Protein AF-0000000082821858 (afdb_homodimer)

Structure (mmCIF, N/CA/C/O backbone):
data_AF-0000000082821858-model_v1
#
loop_
_entity.id
_entity.type
_entity.pdbx_description
1 polymer 'Uncharacterized protein C2orf54 homolog'
#
loop_
_atom_site.group_PDB
_atom_site.id
_atom_site.type_symbol
_atom_site.label_atom_id
_atom_site.label_alt_id
_atom_site.label_comp_id
_atom_site.label_asym_id
_atom_site.label_entity_id
_atom_site.label_seq_id
_atom_site.pdbx_PDB_ins_code
_atom_site.Cartn_x
_atom_site.Cartn_y
_atom_site.Cartn_z
_atom_site.occupancy
_atom_site.B_iso_or_equiv
_atom_site.auth_seq_id
_atom_site.auth_comp_id
_atom_site.auth_asym_id
_atom_site.auth_atom_id
_atom_site.pdbx_PDB_model_num
ATOM 1 N N . MET A 1 1 ? -21.766 -4.191 -2.932 1 37.19 1 MET A N 1
ATOM 2 C CA . MET A 1 1 ? -21.453 -3.387 -1.756 1 37.19 1 MET A CA 1
ATOM 3 C C . MET A 1 1 ? -20.125 -3.82 -1.136 1 37.19 1 MET A C 1
ATOM 5 O O . MET A 1 1 ? -19.312 -2.979 -0.77 1 37.19 1 MET A O 1
ATOM 9 N N . GLU A 1 2 ? -19.906 -5.156 -1.088 1 45.66 2 GLU A N 1
ATOM 10 C CA . GLU A 1 2 ? -18.75 -5.766 -0.435 1 45.66 2 GLU A CA 1
ATOM 11 C C . GLU A 1 2 ? -17.484 -5.535 -1.244 1 45.66 2 GLU A C 1
ATOM 13 O O . GLU A 1 2 ? -16.422 -5.258 -0.679 1 45.66 2 GLU A O 1
ATOM 18 N N . ALA A 1 3 ? -17.719 -5.586 -2.615 1 48.19 3 ALA A N 1
ATOM 19 C CA . ALA A 1 3 ? -16.594 -5.438 -3.531 1 48.19 3 ALA A CA 1
ATOM 20 C C . ALA A 1 3 ? -15.992 -4.039 -3.436 1 48.19 3 ALA A C 1
ATOM 22 O O . ALA A 1 3 ? -14.773 -3.873 -3.518 1 48.19 3 ALA A O 1
ATOM 23 N N . ASN A 1 4 ? -16.844 -3.033 -3.129 1 58.78 4 ASN A N 1
ATOM 24 C CA . ASN A 1 4 ? -16.406 -1.643 -3.055 1 58.78 4 ASN A CA 1
ATOM 25 C C . ASN A 1 4 ? -15.578 -1.382 -1.801 1 58.78 4 ASN A C 1
ATOM 27 O O . ASN A 1 4 ? -14.664 -0.551 -1.816 1 58.78 4 ASN A O 1
ATOM 31 N N . THR A 1 5 ? -15.734 -2.273 -0.883 1 67.19 5 THR A N 1
ATOM 32 C CA . THR A 1 5 ? -15.047 -2.045 0.381 1 67.19 5 THR A CA 1
ATOM 33 C C . THR A 1 5 ? -13.562 -2.379 0.253 1 67.19 5 THR A C 1
ATOM 35 O O . THR A 1 5 ? -12.711 -1.68 0.811 1 67.19 5 THR A O 1
ATOM 38 N N . SER A 1 6 ? -13.391 -3.184 -0.664 1 79.44 6 SER A N 1
ATOM 39 C CA . SER A 1 6 ? -12.016 -3.643 -0.8 1 79.44 6 SER A CA 1
ATOM 40 C C . SER A 1 6 ? -11.156 -2.6 -1.504 1 79.44 6 SER A C 1
ATOM 42 O O . SER A 1 6 ? -9.977 -2.436 -1.175 1 79.44 6 SER A O 1
ATOM 44 N N . LEU A 1 7 ? -11.836 -1.811 -2.311 1 83.38 7 LEU A N 1
ATOM 45 C CA . LEU A 1 7 ? -11.094 -0.803 -3.061 1 83.38 7 LEU A CA 1
ATOM 46 C C . LEU A 1 7 ? -10.594 0.305 -2.139 1 83.38 7 LEU A C 1
ATOM 48 O O . LEU A 1 7 ? -9.453 0.744 -2.252 1 83.38 7 LEU A O 1
ATOM 52 N N . TRP A 1 8 ? -11.516 0.685 -1.203 1 88.94 8 TRP A N 1
ATOM 53 C CA . TRP A 1 8 ? -11.164 1.737 -0.258 1 88.94 8 TRP A CA 1
ATOM 54 C C . TRP A 1 8 ? -10.008 1.295 0.64 1 88.94 8 TRP A C 1
ATOM 56 O O . TRP A 1 8 ? -9.078 2.061 0.885 1 88.94 8 TRP A O 1
ATOM 66 N N . HIS A 1 9 ? -10.086 0.101 1.047 1 88.44 9 HIS A N 1
ATOM 67 C CA . HIS A 1 9 ? -9.055 -0.425 1.933 1 88.44 9 HIS A CA 1
ATOM 68 C C . HIS A 1 9 ? -7.734 -0.623 1.188 1 88.44 9 HIS A C 1
ATOM 70 O O . HIS A 1 9 ? -6.66 -0.412 1.755 1 88.44 9 HIS A O 1
ATOM 76 N N . SER A 1 10 ? -7.852 -1.036 -0.022 1 86.75 10 SER A N 1
ATOM 77 C CA . SER A 1 10 ? -6.648 -1.201 -0.832 1 86.75 10 SER A CA 1
ATOM 78 C C . SER A 1 10 ? -5.941 0.133 -1.052 1 86.75 10 SER A C 1
ATOM 80 O O . SER A 1 10 ? -4.723 0.226 -0.911 1 86.75 10 SER A O 1
ATOM 82 N N . TYR A 1 11 ? -6.715 1.114 -1.374 1 90.38 11 TYR A N 1
ATOM 83 C CA . TYR A 1 11 ? -6.145 2.438 -1.608 1 90.38 11 TYR A CA 1
ATOM 84 C C . TYR A 1 11 ? -5.508 2.99 -0.34 1 90.38 11 TYR A C 1
ATOM 86 O O . TYR A 1 11 ? -4.41 3.549 -0.383 1 90.38 11 TYR A O 1
ATOM 94 N N . LEU A 1 12 ? -6.211 2.854 0.758 1 91.75 12 LEU A N 1
ATOM 95 C CA . LEU A 1 12 ? -5.656 3.27 2.041 1 91.75 12 LEU A CA 1
ATOM 96 C C . LEU A 1 12 ? -4.375 2.504 2.354 1 91.75 12 LEU A C 1
ATOM 98 O O . LEU A 1 12 ? -3.424 3.072 2.896 1 91.75 12 LEU A O 1
ATOM 102 N N . GLY A 1 13 ? -4.398 1.231 2.01 1 88.69 13 GLY A N 1
ATOM 103 C CA . GLY A 1 13 ? -3.203 0.429 2.213 1 88.69 13 GLY A CA 1
ATOM 104 C C . GLY A 1 13 ? -1.986 0.979 1.494 1 88.69 13 GLY A C 1
ATOM 105 O O . GLY A 1 13 ? -0.877 0.954 2.033 1 88.69 13 GLY A O 1
ATOM 106 N N . VAL A 1 14 ? -2.17 1.472 0.368 1 89.06 14 VAL A N 1
ATOM 107 C CA . VAL A 1 14 ? -1.08 2.055 -0.407 1 89.06 14 VAL A CA 1
ATOM 108 C C . VAL A 1 14 ? -0.583 3.328 0.277 1 89.06 14 VAL A C 1
ATOM 110 O O . VAL A 1 14 ? 0.625 3.555 0.378 1 89.06 14 VAL A O 1
ATOM 113 N N . ILE A 1 15 ? -1.494 4.109 0.743 1 89.81 15 ILE A N 1
ATOM 114 C CA . ILE A 1 15 ? -1.135 5.359 1.409 1 89.81 15 ILE A CA 1
ATOM 115 C C . ILE A 1 15 ? -0.307 5.059 2.656 1 89.81 15 ILE A C 1
ATOM 117 O O . ILE A 1 15 ? 0.746 5.664 2.871 1 89.81 15 ILE A O 1
ATOM 121 N N . VAL A 1 16 ? -0.771 4.141 3.41 1 88.94 16 VAL A N 1
ATOM 122 C CA . VAL A 1 16 ? -0.155 3.824 4.695 1 88.94 16 VAL A CA 1
ATOM 123 C C . VAL A 1 16 ? 1.198 3.154 4.465 1 88.94 16 VAL A C 1
ATOM 125 O O . VAL A 1 16 ? 2.084 3.223 5.32 1 88.94 16 VAL A O 1
ATOM 128 N N . SER A 1 17 ? 1.358 2.512 3.373 1 86.19 17 SER A N 1
ATOM 129 C CA . SER A 1 17 ? 2.611 1.819 3.086 1 86.19 17 SER A CA 1
ATOM 130 C C . SER A 1 17 ? 3.781 2.797 3.023 1 86.19 17 SER A C 1
ATOM 132 O O . SER A 1 17 ? 4.93 2.414 3.258 1 86.19 17 SER A O 1
ATOM 134 N N . ARG A 1 18 ? 3.523 4.051 2.814 1 84.75 18 ARG A N 1
ATOM 135 C CA . ARG A 1 18 ? 4.57 5.059 2.697 1 84.75 18 ARG A CA 1
ATOM 136 C C . ARG A 1 18 ? 4.832 5.734 4.043 1 84.75 18 ARG A C 1
ATOM 138 O O . ARG A 1 18 ? 5.82 6.449 4.199 1 84.75 18 ARG A O 1
ATOM 145 N N . GLU A 1 19 ? 4 5.492 4.953 1 85.5 19 GLU A N 1
ATOM 146 C CA . GLU A 1 19 ? 4.02 6.242 6.203 1 85.5 19 GLU A CA 1
ATOM 147 C C . GLU A 1 19 ? 5.32 6.012 6.965 1 85.5 19 GLU A C 1
ATOM 149 O O . GLU A 1 19 ? 5.898 6.949 7.52 1 85.5 19 GLU A O 1
ATOM 154 N N . ARG A 1 20 ? 5.746 4.801 7.023 1 82.81 20 ARG A N 1
ATOM 155 C CA . ARG A 1 20 ? 6.949 4.496 7.793 1 82.81 20 ARG A CA 1
ATOM 156 C C . ARG A 1 20 ? 8.164 5.223 7.219 1 82.81 20 ARG A C 1
ATOM 158 O O . ARG A 1 20 ? 8.945 5.816 7.965 1 82.81 20 ARG A O 1
ATOM 165 N N . GLU A 1 21 ? 8.352 5.137 5.969 1 83.12 21 GLU A N 1
ATOM 166 C CA . GLU A 1 21 ? 9.461 5.828 5.316 1 83.12 21 GLU A CA 1
ATOM 167 C C . GLU A 1 21 ? 9.375 7.336 5.531 1 83.12 21 GLU A C 1
ATOM 169 O O . GLU A 1 21 ? 10.391 7.992 5.77 1 83.12 21 GLU A O 1
ATOM 174 N N . ARG A 1 22 ? 8.25 7.844 5.418 1 86.31 22 ARG A N 1
ATOM 175 C CA . ARG A 1 22 ? 8.047 9.281 5.59 1 86.31 22 ARG A CA 1
ATOM 176 C C . ARG A 1 22 ? 8.359 9.711 7.02 1 86.31 22 ARG A C 1
ATOM 178 O O . ARG A 1 22 ? 8.969 10.758 7.238 1 86.31 22 ARG A O 1
ATOM 185 N N . LEU A 1 23 ? 7.945 8.898 7.977 1 88.12 23 LEU A N 1
ATOM 186 C CA . LEU A 1 23 ? 8.18 9.242 9.375 1 88.12 23 LEU A CA 1
ATOM 187 C C . LEU A 1 23 ? 9.664 9.164 9.719 1 88.12 23 LEU A C 1
ATOM 189 O O . LEU A 1 23 ? 10.156 9.945 10.531 1 88.12 23 LEU A O 1
ATOM 193 N N . GLU A 1 24 ? 10.312 8.203 9.094 1 87.88 24 GLU A N 1
ATOM 194 C CA . GLU A 1 24 ? 11.758 8.141 9.281 1 87.88 24 GLU A CA 1
ATOM 195 C C . GLU A 1 24 ? 12.438 9.375 8.703 1 87.88 24 GLU A C 1
ATOM 197 O O . GLU A 1 24 ? 13.391 9.898 9.289 1 87.88 24 GLU A O 1
ATOM 202 N N . ASN A 1 25 ? 12.023 9.773 7.559 1 89.44 25 ASN A N 1
ATOM 203 C CA . ASN A 1 25 ? 12.547 10.992 6.957 1 89.44 25 ASN A CA 1
ATOM 204 C C . ASN A 1 25 ? 12.305 12.203 7.852 1 89.44 25 ASN A C 1
ATOM 206 O O . ASN A 1 25 ? 13.195 13.039 8.023 1 89.44 25 ASN A O 1
ATOM 210 N N . PHE A 1 26 ? 11.141 12.273 8.406 1 93 26 PHE A N 1
ATOM 211 C CA . PHE A 1 26 ? 10.781 13.375 9.289 1 93 26 PHE A CA 1
ATOM 212 C C . PHE A 1 26 ? 11.648 13.375 10.539 1 93 26 PHE A C 1
ATOM 214 O O . PHE A 1 26 ? 12.133 14.43 10.969 1 93 26 PHE A O 1
ATOM 221 N N . GLN A 1 27 ? 11.805 12.188 11.078 1 91.94 27 GLN A N 1
ATOM 222 C CA . GLN A 1 27 ? 12.586 12.078 12.305 1 91.94 27 GLN A CA 1
ATOM 223 C C . GLN A 1 27 ? 14.023 12.539 12.094 1 91.94 27 GLN A C 1
ATOM 225 O O . GLN A 1 27 ? 14.594 13.219 12.953 1 91.94 27 GLN A O 1
ATOM 230 N N . ARG A 1 28 ? 14.562 12.195 11.016 1 92.25 28 ARG A N 1
ATOM 231 C CA . ARG A 1 28 ? 15.922 12.633 10.711 1 92.25 28 ARG A CA 1
ATOM 232 C C . ARG A 1 28 ? 16 14.148 10.602 1 92.25 28 ARG A C 1
ATOM 234 O O . ARG A 1 28 ? 16.906 14.773 11.164 1 92.25 28 ARG A O 1
ATOM 241 N N . ALA A 1 29 ? 15.125 14.719 9.875 1 94.5 29 ALA A N 1
ATOM 242 C CA . ALA A 1 29 ? 15.094 16.172 9.711 1 94.5 29 ALA A CA 1
ATOM 243 C C . ALA A 1 29 ? 14.82 16.859 11.047 1 94.5 29 ALA A C 1
ATOM 245 O O . ALA A 1 29 ? 15.383 17.922 11.328 1 94.5 29 ALA A O 1
ATOM 246 N N . GLU A 1 30 ? 13.93 16.266 11.773 1 94.5 30 GLU A N 1
ATOM 247 C CA . GLU A 1 30 ? 13.578 16.828 13.07 1 94.5 30 GLU A CA 1
ATOM 248 C C . GLU A 1 30 ? 14.789 16.844 14.008 1 94.5 30 GLU A C 1
ATOM 250 O O . GLU A 1 30 ? 14.961 17.781 14.789 1 94.5 30 GLU A O 1
ATOM 255 N N . ASP A 1 31 ? 15.578 15.805 13.992 1 94 31 ASP A N 1
ATOM 256 C CA . ASP A 1 31 ? 16.781 15.758 14.82 1 94 31 ASP A CA 1
ATOM 257 C C . ASP A 1 31 ? 17.719 16.922 14.492 1 94 31 ASP A C 1
ATOM 259 O O . ASP A 1 31 ? 18.297 17.531 15.391 1 94 31 ASP A O 1
ATOM 263 N N . ILE A 1 32 ? 17.859 17.141 13.273 1 96.19 32 ILE A N 1
ATOM 264 C CA . ILE A 1 32 ? 18.688 18.25 12.836 1 96.19 32 ILE A CA 1
ATOM 265 C C . ILE A 1 32 ? 18.094 19.562 13.312 1 96.19 32 ILE A C 1
ATOM 267 O O . ILE A 1 32 ? 18.797 20.438 13.82 1 96.19 32 ILE A O 1
ATOM 271 N N . LEU A 1 33 ? 16.797 19.719 13.117 1 96 33 LEU A N 1
ATOM 272 C CA . LEU A 1 33 ? 16.094 20.938 13.547 1 96 33 LEU A CA 1
ATOM 273 C C . LEU A 1 33 ? 16.281 21.156 15.047 1 96 33 LEU A C 1
ATOM 275 O O . LEU A 1 33 ? 16.547 22.281 15.477 1 96 33 LEU A O 1
ATOM 279 N N . LEU A 1 34 ? 16.141 20.094 15.836 1 95.25 34 LEU A N 1
ATOM 280 C CA . LEU A 1 34 ? 16.266 20.219 17.281 1 95.25 34 LEU A CA 1
ATOM 281 C C . LEU A 1 34 ? 17.672 20.641 17.688 1 95.25 34 LEU A C 1
ATOM 283 O O . LEU A 1 34 ? 17.859 21.422 18.609 1 95.25 34 LEU A O 1
ATOM 287 N N . THR A 1 35 ? 18.609 20.062 17 1 95.94 35 THR A N 1
ATOM 288 C CA . THR A 1 35 ? 19.984 20.484 17.234 1 95.94 35 THR A CA 1
ATOM 289 C C . THR A 1 35 ? 20.156 21.984 17 1 95.94 35 THR A C 1
ATOM 291 O O . THR A 1 35 ? 20.797 22.672 17.781 1 95.94 35 THR A O 1
ATOM 294 N N . LEU A 1 36 ? 19.578 22.422 15.945 1 96.19 36 LEU A N 1
ATOM 295 C CA . LEU A 1 36 ? 19.656 23.828 15.586 1 96.19 36 LEU A CA 1
ATOM 296 C C . LEU A 1 36 ? 18.953 24.703 16.625 1 96.19 36 LEU A C 1
ATOM 298 O O . LEU A 1 36 ? 19.5 25.719 17.062 1 96.19 36 LEU A O 1
ATOM 302 N N . LEU A 1 37 ? 17.719 24.359 16.984 1 96.31 37 LEU A N 1
ATOM 303 C CA . LEU A 1 37 ? 16.938 25.141 17.938 1 96.31 37 LEU A CA 1
ATOM 304 C C . LEU A 1 37 ? 17.609 25.141 19.312 1 96.31 37 LEU A C 1
ATOM 306 O O . LEU A 1 37 ? 17.516 26.125 20.047 1 96.31 37 LEU A O 1
ATOM 310 N N . GLU A 1 38 ? 18.266 24.062 19.656 1 95.38 38 GLU A N 1
ATOM 311 C CA . GLU A 1 38 ? 19.047 24.031 20.891 1 95.38 38 GLU A CA 1
ATOM 312 C C . GLU A 1 38 ? 20.188 25.047 20.844 1 95.38 38 GLU A C 1
ATOM 314 O O . GLU A 1 38 ? 20.531 25.656 21.859 1 95.38 38 GLU A O 1
ATOM 319 N N . GLY A 1 39 ? 20.766 25.125 19.688 1 95.5 39 GLY A N 1
ATOM 320 C CA . GLY A 1 39 ? 21.766 26.156 19.5 1 95.5 39 GLY A CA 1
ATOM 321 C C . GLY A 1 39 ? 21.234 27.562 19.703 1 95.5 39 GLY A C 1
ATOM 322 O O . GLY A 1 39 ? 21.922 28.406 20.281 1 95.5 39 GLY A O 1
ATOM 323 N N . VAL A 1 40 ? 20.109 27.812 19.188 1 96.44 40 VAL A N 1
ATOM 324 C CA . VAL A 1 40 ? 19.453 29.109 19.375 1 96.44 40 VAL A CA 1
ATOM 325 C C . VAL A 1 40 ? 19.188 29.344 20.859 1 96.44 40 VAL A C 1
ATOM 327 O O . VAL A 1 40 ? 19.453 30.422 21.391 1 96.44 40 VAL A O 1
ATOM 330 N N . HIS A 1 41 ? 18.656 28.281 21.484 1 95.75 41 HIS A N 1
ATOM 331 C CA . HIS A 1 41 ? 18.328 28.359 22.906 1 95.75 41 HIS A CA 1
ATOM 332 C C . HIS A 1 41 ? 19.578 28.609 23.75 1 95.75 41 HIS A C 1
ATOM 334 O O . HIS A 1 41 ? 19.516 29.328 24.75 1 95.75 41 HIS A O 1
ATOM 340 N N . ALA A 1 42 ? 20.594 28.031 23.391 1 94.69 42 ALA A N 1
ATOM 341 C CA . ALA A 1 42 ? 21.844 28.219 24.109 1 94.69 42 ALA A CA 1
ATOM 342 C C . ALA A 1 42 ? 22.328 29.656 24.047 1 94.69 42 ALA A C 1
ATOM 344 O O . ALA A 1 42 ? 22.906 30.172 25.016 1 94.69 42 ALA A O 1
ATOM 345 N N . ARG A 1 43 ? 22.125 30.359 23.016 1 93.06 43 ARG A N 1
ATOM 346 C CA . ARG A 1 43 ? 22.547 31.734 22.828 1 93.06 43 ARG A CA 1
ATOM 347 C C . ARG A 1 43 ? 21.531 32.719 23.422 1 93.06 43 ARG A C 1
ATOM 349 O O . ARG A 1 43 ? 21.906 33.812 23.875 1 93.06 43 ARG A O 1
ATOM 356 N N . GLU A 1 44 ? 20.266 32.344 23.219 1 93.12 44 GLU A N 1
ATOM 357 C CA . GLU A 1 44 ? 19.156 33.125 23.75 1 93.12 44 GLU A CA 1
ATOM 358 C C . GLU A 1 44 ? 18.141 32.281 24.469 1 93.12 44 GLU A C 1
ATOM 360 O O . GLU A 1 44 ? 17.156 31.844 23.859 1 93.12 44 GLU A O 1
ATOM 365 N N . PRO A 1 45 ? 18.234 32.094 25.734 1 92.31 45 PRO A N 1
ATOM 366 C CA . PRO A 1 45 ? 17.406 31.172 26.5 1 92.31 45 PRO A CA 1
ATOM 367 C C . PRO A 1 45 ? 15.938 31.594 26.562 1 92.31 45 PRO A C 1
ATOM 369 O O . PRO A 1 45 ? 15.086 30.812 26.984 1 92.31 45 PRO A O 1
ATOM 372 N N . ARG A 1 46 ? 15.641 32.812 26.203 1 91.69 46 ARG A N 1
ATOM 373 C CA . ARG A 1 46 ? 14.258 33.281 26.203 1 91.69 46 ARG A CA 1
ATOM 374 C C . ARG A 1 46 ? 13.445 32.594 25.109 1 91.69 46 ARG A C 1
ATOM 376 O O . ARG A 1 46 ? 12.211 32.625 25.141 1 91.69 46 ARG A O 1
ATOM 383 N N . PHE A 1 47 ? 14.156 32.094 24.109 1 93.75 47 PHE A N 1
ATOM 384 C CA . PHE A 1 47 ? 13.5 31.203 23.156 1 93.75 47 PHE A CA 1
ATOM 385 C C . PHE A 1 47 ? 13.508 29.766 23.641 1 93.75 47 PHE A C 1
ATOM 387 O O . PHE A 1 47 ? 14.57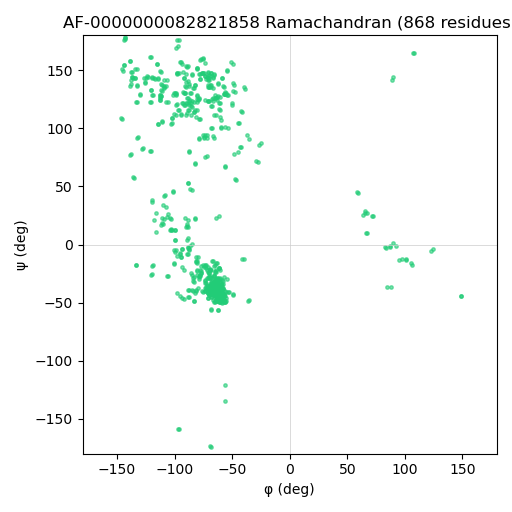 29.156 23.781 1 93.75 47 PHE A O 1
ATOM 394 N N . LEU A 1 48 ? 12.367 29.219 23.766 1 93.75 48 LEU A N 1
ATOM 395 C CA . LEU A 1 48 ? 12.266 27.875 24.359 1 93.75 48 LEU A CA 1
ATOM 396 C C . LEU A 1 48 ? 12.172 26.812 23.266 1 93.75 48 LEU A C 1
ATOM 398 O O . LEU A 1 48 ? 11.641 27.078 22.188 1 93.75 48 LEU A O 1
ATOM 402 N N . VAL A 1 49 ? 12.719 25.703 23.594 1 91.88 49 VAL A N 1
ATOM 403 C CA . VAL A 1 49 ? 12.648 24.578 22.656 1 91.88 49 VAL A CA 1
ATOM 404 C C . VAL A 1 49 ? 11.656 23.531 23.188 1 91.88 49 VAL A C 1
ATOM 406 O O . VAL A 1 49 ? 11.727 23.125 24.344 1 91.88 49 VAL A O 1
ATOM 409 N N . ASP A 1 50 ? 10.68 23.25 22.391 1 85.62 50 ASP A N 1
ATOM 410 C CA . ASP A 1 50 ? 9.75 22.172 22.688 1 85.62 50 ASP A CA 1
ATOM 411 C C . ASP A 1 50 ? 10.219 20.859 22.078 1 85.62 50 ASP A C 1
ATOM 413 O O . ASP A 1 50 ? 10.273 20.719 20.859 1 85.62 50 ASP A O 1
ATOM 417 N N . TYR A 1 51 ? 10.43 19.906 22.906 1 80.19 51 TYR A N 1
ATOM 418 C CA . TYR A 1 51 ? 11 18.656 22.438 1 80.19 51 TYR A CA 1
ATOM 419 C C . TYR A 1 51 ? 9.906 17.656 22.094 1 80.19 51 TYR A C 1
ATOM 421 O O . TYR A 1 51 ? 10.164 16.656 21.406 1 80.19 51 TYR A O 1
ATOM 429 N N . ALA A 1 52 ? 8.773 17.844 22.578 1 73.75 52 ALA A N 1
ATOM 430 C CA . ALA A 1 52 ? 7.668 16.938 22.297 1 73.75 52 ALA A CA 1
ATOM 431 C C . ALA A 1 52 ? 6.938 17.344 21.031 1 73.75 52 ALA A C 1
ATOM 433 O O . ALA A 1 52 ? 5.871 17.953 21.078 1 73.75 52 ALA A O 1
ATOM 434 N N . ARG A 1 53 ? 7.473 17 20 1 71.38 53 ARG A N 1
ATOM 435 C CA . ARG A 1 53 ? 6.879 17.438 18.734 1 71.38 53 ARG A CA 1
ATOM 436 C C . ARG A 1 53 ? 6.074 16.312 18.094 1 71.38 53 ARG A C 1
ATOM 438 O O . ARG A 1 53 ? 6.215 16.047 16.891 1 71.38 53 ARG A O 1
ATOM 445 N N . ASN A 1 54 ? 5.266 15.672 18.922 1 82.62 54 ASN A N 1
ATOM 446 C CA . ASN A 1 54 ? 4.43 14.562 18.469 1 82.62 54 ASN A CA 1
ATOM 447 C C . ASN A 1 54 ? 3.275 15.047 17.594 1 82.62 54 ASN A C 1
ATOM 449 O O . ASN A 1 54 ? 2.879 14.359 16.656 1 82.62 54 ASN A O 1
ATOM 453 N N . LEU A 1 55 ? 2.871 16.281 17.875 1 88.25 55 LEU A N 1
ATOM 454 C CA . LEU A 1 55 ? 1.74 16.797 17.125 1 88.25 55 LEU A CA 1
ATOM 455 C C . LEU A 1 55 ? 2.154 17.141 15.688 1 88.25 55 LEU A C 1
ATOM 457 O O . LEU A 1 55 ? 1.41 16.859 14.742 1 88.25 55 LEU A O 1
ATOM 461 N N . GLU A 1 56 ? 3.307 17.703 15.578 1 89.06 56 GLU A N 1
ATOM 462 C CA . GLU A 1 56 ? 3.818 18.016 14.242 1 89.06 56 GLU A CA 1
ATOM 463 C C . GLU A 1 56 ? 4.059 16.734 13.438 1 89.06 56 GLU A C 1
ATOM 465 O O . GLU A 1 56 ? 3.797 16.703 12.234 1 89.06 56 GLU A O 1
ATOM 470 N N . ALA A 1 57 ? 4.559 15.797 14.141 1 89.5 57 ALA A N 1
ATOM 471 C CA . ALA A 1 57 ? 4.781 14.508 13.484 1 89.5 57 ALA A CA 1
ATOM 472 C C . ALA A 1 57 ? 3.467 13.898 13.008 1 89.5 57 ALA A C 1
ATOM 474 O O . ALA A 1 57 ? 3.408 13.305 11.93 1 89.5 57 ALA A O 1
ATOM 475 N N . LEU A 1 58 ? 2.477 14.016 13.797 1 89.69 58 LEU A N 1
ATOM 476 C CA . LEU A 1 58 ? 1.152 13.523 13.438 1 89.69 58 LEU A CA 1
ATOM 477 C C . LEU A 1 58 ? 0.64 14.227 12.18 1 89.69 58 LEU A C 1
ATOM 479 O O . LEU A 1 58 ? 0.15 13.578 11.258 1 89.69 58 LEU A O 1
ATOM 483 N N . GLU A 1 59 ? 0.75 15.492 12.25 1 91.19 59 GLU A N 1
ATOM 484 C CA . GLU A 1 59 ? 0.29 16.266 11.094 1 91.19 59 GLU A CA 1
ATOM 485 C C . GLU A 1 59 ? 1.046 15.867 9.828 1 91.19 59 GLU A C 1
ATOM 487 O O . GLU A 1 59 ? 0.445 15.711 8.766 1 91.19 59 GLU A O 1
ATOM 492 N N . PHE A 1 60 ? 2.301 15.734 9.969 1 91.19 60 PHE A N 1
ATOM 493 C CA . PHE A 1 60 ? 3.143 15.367 8.836 1 91.19 60 PHE A CA 1
ATOM 494 C C . PHE A 1 60 ? 2.746 14 8.289 1 91.19 60 PHE A C 1
ATOM 496 O O . PHE A 1 60 ? 2.732 13.789 7.074 1 91.19 60 PHE A O 1
ATOM 503 N N . ALA A 1 61 ? 2.465 13.102 9.172 1 89.19 61 ALA A N 1
ATOM 504 C CA . ALA A 1 61 ? 2.109 11.734 8.789 1 89.19 61 ALA A CA 1
ATOM 505 C C . ALA A 1 61 ? 0.771 11.703 8.055 1 89.19 61 ALA A C 1
ATOM 507 O O . ALA A 1 61 ? 0.562 10.867 7.172 1 89.19 61 ALA A O 1
ATOM 508 N N . LEU A 1 62 ? -0.111 12.539 8.43 1 90.12 62 LEU A N 1
ATOM 509 C CA . LEU A 1 62 ? -1.453 12.547 7.859 1 90.12 62 LEU A CA 1
ATOM 510 C C . LEU A 1 62 ? -1.461 13.234 6.5 1 90.12 62 LEU A C 1
ATOM 512 O O . LEU A 1 62 ? -2.311 12.945 5.656 1 90.12 62 LEU A O 1
ATOM 516 N N . CYS A 1 63 ? -0.568 14.102 6.316 1 89.81 63 CYS A N 1
ATOM 517 C CA . CYS A 1 63 ? -0.567 14.961 5.133 1 89.81 63 CYS A CA 1
ATOM 518 C C . CYS A 1 63 ? 0.134 14.273 3.965 1 89.81 63 CYS A C 1
ATOM 520 O O . CYS A 1 63 ? 1.203 13.688 4.137 1 89.81 63 CYS A O 1
ATOM 522 N N . ALA A 1 64 ? -0.545 14.297 2.869 1 83.38 64 ALA A N 1
ATOM 523 C CA . ALA A 1 64 ? 0.049 13.711 1.669 1 83.38 64 ALA A CA 1
ATOM 524 C C . ALA A 1 64 ? 0.974 14.711 0.975 1 83.38 64 ALA A C 1
ATOM 526 O O . ALA A 1 64 ? 1.956 14.32 0.341 1 83.38 64 ALA A O 1
ATOM 527 N N . SER A 1 65 ? 0.681 15.984 1.127 1 76.38 65 SER A N 1
ATOM 528 C CA . SER A 1 65 ? 1.44 17.031 0.444 1 76.38 65 SER A CA 1
ATOM 529 C C . SER A 1 65 ? 2.746 17.328 1.173 1 76.38 65 SER A C 1
ATOM 531 O O . SER A 1 65 ? 2.906 16.969 2.342 1 76.38 65 SER A O 1
ATOM 533 N N . GLU A 1 66 ? 3.629 17.734 0.422 1 75.44 66 GLU A N 1
ATOM 534 C CA . GLU A 1 66 ? 4.922 18.109 0.977 1 75.44 66 GLU A CA 1
ATOM 535 C C . GLU A 1 66 ? 4.91 19.562 1.444 1 75.44 66 GLU A C 1
ATOM 537 O O . GLU A 1 66 ? 5.859 20.312 1.193 1 75.44 66 GLU A O 1
ATOM 542 N N . ASP A 1 67 ? 3.881 19.828 2.148 1 78.5 67 ASP A N 1
ATOM 543 C CA . ASP A 1 67 ? 3.766 21.188 2.684 1 78.5 67 ASP A CA 1
ATOM 544 C C . ASP A 1 67 ? 4.707 21.391 3.869 1 78.5 67 ASP A C 1
ATOM 546 O O . ASP A 1 67 ? 5.176 20.422 4.469 1 78.5 67 ASP A O 1
ATOM 550 N N . ALA A 1 68 ? 4.934 22.625 4.117 1 89.12 68 ALA A N 1
ATOM 551 C CA . ALA A 1 68 ? 5.836 22.969 5.211 1 89.12 68 ALA A CA 1
ATOM 552 C C . ALA A 1 68 ? 5.238 22.578 6.559 1 89.12 68 ALA A C 1
ATOM 554 O O . ALA A 1 68 ? 4.02 22.641 6.742 1 89.12 68 ALA A O 1
ATOM 555 N N . VAL A 1 69 ? 6.098 22.156 7.43 1 92.06 69 VAL A N 1
ATOM 556 C CA . VAL A 1 69 ? 5.695 21.828 8.797 1 92.06 69 VAL A CA 1
ATOM 557 C C . VAL A 1 69 ? 5.891 23.047 9.695 1 92.06 69 VAL A C 1
ATOM 559 O O . VAL A 1 69 ? 6.992 23.594 9.773 1 92.06 69 VAL A O 1
ATOM 562 N N . THR A 1 70 ? 4.875 23.5 10.305 1 92.81 70 THR A N 1
ATOM 563 C CA . THR A 1 70 ? 4.957 24.641 11.203 1 92.81 70 THR A CA 1
ATOM 564 C C . THR A 1 70 ? 5.48 24.234 12.57 1 92.81 70 THR A C 1
ATOM 566 O O . THR A 1 70 ? 4.957 23.297 13.188 1 92.81 70 THR A O 1
ATOM 569 N N . VAL A 1 71 ? 6.477 24.906 13.023 1 93.62 71 VAL A N 1
ATOM 570 C CA . VAL A 1 71 ? 7.055 24.672 14.336 1 93.62 71 VAL A CA 1
ATOM 571 C C . VAL A 1 71 ? 6.98 25.938 15.18 1 93.62 71 VAL A C 1
ATOM 573 O O . VAL A 1 71 ? 7.496 26.984 14.781 1 93.62 71 VAL A O 1
ATOM 576 N N . GLU A 1 72 ? 6.355 25.797 16.297 1 92.75 72 GLU A N 1
ATOM 577 C CA . GLU A 1 72 ? 6.238 26.938 17.188 1 92.75 72 GLU A CA 1
ATOM 578 C C . GLU A 1 72 ? 7.387 26.969 18.203 1 92.75 72 GLU A C 1
ATOM 580 O O . GLU A 1 72 ? 7.75 25.938 18.766 1 92.75 72 GLU A O 1
ATOM 585 N N . MET A 1 73 ? 7.965 28.094 18.297 1 93.62 73 MET A N 1
ATOM 586 C CA . MET A 1 73 ? 8.992 28.312 19.312 1 93.62 73 MET A CA 1
ATOM 587 C C . MET A 1 73 ? 8.5 29.281 20.375 1 93.62 73 MET A C 1
ATOM 589 O O . MET A 1 73 ? 8.516 30.5 20.188 1 93.62 73 MET A O 1
ATOM 593 N N . PRO A 1 74 ? 8.188 28.781 21.562 1 93.38 74 PRO A N 1
ATOM 594 C CA . PRO A 1 74 ? 7.617 29.625 22.625 1 93.38 74 PRO A CA 1
ATOM 595 C C . PRO A 1 74 ? 8.633 30.609 23.203 1 93.38 74 PRO A C 1
ATOM 597 O O . PRO A 1 74 ? 9.805 30.266 23.359 1 93.38 74 PRO A O 1
ATOM 600 N N . LEU A 1 75 ? 8.109 31.797 23.469 1 92.12 75 LEU A N 1
ATOM 601 C CA . LEU A 1 75 ? 8.906 32.781 24.172 1 92.12 75 LEU A CA 1
ATOM 602 C C . LEU A 1 75 ? 8.766 32.625 25.672 1 92.12 75 LEU A C 1
ATOM 604 O O . LEU A 1 75 ? 7.676 32.344 26.172 1 92.12 75 LEU A O 1
ATOM 608 N N . ARG A 1 76 ? 9.859 32.75 26.328 1 89.31 76 ARG A N 1
ATOM 609 C CA . ARG A 1 76 ? 9.812 32.719 27.781 1 89.31 76 ARG A CA 1
ATOM 610 C C . ARG A 1 76 ? 9.219 34.031 28.344 1 89.31 76 ARG A C 1
ATOM 612 O O . ARG A 1 76 ? 9.961 34.875 28.812 1 89.31 76 ARG A O 1
ATOM 619 N N . ILE A 1 77 ? 7.949 34.125 28.219 1 83.44 77 ILE A N 1
ATOM 620 C CA . ILE A 1 77 ? 7.219 35.281 28.703 1 83.44 77 ILE A CA 1
ATOM 621 C C . ILE A 1 77 ? 5.992 34.812 29.5 1 83.44 77 ILE A C 1
ATOM 623 O O . ILE A 1 77 ? 5.363 33.812 29.156 1 83.44 77 ILE A O 1
ATOM 627 N N . GLU A 1 78 ? 5.82 35.531 30.641 1 80.75 78 GLU A N 1
ATOM 628 C CA . GLU A 1 78 ? 4.574 35.25 31.359 1 80.75 78 GLU A CA 1
ATOM 629 C C . GLU A 1 78 ? 3.383 35.875 30.625 1 80.75 78 GLU A C 1
ATOM 631 O O . GLU A 1 78 ? 3.014 37.031 30.891 1 80.75 78 GLU A O 1
ATOM 636 N N . GLY A 1 79 ? 2.787 35.188 29.828 1 78.88 79 GLY A N 1
ATOM 637 C CA . GLY A 1 79 ? 1.743 35.656 28.938 1 78.88 79 GLY A CA 1
ATOM 638 C C . GLY A 1 79 ? 0.538 36.219 29.672 1 78.88 79 GLY A C 1
ATOM 639 O O . GLY A 1 79 ? -0.178 37.062 29.125 1 78.88 79 GLY A O 1
ATOM 640 N N . ASP A 1 80 ? 0.359 35.844 30.891 1 81.62 80 ASP A N 1
ATOM 641 C CA . ASP A 1 80 ? -0.818 36.281 31.641 1 81.62 80 ASP A CA 1
ATOM 642 C C . ASP A 1 80 ? -0.685 37.75 32.094 1 81.62 80 ASP A C 1
ATOM 644 O O . ASP A 1 80 ? -1.682 38.406 32.406 1 81.62 80 ASP A O 1
ATOM 648 N N . THR A 1 81 ? 0.471 38.188 32.062 1 79.5 81 THR A N 1
ATOM 649 C CA . THR A 1 81 ? 0.696 39.562 32.5 1 79.5 81 THR A CA 1
ATOM 650 C C . THR A 1 81 ? 0.557 40.5 31.328 1 79.5 81 THR A C 1
ATOM 652 O O . THR A 1 81 ? 0.492 41.719 31.531 1 79.5 81 THR A O 1
ATOM 655 N N . LEU A 1 82 ? 0.429 39.969 30.125 1 81 82 LEU A N 1
ATOM 656 C CA . LEU A 1 82 ? 0.343 40.812 28.938 1 81 82 LEU A CA 1
ATOM 657 C C . LEU A 1 82 ? -1.081 41.312 28.734 1 81 82 LEU A C 1
ATOM 659 O O . LEU A 1 82 ? -2.045 40.594 29.016 1 81 82 LEU A O 1
ATOM 663 N N . GLN A 1 83 ? -1.134 42.562 28.406 1 83.12 83 GLN A N 1
ATOM 664 C CA . GLN A 1 83 ? -2.436 43.125 28.078 1 83.12 83 GLN A CA 1
ATOM 665 C C . GLN A 1 83 ? -2.65 43.188 26.578 1 83.12 83 GLN A C 1
ATOM 667 O O . GLN A 1 83 ? -1.749 43.562 25.828 1 83.12 83 GLN A O 1
ATOM 672 N N . LEU A 1 84 ? -3.771 42.688 26.188 1 83.88 84 LEU A N 1
ATOM 673 C CA . LEU A 1 84 ? -4.098 42.688 24.766 1 83.88 84 LEU A CA 1
ATOM 674 C C . LEU A 1 84 ? -4.781 44 24.359 1 83.88 84 LEU A C 1
ATOM 676 O O . LEU A 1 84 ? -5.727 44.438 25.031 1 83.88 84 LEU A O 1
ATOM 680 N N . LEU A 1 85 ? -4.176 44.625 23.391 1 83.56 85 LEU A N 1
ATOM 681 C CA . LEU A 1 85 ? -4.77 45.844 22.859 1 83.56 85 LEU A CA 1
ATOM 682 C C . LEU A 1 85 ? -5.137 45.656 21.391 1 83.56 85 LEU A C 1
ATOM 684 O O . LEU A 1 85 ? -4.43 44.969 20.641 1 83.56 85 LEU A O 1
ATOM 688 N N . ALA A 1 86 ? -6.234 46.219 20.984 1 82.88 86 ALA A N 1
ATOM 689 C CA . ALA A 1 86 ? -6.668 46.125 19.594 1 82.88 86 ALA A CA 1
ATOM 690 C C . ALA A 1 86 ? -5.711 46.875 18.672 1 82.88 86 ALA A C 1
ATOM 692 O O . ALA A 1 86 ? -5.234 47.969 19 1 82.88 86 ALA A O 1
ATOM 693 N N . CYS A 1 87 ? -5.426 46.156 17.594 1 82.5 87 CYS A N 1
ATOM 694 C CA . CYS A 1 87 ? -4.523 46.781 16.641 1 82.5 87 CYS A CA 1
ATOM 695 C C . CYS A 1 87 ? -5.23 47.875 15.836 1 82.5 87 CYS A C 1
ATOM 697 O O . CYS A 1 87 ? -6.434 47.781 15.586 1 82.5 87 CYS A O 1
ATOM 699 N N . GLN A 1 88 ? -4.457 48.875 15.484 1 78.25 88 GLN A N 1
ATOM 700 C CA . GLN A 1 88 ? -4.973 49.938 14.609 1 78.25 88 GLN A CA 1
ATOM 701 C C . GLN A 1 88 ? -5.156 49.406 13.18 1 78.25 88 GLN A C 1
ATOM 703 O O . GLN A 1 88 ? -4.426 48.531 12.734 1 78.25 88 GLN A O 1
ATOM 708 N N . PRO A 1 89 ? -6.117 49.938 12.523 1 75.44 89 PRO A N 1
ATOM 709 C CA . PRO A 1 89 ? -6.406 49.469 11.156 1 75.44 89 PRO A CA 1
ATOM 710 C C . PRO A 1 89 ? -5.191 49.594 10.234 1 75.44 89 PRO A C 1
ATOM 712 O O . PRO A 1 89 ? -5.035 48.75 9.328 1 75.44 89 PRO A O 1
ATOM 715 N N . ARG A 1 90 ? -4.359 50.469 10.484 1 73.88 90 ARG A N 1
ATOM 716 C CA . ARG A 1 90 ? -3.197 50.656 9.617 1 73.88 90 ARG A CA 1
ATOM 717 C C . ARG A 1 90 ? -2.211 49.5 9.766 1 73.88 90 ARG A C 1
ATOM 719 O O . ARG A 1 90 ? -1.484 49.188 8.828 1 73.88 90 ARG A O 1
ATOM 726 N N . ASP A 1 91 ? -2.246 48.969 10.883 1 73.31 91 ASP A N 1
ATOM 727 C CA . ASP A 1 91 ? -1.266 47.938 11.188 1 73.31 91 ASP A CA 1
ATOM 728 C C . ASP A 1 91 ? -1.839 46.531 10.93 1 73.31 91 ASP A C 1
ATOM 730 O O . ASP A 1 91 ? -1.124 45.531 11.023 1 73.31 91 ASP A O 1
ATOM 734 N N . THR A 1 92 ? -3.074 46.5 10.648 1 66.62 92 THR A N 1
ATOM 735 C CA . THR A 1 92 ? -3.715 45.219 10.391 1 66.62 92 THR A CA 1
ATOM 736 C C . THR A 1 92 ? -3.469 44.781 8.953 1 66.62 92 THR A C 1
ATOM 738 O O . THR A 1 92 ? -3.619 45.562 8.016 1 66.62 92 THR A O 1
ATOM 741 N N . PRO A 1 93 ? -2.701 43.594 8.727 1 64 93 PRO A N 1
ATOM 742 C CA . PRO A 1 93 ? -2.43 43.125 7.355 1 64 93 PRO A CA 1
ATOM 743 C C . PRO A 1 93 ? -3.686 43.094 6.488 1 64 93 PRO A C 1
ATOM 745 O O . PRO A 1 93 ? -4.785 42.875 6.988 1 64 93 PRO A O 1
ATOM 748 N N . GLY A 1 94 ? -3.588 43.562 5.195 1 52.75 94 GLY A N 1
ATOM 749 C CA . GLY A 1 94 ? -4.598 43.469 4.152 1 52.75 94 GLY A CA 1
ATOM 750 C C . GLY A 1 94 ? -4.977 42.062 3.797 1 52.75 94 GLY A C 1
ATOM 751 O O . GLY A 1 94 ? -4.156 41.125 3.906 1 52.75 94 GLY A O 1
ATOM 752 N N . GLY A 1 95 ? -6.312 41.688 3.932 1 53.12 95 GLY A N 1
ATOM 753 C CA . GLY A 1 95 ? -6.836 40.375 3.494 1 53.12 95 GLY A CA 1
ATOM 754 C C . GLY A 1 95 ? -7.133 39.438 4.641 1 53.12 95 GLY A C 1
ATOM 755 O O . GLY A 1 95 ? -7.391 38.25 4.422 1 53.12 95 GLY A O 1
ATOM 756 N N . HIS A 1 96 ? -6.555 39.781 5.746 1 51.97 96 HIS A N 1
ATOM 757 C CA . HIS A 1 96 ? -6.832 38.906 6.879 1 51.97 96 HIS A CA 1
ATOM 758 C C . HIS A 1 96 ? -8.328 38.875 7.188 1 51.97 96 HIS A C 1
ATOM 760 O O . HIS A 1 96 ? -9.016 39.875 7.098 1 51.97 96 HIS A O 1
ATOM 766 N N . PRO A 1 97 ? -8.914 37.719 7.031 1 48.44 97 PRO A N 1
ATOM 767 C CA . PRO A 1 97 ? -10.359 37.656 7.285 1 48.44 97 PRO A CA 1
ATOM 768 C C . PRO A 1 97 ? -10.781 38.5 8.477 1 48.44 97 PRO A C 1
ATOM 770 O O . PRO A 1 97 ? -10.016 38.656 9.438 1 48.44 97 PRO A O 1
ATOM 773 N N . PRO A 1 98 ? -11.836 39.25 8.305 1 42.16 98 PRO A N 1
ATOM 774 C CA . PRO A 1 98 ? -12.531 39.969 9.367 1 42.16 98 PRO A CA 1
ATOM 775 C C . PRO A 1 98 ? -12.938 39.062 10.531 1 42.16 98 PRO A C 1
ATOM 777 O O . PRO A 1 98 ? -13.523 38 10.32 1 42.16 98 PRO A O 1
ATOM 780 N N . GLY A 1 99 ? -12.086 39.094 11.711 1 46.91 99 GLY A N 1
ATOM 781 C CA . GLY A 1 99 ? -12.414 38.344 12.906 1 46.91 99 GLY A CA 1
ATOM 782 C C . GLY A 1 99 ? -11.195 37.875 13.672 1 46.91 99 GLY A C 1
ATOM 783 O O . GLY A 1 99 ? -11.305 37.406 14.812 1 46.91 99 GLY A O 1
ATOM 784 N N . LEU A 1 100 ? -10.219 37.344 12.766 1 55.19 100 LEU A N 1
ATOM 785 C CA . LEU A 1 100 ? -9.086 37 13.617 1 55.19 100 LEU A CA 1
ATOM 786 C C . LEU A 1 100 ? -8.445 38.25 14.203 1 55.19 100 LEU A C 1
ATOM 788 O O . LEU A 1 100 ? -8.07 39.156 13.461 1 55.19 100 LEU A O 1
ATOM 792 N N . SER A 1 101 ? -8.797 38.5 15.43 1 68.62 101 SER A N 1
ATOM 793 C CA . SER A 1 101 ? -8.453 39.688 16.203 1 68.62 101 SER A CA 1
ATOM 794 C C . SER A 1 101 ? -6.941 39.844 16.344 1 68.62 101 SER A C 1
ATOM 796 O O . SER A 1 101 ? -6.242 38.906 16.719 1 68.62 101 SER A O 1
ATOM 798 N N . THR A 1 102 ? -6.43 40.719 15.523 1 85.88 102 THR A N 1
ATOM 799 C CA . THR A 1 102 ? -5.047 41.156 15.75 1 85.88 102 THR A CA 1
ATOM 800 C C . THR A 1 102 ? -4.938 42.031 16.984 1 85.88 102 THR A C 1
ATOM 802 O O . THR A 1 102 ? -5.906 42.656 17.391 1 85.88 102 THR A O 1
ATOM 805 N N . CYS A 1 103 ? -3.844 41.844 17.672 1 88.62 103 CYS A N 1
ATOM 806 C CA . CYS A 1 103 ? -3.721 42.594 18.906 1 88.62 103 CYS A CA 1
ATOM 807 C C . CYS A 1 103 ? -2.279 43.031 19.156 1 88.62 103 CYS A C 1
ATOM 809 O O . CYS A 1 103 ? -1.357 42.5 18.531 1 88.62 103 CYS A O 1
ATOM 811 N N . TYR A 1 104 ? -2.23 44.094 19.906 1 87.62 104 TYR A N 1
ATOM 812 C CA . TYR A 1 104 ? -0.941 44.469 20.484 1 87.62 104 TYR A CA 1
ATOM 813 C C . TYR A 1 104 ? -0.73 43.781 21.828 1 87.62 104 TYR A C 1
ATOM 815 O O . TYR A 1 104 ? -1.686 43.562 22.578 1 87.62 104 TYR A O 1
ATOM 823 N N . LEU A 1 105 ? 0.418 43.375 22.047 1 87.25 105 LEU A N 1
ATOM 824 C CA . LEU A 1 105 ? 0.746 42.844 23.359 1 87.25 105 LEU A CA 1
ATOM 825 C C . LEU A 1 105 ? 1.531 43.844 24.188 1 87.25 105 LEU A C 1
ATOM 827 O O . LEU A 1 105 ? 2.734 44.031 23.969 1 87.25 105 LEU A O 1
ATOM 831 N N . GLU A 1 106 ? 0.812 44.406 25.078 1 84.19 106 GLU A N 1
ATOM 832 C CA . GLU A 1 106 ? 1.391 45.469 25.891 1 84.19 106 GLU A CA 1
ATOM 833 C C . GLU A 1 106 ? 2.029 44.906 27.156 1 84.19 106 GLU A C 1
ATOM 835 O O . GLU A 1 106 ? 1.48 44 27.797 1 84.19 106 GLU A O 1
ATOM 840 N N . VAL A 1 107 ? 3.182 45.438 27.391 1 75.19 107 VAL A N 1
ATOM 841 C CA . VAL A 1 107 ? 3.902 45.031 28.594 1 75.19 107 VAL A CA 1
ATOM 842 C C . VAL A 1 107 ? 3.496 45.938 29.75 1 75.19 107 VAL A C 1
ATOM 844 O O . VAL A 1 107 ? 3.531 47.188 29.641 1 75.19 107 VAL A O 1
ATOM 847 N N . PRO A 1 108 ? 2.811 45.281 30.719 1 71.06 108 PRO A N 1
ATOM 848 C CA . PRO A 1 108 ? 2.428 46.156 31.812 1 71.06 108 PRO A CA 1
ATOM 849 C C . PRO A 1 108 ? 3.625 46.875 32.438 1 71.06 108 PRO A C 1
ATOM 851 O O . PRO A 1 108 ? 4.762 46.688 32 1 71.06 108 PRO A O 1
ATOM 854 N N . SER A 1 109 ? 3.697 46.906 33.875 1 62.88 109 SER A N 1
ATOM 855 C CA . SER A 1 109 ? 4.598 47.688 34.719 1 62.88 109 SER A CA 1
ATOM 856 C C . SER A 1 109 ? 6.016 47.125 34.688 1 62.88 109 SER A C 1
ATOM 858 O O . SER A 1 109 ? 6.219 45.969 34.344 1 62.88 109 SER A O 1
ATOM 860 N N . PRO A 1 110 ? 7.051 47.906 34.969 1 59.81 110 PRO A N 1
ATOM 861 C CA . PRO A 1 110 ? 8.477 47.562 35.062 1 59.81 110 PRO A CA 1
ATOM 862 C C . PRO A 1 110 ? 8.734 46.344 35.938 1 59.81 110 PRO A C 1
ATOM 864 O O . PRO A 1 110 ? 8.023 46.125 36.906 1 59.81 110 PRO A O 1
ATOM 867 N N . GLY A 1 111 ? 9.602 45.188 35.562 1 57.62 111 GLY A N 1
ATOM 868 C CA . GLY A 1 111 ? 10.125 44.062 36.344 1 57.62 111 GLY A CA 1
ATOM 869 C C . GLY A 1 111 ? 9.75 42.719 35.75 1 57.62 111 GLY A C 1
ATOM 870 O O . GLY A 1 111 ? 10.133 41.656 36.312 1 57.62 111 GLY A O 1
ATOM 871 N N . THR A 1 112 ? 8.953 42.719 34.688 1 61.47 112 THR A N 1
ATOM 872 C CA . THR A 1 112 ? 8.5 41.438 34.219 1 61.47 112 THR A CA 1
ATOM 873 C C . THR A 1 112 ? 9.43 40.906 33.125 1 61.47 112 THR A C 1
ATOM 875 O O . THR A 1 112 ? 10.32 41.594 32.656 1 61.47 112 THR A O 1
ATOM 878 N N . ASP A 1 113 ? 9.508 39.625 32.906 1 63.66 113 ASP A N 1
ATOM 879 C CA . ASP A 1 113 ? 10.273 38.969 31.875 1 63.66 113 ASP A CA 1
ATOM 880 C C . ASP A 1 113 ? 10.172 39.719 30.547 1 63.66 113 ASP A C 1
ATOM 882 O O . ASP A 1 113 ? 11.055 39.625 29.688 1 63.66 113 ASP A O 1
ATOM 886 N N . LEU A 1 114 ? 9.297 40.594 30.469 1 65.69 114 LEU A N 1
ATOM 887 C CA . LEU A 1 114 ? 9.062 41.312 29.234 1 65.69 114 LEU A CA 1
ATOM 888 C C . LEU A 1 114 ? 10.047 42.5 29.109 1 65.69 114 LEU A C 1
ATOM 890 O O . LEU A 1 114 ? 10.438 42.844 27.984 1 65.69 114 LEU A O 1
ATOM 894 N N . GLU A 1 115 ? 10.352 42.969 30.297 1 67.19 115 GLU A N 1
ATOM 895 C CA . GLU A 1 115 ? 11.336 44.062 30.234 1 67.19 115 GLU A CA 1
ATOM 896 C C . GLU A 1 115 ? 12.656 43.562 29.656 1 67.19 115 GLU A C 1
ATOM 898 O O . GLU A 1 115 ? 13.344 44.312 28.953 1 67.19 115 GLU A O 1
ATOM 903 N N . ASP A 1 116 ? 12.852 42.375 29.938 1 71.81 116 ASP A N 1
ATOM 904 C CA . ASP A 1 116 ? 14.062 41.812 29.391 1 71.81 116 ASP A CA 1
ATOM 905 C C . ASP A 1 116 ? 13.984 41.688 27.875 1 71.81 116 ASP A C 1
ATOM 907 O O . ASP A 1 116 ? 14.969 41.938 27.172 1 71.81 116 ASP A O 1
ATOM 911 N N . TRP A 1 117 ? 12.828 41.375 27.344 1 76.06 117 TRP A N 1
ATOM 912 C CA . TRP A 1 117 ? 12.664 41.25 25.906 1 76.06 117 TRP A CA 1
ATOM 913 C C . TRP A 1 117 ? 12.766 42.625 25.234 1 76.06 117 TRP A C 1
ATOM 915 O O . TRP A 1 117 ? 13.383 42.75 24.172 1 76.06 117 TRP A O 1
ATOM 925 N N . ILE A 1 118 ? 12.156 43.562 25.859 1 70.69 118 ILE A N 1
ATOM 926 C CA . ILE A 1 118 ? 12.156 44.906 25.297 1 70.69 118 ILE A CA 1
ATOM 927 C C . ILE A 1 118 ? 13.586 45.438 25.25 1 70.69 118 ILE A C 1
ATOM 929 O O . ILE A 1 118 ? 13.961 46.156 24.312 1 70.69 118 ILE A O 1
ATOM 933 N N . SER A 1 119 ? 14.219 45.094 26.25 1 71.12 119 SER A N 1
ATOM 934 C CA . SER A 1 119 ? 15.602 45.594 26.281 1 71.12 119 SER A CA 1
ATOM 935 C C . SER A 1 119 ? 16.422 44.969 25.156 1 71.12 119 SER A C 1
ATOM 937 O O . SER A 1 119 ? 17.359 45.625 24.656 1 71.12 119 SER A O 1
ATOM 939 N N . VAL A 1 120 ? 16.031 43.844 24.766 1 70.44 120 VAL A N 1
ATOM 940 C CA . VAL A 1 120 ? 16.844 43.125 23.781 1 70.44 120 VAL A CA 1
ATOM 941 C C . VAL A 1 120 ? 16.312 43.438 22.375 1 70.44 120 VAL A C 1
ATOM 943 O O . VAL A 1 120 ? 17.094 43.719 21.469 1 70.44 120 VAL A O 1
ATOM 946 N N . VAL A 1 121 ? 14.953 43.375 22.172 1 71.88 121 VAL A N 1
ATOM 947 C CA . VAL A 1 121 ? 14.43 43.5 20.812 1 71.88 121 VAL A CA 1
ATOM 948 C C . VAL A 1 121 ? 13.906 44.906 20.578 1 71.88 121 VAL A C 1
ATOM 950 O O . VAL A 1 121 ? 13.82 45.375 19.438 1 71.88 121 VAL A O 1
ATOM 953 N N . GLY A 1 122 ? 13.703 45.625 21.578 1 68.19 122 GLY A N 1
ATOM 954 C CA . GLY A 1 122 ? 13.156 46.969 21.469 1 68.19 122 GLY A CA 1
ATOM 955 C C . GLY A 1 122 ? 11.641 47 21.516 1 68.19 122 GLY A C 1
ATOM 956 O O . GLY A 1 122 ? 10.984 45.969 21.328 1 68.19 122 GLY A O 1
ATOM 957 N N . ALA A 1 123 ? 11.07 48 22.109 1 66.94 123 ALA A N 1
ATOM 958 C CA . ALA A 1 123 ? 9.617 48.156 22.188 1 66.94 123 ALA A CA 1
ATOM 959 C C . ALA A 1 123 ? 9.156 49.312 21.297 1 66.94 123 ALA A C 1
ATOM 961 O O . ALA A 1 123 ? 9.953 50.188 20.938 1 66.94 123 ALA A O 1
ATOM 962 N N . MET A 1 124 ? 8.031 49.094 20.672 1 68.19 124 MET A N 1
ATOM 963 C CA . MET A 1 124 ? 7.402 50.25 20.016 1 68.19 124 MET A CA 1
ATOM 964 C C . MET A 1 124 ? 6.5 51 21 1 68.19 124 MET A C 1
ATOM 966 O O . MET A 1 124 ? 5.762 50.375 21.766 1 68.19 124 MET A O 1
ATOM 970 N N . GLU A 1 125 ? 6.867 52.25 21.188 1 67.12 125 GLU A N 1
ATOM 971 C CA . GLU A 1 125 ? 6.035 53.062 22.062 1 67.12 125 GLU A CA 1
ATOM 972 C C . GLU A 1 125 ? 4.773 53.562 21.344 1 67.12 125 GLU A C 1
ATOM 974 O O . GLU A 1 125 ? 4.832 54 20.203 1 67.12 125 GLU A O 1
ATOM 979 N N . HIS A 1 126 ? 3.752 53 21.719 1 63.19 126 HIS A N 1
ATOM 980 C CA . HIS A 1 126 ? 2.51 53.562 21.203 1 63.19 126 HIS A CA 1
ATOM 981 C C . HIS A 1 126 ? 2.133 54.844 21.953 1 63.19 126 HIS A C 1
ATOM 983 O O . HIS A 1 126 ? 2.68 55.125 23.016 1 63.19 126 HIS A O 1
ATOM 989 N N . GLY A 1 127 ? 1.264 55.75 21.328 1 54.31 127 GLY A N 1
ATOM 990 C CA . GLY A 1 127 ? 0.901 57.094 21.75 1 54.31 127 GLY A CA 1
ATOM 991 C C . GLY A 1 127 ? 0.808 57.25 23.25 1 54.31 127 GLY A C 1
ATOM 992 O O . GLY A 1 127 ? 1.193 58.281 23.797 1 54.31 127 GLY A O 1
ATOM 993 N N . ASP A 1 128 ? 0.177 56.406 23.938 1 56.84 128 ASP A N 1
ATOM 994 C CA . ASP A 1 128 ? -0.096 56.719 25.344 1 56.84 128 ASP A CA 1
ATOM 995 C C . ASP A 1 128 ? 1.046 56.25 26.25 1 56.84 128 ASP A C 1
ATOM 997 O O . ASP A 1 128 ? 0.876 56.125 27.453 1 56.84 128 ASP A O 1
ATOM 1001 N N . GLY A 1 129 ? 2.195 55.938 25.656 1 62.53 129 GLY A N 1
ATOM 1002 C CA . GLY A 1 129 ? 3.318 55.562 26.5 1 62.53 129 GLY A CA 1
ATOM 1003 C C . GLY A 1 129 ? 3.398 54.062 26.734 1 62.53 129 GLY A C 1
ATOM 1004 O O . GLY A 1 129 ? 4.273 53.594 27.469 1 62.53 129 GLY A O 1
ATOM 1005 N N . ALA A 1 130 ? 2.48 53.344 26.188 1 71.69 130 ALA A N 1
ATOM 1006 C CA . ALA A 1 130 ? 2.484 51.906 26.438 1 71.69 130 ALA A CA 1
ATOM 1007 C C . ALA A 1 130 ? 3.502 51.188 25.562 1 71.69 130 ALA A C 1
ATOM 1009 O O . ALA A 1 130 ? 3.623 51.5 24.375 1 71.69 130 ALA A O 1
ATOM 1010 N N . ARG A 1 131 ? 4.41 50.438 26.234 1 80.12 131 ARG A N 1
ATOM 1011 C CA . ARG A 1 131 ? 5.406 49.625 25.531 1 80.12 131 ARG A CA 1
ATOM 1012 C C . ARG A 1 131 ? 4.836 48.281 25.109 1 80.12 131 ARG A C 1
ATOM 1014 O O . ARG A 1 131 ? 4.207 47.594 25.922 1 80.12 131 ARG A O 1
ATOM 1021 N N . CYS A 1 132 ? 4.875 47.969 23.812 1 84.31 132 CYS A N 1
ATOM 1022 C CA . CYS A 1 132 ? 4.324 46.719 23.297 1 84.31 132 CYS A CA 1
ATOM 1023 C C . CYS A 1 132 ? 5.426 45.812 22.719 1 84.31 132 CYS A C 1
ATOM 1025 O O . CYS A 1 132 ? 6.457 46.312 22.266 1 84.31 132 CYS A O 1
ATOM 1027 N N . LEU A 1 133 ? 5.289 44.594 22.906 1 86.81 133 LEU A N 1
ATOM 1028 C CA . LEU A 1 133 ? 6.168 43.625 22.25 1 86.81 133 LEU A CA 1
ATOM 1029 C C . LEU A 1 133 ? 5.922 43.594 20.75 1 86.81 133 LEU A C 1
ATOM 1031 O O . LEU A 1 133 ? 4.812 43.312 20.297 1 86.81 133 LEU A O 1
ATOM 1035 N N . VAL A 1 134 ? 6.898 43.906 19.938 1 88.5 134 VAL A N 1
ATOM 1036 C CA . VAL A 1 134 ? 6.766 44.031 18.5 1 88.5 134 VAL A CA 1
ATOM 1037 C C . VAL A 1 134 ? 7.176 42.75 17.812 1 88.5 134 VAL A C 1
ATOM 1039 O O . VAL A 1 134 ? 8.344 42.344 17.859 1 88.5 134 VAL A O 1
ATOM 1042 N N . PRO A 1 135 ? 6.219 42.062 17.109 1 91.94 135 PRO A N 1
ATOM 1043 C CA . PRO A 1 135 ? 6.531 40.75 16.5 1 91.94 135 PRO A CA 1
ATOM 1044 C C . PRO A 1 135 ? 7.645 40.844 15.461 1 91.94 135 PRO A C 1
ATOM 1046 O O . PRO A 1 135 ? 8.477 39.938 15.352 1 91.94 135 PRO A O 1
ATOM 1049 N N . GLY A 1 136 ? 7.652 41.906 14.727 1 90.62 136 GLY A N 1
ATOM 1050 C CA . GLY A 1 136 ? 8.688 42.062 13.719 1 90.62 136 GLY A CA 1
ATOM 1051 C C . GLY A 1 136 ? 10.094 42.031 14.297 1 90.62 136 GLY A C 1
ATOM 1052 O O . GLY A 1 136 ? 11 41.469 13.688 1 90.62 136 GLY A O 1
ATOM 1053 N N . LYS A 1 137 ? 10.266 42.688 15.344 1 90.75 137 LYS A N 1
ATOM 1054 C CA . LYS A 1 137 ? 11.578 42.719 15.992 1 90.75 137 LYS A CA 1
ATOM 1055 C C . LYS A 1 137 ? 11.938 41.344 16.562 1 90.75 137 LYS A C 1
ATOM 1057 O O . LYS A 1 137 ? 13.109 40.969 16.531 1 90.75 137 LYS A O 1
ATOM 1062 N N . VAL A 1 138 ? 11 40.719 17.141 1 91.88 138 VAL A N 1
ATOM 1063 C CA . VAL A 1 138 ? 11.227 39.375 17.656 1 91.88 138 VAL A CA 1
ATOM 1064 C C . VAL A 1 138 ? 11.641 38.438 16.516 1 91.88 138 VAL A C 1
ATOM 1066 O O . VAL A 1 138 ? 12.586 37.656 16.672 1 91.88 138 VAL A O 1
ATOM 1069 N N . LEU A 1 139 ? 10.961 38.562 15.414 1 94.12 139 LEU A N 1
ATOM 1070 C CA . LEU A 1 139 ? 11.242 37.75 14.242 1 94.12 139 LEU A CA 1
ATOM 1071 C C . LEU A 1 139 ? 12.656 38.031 13.727 1 94.12 139 LEU A C 1
ATOM 1073 O O . LEU A 1 139 ? 13.375 37.094 13.375 1 94.12 139 LEU A O 1
ATOM 1077 N N . GLN A 1 140 ? 12.969 39.219 13.672 1 92.44 140 GLN A N 1
ATOM 1078 C CA . GLN A 1 140 ? 14.305 39.594 13.203 1 92.44 140 GLN A CA 1
ATOM 1079 C C . GLN A 1 140 ? 15.383 39.031 14.125 1 92.44 140 GLN A C 1
ATOM 1081 O O . GLN A 1 140 ? 16.406 38.531 13.656 1 92.44 140 GLN A O 1
ATOM 1086 N N . HIS A 1 141 ? 15.164 39.188 15.359 1 92.88 141 HIS A N 1
ATOM 1087 C CA . HIS A 1 141 ? 16.109 38.656 16.328 1 92.88 141 HIS A CA 1
ATOM 1088 C C . HIS A 1 141 ? 16.25 37.125 16.188 1 92.88 141 HIS A C 1
ATOM 1090 O O . HIS A 1 141 ? 17.359 36.594 16.203 1 92.88 141 HIS A O 1
ATOM 1096 N N . LEU A 1 142 ? 15.156 36.469 16.094 1 94.88 142 LEU A N 1
ATOM 1097 C CA . LEU A 1 142 ? 15.172 35 15.938 1 94.88 142 LEU A CA 1
ATOM 1098 C C . LEU A 1 142 ? 15.883 34.625 14.648 1 94.88 142 LEU A C 1
ATOM 1100 O O . LEU A 1 142 ? 16.609 33.625 14.617 1 94.88 142 LEU A O 1
ATOM 1104 N N . LYS A 1 143 ? 15.625 35.312 13.609 1 95 143 LYS A N 1
ATOM 1105 C CA . LYS A 1 143 ? 16.281 35.062 12.328 1 95 143 LYS A CA 1
ATOM 1106 C C . LYS A 1 143 ? 17.797 35.125 12.461 1 95 143 LYS A C 1
ATOM 1108 O O . LYS A 1 143 ? 18.5 34.25 11.977 1 95 143 LYS A O 1
ATOM 1113 N N . GLU A 1 144 ? 18.234 36.156 13.078 1 93.62 144 GLU A N 1
ATOM 1114 C CA . GLU A 1 144 ? 19.672 36.344 13.281 1 93.62 144 GLU A CA 1
ATOM 1115 C C . GLU A 1 144 ? 20.25 35.219 14.117 1 93.62 144 GLU A C 1
ATOM 1117 O O . GLU A 1 144 ? 21.359 34.719 13.836 1 93.62 144 GLU A O 1
ATOM 1122 N N . LEU A 1 145 ? 19.562 34.875 15.102 1 95.12 145 LEU A N 1
ATOM 1123 C CA . LEU A 1 145 ? 20.016 33.781 15.953 1 95.12 145 LEU A CA 1
ATOM 1124 C C . LEU A 1 145 ? 20.078 32.469 15.172 1 95.12 145 LEU A C 1
ATOM 1126 O O . LEU A 1 145 ? 21 31.672 15.367 1 95.12 145 LEU A O 1
ATOM 1130 N N . LEU A 1 146 ? 19.109 32.188 14.336 1 96.19 146 LEU A N 1
ATOM 1131 C CA . LEU A 1 146 ? 19.094 30.984 13.531 1 96.19 146 LEU A CA 1
ATOM 1132 C C . LEU A 1 146 ? 20.297 30.922 12.602 1 96.19 146 LEU A C 1
ATOM 1134 O O . LEU A 1 146 ? 20.953 29.891 12.5 1 96.19 146 LEU A O 1
ATOM 1138 N N . VAL A 1 147 ? 20.562 32.031 11.969 1 94.81 147 VAL A N 1
ATOM 1139 C CA . VAL A 1 147 ? 21.703 32.094 11.062 1 94.81 147 VAL A CA 1
ATOM 1140 C C . VAL A 1 147 ? 22.984 31.844 11.836 1 94.81 147 VAL A C 1
ATOM 1142 O O . VAL A 1 147 ? 23.844 31.078 11.398 1 94.81 147 VAL A O 1
ATOM 1145 N N . SER A 1 148 ? 23.078 32.531 12.93 1 95.44 148 SER A N 1
ATOM 1146 C CA . SER A 1 148 ? 24.266 32.344 13.773 1 95.44 148 SER A CA 1
ATOM 1147 C C . SER A 1 148 ? 24.391 30.922 14.25 1 95.44 148 SER A C 1
ATOM 1149 O O . SER A 1 148 ? 25.484 30.375 14.297 1 95.44 148 SER A O 1
ATOM 1151 N N . ALA A 1 149 ? 23.297 30.344 14.648 1 95.94 149 ALA A N 1
ATOM 1152 C CA . ALA A 1 149 ? 23.297 28.969 15.125 1 95.94 149 ALA A CA 1
ATOM 1153 C C . ALA A 1 149 ? 23.703 28 14.016 1 95.94 149 ALA A C 1
ATOM 1155 O O . ALA A 1 149 ? 24.391 27 14.273 1 95.94 149 ALA A O 1
ATOM 1156 N N . ILE A 1 150 ? 23.266 28.172 12.805 1 95.62 150 ILE A N 1
ATOM 1157 C CA . ILE A 1 150 ? 23.625 27.328 11.672 1 95.62 150 ILE A CA 1
ATOM 1158 C C . ILE A 1 150 ? 25.141 27.328 11.477 1 95.62 150 ILE A C 1
ATOM 1160 O O . ILE A 1 150 ? 25.75 26.266 11.352 1 95.62 150 ILE A O 1
ATOM 1164 N N . VAL A 1 151 ? 25.703 28.5 11.484 1 94.62 151 VAL A N 1
ATOM 1165 C CA . VAL A 1 151 ? 27.141 28.656 11.289 1 94.62 151 VAL A CA 1
ATOM 1166 C C . VAL A 1 151 ? 27.906 27.984 12.438 1 94.62 151 VAL A C 1
ATOM 1168 O O . VAL A 1 151 ? 28.875 27.266 12.203 1 94.62 151 VAL A O 1
ATOM 1171 N N . HIS A 1 152 ? 27.469 28.266 13.586 1 95.12 152 HIS A N 1
ATOM 1172 C CA . HIS A 1 152 ? 28.125 27.688 14.766 1 95.12 152 HIS A CA 1
ATOM 1173 C C . HIS A 1 152 ? 28.062 26.172 14.734 1 95.12 152 HIS A C 1
ATOM 1175 O O . HIS A 1 152 ? 29.062 25.5 15.023 1 95.12 152 HIS A O 1
ATOM 1181 N N . CYS A 1 153 ? 26.875 25.609 14.492 1 94.31 153 CYS A N 1
ATOM 1182 C CA . CYS A 1 153 ? 26.703 24.156 14.461 1 94.31 153 CYS A CA 1
ATOM 1183 C C . CYS A 1 153 ? 27.562 23.531 13.375 1 94.31 153 CYS A C 1
ATOM 1185 O O . CYS A 1 153 ? 28.094 22.438 13.555 1 94.31 153 CYS A O 1
ATOM 1187 N N . GLN A 1 154 ? 27.719 24.188 12.312 1 92.75 154 GLN A N 1
ATOM 1188 C CA . GLN A 1 154 ? 28.562 23.688 11.242 1 92.75 154 GLN A CA 1
ATOM 1189 C C . GLN A 1 154 ? 30.031 23.719 11.648 1 92.75 154 GLN A C 1
ATOM 1191 O O . GLN A 1 154 ? 30.781 22.766 11.375 1 92.75 154 GLN A O 1
ATOM 1196 N N . ARG A 1 155 ? 30.438 24.766 12.258 1 93.75 155 ARG A N 1
ATOM 1197 C CA . ARG A 1 155 ? 31.828 24.922 12.711 1 93.75 155 ARG A CA 1
ATOM 1198 C C . ARG A 1 155 ? 32.188 23.859 13.758 1 93.75 155 ARG A C 1
ATOM 1200 O O . ARG A 1 155 ? 33.312 23.359 13.781 1 93.75 155 ARG A O 1
ATOM 1207 N N . CYS A 1 156 ? 31.203 23.562 14.57 1 93.88 156 CYS A N 1
ATOM 1208 C CA . CYS A 1 156 ? 31.438 22.594 15.633 1 93.88 156 CYS A CA 1
ATOM 1209 C C . CYS A 1 156 ? 31.172 21.172 15.148 1 93.88 156 CYS A C 1
ATOM 1211 O O . CYS A 1 156 ? 31.188 20.234 15.945 1 93.88 156 CYS A O 1
ATOM 1213 N N . PHE A 1 157 ? 30.75 20.953 13.945 1 91.19 157 PHE A N 1
ATOM 1214 C CA . PHE A 1 157 ? 30.547 19.672 13.281 1 91.19 157 PHE A CA 1
ATOM 1215 C C . PHE A 1 157 ? 29.328 18.953 13.859 1 91.19 157 PHE A C 1
ATOM 1217 O O . PHE A 1 157 ? 29.281 17.719 13.891 1 91.19 157 PHE A O 1
ATOM 1224 N N . LEU A 1 158 ? 28.469 19.812 14.398 1 92.38 158 LEU A N 1
ATOM 1225 C CA . LEU A 1 158 ? 27.188 19.25 14.852 1 92.38 158 LEU A CA 1
ATOM 1226 C C . LEU A 1 158 ? 26.25 19.031 13.672 1 92.38 158 LEU A C 1
ATOM 1228 O O . LEU A 1 158 ? 25.344 18.188 13.742 1 92.38 158 LEU A O 1
ATOM 1232 N N . LEU A 1 159 ? 26.406 19.859 12.641 1 93.56 159 LEU A N 1
ATOM 1233 C CA . LEU A 1 159 ? 25.672 19.734 11.398 1 93.56 159 LEU A CA 1
ATOM 1234 C C . LEU A 1 159 ? 26.609 19.656 10.203 1 93.56 159 LEU A C 1
ATOM 1236 O O . LEU A 1 159 ? 27.672 20.281 10.195 1 93.56 159 LEU A O 1
ATOM 1240 N N . GLN A 1 160 ? 26.25 18.891 9.289 1 92.25 160 GLN A N 1
ATOM 1241 C CA . GLN A 1 160 ? 27.031 18.781 8.062 1 92.25 160 GLN A CA 1
ATOM 1242 C C . GLN A 1 160 ? 26.594 19.812 7.031 1 92.25 160 GLN A C 1
ATOM 1244 O O . GLN A 1 160 ? 25.453 20.297 7.07 1 92.25 160 GLN A O 1
ATOM 1249 N N . PRO A 1 161 ? 27.609 20.109 6.203 1 88.81 161 PRO A N 1
ATOM 1250 C CA . PRO A 1 161 ? 27.188 21 5.113 1 88.81 161 PRO A CA 1
ATOM 1251 C C . PRO A 1 161 ? 26.031 20.422 4.297 1 88.81 161 PRO A C 1
ATOM 1253 O O . PRO A 1 161 ? 26.047 19.219 3.969 1 88.81 161 PRO A O 1
ATOM 1256 N N . GLY A 1 162 ? 25.016 21.172 4.109 1 90.88 162 GLY A N 1
ATOM 1257 C CA . GLY A 1 162 ? 23.859 20.719 3.334 1 90.88 162 GLY A CA 1
ATOM 1258 C C . GLY A 1 162 ? 22.688 20.281 4.191 1 90.88 162 GLY A C 1
ATOM 1259 O O . GLY A 1 162 ? 21.594 20.078 3.686 1 90.88 162 GLY A O 1
ATOM 1260 N N . ASP A 1 163 ? 22.953 20.125 5.457 1 94.69 163 ASP A N 1
ATOM 1261 C CA . ASP A 1 163 ? 21.891 19.688 6.367 1 94.69 163 ASP A CA 1
ATOM 1262 C C . ASP A 1 163 ? 20.781 20.734 6.449 1 94.69 163 ASP A C 1
ATOM 1264 O O . ASP A 1 163 ? 19.594 20.375 6.566 1 94.69 163 ASP A O 1
ATOM 1268 N N . VAL A 1 164 ? 21.109 21.969 6.449 1 95.94 164 VAL A N 1
ATOM 1269 C CA . VAL A 1 164 ? 20.141 23.047 6.594 1 95.94 164 VAL A CA 1
ATOM 1270 C C . VAL A 1 164 ? 20.359 24.078 5.488 1 95.94 164 VAL A C 1
ATOM 1272 O O . VAL A 1 164 ? 21.484 24.469 5.199 1 95.94 164 VAL A O 1
ATOM 1275 N N . SER A 1 165 ? 19.297 24.422 4.824 1 93.69 165 SER A N 1
ATOM 1276 C CA . SER A 1 165 ? 19.312 25.516 3.861 1 93.69 165 SER A CA 1
ATOM 1277 C C . SER A 1 165 ? 18.469 26.703 4.34 1 93.69 165 SER A C 1
ATOM 1279 O O . SER A 1 165 ? 17.281 26.547 4.602 1 93.69 165 SER A O 1
ATOM 1281 N N . ALA A 1 166 ? 19.062 27.875 4.387 1 91.25 166 ALA A N 1
ATOM 1282 C CA . ALA A 1 166 ? 18.375 29.078 4.836 1 91.25 166 ALA A CA 1
ATOM 1283 C C . ALA A 1 166 ? 17.969 29.969 3.65 1 91.25 166 ALA A C 1
ATOM 1285 O O . ALA A 1 166 ? 17.75 31.156 3.809 1 91.25 166 ALA A O 1
ATOM 1286 N N . GLU A 1 167 ? 17.875 29.344 2.51 1 85.94 167 GLU A N 1
ATOM 1287 C CA . GLU A 1 167 ? 17.547 30.109 1.307 1 85.94 167 GLU A CA 1
ATOM 1288 C C . GLU A 1 167 ? 16.156 30.719 1.406 1 85.94 167 GLU A C 1
ATOM 1290 O O . GLU A 1 167 ? 15.891 31.766 0.811 1 85.94 167 GLU A O 1
ATOM 1295 N N . ASN A 1 168 ? 15.367 30.172 2.221 1 82.19 168 ASN A N 1
ATOM 1296 C CA . ASN A 1 168 ? 13.984 30.609 2.307 1 82.19 168 ASN A CA 1
ATOM 1297 C C . ASN A 1 168 ? 13.766 31.547 3.49 1 82.19 168 ASN A C 1
ATOM 1299 O O . ASN A 1 168 ? 12.633 31.969 3.76 1 82.19 168 ASN A O 1
ATOM 1303 N N . LEU A 1 169 ? 14.836 31.844 4.133 1 89.12 169 LEU A N 1
ATOM 1304 C CA . LEU A 1 169 ? 14.727 32.812 5.223 1 89.12 169 LEU A CA 1
ATOM 1305 C C . LEU A 1 169 ? 14.578 34.219 4.68 1 89.12 169 LEU A C 1
ATOM 1307 O O . LEU A 1 169 ? 15.578 34.906 4.383 1 89.12 169 LEU A O 1
ATOM 1311 N N . ARG A 1 170 ? 13.367 34.688 4.531 1 82.06 170 ARG A N 1
ATOM 1312 C CA . ARG A 1 170 ? 13.086 36 3.947 1 82.06 170 ARG A CA 1
ATOM 1313 C C . ARG A 1 170 ? 12.992 37.062 5.027 1 82.06 170 ARG A C 1
ATOM 1315 O O . ARG A 1 170 ? 12.547 36.781 6.145 1 82.06 170 ARG A O 1
ATOM 1322 N N . GLU A 1 171 ? 13.344 38.25 4.797 1 72.25 171 GLU A N 1
ATOM 1323 C CA . GLU A 1 171 ? 13.406 39.375 5.746 1 72.25 171 GLU A CA 1
ATOM 1324 C C . GLU A 1 171 ? 12.008 39.781 6.207 1 72.25 171 GLU A C 1
ATOM 1326 O O . GLU A 1 171 ? 11.789 40.031 7.395 1 72.25 171 GLU A O 1
ATOM 1331 N N . ASP A 1 172 ? 11.117 39.781 5.348 1 75.44 172 ASP A N 1
ATOM 1332 C CA . ASP A 1 172 ? 9.82 40.344 5.727 1 75.44 172 ASP A CA 1
ATOM 1333 C C . ASP A 1 172 ? 8.766 39.25 5.844 1 75.44 172 ASP A C 1
ATOM 1335 O O . ASP A 1 172 ? 7.562 39.5 5.762 1 75.44 172 ASP A O 1
ATOM 1339 N N . ALA A 1 173 ? 9.25 38.156 6.277 1 84.44 173 ALA A N 1
ATOM 1340 C CA . ALA A 1 173 ? 8.297 37.062 6.426 1 84.44 173 ALA A CA 1
ATOM 1341 C C . ALA A 1 173 ? 7.809 36.938 7.863 1 84.44 173 ALA A C 1
ATOM 1343 O O . ALA A 1 173 ? 8.516 37.312 8.797 1 84.44 173 ALA A O 1
ATOM 1344 N N . MET A 1 174 ? 6.594 36.531 8.023 1 88.94 174 MET A N 1
ATOM 1345 C CA . MET A 1 174 ? 6.023 36.344 9.352 1 88.94 174 MET A CA 1
ATOM 1346 C C . MET A 1 174 ? 6.324 34.938 9.875 1 88.94 174 MET A C 1
ATOM 1348 O O . MET A 1 174 ? 5.938 34.594 11 1 88.94 174 MET A O 1
ATOM 1352 N N . GLU A 1 175 ? 6.918 34.156 9.062 1 91.81 175 GLU A N 1
ATOM 1353 C CA . GLU A 1 175 ? 7.434 32.844 9.438 1 91.81 175 GLU A CA 1
ATOM 1354 C C . GLU A 1 175 ? 8.828 32.594 8.859 1 91.81 175 GLU A C 1
ATOM 1356 O O . GLU A 1 175 ? 9.164 33.125 7.801 1 91.81 175 GLU A O 1
ATOM 1361 N N . LEU A 1 176 ? 9.617 31.938 9.617 1 95.69 176 LEU A N 1
ATOM 1362 C CA . LEU A 1 176 ? 10.984 31.672 9.188 1 95.69 176 LEU A CA 1
ATOM 1363 C C . LEU A 1 176 ? 11.109 30.266 8.625 1 95.69 176 LEU A C 1
ATOM 1365 O O . LEU A 1 176 ? 11.102 29.281 9.375 1 95.69 176 LEU A O 1
ATOM 1369 N N . SER A 1 177 ? 11.336 30.203 7.355 1 95.5 177 SER A N 1
ATOM 1370 C CA . SER A 1 177 ? 11.32 28.922 6.672 1 95.5 177 SER A CA 1
ATOM 1371 C C . SER A 1 177 ? 12.734 28.391 6.465 1 95.5 177 SER A C 1
ATOM 1373 O O . SER A 1 177 ? 13.609 29.109 5.996 1 95.5 177 SER A O 1
ATOM 1375 N N . LEU A 1 178 ? 12.922 27.172 6.836 1 96 178 LEU A N 1
ATOM 1376 C CA . LEU A 1 178 ? 14.188 26.469 6.633 1 96 178 LEU A CA 1
ATOM 1377 C C . LEU A 1 178 ? 13.961 25.156 5.891 1 96 178 LEU A C 1
ATOM 1379 O O . LEU A 1 178 ? 12.945 24.484 6.09 1 96 178 LEU A O 1
ATOM 1383 N N . LEU A 1 179 ? 14.836 24.875 5.02 1 96.12 179 LEU A N 1
ATOM 1384 C CA . LEU A 1 179 ? 14.844 23.578 4.367 1 96.12 179 LEU A CA 1
ATOM 1385 C C . LEU A 1 179 ? 15.867 22.656 5.02 1 96.12 179 LEU A C 1
ATOM 1387 O O . LEU A 1 179 ? 17.062 22.969 5.066 1 96.12 179 LEU A O 1
ATOM 1391 N N . ILE A 1 180 ? 15.414 21.594 5.508 1 96.69 180 ILE A N 1
ATOM 1392 C CA . ILE A 1 180 ? 16.281 20.688 6.258 1 96.69 180 ILE A CA 1
ATOM 1393 C C . ILE A 1 180 ? 16.328 19.328 5.578 1 96.69 180 ILE A C 1
ATOM 1395 O O . ILE A 1 180 ? 15.312 18.828 5.109 1 96.69 180 ILE A O 1
ATOM 1399 N N . ARG A 1 181 ? 17.453 18.75 5.633 1 94.19 181 ARG A N 1
ATOM 1400 C CA . ARG A 1 181 ? 17.688 17.484 4.953 1 94.19 181 ARG A CA 1
ATOM 1401 C C . ARG A 1 181 ? 17.109 16.328 5.746 1 94.19 181 ARG A C 1
ATOM 1403 O O . ARG A 1 181 ? 17.375 16.172 6.941 1 94.19 181 ARG A O 1
ATOM 1410 N N . GLY A 1 182 ? 16.297 15.594 5.055 1 91.25 182 GLY A N 1
ATOM 1411 C CA . GLY A 1 182 ? 15.852 14.336 5.629 1 91.25 182 GLY A CA 1
ATOM 1412 C C . GLY A 1 182 ? 16.656 13.141 5.141 1 91.25 182 GLY A C 1
ATOM 1413 O O . GLY A 1 182 ? 17.844 13.266 4.84 1 91.25 182 GLY A O 1
ATOM 1414 N N . SER A 1 183 ? 16.141 11.953 5.219 1 84.56 183 SER A N 1
ATOM 1415 C CA . SER A 1 183 ? 16.797 10.734 4.75 1 84.56 183 SER A CA 1
ATOM 1416 C C . SER A 1 183 ? 16.828 10.672 3.229 1 84.56 183 SER A C 1
ATOM 1418 O O . SER A 1 183 ? 17.812 10.234 2.639 1 84.56 183 SER A O 1
ATOM 1420 N N . TRP A 1 184 ? 15.688 11.133 2.668 1 79.94 184 TRP A N 1
ATOM 1421 C CA . TRP A 1 184 ? 15.664 11.023 1.213 1 79.94 184 TRP A CA 1
ATOM 1422 C C . TRP A 1 184 ? 15.172 12.32 0.579 1 79.94 184 TRP A C 1
ATOM 1424 O O . TRP A 1 184 ? 15.383 12.555 -0.611 1 79.94 184 TRP A O 1
ATOM 1434 N N . LYS A 1 185 ? 14.57 13.102 1.33 1 86.88 185 LYS A N 1
ATOM 1435 C CA . LYS A 1 185 ? 14.055 14.367 0.809 1 86.88 185 LYS A CA 1
ATOM 1436 C C . LYS A 1 185 ? 14.141 15.469 1.858 1 86.88 185 LYS A C 1
ATOM 1438 O O . LYS A 1 185 ? 14.016 15.203 3.057 1 86.88 185 LYS A O 1
ATOM 1443 N N . ASN A 1 186 ? 14.281 16.609 1.357 1 93.19 186 ASN A N 1
ATOM 1444 C CA . ASN A 1 186 ? 14.297 17.75 2.256 1 93.19 186 ASN A CA 1
ATOM 1445 C C . ASN A 1 186 ? 12.891 18.094 2.756 1 93.19 186 ASN A C 1
ATOM 1447 O O . ASN A 1 186 ? 11.906 17.906 2.035 1 93.19 186 ASN A O 1
ATOM 1451 N N . ILE A 1 187 ? 12.828 18.578 3.945 1 94.06 187 ILE A N 1
ATOM 1452 C CA . ILE A 1 187 ? 11.562 19 4.547 1 94.06 187 ILE A CA 1
ATOM 1453 C C . ILE A 1 187 ? 11.625 20.469 4.906 1 94.06 187 ILE A C 1
ATOM 1455 O O . ILE A 1 187 ? 12.617 20.938 5.473 1 94.06 187 ILE A O 1
ATOM 1459 N N . ARG A 1 188 ? 10.656 21.156 4.574 1 94.44 188 ARG A N 1
ATOM 1460 C CA . ARG A 1 188 ? 10.57 22.578 4.918 1 94.44 188 ARG A CA 1
ATOM 1461 C C . ARG A 1 188 ? 9.914 22.766 6.281 1 94.44 188 ARG A C 1
ATOM 1463 O O . ARG A 1 188 ? 8.836 22.234 6.543 1 94.44 188 ARG A O 1
ATOM 1470 N N . PHE A 1 189 ? 10.594 23.469 7.141 1 95 189 PHE A N 1
ATOM 1471 C CA . PHE A 1 189 ? 10.055 23.828 8.445 1 95 189 PHE A CA 1
ATOM 1472 C C . PHE A 1 189 ? 9.82 25.328 8.539 1 95 189 PHE A C 1
ATOM 1474 O O . PHE A 1 189 ? 10.703 26.125 8.203 1 95 189 PHE A O 1
ATOM 1481 N N . ASP A 1 190 ? 8.68 25.703 8.922 1 94.38 190 ASP A N 1
ATOM 1482 C CA . ASP A 1 190 ? 8.359 27.109 9.203 1 94.38 190 ASP A CA 1
ATOM 1483 C C . ASP A 1 190 ? 8.352 27.375 10.703 1 94.38 190 ASP A C 1
ATOM 1485 O O . ASP A 1 190 ? 7.406 27.016 11.398 1 94.38 190 ASP A O 1
ATOM 1489 N N . ILE A 1 191 ? 9.297 28.062 11.125 1 95.69 191 ILE A N 1
ATOM 1490 C CA . ILE A 1 191 ? 9.445 28.359 12.547 1 95.69 191 ILE A CA 1
ATOM 1491 C C . ILE A 1 191 ? 8.742 29.672 12.883 1 95.69 191 ILE A C 1
ATOM 1493 O O . ILE A 1 191 ? 8.977 30.688 12.234 1 95.69 191 ILE A O 1
ATOM 1497 N N . VAL A 1 192 ? 7.961 29.594 13.891 1 95.19 192 VAL A N 1
ATOM 1498 C CA . VAL A 1 192 ? 7.199 30.781 14.273 1 95.19 192 VAL A CA 1
ATOM 1499 C C . VAL A 1 192 ? 7.312 31 15.781 1 95.19 192 VAL A C 1
ATOM 1501 O O . VAL A 1 192 ? 7.016 30.109 16.562 1 95.19 192 VAL A O 1
ATOM 1504 N N . PRO A 1 193 ? 7.801 32.188 16.172 1 95.31 193 PRO A N 1
ATOM 1505 C CA . PRO A 1 193 ? 7.766 32.469 17.609 1 95.31 193 PRO A CA 1
ATOM 1506 C C . PRO A 1 193 ? 6.344 32.594 18.156 1 95.31 193 PRO A C 1
ATOM 1508 O O . PRO A 1 193 ? 5.461 33.125 17.453 1 95.31 193 PRO A O 1
ATOM 1511 N N . VAL A 1 194 ? 6.164 32.156 19.391 1 94.44 194 VAL A N 1
ATOM 1512 C CA . VAL A 1 194 ? 4.805 32.156 19.922 1 94.44 194 VAL A CA 1
ATOM 1513 C C . VAL A 1 194 ? 4.805 32.656 21.359 1 94.44 194 VAL A C 1
ATOM 1515 O O . VAL A 1 194 ? 5.711 32.344 22.141 1 94.44 194 VAL A O 1
ATOM 1518 N N . VAL A 1 195 ? 3.846 33.469 21.656 1 92.12 195 VAL A N 1
ATOM 1519 C CA . VAL A 1 195 ? 3.559 33.875 23.031 1 92.12 195 VAL A CA 1
ATOM 1520 C C . VAL A 1 195 ? 2.373 33.094 23.578 1 92.12 195 VAL A C 1
ATOM 1522 O O . VAL A 1 195 ? 1.311 33.031 22.953 1 92.12 195 VAL A O 1
ATOM 1525 N N . ARG A 1 196 ? 2.535 32.5 24.719 1 90.44 196 ARG A N 1
ATOM 1526 C CA . ARG A 1 196 ? 1.488 31.672 25.297 1 90.44 196 ARG A CA 1
ATOM 1527 C C . ARG A 1 196 ? 0.839 32.375 26.484 1 90.44 196 ARG A C 1
ATOM 1529 O O . ARG A 1 196 ? 1.519 33.031 27.266 1 90.44 196 ARG A O 1
ATOM 1536 N N . ARG A 1 197 ? -0.432 32.25 26.453 1 87.94 197 ARG A N 1
ATOM 1537 C CA . ARG A 1 197 ? -1.205 32.844 27.547 1 87.94 197 ARG A CA 1
ATOM 1538 C C . ARG A 1 197 ? -2.312 31.891 28 1 87.94 197 ARG A C 1
ATOM 1540 O O . ARG A 1 197 ? -2.924 31.203 27.172 1 87.94 197 ARG A O 1
ATOM 1547 N N . GLN A 1 198 ? -2.506 31.891 29.297 1 83.25 198 GLN A N 1
ATOM 1548 C CA . GLN A 1 198 ? -3.611 31.078 29.797 1 83.25 198 GLN A CA 1
ATOM 1549 C C . GLN A 1 198 ? -4.957 31.703 29.422 1 83.25 198 GLN A C 1
ATOM 1551 O O . GLN A 1 198 ? -5.109 32.938 29.453 1 83.25 198 GLN A O 1
ATOM 1556 N N . GLN A 1 199 ? -5.699 30.953 28.781 1 74.69 199 GLN A N 1
ATOM 1557 C CA . GLN A 1 199 ? -7.004 31.453 28.375 1 74.69 199 GLN A CA 1
ATOM 1558 C C . GLN A 1 199 ? -8.125 30.781 29.172 1 74.69 199 GLN A C 1
ATOM 1560 O O . GLN A 1 199 ? -7.996 29.625 29.578 1 74.69 199 GLN A O 1
ATOM 1565 N N . GLU A 1 200 ? -8.977 31.719 29.547 1 65.94 200 GLU A N 1
ATOM 1566 C CA . GLU A 1 200 ? -10.18 31.172 30.156 1 65.94 200 GLU A CA 1
ATOM 1567 C C . GLU A 1 200 ? -10.906 30.234 29.188 1 65.94 200 GLU A C 1
ATOM 1569 O O . GLU A 1 200 ? -10.805 30.391 27.969 1 65.94 200 GLU A O 1
ATOM 1574 N N . PRO A 1 201 ? -11.406 29.25 29.891 1 58.69 201 PRO A N 1
ATOM 1575 C CA . PRO A 1 201 ? -12.094 28.234 29.078 1 58.69 201 PRO A CA 1
ATOM 1576 C C . PRO A 1 201 ? -12.953 28.859 27.969 1 58.69 201 PRO A C 1
ATOM 1578 O O . PRO A 1 201 ? -13.594 29.891 28.203 1 58.69 201 PRO A O 1
ATOM 1581 N N . PHE A 1 202 ? -12.5 28.578 26.781 1 55.59 202 PHE A N 1
ATOM 1582 C CA . PHE A 1 202 ? -13.219 28.984 25.594 1 55.59 202 PHE A CA 1
ATOM 1583 C C . PHE A 1 202 ? -14.711 28.75 25.734 1 55.59 202 PHE A C 1
ATOM 1585 O O . PHE A 1 202 ? -15.133 27.625 26.062 1 55.59 202 PHE A O 1
ATOM 1592 N N . GLN A 1 203 ? -15.461 29.656 26.344 1 51.44 203 GLN A N 1
ATOM 1593 C CA . GLN A 1 203 ? -16.906 29.453 26.297 1 51.44 203 GLN A CA 1
ATOM 1594 C C . GLN A 1 203 ? -17.391 29.344 24.859 1 51.44 203 GLN A C 1
ATOM 1596 O O . GLN A 1 203 ? -17.312 30.297 24.094 1 51.44 203 GLN A O 1
ATOM 1601 N N . LEU A 1 204 ? -17.031 28.312 24.141 1 50.97 204 LEU A N 1
ATOM 1602 C CA . LEU A 1 204 ? -17.656 28.25 22.812 1 50.97 204 LEU A CA 1
ATOM 1603 C C . LEU A 1 204 ? -19.094 28.734 22.875 1 50.97 204 LEU A C 1
ATOM 1605 O O . LEU A 1 204 ? -19.844 28.375 23.781 1 50.97 204 LEU A O 1
ATOM 1609 N N . GLN A 1 205 ? -19.188 29.953 22.594 1 46.97 205 GLN A N 1
ATOM 1610 C CA . GLN A 1 205 ? -20.516 30.578 22.531 1 46.97 205 GLN A CA 1
ATOM 1611 C C . GLN A 1 205 ? -21.578 29.547 22.172 1 46.97 205 GLN A C 1
ATOM 1613 O O . GLN A 1 205 ? -21.891 29.328 21 1 46.97 205 GLN A O 1
ATOM 1618 N N . GLY A 1 206 ? -22.109 28.828 23.172 1 48.78 206 GLY A N 1
ATOM 1619 C CA . GLY A 1 206 ? -23.359 28.109 22.984 1 48.78 206 GLY A CA 1
ATOM 1620 C C . GLY A 1 206 ? -23.172 26.703 22.438 1 48.78 206 GLY A C 1
ATOM 1621 O O . GLY A 1 206 ? -24.125 25.953 22.297 1 48.78 206 GLY A O 1
ATOM 1622 N N . ARG A 1 207 ? -22.219 26.484 21.547 1 53.31 207 ARG A N 1
ATOM 1623 C CA . ARG A 1 207 ? -22.234 25.188 20.875 1 53.31 207 ARG A CA 1
ATOM 1624 C C . ARG A 1 207 ? -21.766 24.078 21.812 1 53.31 207 ARG A C 1
ATOM 1626 O O . ARG A 1 207 ? -20.781 24.234 22.547 1 53.31 207 ARG A O 1
ATOM 1633 N N . GLN A 1 208 ? -22.594 23.438 22.438 1 53.12 208 GLN A N 1
ATOM 1634 C CA . GLN A 1 208 ? -22.328 22.188 23.141 1 53.12 208 GLN A CA 1
ATOM 1635 C C . GLN A 1 208 ? -21.547 21.219 22.281 1 53.12 208 GLN A C 1
ATOM 1637 O O . GLN A 1 208 ? -22.125 20.422 21.547 1 53.12 208 GLN A O 1
ATOM 1642 N N . ILE A 1 209 ? -20.359 21.594 21.75 1 55.78 209 ILE A N 1
ATOM 1643 C CA . ILE A 1 209 ? -19.484 20.844 20.859 1 55.78 209 ILE A CA 1
ATOM 1644 C C . ILE A 1 209 ? -19.016 19.578 21.547 1 55.78 209 ILE A C 1
ATOM 1646 O O . ILE A 1 209 ? -17.828 19.453 21.906 1 55.78 209 ILE A O 1
ATOM 1650 N N . ASP A 1 210 ? -19.766 19.062 22.531 1 62.56 210 ASP A N 1
ATOM 1651 C CA . ASP A 1 210 ? -19.188 17.891 23.156 1 62.56 210 ASP A CA 1
ATOM 1652 C C . ASP A 1 210 ? -19.906 16.609 22.719 1 62.56 210 ASP A C 1
ATOM 1654 O O . ASP A 1 210 ? -19.906 15.617 23.438 1 62.56 210 ASP A O 1
ATOM 1658 N N . ARG A 1 211 ? -20.5 16.688 21.516 1 75.56 211 ARG A N 1
ATOM 1659 C CA . ARG A 1 211 ? -21.25 15.469 21.203 1 75.56 211 ARG A CA 1
ATOM 1660 C C . ARG A 1 211 ? -20.328 14.383 20.641 1 75.56 211 ARG A C 1
ATOM 1662 O O . ARG A 1 211 ? -20.422 13.219 21.047 1 75.56 211 ARG A O 1
ATOM 1669 N N . GLY A 1 212 ? -19.422 14.82 19.781 1 83 212 GLY A N 1
ATOM 1670 C CA . GLY A 1 212 ? -18.609 13.781 19.141 1 83 212 GLY A CA 1
ATOM 1671 C C . GLY A 1 212 ? -17.25 13.625 19.766 1 83 212 GLY A C 1
ATOM 1672 O O . GLY A 1 212 ? -16.516 12.688 19.438 1 83 212 GLY A O 1
ATOM 1673 N N . PHE A 1 213 ? -16.922 14.523 20.703 1 89.06 213 PHE A N 1
ATOM 1674 C CA . PHE A 1 213 ? -15.617 14.508 21.359 1 89.06 213 PHE A CA 1
ATOM 1675 C C . PHE A 1 213 ? -15.773 14.125 22.828 1 89.06 213 PHE A C 1
ATOM 1677 O O . PHE A 1 213 ? -16.828 14.352 23.438 1 89.06 213 PHE A O 1
ATOM 1684 N N . PRO A 1 214 ? -14.75 13.469 23.328 1 87.62 214 PRO A N 1
ATOM 1685 C CA . PRO A 1 214 ? -14.789 13.234 24.766 1 87.62 214 PRO A CA 1
ATOM 1686 C C . PRO A 1 214 ? -14.969 14.523 25.562 1 87.62 214 PRO A C 1
ATOM 1688 O O . PRO A 1 214 ? -14.5 15.586 25.156 1 87.62 214 PRO A O 1
ATOM 1691 N N . GLU A 1 215 ? -15.578 14.328 26.656 1 85.56 215 GLU A N 1
ATOM 1692 C CA . GLU A 1 215 ? -15.875 15.477 27.5 1 85.56 215 GLU A CA 1
ATOM 1693 C C . GLU A 1 215 ? -14.602 16.25 27.859 1 85.56 215 GLU A C 1
ATOM 1695 O O . GLU A 1 215 ? -13.586 15.641 28.219 1 85.56 215 GLU A O 1
ATOM 1700 N N . GLY A 1 216 ? -14.609 17.531 27.656 1 85 216 GLY A N 1
ATOM 1701 C CA . GLY A 1 216 ? -13.508 18.391 28.047 1 85 216 GLY A CA 1
ATOM 1702 C C . GLY A 1 216 ? -12.422 18.5 27 1 85 216 GLY A C 1
ATOM 1703 O O . GLY A 1 216 ? -11.414 19.172 27.203 1 85 216 GLY A O 1
ATOM 1704 N N . SER A 1 217 ? -12.539 17.844 25.906 1 87.75 217 SER A N 1
ATOM 1705 C CA . SER A 1 217 ? -11.508 17.828 24.859 1 87.75 217 SER A CA 1
ATOM 1706 C C . SER A 1 217 ? -11.281 19.234 24.312 1 87.75 217 SER A C 1
ATOM 1708 O O . SER A 1 217 ? -10.141 19.641 24.094 1 87.75 217 SER A O 1
ATOM 1710 N N . LEU A 1 218 ? -12.352 19.922 24 1 86.31 218 LEU A N 1
ATOM 1711 C CA . LEU A 1 218 ? -12.234 21.266 23.453 1 86.31 218 LEU A CA 1
ATOM 1712 C C . LEU A 1 218 ? -11.57 22.203 24.469 1 86.31 218 LEU A C 1
ATOM 1714 O O . LEU A 1 218 ? -10.742 23.031 24.094 1 86.31 218 LEU A O 1
ATOM 1718 N N . GLN A 1 219 ? -11.945 22.078 25.688 1 84.75 219 GLN A N 1
ATOM 1719 C CA . GLN A 1 219 ? -11.359 22.891 26.734 1 84.75 219 GLN A CA 1
ATOM 1720 C C . GLN A 1 219 ? -9.867 22.609 26.891 1 84.75 219 GLN A C 1
ATOM 1722 O O . GLN A 1 219 ? -9.07 23.531 27.047 1 84.75 219 GLN A O 1
ATOM 1727 N N . ARG A 1 220 ? -9.562 21.406 26.844 1 86.88 220 ARG A N 1
ATOM 1728 C CA . ARG A 1 220 ? -8.164 21.031 26.969 1 86.88 220 ARG A CA 1
ATOM 1729 C C . ARG A 1 220 ? -7.348 21.5 25.781 1 86.88 220 ARG A C 1
ATOM 1731 O O . ARG A 1 220 ? -6.199 21.922 25.938 1 86.88 220 ARG A O 1
ATOM 1738 N N . ALA A 1 221 ? -7.961 21.391 24.641 1 88.94 221 ALA A N 1
ATOM 1739 C CA . ALA A 1 221 ? -7.262 21.766 23.422 1 88.94 221 ALA A CA 1
ATOM 1740 C C . ALA A 1 221 ? -7.023 23.281 23.359 1 88.94 221 ALA A C 1
ATOM 1742 O O . ALA A 1 221 ? -6.047 23.734 22.766 1 88.94 221 ALA A O 1
ATOM 1743 N N . THR A 1 222 ? -7.906 24.078 24 1 87.06 222 THR A N 1
ATOM 1744 C CA . THR A 1 222 ? -7.824 25.531 23.906 1 87.06 222 THR A CA 1
ATOM 1745 C C . THR A 1 222 ? -7.395 26.125 25.25 1 87.06 222 THR A C 1
ATOM 1747 O O . THR A 1 222 ? -7.645 27.312 25.516 1 87.06 222 THR A O 1
ATOM 1750 N N . GLU A 1 223 ? -6.844 25.375 26.109 1 86.12 223 GLU A N 1
ATOM 1751 C CA . GLU A 1 223 ? -6.449 25.812 27.438 1 86.12 223 GLU A CA 1
ATOM 1752 C C . GLU A 1 223 ? -5.469 26.969 27.375 1 86.12 223 GLU A C 1
ATOM 1754 O O . GLU A 1 223 ? -5.5 27.875 28.219 1 86.12 223 GLU A O 1
ATOM 1759 N N . GLN A 1 224 ? -4.637 26.953 26.375 1 86.62 224 GLN A N 1
ATOM 1760 C CA . GLN A 1 224 ? -3.648 28 26.203 1 86.62 224 GLN A CA 1
ATOM 1761 C C . GLN A 1 224 ? -3.846 28.734 24.875 1 86.62 224 GLN A C 1
ATOM 1763 O O . GLN A 1 224 ? -4.062 28.094 23.844 1 86.62 224 GLN A O 1
ATOM 1768 N N . ALA A 1 225 ? -3.908 30.047 25.016 1 87.88 225 ALA A N 1
ATOM 1769 C CA . ALA A 1 225 ? -3.936 30.844 23.797 1 87.88 225 ALA A CA 1
ATOM 1770 C C . ALA A 1 225 ? -2.527 31.062 23.25 1 87.88 225 ALA A C 1
ATOM 1772 O O . ALA A 1 225 ? -1.588 31.281 24.016 1 87.88 225 ALA A O 1
ATOM 1773 N N . HIS A 1 226 ? -2.418 30.891 22 1 90.31 226 HIS A N 1
ATOM 1774 C CA . HIS A 1 226 ? -1.147 31.109 21.312 1 90.31 226 HIS A CA 1
ATOM 1775 C C . HIS A 1 226 ? -1.212 32.312 20.406 1 90.31 226 HIS A C 1
ATOM 1777 O O . HIS A 1 226 ? -2.141 32.469 19.594 1 90.31 226 HIS A O 1
ATOM 1783 N N . PHE A 1 227 ? -0.261 33.219 20.562 1 91.94 227 PHE A N 1
ATOM 1784 C CA . PHE A 1 227 ? -0.187 34.406 19.719 1 91.94 227 PHE A CA 1
ATOM 1785 C C . PHE A 1 227 ? 1.051 34.375 18.828 1 91.94 227 PHE A C 1
ATOM 1787 O O . PHE A 1 227 ? 2.168 34.188 19.328 1 91.94 227 PHE A O 1
ATOM 1794 N N . VAL A 1 228 ? 0.812 34.5 17.516 1 94.19 228 VAL A N 1
ATOM 1795 C CA . VAL A 1 228 ? 1.885 34.438 16.531 1 94.19 228 VAL A CA 1
ATOM 1796 C C . VAL A 1 228 ? 1.911 35.75 15.727 1 94.19 228 VAL A C 1
ATOM 1798 O O . VAL A 1 228 ? 0.947 36.5 15.75 1 94.19 228 VAL A O 1
ATOM 1801 N N . PRO A 1 229 ? 3.02 36 15.086 1 93.12 229 PRO A N 1
ATOM 1802 C CA . PRO A 1 229 ? 3.117 37.25 14.312 1 93.12 229 PRO A CA 1
ATOM 1803 C C . PRO A 1 229 ? 2.117 37.312 13.156 1 93.12 229 PRO A C 1
ATOM 1805 O O . PRO A 1 229 ? 2.027 36.375 12.367 1 93.12 229 PRO A O 1
ATOM 1808 N N . ALA A 1 230 ? 1.327 38.312 13.109 1 90.81 230 ALA A N 1
ATOM 1809 C CA . ALA A 1 230 ? 0.412 38.594 12 1 90.81 230 ALA A CA 1
ATOM 1810 C C . ALA A 1 230 ? 1.012 39.562 11.008 1 90.81 230 ALA A C 1
ATOM 1812 O O . ALA A 1 230 ? 0.814 39.438 9.797 1 90.81 230 ALA A O 1
ATOM 1813 N N . SER A 1 231 ? 1.598 40.562 11.477 1 89.31 231 SER A N 1
ATOM 1814 C CA . SER A 1 231 ? 2.332 41.625 10.773 1 89.31 231 SER A CA 1
ATOM 1815 C C . SER A 1 231 ? 3.551 42.062 11.57 1 89.31 231 SER A C 1
ATOM 1817 O O . SER A 1 231 ? 3.785 41.562 12.68 1 89.31 231 SER A O 1
ATOM 1819 N N . PRO A 1 232 ? 4.27 42.938 11.016 1 87.75 232 PRO A N 1
ATOM 1820 C CA . PRO A 1 232 ? 5.438 43.375 11.773 1 87.75 232 PRO A CA 1
ATOM 1821 C C . PRO A 1 232 ? 5.055 44.062 13.094 1 87.75 232 PRO A C 1
ATOM 1823 O O . PRO A 1 232 ? 5.875 44.156 14.008 1 87.75 232 PRO A O 1
ATOM 1826 N N . HIS A 1 233 ? 3.805 44.469 13.234 1 87.44 233 HIS A N 1
ATOM 1827 C CA . HIS A 1 233 ? 3.451 45.25 14.406 1 87.44 233 HIS A CA 1
ATOM 1828 C C . HIS A 1 233 ? 2.402 44.531 15.25 1 87.44 233 HIS A C 1
ATOM 1830 O O . HIS A 1 233 ? 2.225 44.844 16.422 1 87.44 233 HIS A O 1
ATOM 1836 N N . CYS A 1 234 ? 1.729 43.562 14.656 1 90.12 234 CYS A N 1
ATOM 1837 C CA . CYS A 1 234 ? 0.59 43 15.359 1 90.12 234 CYS A CA 1
ATOM 1838 C C . CYS A 1 234 ? 0.747 41.5 15.508 1 90.12 234 CYS A C 1
ATOM 1840 O O . CYS A 1 234 ? 1.345 40.844 14.648 1 90.12 234 CYS A O 1
ATOM 1842 N N . TRP A 1 235 ? 0.254 41 16.656 1 91 235 TRP A N 1
ATOM 1843 C CA . TRP A 1 235 ? 0.123 39.594 16.906 1 91 235 TRP A CA 1
ATOM 1844 C C . TRP A 1 235 ? -1.275 39.094 16.547 1 91 235 TRP A C 1
ATOM 1846 O O . TRP A 1 235 ? -2.211 39.875 16.438 1 91 235 TRP A O 1
ATOM 1856 N N . ARG A 1 236 ? -1.403 37.844 16.281 1 90.56 236 ARG A N 1
ATOM 1857 C CA . ARG A 1 236 ? -2.711 37.219 16.062 1 90.56 236 ARG A CA 1
ATOM 1858 C C . ARG A 1 236 ? -2.832 35.906 16.828 1 90.56 236 ARG A C 1
ATOM 1860 O O . ARG A 1 236 ? -1.83 35.25 17.078 1 90.56 236 ARG A O 1
ATOM 1867 N N . SER A 1 237 ? -4.035 35.625 17.172 1 88.56 237 SER A N 1
ATOM 1868 C CA . SER A 1 237 ? -4.293 34.312 17.797 1 88.56 237 SER A CA 1
ATOM 1869 C C . SER A 1 237 ? -4.141 33.188 16.812 1 88.56 237 SER A C 1
ATOM 1871 O O . SER A 1 237 ? -4.559 33.281 15.656 1 88.56 237 SER A O 1
ATOM 1873 N N . SER A 1 238 ? -3.465 32.125 17.234 1 90.06 238 SER A N 1
ATOM 1874 C CA . SER A 1 238 ? -3.254 30.969 16.359 1 90.06 238 SER A CA 1
ATOM 1875 C C . SER A 1 238 ? -4.039 29.75 16.859 1 90.06 238 SER A C 1
ATOM 1877 O O . SER A 1 238 ? -4.012 29.438 18.047 1 90.06 238 SER A O 1
ATOM 1879 N N . ALA A 1 239 ? -4.723 29.109 15.93 1 90.25 239 ALA A N 1
ATOM 1880 C CA . ALA A 1 239 ? -5.465 27.906 16.266 1 90.25 239 ALA A CA 1
ATOM 1881 C C . ALA A 1 239 ? -4.719 26.656 15.805 1 90.25 239 ALA A C 1
ATOM 1883 O O . ALA A 1 239 ? -5.262 25.547 15.844 1 90.25 239 ALA A O 1
ATOM 1884 N N . HIS A 1 240 ? -3.492 26.828 15.445 1 89.94 240 HIS A N 1
ATOM 1885 C CA . HIS A 1 240 ? -2.738 25.734 14.844 1 89.94 240 HIS A CA 1
ATOM 1886 C C . HIS A 1 240 ? -2.594 24.578 15.82 1 89.94 240 HIS A C 1
ATOM 1888 O O . HIS A 1 240 ? -2.988 23.438 15.508 1 89.94 240 HIS A O 1
ATOM 1894 N N . LEU A 1 241 ? -2.057 24.766 16.984 1 90.31 241 LEU A N 1
ATOM 1895 C CA . LEU A 1 241 ? -1.787 23.688 17.938 1 90.31 241 LEU A CA 1
ATOM 1896 C C . LEU A 1 241 ? -3.086 23.141 18.516 1 90.31 241 LEU A C 1
ATOM 1898 O O . LEU A 1 241 ? -3.238 21.938 18.688 1 90.31 241 LEU A O 1
ATOM 1902 N N . PRO A 1 242 ? -4.035 24.078 18.859 1 90.44 242 PRO A N 1
ATOM 1903 C CA . PRO A 1 242 ? -5.316 23.547 19.344 1 90.44 242 PRO A CA 1
ATOM 1904 C C . PRO A 1 242 ? -5.969 22.594 18.359 1 90.44 242 PRO A C 1
ATOM 1906 O O . PRO A 1 242 ? -6.527 21.562 18.766 1 90.44 242 PRO A O 1
ATOM 1909 N N . ILE A 1 243 ? -5.887 22.938 17.141 1 93.25 243 ILE A N 1
ATOM 1910 C CA . ILE A 1 243 ? -6.477 22.078 16.109 1 93.25 243 ILE A CA 1
ATOM 1911 C C . ILE A 1 243 ? -5.746 20.734 16.078 1 93.25 243 ILE A C 1
ATOM 1913 O O . ILE A 1 243 ? -6.375 19.688 15.961 1 93.25 243 ILE A O 1
ATOM 1917 N N . LEU A 1 244 ? -4.465 20.734 16.172 1 93.44 244 LEU A N 1
ATOM 1918 C CA . LEU A 1 244 ? -3.684 19.516 16.156 1 93.44 244 LEU A CA 1
ATOM 1919 C C . LEU A 1 244 ? -3.992 18.656 17.391 1 93.44 244 LEU A C 1
ATOM 1921 O O . LEU A 1 244 ? -4.008 17.438 17.312 1 93.44 244 LEU A O 1
ATOM 1925 N N . ARG A 1 245 ? -4.203 19.297 18.484 1 92.5 245 ARG A N 1
ATOM 1926 C CA . ARG A 1 245 ? -4.57 18.562 19.703 1 92.5 245 ARG A CA 1
ATOM 1927 C C . ARG A 1 245 ? -5.918 17.875 19.531 1 92.5 245 ARG A C 1
ATOM 1929 O O . ARG A 1 245 ? -6.109 16.75 20.016 1 92.5 245 ARG A O 1
ATOM 1936 N N . LEU A 1 246 ? -6.789 18.578 18.906 1 93.19 246 LEU A N 1
ATOM 1937 C CA . LEU A 1 246 ? -8.094 17.969 18.641 1 93.19 246 LEU A CA 1
ATOM 1938 C C . LEU A 1 246 ? -7.965 16.781 17.703 1 93.19 246 LEU A C 1
ATOM 1940 O O . LEU A 1 246 ? -8.641 15.766 17.891 1 93.19 246 LEU A O 1
ATOM 1944 N N . LEU A 1 247 ? -7.125 16.938 16.719 1 94.88 247 LEU A N 1
ATOM 1945 C CA . LEU A 1 247 ? -6.887 15.812 15.812 1 94.88 247 LEU A CA 1
ATOM 1946 C C . LEU A 1 247 ? -6.312 14.617 16.562 1 94.88 247 LEU A C 1
ATOM 1948 O O . LEU A 1 247 ? -6.66 13.477 16.266 1 94.88 247 LEU A O 1
ATOM 1952 N N . HIS A 1 248 ? -5.461 14.906 17.469 1 93.12 248 HIS A N 1
ATOM 1953 C CA . HIS A 1 248 ? -4.898 13.844 18.297 1 93.12 248 HIS A CA 1
ATOM 1954 C C . HIS A 1 248 ? -5.984 13.141 19.109 1 93.12 248 HIS A C 1
ATOM 1956 O O . HIS A 1 248 ? -5.953 11.922 19.266 1 93.12 248 HIS A O 1
ATOM 1962 N N . THR A 1 249 ? -6.836 13.945 19.578 1 92.44 249 THR A N 1
ATOM 1963 C CA . THR A 1 249 ? -7.961 13.383 20.312 1 92.44 249 THR A CA 1
ATOM 1964 C C . THR A 1 249 ? -8.797 12.477 19.422 1 92.44 249 THR A C 1
ATOM 1966 O O . THR A 1 249 ? -9.242 11.414 19.844 1 92.44 249 THR A O 1
ATOM 1969 N N . VAL A 1 250 ? -9.031 12.914 18.188 1 94.38 250 VAL A N 1
ATOM 1970 C CA . VAL A 1 250 ? -9.805 12.133 17.219 1 94.38 250 VAL A CA 1
ATOM 1971 C C . VAL A 1 250 ? -9.109 10.789 16.984 1 94.38 250 VAL A C 1
ATOM 1973 O O . VAL A 1 250 ? -9.781 9.773 16.781 1 94.38 250 VAL A O 1
ATOM 1976 N N . ASP A 1 251 ? -7.832 10.797 17.016 1 91 251 ASP A N 1
ATOM 1977 C CA . ASP A 1 251 ? -7.035 9.594 16.797 1 91 251 ASP A CA 1
ATOM 1978 C C . ASP A 1 251 ? -7.312 8.547 17.859 1 91 251 ASP A C 1
ATOM 1980 O O . ASP A 1 251 ? -7.152 7.344 17.625 1 91 251 ASP A O 1
ATOM 1984 N N . THR A 1 252 ? -7.648 9 19.031 1 90.5 252 THR A N 1
ATOM 1985 C CA . THR A 1 252 ? -7.906 8.086 20.141 1 90.5 252 THR A CA 1
ATOM 1986 C C . THR A 1 252 ? -9.312 7.504 20.047 1 90.5 252 THR A C 1
ATOM 1988 O O . THR A 1 252 ? -9.625 6.508 20.703 1 90.5 252 THR A O 1
ATOM 1991 N N . LEU A 1 253 ? -10.125 8.125 19.188 1 92.06 253 LEU A N 1
ATOM 1992 C CA . LEU A 1 253 ? -11.484 7.633 19 1 92.06 253 LEU A CA 1
ATOM 1993 C C . LEU A 1 253 ? -11.5 6.406 18.094 1 92.06 253 LEU A C 1
ATOM 1995 O O . LEU A 1 253 ? -10.641 6.273 17.203 1 92.06 253 LEU A O 1
ATOM 1999 N N . LYS A 1 254 ? -12.406 5.527 18.359 1 89.62 254 LYS A N 1
ATOM 2000 C CA . LYS A 1 254 ? -12.531 4.344 17.516 1 89.62 254 LYS A CA 1
ATOM 2001 C C . LYS A 1 254 ? -13.031 4.715 16.125 1 89.62 254 LYS A C 1
ATOM 2003 O O . LYS A 1 254 ? -13.773 5.691 15.961 1 89.62 254 LYS A O 1
ATOM 2008 N N . GLY A 1 255 ? -12.578 3.957 15.109 1 92.44 255 GLY A N 1
ATOM 2009 C CA . GLY A 1 255 ? -13.055 4.16 13.75 1 92.44 255 GLY A CA 1
ATOM 2010 C C . GLY A 1 255 ? -12.023 4.805 12.844 1 92.44 255 GLY A C 1
ATOM 2011 O O . GLY A 1 255 ? -11.031 5.359 13.328 1 92.44 255 GLY A O 1
ATOM 2012 N N . PRO A 1 256 ? -12.25 4.75 11.539 1 95.12 256 PRO A N 1
ATOM 2013 C CA . PRO A 1 256 ? -11.258 5.246 10.578 1 95.12 256 PRO A CA 1
ATOM 2014 C C . PRO A 1 256 ? -11.438 6.73 10.273 1 95.12 256 PRO A C 1
ATOM 2016 O O . PRO A 1 256 ? -11.438 7.129 9.102 1 95.12 256 PRO A O 1
ATOM 2019 N N . ARG A 1 257 ? -11.492 7.566 11.312 1 96.38 257 ARG A N 1
ATOM 2020 C CA . ARG A 1 257 ? -11.664 9.008 11.117 1 96.38 257 ARG A CA 1
ATOM 2021 C C . ARG A 1 257 ? -10.422 9.617 10.484 1 96.38 257 ARG A C 1
ATOM 2023 O O . ARG A 1 257 ? -10.5 10.234 9.422 1 96.38 257 ARG A O 1
ATOM 2030 N N . LEU A 1 258 ? -9.297 9.398 11.125 1 96.12 258 LEU A N 1
ATOM 2031 C CA . LEU A 1 258 ? -8.062 9.969 10.586 1 96.12 258 LEU A CA 1
ATOM 2032 C C . LEU A 1 258 ? -7.703 9.312 9.25 1 96.12 258 LEU A C 1
ATOM 2034 O O . LEU A 1 258 ? -7.113 9.953 8.383 1 96.12 258 LEU A O 1
ATOM 2038 N N . ASP A 1 259 ? -8.047 8.008 9.125 1 95.88 259 ASP A N 1
ATOM 2039 C CA . ASP A 1 259 ? -7.816 7.324 7.855 1 95.88 259 ASP A CA 1
ATOM 2040 C C . ASP A 1 259 ? -8.594 7.992 6.727 1 95.88 259 ASP A C 1
ATOM 2042 O O . ASP A 1 259 ? -8.109 8.07 5.594 1 95.88 259 ASP A O 1
ATOM 2046 N N . SER A 1 260 ? -9.797 8.406 7.039 1 96.75 260 SER A N 1
ATOM 2047 C CA . SER A 1 260 ? -10.602 9.109 6.051 1 96.75 260 SER A CA 1
ATOM 2048 C C . SER A 1 260 ? -9.953 10.43 5.645 1 96.75 260 SER A C 1
ATOM 2050 O O . SER A 1 260 ? -9.984 10.812 4.473 1 96.75 260 SER A O 1
ATOM 2052 N N . LEU A 1 261 ? -9.391 11.086 6.637 1 96.81 261 LEU A N 1
ATOM 2053 C CA . LEU A 1 261 ? -8.688 12.328 6.371 1 96.81 261 LEU A CA 1
ATOM 2054 C C . LEU A 1 261 ? -7.473 12.086 5.48 1 96.81 261 LEU A C 1
ATOM 2056 O O . LEU A 1 261 ? -7.227 12.844 4.539 1 96.81 261 LEU A O 1
ATOM 2060 N N . ARG A 1 262 ? -6.762 11.023 5.793 1 94.75 262 ARG A N 1
ATOM 2061 C CA . ARG A 1 262 ? -5.598 10.664 4.992 1 94.75 262 ARG A CA 1
ATOM 2062 C C . ARG A 1 262 ? -5.988 10.422 3.537 1 94.75 262 ARG A C 1
ATOM 2064 O O . ARG A 1 262 ? -5.305 10.891 2.621 1 94.75 262 ARG A O 1
ATOM 2071 N N . LEU A 1 263 ? -6.988 9.695 3.387 1 94.38 263 LEU A N 1
ATOM 2072 C CA . LEU A 1 263 ? -7.457 9.328 2.055 1 94.38 263 LEU A CA 1
ATOM 2073 C C . LEU A 1 263 ? -7.871 10.57 1.269 1 94.38 263 LEU A C 1
ATOM 2075 O O . LEU A 1 263 ? -7.496 10.727 0.106 1 94.38 263 LEU A O 1
ATOM 2079 N N . LEU A 1 264 ? -8.633 11.445 1.846 1 95 264 LEU A N 1
ATOM 2080 C CA . LEU A 1 264 ? -9.109 12.641 1.168 1 95 264 LEU A CA 1
ATOM 2081 C C . LEU A 1 264 ? -7.949 13.57 0.83 1 95 264 LEU A C 1
ATOM 2083 O O . LEU A 1 264 ? -7.969 14.242 -0.205 1 95 264 LEU A O 1
ATOM 2087 N N . ASP A 1 265 ? -7.012 13.648 1.745 1 94.31 265 ASP A N 1
ATOM 2088 C CA . ASP A 1 265 ? -5.871 14.516 1.471 1 94.31 265 ASP A CA 1
ATOM 2089 C C . ASP A 1 265 ? -5.066 14 0.28 1 94.31 265 ASP A C 1
ATOM 2091 O O . ASP A 1 265 ? -4.504 14.789 -0.484 1 94.31 265 ASP A O 1
ATOM 2095 N N . GLN A 1 266 ? -4.922 12.688 0.228 1 92.12 266 GLN A N 1
ATOM 2096 C CA . GLN A 1 266 ? -4.25 12.109 -0.931 1 92.12 266 GLN A CA 1
ATOM 2097 C C . GLN A 1 266 ? -4.969 12.477 -2.225 1 92.12 266 GLN A C 1
ATOM 2099 O O . GLN A 1 266 ? -4.332 12.812 -3.225 1 92.12 266 GLN A O 1
ATOM 2104 N N . LEU A 1 267 ? -6.281 12.375 -2.191 1 91.31 267 LEU A N 1
ATOM 2105 C CA . LEU A 1 267 ? -7.082 12.719 -3.361 1 91.31 267 LEU A CA 1
ATOM 2106 C C . LEU A 1 267 ? -6.953 14.203 -3.689 1 91.31 267 LEU A C 1
ATOM 2108 O O . LEU A 1 267 ? -6.918 14.586 -4.863 1 91.31 267 LEU A O 1
ATOM 2112 N N . ARG A 1 268 ? -6.938 15.023 -2.668 1 91.12 268 ARG A N 1
ATOM 2113 C CA . ARG A 1 268 ? -6.742 16.469 -2.836 1 91.12 268 ARG A CA 1
ATOM 2114 C C . ARG A 1 268 ? -5.441 16.75 -3.572 1 91.12 268 ARG A C 1
ATOM 2116 O O . ARG A 1 268 ? -5.422 17.531 -4.531 1 91.12 268 ARG A O 1
ATOM 2123 N N . ASP A 1 269 ? -4.395 16.156 -3.123 1 87.81 269 ASP A N 1
ATOM 2124 C CA . ASP A 1 269 ? -3.07 16.375 -3.695 1 87.81 269 ASP A CA 1
ATOM 2125 C C . ASP A 1 269 ? -3.006 15.891 -5.137 1 87.81 269 ASP A C 1
ATOM 2127 O O . ASP A 1 269 ? -2.312 16.484 -5.973 1 87.81 269 ASP A O 1
ATOM 2131 N N . GLN A 1 270 ? -3.752 14.93 -5.414 1 85.31 270 GLN A N 1
ATOM 2132 C CA . GLN A 1 270 ? -3.715 14.289 -6.723 1 85.31 270 GLN A CA 1
ATOM 2133 C C . GLN A 1 270 ? -4.652 14.977 -7.703 1 85.31 270 GLN A C 1
ATOM 2135 O O . GLN A 1 270 ? -4.273 15.258 -8.844 1 85.31 270 GLN A O 1
ATOM 2140 N N . ASP A 1 271 ? -5.863 15.25 -7.195 1 86.75 271 ASP A N 1
ATOM 2141 C CA . ASP A 1 271 ? -6.922 15.531 -8.164 1 86.75 271 ASP A CA 1
ATOM 2142 C C . ASP A 1 271 ? -7.496 16.938 -7.953 1 86.75 271 ASP A C 1
ATOM 2144 O O . ASP A 1 271 ? -8.125 17.484 -8.852 1 86.75 271 ASP A O 1
ATOM 2148 N N . TRP A 1 272 ? -7.391 17.438 -6.773 1 86.88 272 TRP A N 1
ATOM 2149 C CA . TRP A 1 272 ? -8.125 18.656 -6.465 1 86.88 272 TRP A CA 1
ATOM 2150 C C . TRP A 1 272 ? -7.184 19.859 -6.438 1 86.88 272 TRP A C 1
ATOM 2152 O O . TRP A 1 272 ? -7.543 20.922 -5.926 1 86.88 272 TRP A O 1
ATOM 2162 N N . GLY A 1 273 ? -5.969 19.641 -6.938 1 77.31 273 GLY A N 1
ATOM 2163 C CA . GLY A 1 273 ? -4.953 20.672 -6.867 1 77.31 273 GLY A CA 1
ATOM 2164 C C . GLY A 1 273 ? -5.254 21.859 -7.758 1 77.31 273 GLY A C 1
ATOM 2165 O O . GLY A 1 273 ? -6.332 21.953 -8.344 1 77.31 273 GLY A O 1
ATOM 2166 N N . GLU A 1 274 ? -4.219 22.672 -7.746 1 70 274 GLU A N 1
ATOM 2167 C CA . GLU A 1 274 ? -4.254 24 -8.344 1 70 274 GLU A CA 1
ATOM 2168 C C . GLU A 1 274 ? -4.289 23.922 -9.867 1 70 274 GLU A C 1
ATOM 2170 O O . GLU A 1 274 ? -3.621 23.078 -10.461 1 70 274 GLU A O 1
ATOM 2175 N N . GLU A 1 275 ? -5.332 24.547 -10.383 1 63.44 275 GLU A N 1
ATOM 2176 C CA . GLU A 1 275 ? -5.312 24.734 -11.828 1 63.44 275 GLU A CA 1
ATOM 2177 C C . GLU A 1 275 ? -5.137 26.203 -12.203 1 63.44 275 GLU A C 1
ATOM 2179 O O . GLU A 1 275 ? -5.75 27.078 -11.594 1 63.44 275 GLU A O 1
ATOM 2184 N N . GLY A 1 276 ? -4.352 26.453 -13.125 1 58.38 276 GLY A N 1
ATOM 2185 C CA . GLY A 1 276 ? -4.27 27.766 -13.742 1 58.38 276 GLY A CA 1
ATOM 2186 C C . GLY A 1 276 ? -3.734 28.828 -12.805 1 58.38 276 GLY A C 1
ATOM 2187 O O . GLY A 1 276 ? -4.199 29.969 -12.82 1 58.38 276 GLY A O 1
ATOM 2188 N N . GLY A 1 277 ? -2.902 28.516 -11.773 1 59.66 277 GLY A N 1
ATOM 2189 C CA . GLY A 1 277 ? -2.346 29.531 -10.906 1 59.66 277 GLY A CA 1
ATOM 2190 C C . GLY A 1 277 ? -3.119 29.703 -9.609 1 59.66 277 GLY A C 1
ATOM 2191 O O . GLY A 1 277 ? -2.699 30.438 -8.719 1 59.66 277 GLY A O 1
ATOM 2192 N N . ARG A 1 278 ? -4.199 29.234 -9.422 1 64.75 278 ARG A N 1
ATOM 2193 C CA . ARG A 1 278 ? -5.012 29.375 -8.219 1 64.75 278 ARG A CA 1
ATOM 2194 C C . ARG A 1 278 ? -4.629 28.328 -7.18 1 64.75 278 ARG A C 1
ATOM 2196 O O . ARG A 1 278 ? -4.176 27.234 -7.535 1 64.75 278 ARG A O 1
ATOM 2203 N N . SER A 1 279 ? -4.773 28.812 -6.043 1 75.38 279 SER A N 1
ATOM 2204 C CA . SER A 1 279 ? -4.449 27.922 -4.945 1 75.38 279 SER A CA 1
ATOM 2205 C C . SER A 1 279 ? -5.516 26.828 -4.785 1 75.38 279 SER A C 1
ATOM 2207 O O . SER A 1 279 ? -6.66 27.016 -5.195 1 75.38 279 SER A O 1
ATOM 2209 N N . GLY A 1 280 ? -5.227 25.719 -4.492 1 79.94 280 GLY A N 1
ATOM 2210 C CA . GLY A 1 280 ? -6.16 24.625 -4.27 1 79.94 280 GLY A CA 1
ATOM 2211 C C . GLY A 1 280 ? -6.5 24.422 -2.805 1 79.94 280 GLY A C 1
ATOM 2212 O O . GLY A 1 280 ? -6.125 25.234 -1.957 1 79.94 280 GLY A O 1
ATOM 2213 N N . LEU A 1 281 ? -7.383 23.516 -2.561 1 87.62 281 LEU A N 1
ATOM 2214 C CA . LEU A 1 281 ? -7.734 23.109 -1.204 1 87.62 281 LEU A CA 1
ATOM 2215 C C . LEU A 1 281 ? -6.492 22.703 -0.418 1 87.62 281 LEU A C 1
ATOM 2217 O O . LEU A 1 281 ? -5.598 22.047 -0.957 1 87.62 281 LEU A O 1
ATOM 2221 N N . THR A 1 282 ? -6.336 23.234 0.708 1 88.38 282 THR A N 1
ATOM 2222 C CA . THR A 1 282 ? -5.199 22.859 1.541 1 88.38 282 THR A CA 1
ATOM 2223 C C . THR A 1 282 ? -5.621 21.828 2.584 1 88.38 282 THR A C 1
ATOM 2225 O O . THR A 1 282 ? -6.816 21.578 2.777 1 88.38 282 THR A O 1
ATOM 2228 N N . PHE A 1 283 ? -4.664 21.266 3.23 1 92.38 283 PHE A N 1
ATOM 2229 C CA . PHE A 1 283 ? -4.898 20.281 4.27 1 92.38 283 PHE A CA 1
ATOM 2230 C C . PHE A 1 283 ? -5.684 20.875 5.43 1 92.38 283 PHE A C 1
ATOM 2232 O O . PHE A 1 283 ? -6.477 20.188 6.07 1 92.38 283 PHE A O 1
ATOM 2239 N N . ASN A 1 284 ? -5.547 22.125 5.66 1 91 284 ASN A N 1
ATOM 2240 C CA . ASN A 1 284 ? -6.219 22.812 6.762 1 91 284 ASN A CA 1
ATOM 2241 C C . ASN A 1 284 ? -7.734 22.766 6.598 1 91 284 ASN A C 1
ATOM 2243 O O . ASN A 1 284 ? -8.469 22.672 7.586 1 91 284 ASN A O 1
ATOM 2247 N N . TYR A 1 285 ? -8.125 22.891 5.406 1 93.81 285 TYR A N 1
ATOM 2248 C CA . TYR A 1 285 ? -9.562 22.812 5.156 1 93.81 285 TYR A CA 1
ATOM 2249 C C . TYR A 1 285 ? -10.117 21.438 5.508 1 93.81 285 TYR A C 1
ATOM 2251 O O . TYR A 1 285 ? -11.188 21.328 6.105 1 93.81 285 TYR A O 1
ATOM 2259 N N . LEU A 1 286 ? -9.383 20.469 5.121 1 96.19 286 LEU A N 1
ATOM 2260 C CA . LEU A 1 286 ? -9.828 19.094 5.355 1 96.19 286 LEU A CA 1
ATOM 2261 C C . LEU A 1 286 ? -9.828 18.766 6.844 1 96.19 286 LEU A C 1
ATOM 2263 O O . LEU A 1 286 ? -10.672 18 7.32 1 96.19 286 LEU A O 1
ATOM 2267 N N . LYS A 1 287 ? -8.859 19.328 7.566 1 96.44 287 LYS A N 1
ATOM 2268 C CA . LYS A 1 287 ? -8.867 19.172 9.016 1 96.44 287 LYS A CA 1
ATOM 2269 C C . LYS A 1 287 ? -10.164 19.703 9.617 1 96.44 287 LYS A C 1
ATOM 2271 O O . LYS A 1 287 ? -10.758 19.078 10.5 1 96.44 287 LYS A O 1
ATOM 2276 N N . MET A 1 288 ? -10.578 20.875 9.109 1 96.62 288 MET A N 1
ATOM 2277 C CA . MET A 1 288 ? -11.82 21.484 9.586 1 96.62 288 MET A CA 1
ATOM 2278 C C . MET A 1 288 ? -13.016 20.578 9.297 1 96.62 288 MET A C 1
ATOM 2280 O O . MET A 1 288 ? -13.867 20.375 10.156 1 96.62 288 MET A O 1
ATOM 2284 N N . VAL A 1 289 ? -12.969 20.078 8.141 1 97.88 289 VAL A N 1
ATOM 2285 C CA . VAL A 1 289 ? -14.062 19.219 7.707 1 97.88 289 VAL A CA 1
ATOM 2286 C C . VAL A 1 289 ? -14.133 17.984 8.602 1 97.88 289 VAL A C 1
ATOM 2288 O O . VAL A 1 289 ? -15.219 17.547 9 1 97.88 289 VAL A O 1
ATOM 2291 N N . LEU A 1 290 ? -13.016 17.391 8.922 1 98.12 290 LEU A N 1
ATOM 2292 C CA . LEU A 1 290 ? -12.984 16.219 9.789 1 98.12 290 LEU A CA 1
ATOM 2293 C C . LEU A 1 290 ? -13.523 16.547 11.172 1 98.12 290 LEU A C 1
ATOM 2295 O O . LEU A 1 290 ? -14.289 15.773 11.75 1 98.12 290 LEU A O 1
ATOM 2299 N N . LEU A 1 291 ? -13.055 17.672 11.688 1 96.56 291 LEU A N 1
ATOM 2300 C CA . LEU A 1 291 ? -13.492 18.047 13.031 1 96.56 291 LEU A CA 1
ATOM 2301 C C . LEU A 1 291 ? -15 18.266 13.062 1 96.56 291 LEU A C 1
ATOM 2303 O O . LEU A 1 291 ? -15.68 17.797 13.977 1 96.56 291 LEU A O 1
ATOM 2307 N N . TRP A 1 292 ? -15.547 18.953 12.07 1 95.81 292 TRP A N 1
ATOM 2308 C CA . TRP A 1 292 ? -16.984 19.141 11.992 1 95.81 292 TRP A CA 1
ATOM 2309 C C . TRP A 1 292 ? -17.703 17.797 11.828 1 95.81 292 TRP A C 1
ATOM 2311 O O . TRP A 1 292 ? -18.766 17.594 12.414 1 95.81 292 TRP A O 1
ATOM 2321 N N . SER A 1 293 ? -17.188 16.922 11 1 96.81 293 SER A N 1
ATOM 2322 C CA . SER A 1 293 ? -17.797 15.609 10.812 1 96.81 293 SER A CA 1
ATOM 2323 C C . SER A 1 293 ? -17.859 14.836 12.133 1 96.81 293 SER A C 1
ATOM 2325 O O . SER A 1 293 ? -18.844 14.148 12.406 1 96.81 293 SER A O 1
ATOM 2327 N N . THR A 1 294 ? -16.766 14.914 12.875 1 95.31 294 THR A N 1
ATOM 2328 C CA . THR A 1 294 ? -16.719 14.234 14.164 1 95.31 294 THR A CA 1
ATOM 2329 C C . THR A 1 294 ? -17.781 14.781 15.109 1 95.31 294 THR A C 1
ATOM 2331 O O . THR A 1 294 ? -18.391 14.023 15.875 1 95.31 294 THR A O 1
ATOM 2334 N N . GLU A 1 295 ? -18.047 16.062 15 1 93 295 GLU A N 1
ATOM 2335 C CA . GLU A 1 295 ? -19.047 16.703 15.836 1 93 295 GLU A CA 1
ATOM 2336 C C . GLU A 1 295 ? -20.453 16.375 15.359 1 93 295 GLU A C 1
ATOM 2338 O O . GLU A 1 295 ? -21.359 16.141 16.172 1 93 295 GLU A O 1
ATOM 2343 N N . LEU A 1 296 ? -20.672 16.344 14.086 1 92.94 296 LEU A N 1
ATOM 2344 C CA . LEU A 1 296 ? -22 16.188 13.5 1 92.94 296 LEU A CA 1
ATOM 2345 C C . LEU A 1 296 ? -22.438 14.727 13.492 1 92.94 296 LEU A C 1
ATOM 2347 O O . LEU A 1 296 ? -23.625 14.43 13.414 1 92.94 296 LEU A O 1
ATOM 2351 N N . PHE A 1 297 ? -21.484 13.844 13.555 1 92.62 297 PHE A N 1
ATOM 2352 C CA . PHE A 1 297 ? -21.75 12.414 13.625 1 92.62 297 PHE A CA 1
ATOM 2353 C C . PHE A 1 297 ? -21.156 11.805 14.883 1 92.62 297 PHE A C 1
ATOM 2355 O O . PHE A 1 297 ? -20.141 11.109 14.828 1 92.62 297 PHE A O 1
ATOM 2362 N N . PRO A 1 298 ? -21.812 11.922 16.031 1 90.12 298 PRO A N 1
ATOM 2363 C CA . PRO A 1 298 ? -21.219 11.547 17.312 1 90.12 298 PRO A CA 1
ATOM 2364 C C . PRO A 1 298 ? -21.297 10.047 17.594 1 90.12 298 PRO A C 1
ATOM 2366 O O . PRO A 1 298 ? -20.562 9.531 18.453 1 90.12 298 PRO A O 1
ATOM 2369 N N . SER A 1 299 ? -22.109 9.305 16.859 1 89.12 299 SER A N 1
ATOM 2370 C CA . SER A 1 299 ? -22.297 7.883 17.141 1 89.12 299 SER A CA 1
ATOM 2371 C C . SER A 1 299 ? -21.141 7.047 16.625 1 89.12 299 SER A C 1
ATOM 2373 O O . SER A 1 299 ? -20.625 7.301 15.531 1 89.12 299 SER A O 1
ATOM 2375 N N . LEU A 1 300 ? -20.812 6.066 17.391 1 87.88 300 LEU A N 1
ATOM 2376 C CA . LEU A 1 300 ? -19.766 5.141 16.984 1 87.88 300 LEU A CA 1
ATOM 2377 C C . LEU A 1 300 ? -20.156 4.383 15.719 1 87.88 300 LEU A C 1
ATOM 2379 O O . LEU A 1 300 ? -19.297 4.02 14.914 1 87.88 300 LEU A O 1
ATOM 2383 N N . GLU A 1 301 ? -21.406 4.148 15.523 1 88.19 301 GLU A N 1
ATOM 2384 C CA . GLU A 1 301 ? -21.922 3.4 14.383 1 88.19 301 GLU A CA 1
ATOM 2385 C C . GLU A 1 301 ? -21.656 4.137 13.078 1 88.19 301 GLU A C 1
ATOM 2387 O O . GLU A 1 301 ? -21.578 3.516 12.016 1 88.19 301 GLU A O 1
ATOM 2392 N N . ASP A 1 302 ? -21.5 5.418 13.234 1 90.25 302 ASP A N 1
ATOM 2393 C CA . ASP A 1 302 ? -21.266 6.234 12.047 1 90.25 302 ASP A CA 1
ATOM 2394 C C . ASP A 1 302 ? -19.875 5.988 11.477 1 90.25 302 ASP A C 1
ATOM 2396 O O . ASP A 1 302 ? -19.609 6.281 10.305 1 90.25 302 ASP A O 1
ATOM 2400 N N . TRP A 1 303 ? -19 5.449 12.273 1 92.75 303 TRP A N 1
ATOM 2401 C CA . TRP A 1 303 ? -17.594 5.375 11.883 1 92.75 303 TRP A CA 1
ATOM 2402 C C . TRP A 1 303 ? -17.125 3.926 11.836 1 92.75 303 TRP A C 1
ATOM 2404 O O . TRP A 1 303 ? -15.961 3.635 12.156 1 92.75 303 TRP A O 1
ATOM 2414 N N . GLN A 1 304 ? -17.953 3.006 11.383 1 88.75 304 GLN A N 1
ATOM 2415 C CA . GLN A 1 304 ? -17.625 1.584 11.398 1 88.75 304 GLN A CA 1
ATOM 2416 C C . GLN A 1 304 ? -16.891 1.175 10.117 1 88.75 304 GLN A C 1
ATOM 2418 O O . GLN A 1 304 ? -15.984 0.345 10.156 1 88.75 304 GLN A O 1
ATOM 2423 N N . ASP A 1 305 ? -17.328 1.722 9.039 1 89.62 305 ASP A N 1
ATOM 2424 C CA . ASP A 1 305 ? -16.719 1.345 7.773 1 89.62 305 ASP A CA 1
ATOM 2425 C C . ASP A 1 305 ? -15.992 2.533 7.137 1 89.62 305 ASP A C 1
ATOM 2427 O O . ASP A 1 305 ? -16.344 3.688 7.395 1 89.62 305 ASP A O 1
ATOM 2431 N N . LEU A 1 306 ? -15.039 2.27 6.32 1 92.62 306 LEU A N 1
ATOM 2432 C CA . LEU A 1 306 ? -14.172 3.293 5.738 1 92.62 306 LEU A CA 1
ATOM 2433 C C . LEU A 1 306 ? -14.93 4.129 4.715 1 92.62 306 LEU A C 1
ATOM 2435 O O . LEU A 1 306 ? -14.836 5.359 4.719 1 92.62 306 LEU A O 1
ATOM 2439 N N . GLU A 1 307 ? -15.68 3.461 3.83 1 92 307 GLU A N 1
ATOM 2440 C CA . GLU A 1 307 ? -16.406 4.176 2.791 1 92 307 GLU A CA 1
ATOM 2441 C C . GLU A 1 307 ? -17.391 5.184 3.396 1 92 307 GLU A C 1
ATOM 2443 O O . GLU A 1 307 ? -17.375 6.359 3.025 1 92 307 GLU A O 1
ATOM 2448 N N . GLY A 1 308 ? -18.156 4.715 4.316 1 92.06 308 GLY A N 1
ATOM 2449 C CA . GLY A 1 308 ? -19.094 5.602 4.98 1 92.06 308 GLY A CA 1
ATOM 2450 C C . GLY A 1 308 ? -18.422 6.75 5.707 1 92.06 308 GLY A C 1
ATOM 2451 O O . GLY A 1 308 ? -18.938 7.871 5.711 1 92.06 308 GLY A O 1
ATOM 2452 N N . SER A 1 309 ? -17.359 6.508 6.359 1 94.88 309 SER A N 1
ATOM 2453 C CA . SER A 1 309 ? -16.609 7.543 7.078 1 94.88 309 SER A CA 1
ATOM 2454 C C . SER A 1 309 ? -16.109 8.625 6.129 1 94.88 309 SER A C 1
ATOM 2456 O O . SER A 1 309 ? -16.203 9.812 6.43 1 94.88 309 SER A O 1
ATOM 2458 N N . VAL A 1 310 ? -15.578 8.195 4.988 1 96.19 310 VAL A N 1
ATOM 2459 C CA . VAL A 1 310 ? -15.086 9.148 3.998 1 96.19 310 VAL A CA 1
ATOM 2460 C C . VAL A 1 310 ? -16.25 10.008 3.482 1 96.19 310 VAL A C 1
ATOM 2462 O O . VAL A 1 310 ? -16.109 11.219 3.322 1 96.19 310 VAL A O 1
ATOM 2465 N N . TYR A 1 311 ? -17.359 9.414 3.268 1 95.5 311 TYR A N 1
ATOM 2466 C CA . TYR A 1 311 ? -18.5 10.125 2.705 1 95.5 311 TYR A CA 1
ATOM 2467 C C . TYR A 1 311 ? -19.047 11.141 3.695 1 95.5 311 TYR A C 1
ATOM 2469 O O . TYR A 1 311 ? -19.594 12.18 3.297 1 95.5 311 TYR A O 1
ATOM 2477 N N . ARG A 1 312 ? -18.953 10.828 4.934 1 95.62 312 ARG A N 1
ATOM 2478 C CA . ARG A 1 312 ? -19.406 11.797 5.934 1 95.62 312 ARG A CA 1
ATOM 2479 C C . ARG A 1 312 ? -18.578 13.07 5.879 1 95.62 312 ARG A C 1
ATOM 2481 O O . ARG A 1 312 ? -19.078 14.164 6.141 1 95.62 312 ARG A O 1
ATOM 2488 N N . LEU A 1 313 ? -17.281 12.961 5.598 1 97.69 313 LEU A N 1
ATOM 2489 C CA . LEU A 1 313 ? -16.469 14.148 5.352 1 97.69 313 LEU A CA 1
ATOM 2490 C C . LEU A 1 313 ? -16.859 14.805 4.035 1 97.69 313 LEU A C 1
ATOM 2492 O O . LEU A 1 313 ? -16.969 16.031 3.957 1 97.69 313 LEU A O 1
ATOM 2496 N N . LEU A 1 314 ? -17.156 14 3.018 1 96.69 314 LEU A N 1
ATOM 2497 C CA . LEU A 1 314 ? -17.406 14.492 1.67 1 96.69 314 LEU A CA 1
ATOM 2498 C C . LEU A 1 314 ? -18.688 15.336 1.635 1 96.69 314 LEU A C 1
ATOM 2500 O O . LEU A 1 314 ? -18.719 16.391 0.998 1 96.69 314 LEU A O 1
ATOM 2504 N N . VAL A 1 315 ? -19.672 14.883 2.277 1 95.88 315 VAL A N 1
ATOM 2505 C CA . VAL A 1 315 ? -20.953 15.594 2.213 1 95.88 315 VAL A CA 1
ATOM 2506 C C . VAL A 1 315 ? -20.812 16.953 2.902 1 95.88 315 VAL A C 1
ATOM 2508 O O . VAL A 1 315 ? -21.422 17.938 2.469 1 95.88 315 VAL A O 1
ATOM 2511 N N . ILE A 1 316 ? -20.062 17 3.973 1 96.69 316 ILE A N 1
ATOM 2512 C CA . ILE A 1 316 ? -19.844 18.266 4.652 1 96.69 316 ILE A CA 1
ATOM 2513 C C . ILE A 1 316 ? -19.016 19.188 3.764 1 96.69 316 ILE A C 1
ATOM 2515 O O . ILE A 1 316 ? -19.328 20.375 3.625 1 96.69 316 ILE A O 1
ATOM 2519 N N . LEU A 1 317 ? -17.953 18.641 3.174 1 97.5 317 LEU A N 1
ATOM 2520 C CA . LEU A 1 317 ? -17.125 19.438 2.27 1 97.5 317 LEU A CA 1
ATOM 2521 C C . LEU A 1 317 ? -17.938 19.969 1.101 1 97.5 317 LEU A C 1
ATOM 2523 O O . LEU A 1 317 ? -17.828 21.141 0.743 1 97.5 317 LEU A O 1
ATOM 2527 N N . LEU A 1 318 ? -18.781 19.125 0.525 1 96 318 LEU A N 1
ATOM 2528 C CA . LEU A 1 318 ? -19.609 19.516 -0.611 1 96 318 LEU A CA 1
ATOM 2529 C C . LEU A 1 318 ? -20.578 20.625 -0.219 1 96 318 LEU A C 1
ATOM 2531 O O . LEU A 1 318 ? -20.766 21.594 -0.97 1 96 318 LEU A O 1
ATOM 2535 N N . ARG A 1 319 ? -21.172 20.438 0.911 1 95.44 319 ARG A N 1
ATOM 2536 C CA . ARG A 1 319 ? -22.078 21.484 1.405 1 95.44 319 ARG A CA 1
ATOM 2537 C C . ARG A 1 319 ? -21.359 22.812 1.537 1 95.44 319 ARG A C 1
ATOM 2539 O O . ARG A 1 319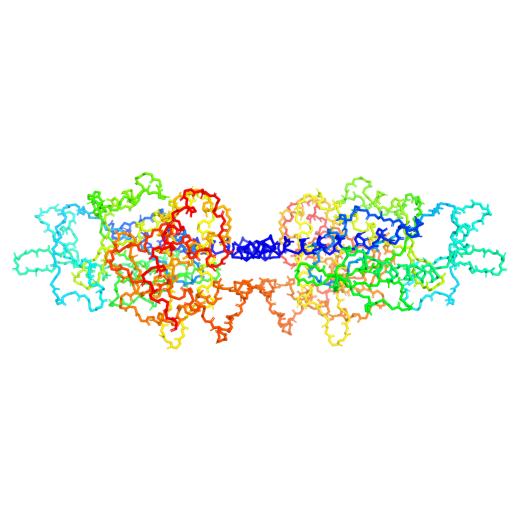 ? -21.859 23.844 1.084 1 95.44 319 ARG A O 1
ATOM 2546 N N . CYS A 1 320 ? -20.188 22.781 2.154 1 95.19 320 CYS A N 1
ATOM 2547 C CA . CYS A 1 320 ? -19.406 24 2.371 1 95.19 320 CYS A CA 1
ATOM 2548 C C . CYS A 1 320 ? -18.984 24.625 1.046 1 95.19 320 CYS A C 1
ATOM 2550 O O . CYS A 1 320 ? -19.016 25.844 0.892 1 95.19 320 CYS A O 1
ATOM 2552 N N . LEU A 1 321 ? -18.609 23.828 0.095 1 93.69 321 LEU A N 1
ATOM 2553 C CA . LEU A 1 321 ? -18.203 24.328 -1.214 1 93.69 321 LEU A CA 1
ATOM 2554 C C . LEU A 1 321 ? -19.391 24.922 -1.96 1 93.69 321 LEU A C 1
ATOM 2556 O O . LEU A 1 321 ? -19.266 25.953 -2.627 1 93.69 321 LEU A O 1
ATOM 2560 N N . ALA A 1 322 ? -20.516 24.312 -1.847 1 91.81 322 ALA A N 1
ATOM 2561 C CA . ALA A 1 322 ? -21.719 24.75 -2.545 1 91.81 322 ALA A CA 1
ATOM 2562 C C . ALA A 1 322 ? -22.156 26.125 -2.059 1 91.81 322 ALA A C 1
ATOM 2564 O O . ALA A 1 322 ? -22.531 26.984 -2.861 1 91.81 322 ALA A O 1
ATOM 2565 N N . ILE A 1 323 ? -22.156 26.359 -0.769 1 92.19 323 ILE A N 1
ATOM 2566 C CA . ILE A 1 323 ? -22.609 27.641 -0.221 1 92.19 323 ILE A CA 1
ATOM 2567 C C . ILE A 1 323 ? -21.422 28.578 -0.044 1 92.19 323 ILE A C 1
ATOM 2569 O O . ILE A 1 323 ? -21.578 29.719 0.418 1 92.19 323 ILE A O 1
ATOM 2573 N N . GLN A 1 324 ? -20.172 28.094 -0.319 1 91.69 324 GLN A N 1
ATOM 2574 C CA . GLN A 1 324 ? -18.938 28.859 -0.238 1 91.69 324 GLN A CA 1
ATOM 2575 C C . GLN A 1 324 ? -18.719 29.406 1.168 1 91.69 324 GLN A C 1
ATOM 2577 O O . GLN A 1 324 ? -18.406 30.594 1.336 1 91.69 324 GLN A O 1
ATOM 2582 N N . HIS A 1 325 ? -18.969 28.516 2.092 1 93.25 325 HIS A N 1
ATOM 2583 C CA . HIS A 1 325 ? -18.828 28.875 3.496 1 93.25 325 HIS A CA 1
ATOM 2584 C C . HIS A 1 325 ? -18.344 27.703 4.324 1 93.25 325 HIS A C 1
ATOM 2586 O O . HIS A 1 325 ? -19.078 26.734 4.523 1 93.25 325 HIS A O 1
ATOM 2592 N N . LEU A 1 326 ? -17.125 27.734 4.773 1 94.94 326 LEU A N 1
ATOM 2593 C CA . LEU A 1 326 ? -16.578 26.75 5.691 1 94.94 326 LEU A CA 1
ATOM 2594 C C . LEU A 1 326 ? -16.234 27.375 7.039 1 94.94 326 LEU A C 1
ATOM 2596 O O . LEU A 1 326 ? -15.25 28.094 7.164 1 94.94 326 LEU A O 1
ATOM 2600 N N . PRO A 1 327 ? -17.078 27.125 7.992 1 92.88 327 PRO A N 1
ATOM 2601 C CA . PRO A 1 327 ? -16.812 27.719 9.305 1 92.88 327 PRO A CA 1
ATOM 2602 C C . PRO A 1 327 ? -15.578 27.125 9.984 1 92.88 327 PRO A C 1
ATOM 2604 O O . PRO A 1 327 ? -15.367 25.922 9.938 1 92.88 327 PRO A O 1
ATOM 2607 N N . HIS A 1 328 ? -14.797 27.922 10.555 1 92.5 328 HIS A N 1
ATOM 2608 C CA . HIS A 1 328 ? -13.711 27.453 11.398 1 92.5 328 HIS A CA 1
ATOM 2609 C C . HIS A 1 328 ? -14.242 26.672 12.602 1 92.5 328 HIS A C 1
ATOM 2611 O O . HIS A 1 328 ? -15.25 27.062 13.195 1 92.5 328 HIS A O 1
ATOM 2617 N N . PHE A 1 329 ? -13.656 25.609 12.961 1 92.75 329 PHE A N 1
ATOM 2618 C CA . PHE A 1 329 ? -14.219 24.734 13.977 1 92.75 329 PHE A CA 1
ATOM 2619 C C . PHE A 1 329 ? -14.188 25.391 15.352 1 92.75 329 PHE A C 1
ATOM 2621 O O . PHE A 1 329 ? -15.141 25.266 16.125 1 92.75 329 PHE A O 1
ATOM 2628 N N . LEU A 1 330 ? -13.102 26.062 15.695 1 88.69 330 LEU A N 1
ATOM 2629 C CA . LEU A 1 330 ? -12.945 26.703 17 1 88.69 330 LEU A CA 1
ATOM 2630 C C . LEU A 1 330 ? -13.57 28.094 17 1 88.69 330 LEU A C 1
ATOM 2632 O O . LEU A 1 330 ? -13.914 28.625 18.062 1 88.69 330 LEU A O 1
ATOM 2636 N N . ASN A 1 331 ? -13.625 28.688 15.797 1 86.25 331 ASN A N 1
ATOM 2637 C CA . ASN A 1 331 ? -14.266 29.984 15.609 1 86.25 331 ASN A CA 1
ATOM 2638 C C . ASN A 1 331 ? -15.297 29.938 14.477 1 86.25 331 ASN A C 1
ATOM 2640 O O . ASN A 1 331 ? -15.07 30.5 13.406 1 86.25 331 ASN A O 1
ATOM 2644 N N . PRO A 1 332 ? -16.469 29.5 14.766 1 87.69 332 PRO A N 1
ATOM 2645 C CA . PRO A 1 332 ? -17.453 29.203 13.727 1 87.69 332 PRO A CA 1
ATOM 2646 C C . PRO A 1 332 ? -17.906 30.453 12.977 1 87.69 332 PRO A C 1
ATOM 2648 O O . PRO A 1 332 ? -18.469 30.359 11.883 1 87.69 332 PRO A O 1
ATOM 2651 N N . GLU A 1 333 ? -17.719 31.609 13.484 1 83.69 333 GLU A N 1
ATOM 2652 C CA . GLU A 1 333 ? -18.109 32.844 12.82 1 83.69 333 GLU A CA 1
ATOM 2653 C C . GLU A 1 333 ? -17.172 33.156 11.656 1 83.69 333 GLU A C 1
ATOM 2655 O O . GLU A 1 333 ? -17.516 33.969 10.781 1 83.69 333 GLU A O 1
ATOM 2660 N N . GLU A 1 334 ? -16.078 32.531 11.68 1 87 334 GLU A N 1
ATOM 2661 C CA . GLU A 1 334 ? -15.086 32.75 10.633 1 87 334 GLU A CA 1
ATOM 2662 C C . GLU A 1 334 ? -15.281 31.812 9.461 1 87 334 GLU A C 1
ATOM 2664 O O . GLU A 1 334 ? -15.305 30.594 9.641 1 87 334 GLU A O 1
ATOM 2669 N N . ASN A 1 335 ? -15.484 32.438 8.281 1 91.62 335 ASN A N 1
ATOM 2670 C CA . ASN A 1 335 ? -15.531 31.641 7.055 1 91.62 335 ASN A CA 1
ATOM 2671 C C . ASN A 1 335 ? -14.141 31.469 6.445 1 91.62 335 ASN A C 1
ATOM 2673 O O . ASN A 1 335 ? -13.562 32.406 5.93 1 91.62 335 ASN A O 1
ATOM 2677 N N . LEU A 1 336 ? -13.656 30.297 6.383 1 91.44 336 LEU A N 1
ATOM 2678 C CA . LEU A 1 336 ? -12.297 30 5.926 1 91.44 336 LEU A CA 1
ATOM 2679 C C . LEU A 1 336 ? -12.172 30.234 4.422 1 91.44 336 LEU A C 1
ATOM 2681 O O . LEU A 1 336 ? -11.07 30.422 3.91 1 91.44 336 LEU A O 1
ATOM 2685 N N . PHE A 1 337 ? -13.281 30.172 3.676 1 91.81 337 PHE A N 1
ATOM 2686 C CA . PHE A 1 337 ? -13.242 30.375 2.232 1 91.81 337 PHE A CA 1
ATOM 2687 C C . PHE A 1 337 ? -13.188 31.859 1.893 1 91.81 337 PHE A C 1
ATOM 2689 O O . PHE A 1 337 ? -12.93 32.219 0.745 1 91.81 337 PHE A O 1
ATOM 2696 N N . GLN A 1 338 ? -13.414 32.562 2.914 1 86.06 338 GLN A N 1
ATOM 2697 C CA . GLN A 1 338 ? -13.438 34 2.654 1 86.06 338 GLN A CA 1
ATOM 2698 C C . GLN A 1 338 ? -12.047 34.5 2.262 1 86.06 338 GLN A C 1
ATOM 2700 O O . GLN A 1 338 ? -11.07 34.281 2.975 1 86.06 338 GLN A O 1
ATOM 2705 N N . GLY A 1 339 ? -11.906 35.125 1.174 1 75.88 339 GLY A N 1
ATOM 2706 C CA . GLY A 1 339 ? -10.641 35.688 0.726 1 75.88 339 GLY A CA 1
ATOM 2707 C C . GLY A 1 339 ? -9.742 34.656 0.045 1 75.88 339 GLY A C 1
ATOM 2708 O O . GLY A 1 339 ? -8.641 35 -0.401 1 75.88 339 GLY A O 1
ATOM 2709 N N . ALA A 1 340 ? -10.18 33.5 0.009 1 75.75 340 ALA A N 1
ATOM 2710 C CA . ALA A 1 340 ? -9.359 32.469 -0.618 1 75.75 340 ALA A CA 1
ATOM 2711 C C . ALA A 1 340 ? -9.312 32.656 -2.133 1 75.75 340 ALA A C 1
ATOM 2713 O O . ALA A 1 340 ? -10.305 33.031 -2.75 1 75.75 340 ALA A O 1
ATOM 2714 N N . ALA A 1 341 ? -8.164 32.5 -2.693 1 76.81 341 ALA A N 1
ATOM 2715 C CA . ALA A 1 341 ? -7.965 32.625 -4.133 1 76.81 341 ALA A CA 1
ATOM 2716 C C . ALA A 1 341 ? -8.336 31.344 -4.863 1 76.81 341 ALA A C 1
ATOM 2718 O O . ALA A 1 341 ? -8.047 31.188 -6.047 1 76.81 341 ALA A O 1
ATOM 2719 N N . MET A 1 342 ? -9.125 30.578 -4.266 1 84.5 342 MET A N 1
ATOM 2720 C CA . MET A 1 342 ? -9.477 29.281 -4.848 1 84.5 342 MET A CA 1
ATOM 2721 C C . MET A 1 342 ? -10.727 29.391 -5.715 1 84.5 342 MET A C 1
ATOM 2723 O O . MET A 1 342 ? -11.594 30.219 -5.449 1 84.5 342 MET A O 1
ATOM 2727 N N . ASP A 1 343 ? -10.742 28.672 -6.777 1 87.94 343 ASP A N 1
ATOM 2728 C CA . ASP A 1 343 ? -11.961 28.5 -7.57 1 87.94 343 ASP A CA 1
ATOM 2729 C C . ASP A 1 343 ? -12.891 27.469 -6.934 1 87.94 343 ASP A C 1
ATOM 2731 O O . ASP A 1 343 ? -12.852 26.297 -7.285 1 87.94 343 ASP A O 1
ATOM 2735 N N . LEU A 1 344 ? -13.734 27.969 -6.113 1 89.94 344 LEU A N 1
ATOM 2736 C CA . LEU A 1 344 ? -14.586 27.094 -5.32 1 89.94 344 LEU A CA 1
ATOM 2737 C C . LEU A 1 344 ? -15.562 26.328 -6.207 1 89.94 344 LEU A C 1
ATOM 2739 O O . LEU A 1 344 ? -15.938 25.188 -5.895 1 89.94 344 LEU A O 1
ATOM 2743 N N . ALA A 1 345 ? -15.992 26.891 -7.25 1 86.88 345 ALA A N 1
ATOM 2744 C CA . ALA A 1 345 ? -16.922 26.219 -8.164 1 86.88 345 ALA A CA 1
ATOM 2745 C C . ALA A 1 345 ? -16.25 25.031 -8.844 1 86.88 345 ALA A C 1
ATOM 2747 O O . ALA A 1 345 ? -16.859 23.953 -8.953 1 86.88 345 ALA A O 1
ATOM 2748 N N . SER A 1 346 ? -15.102 25.328 -9.312 1 87.44 346 SER A N 1
ATOM 2749 C CA . SER A 1 346 ? -14.352 24.25 -9.93 1 87.44 346 SER A CA 1
ATOM 2750 C C . SER A 1 346 ? -14.07 23.125 -8.93 1 87.44 346 SER A C 1
ATOM 2752 O O . SER A 1 346 ? -14.164 21.953 -9.266 1 87.44 346 SER A O 1
ATOM 2754 N N . LEU A 1 347 ? -13.688 23.516 -7.746 1 90.94 347 LEU A N 1
ATOM 2755 C CA . LEU A 1 347 ? -13.406 22.547 -6.695 1 90.94 347 LEU A CA 1
ATOM 2756 C C . LEU A 1 347 ? -14.648 21.719 -6.367 1 90.94 347 LEU A C 1
ATOM 2758 O O . LEU A 1 347 ? -14.562 20.516 -6.145 1 90.94 347 LEU A O 1
ATOM 2762 N N . TYR A 1 348 ? -15.781 22.406 -6.309 1 91.25 348 TYR A N 1
ATOM 2763 C CA . TYR A 1 348 ? -17.031 21.703 -6.051 1 91.25 348 TYR A CA 1
ATOM 2764 C C . TYR A 1 348 ? -17.266 20.594 -7.07 1 91.25 348 TYR A C 1
ATOM 2766 O O . TYR A 1 348 ? -17.609 19.469 -6.703 1 91.25 348 TYR A O 1
ATOM 2774 N N . HIS A 1 349 ? -17.047 20.875 -8.266 1 88.44 349 HIS A N 1
ATOM 2775 C CA . HIS A 1 349 ? -17.266 19.906 -9.328 1 88.44 349 HIS A CA 1
ATOM 2776 C C . HIS A 1 349 ? -16.328 18.719 -9.195 1 88.44 349 HIS A C 1
ATOM 2778 O O . HIS A 1 349 ? -16.719 17.578 -9.422 1 88.44 349 HIS A O 1
ATOM 2784 N N . LYS A 1 350 ? -15.125 19 -8.906 1 89.44 350 LYS A N 1
ATOM 2785 C CA . LYS A 1 350 ? -14.141 17.938 -8.734 1 89.44 350 LYS A CA 1
ATOM 2786 C C . LYS A 1 350 ? -14.516 17.016 -7.582 1 89.44 350 LYS A C 1
ATOM 2788 O O . LYS A 1 350 ? -14.453 15.797 -7.715 1 89.44 350 LYS A O 1
ATOM 2793 N N . VAL A 1 351 ? -14.867 17.609 -6.48 1 92.62 351 VAL A N 1
ATOM 2794 C CA . VAL A 1 351 ? -15.219 16.828 -5.293 1 92.62 351 VAL A CA 1
ATOM 2795 C C . VAL A 1 351 ? -16.5 16.031 -5.551 1 92.62 351 VAL A C 1
ATOM 2797 O O . VAL A 1 351 ? -16.594 14.867 -5.152 1 92.62 351 VAL A O 1
ATOM 2800 N N . GLU A 1 352 ? -17.453 16.641 -6.199 1 91.88 352 GLU A N 1
ATOM 2801 C CA . GLU A 1 352 ? -18.703 15.945 -6.512 1 91.88 352 GLU A CA 1
ATOM 2802 C C . GLU A 1 352 ? -18.453 14.773 -7.461 1 91.88 352 GLU A C 1
ATOM 2804 O O . GLU A 1 352 ? -19.094 13.727 -7.336 1 91.88 352 GLU A O 1
ATOM 2809 N N . SER A 1 353 ? -17.641 14.969 -8.438 1 88.75 353 SER A N 1
ATOM 2810 C CA . SER A 1 353 ? -17.312 13.891 -9.359 1 88.75 353 SER A CA 1
ATOM 2811 C C . SER A 1 353 ? -16.734 12.688 -8.617 1 88.75 353 SER A C 1
ATOM 2813 O O . SER A 1 353 ? -17.062 11.539 -8.938 1 88.75 353 SER A O 1
ATOM 2815 N N . PHE A 1 354 ? -15.898 12.938 -7.703 1 92.19 354 PHE A N 1
ATOM 2816 C CA . PHE A 1 354 ? -15.344 11.859 -6.895 1 92.19 354 PHE A CA 1
ATOM 2817 C C . PHE A 1 354 ? -16.438 11.18 -6.086 1 92.19 354 PHE A C 1
ATOM 2819 O O . PHE A 1 354 ? -16.484 9.945 -6.008 1 92.19 354 PHE A O 1
ATOM 2826 N N . ALA A 1 355 ? -17.234 11.977 -5.445 1 91.25 355 ALA A N 1
ATOM 2827 C CA . ALA A 1 355 ? -18.297 11.422 -4.609 1 91.25 355 ALA A CA 1
ATOM 2828 C C . ALA A 1 355 ? -19.234 10.523 -5.418 1 91.25 355 ALA A C 1
ATOM 2830 O O . ALA A 1 355 ? -19.75 9.531 -4.906 1 91.25 355 ALA A O 1
ATOM 2831 N N . ARG A 1 356 ? -19.406 10.805 -6.605 1 86.25 356 ARG A N 1
ATOM 2832 C CA . ARG A 1 356 ? -20.344 10.062 -7.453 1 86.25 356 ARG A CA 1
ATOM 2833 C C . ARG A 1 356 ? -19.703 8.773 -7.957 1 86.25 356 ARG A C 1
ATOM 2835 O O . ARG A 1 356 ? -20.391 7.758 -8.117 1 86.25 356 ARG A O 1
ATOM 2842 N N . ASP A 1 357 ? -18.438 8.883 -8.305 1 86.56 357 ASP A N 1
ATOM 2843 C CA . ASP A 1 357 ? -17.75 7.711 -8.828 1 86.56 357 ASP A CA 1
ATOM 2844 C C . ASP A 1 357 ? -16.344 7.602 -8.258 1 86.56 357 ASP A C 1
ATOM 2846 O O . ASP A 1 357 ? -15.352 7.809 -8.977 1 86.56 357 ASP A O 1
ATOM 2850 N N . PRO A 1 358 ? -16.266 7.152 -7.055 1 88.75 358 PRO A N 1
ATOM 2851 C CA . PRO A 1 358 ? -14.953 7.082 -6.41 1 88.75 358 PRO A CA 1
ATOM 2852 C C . PRO A 1 358 ? -14.016 6.086 -7.082 1 88.75 358 PRO A C 1
ATOM 2854 O O . PRO A 1 358 ? -12.789 6.238 -7.02 1 88.75 358 PRO A O 1
ATOM 2857 N N . ARG A 1 359 ? -14.523 5.047 -7.75 1 82.75 359 ARG A N 1
ATOM 2858 C CA . ARG A 1 359 ? -13.719 3.982 -8.344 1 82.75 359 ARG A CA 1
ATOM 2859 C C . ARG A 1 359 ? -12.766 4.539 -9.398 1 82.75 359 ARG A C 1
ATOM 2861 O O . ARG A 1 359 ? -11.672 4.004 -9.602 1 82.75 359 ARG A O 1
ATOM 2868 N N . ARG A 1 360 ? -13.141 5.559 -10 1 83.44 360 ARG A N 1
ATOM 2869 C CA . ARG A 1 360 ? -12.352 6.172 -11.055 1 83.44 360 ARG A CA 1
ATOM 2870 C C . ARG A 1 360 ? -11.094 6.82 -10.492 1 83.44 360 ARG A C 1
ATOM 2872 O O . ARG A 1 360 ? -10.094 6.969 -11.195 1 83.44 360 ARG A O 1
ATOM 2879 N N . PHE A 1 361 ? -11.148 7.184 -9.227 1 87.75 361 PHE A N 1
ATOM 2880 C CA . PHE A 1 361 ? -10.07 7.973 -8.648 1 87.75 361 PHE A CA 1
ATOM 2881 C C . PHE A 1 361 ? -9.203 7.117 -7.727 1 87.75 361 PHE A C 1
ATOM 2883 O O . PHE A 1 361 ? -8.039 7.441 -7.484 1 87.75 361 PHE A O 1
ATOM 2890 N N . LEU A 1 362 ? -9.789 6.105 -7.188 1 88.19 362 LEU A N 1
ATOM 2891 C CA . LEU A 1 362 ? -9.094 5.25 -6.234 1 88.19 362 LEU A CA 1
ATOM 2892 C C . LEU A 1 362 ? -8.242 4.211 -6.957 1 88.19 362 LEU A C 1
ATOM 2894 O O . LEU A 1 362 ? -8.508 3.01 -6.859 1 88.19 362 LEU A O 1
ATOM 2898 N N . ARG A 1 363 ? -7.168 4.684 -7.613 1 83.81 363 ARG A N 1
ATOM 2899 C CA . ARG A 1 363 ? -6.312 3.811 -8.414 1 83.81 363 ARG A CA 1
ATOM 2900 C C . ARG A 1 363 ? -4.84 4.129 -8.18 1 83.81 363 ARG A C 1
ATOM 2902 O O . ARG A 1 363 ? -4.492 5.25 -7.805 1 83.81 363 ARG A O 1
ATOM 2909 N N . PHE A 1 364 ? -4.023 3.148 -8.266 1 84.19 364 PHE A N 1
ATOM 2910 C CA . PHE A 1 364 ? -2.572 3.285 -8.227 1 84.19 364 PHE A CA 1
ATOM 2911 C C . PHE A 1 364 ? -1.916 2.375 -9.258 1 84.19 364 PHE A C 1
ATOM 2913 O O . PHE A 1 364 ? -2.555 1.46 -9.781 1 84.19 364 PHE A O 1
ATOM 2920 N N . HIS A 1 365 ? -0.701 2.732 -9.633 1 82.81 365 HIS A N 1
ATOM 2921 C CA . HIS A 1 365 ? 0.058 1.939 -10.594 1 82.81 365 HIS A CA 1
ATOM 2922 C C . HIS A 1 365 ? 1.494 1.733 -10.125 1 82.81 365 HIS A C 1
ATOM 2924 O O . HIS A 1 365 ? 2.061 2.596 -9.453 1 82.81 365 HIS A O 1
ATOM 2930 N N . PHE A 1 366 ? 1.957 0.544 -10.422 1 80.56 366 PHE A N 1
ATOM 2931 C CA . PHE A 1 366 ? 3.373 0.302 -10.172 1 80.56 366 PHE A CA 1
ATOM 2932 C C . PHE A 1 366 ? 4.234 1.017 -11.203 1 80.56 366 PHE A C 1
ATOM 2934 O O . PHE A 1 366 ? 3.764 1.343 -12.297 1 80.56 366 PHE A O 1
ATOM 2941 N N . GLY A 1 367 ? 5.441 1.521 -10.75 1 73.81 367 GLY A N 1
ATOM 2942 C CA . GLY A 1 367 ? 6.336 2.35 -11.547 1 73.81 367 GLY A CA 1
ATOM 2943 C C . GLY A 1 367 ? 6.621 1.774 -12.922 1 73.81 367 GLY A C 1
ATOM 2944 O O . GLY A 1 367 ? 6.336 0.604 -13.18 1 73.81 367 GLY A O 1
ATOM 2945 N N . HIS A 1 368 ? 6.977 2.65 -13.828 1 68.88 368 HIS A N 1
ATOM 2946 C CA . HIS A 1 368 ? 7.344 2.281 -15.188 1 68.88 368 HIS A CA 1
ATOM 2947 C C . HIS A 1 368 ? 8.68 1.538 -15.219 1 68.88 368 HIS A C 1
ATOM 2949 O O . HIS A 1 368 ? 9.539 1.766 -14.359 1 68.88 368 HIS A O 1
ATOM 2955 N N . PRO A 1 369 ? 8.695 0.634 -16.125 1 64.19 369 PRO A N 1
ATOM 2956 C CA . PRO A 1 369 ? 9.953 -0.098 -16.25 1 64.19 369 PRO A CA 1
ATOM 2957 C C . PRO A 1 369 ? 11.164 0.827 -16.344 1 64.19 369 PRO A C 1
ATOM 2959 O O . PRO A 1 369 ? 11.125 1.85 -17.031 1 64.19 369 PRO A O 1
ATOM 2962 N N . ALA A 1 370 ? 12.039 0.706 -15.445 1 64.12 370 ALA A N 1
ATOM 2963 C CA . ALA A 1 370 ? 13.266 1.503 -15.383 1 64.12 370 ALA A CA 1
ATOM 2964 C C . ALA A 1 370 ? 14.148 1.244 -16.594 1 64.12 370 ALA A C 1
ATOM 2966 O O . ALA A 1 370 ? 14.242 0.111 -17.078 1 64.12 370 ALA A O 1
ATOM 2967 N N . ARG A 1 371 ? 14.555 2.25 -17.297 1 64.19 371 ARG A N 1
ATOM 2968 C CA . ARG A 1 371 ? 15.484 2.105 -18.406 1 64.19 371 ARG A CA 1
ATOM 2969 C C . ARG A 1 371 ? 16.812 1.503 -17.938 1 64.19 371 ARG A C 1
ATOM 2971 O O . ARG A 1 371 ? 17.422 1.997 -16.984 1 64.19 371 ARG A O 1
ATOM 2978 N N . THR A 1 372 ? 17.109 0.226 -18.266 1 65.5 372 THR A N 1
ATOM 2979 C CA . THR A 1 372 ? 18.297 -0.505 -17.859 1 65.5 372 THR A CA 1
ATOM 2980 C C . THR A 1 372 ? 19.453 -0.223 -18.797 1 65.5 372 THR A C 1
ATOM 2982 O O . THR A 1 372 ? 20.531 -0.835 -18.688 1 65.5 372 THR A O 1
ATOM 2985 N N . ASP A 1 373 ? 19.375 0.597 -19.859 1 60.19 373 ASP A N 1
ATOM 2986 C CA . ASP A 1 373 ? 20.406 0.745 -20.891 1 60.19 373 ASP A CA 1
ATOM 2987 C C . ASP A 1 373 ? 21.766 1.055 -20.266 1 60.19 373 ASP A C 1
ATOM 2989 O O . ASP A 1 373 ? 22.797 0.63 -20.797 1 60.19 373 ASP A O 1
ATOM 2993 N N . SER A 1 374 ? 21.766 1.853 -19.312 1 59.91 374 SER A N 1
ATOM 2994 C CA . SER A 1 374 ? 23.078 2.359 -18.953 1 59.91 374 SER A CA 1
ATOM 2995 C C . SER A 1 374 ? 23.734 1.471 -17.891 1 59.91 374 SER A C 1
ATOM 2997 O O . SER A 1 374 ? 24.75 1.849 -17.312 1 59.91 374 SER A O 1
ATOM 2999 N N . TRP A 1 375 ? 23.281 0.233 -17.828 1 62.56 375 TRP A N 1
ATOM 3000 C CA . TRP A 1 375 ? 23.812 -0.5 -16.688 1 62.56 375 TRP A CA 1
ATOM 3001 C C . TRP A 1 375 ? 25.047 -1.313 -17.094 1 62.56 375 TRP A C 1
ATOM 3003 O O . TRP A 1 375 ? 25.047 -1.951 -18.141 1 62.56 375 TRP A O 1
ATOM 3013 N N . LYS A 1 376 ? 26.203 -0.838 -16.516 1 66.62 376 LYS A N 1
ATOM 3014 C CA . LYS A 1 376 ? 27.422 -1.626 -16.719 1 66.62 376 LYS A CA 1
ATOM 3015 C C . LYS A 1 376 ? 27.5 -2.768 -15.711 1 66.62 376 LYS A C 1
ATOM 3017 O O . LYS A 1 376 ? 27.453 -2.539 -14.5 1 66.62 376 LYS A O 1
ATOM 3022 N N . ALA A 1 377 ? 27.422 -3.986 -16.188 1 72.62 377 ALA A N 1
ATOM 3023 C CA . ALA A 1 377 ? 27.516 -5.195 -15.375 1 72.62 377 ALA A CA 1
ATOM 3024 C C . ALA A 1 377 ? 28.828 -5.211 -14.578 1 72.62 377 ALA A C 1
ATOM 3026 O O . ALA A 1 377 ? 29.859 -4.754 -15.07 1 72.62 377 ALA A O 1
ATOM 3027 N N . ASP A 1 378 ? 28.797 -5.469 -13.336 1 78.19 378 ASP A N 1
ATOM 3028 C CA . ASP A 1 378 ? 30 -5.668 -12.539 1 78.19 378 ASP A CA 1
ATOM 3029 C C . ASP A 1 378 ? 30.75 -6.922 -12.984 1 78.19 378 ASP A C 1
ATOM 3031 O O . ASP A 1 378 ? 30.266 -8.039 -12.805 1 78.19 378 ASP A O 1
ATOM 3035 N N . PRO A 1 379 ? 31.906 -6.711 -13.57 1 82.94 379 PRO A N 1
ATOM 3036 C CA . PRO A 1 379 ? 32.625 -7.852 -14.125 1 82.94 379 PRO A CA 1
ATOM 3037 C C . PRO A 1 379 ? 32.969 -8.906 -13.07 1 82.94 379 PRO A C 1
ATOM 3039 O O . PRO A 1 379 ? 33 -10.102 -13.375 1 82.94 379 PRO A O 1
ATOM 3042 N N . ASN A 1 380 ? 33.25 -8.453 -11.852 1 82.5 380 ASN A N 1
ATOM 3043 C CA . ASN A 1 380 ? 33.562 -9.406 -10.797 1 82.5 380 ASN A CA 1
ATOM 3044 C C . ASN A 1 380 ? 32.375 -10.312 -10.477 1 82.5 380 ASN A C 1
ATOM 3046 O O . ASN A 1 380 ? 32.531 -11.523 -10.328 1 82.5 380 ASN A O 1
ATOM 3050 N N . THR A 1 381 ? 31.281 -9.711 -10.43 1 87.12 381 THR A N 1
ATOM 3051 C CA . THR A 1 381 ? 30.078 -10.484 -10.125 1 87.12 381 THR A CA 1
ATOM 3052 C C . THR A 1 381 ? 29.75 -11.438 -11.266 1 87.12 381 THR A C 1
ATOM 3054 O O . THR A 1 381 ? 29.375 -12.586 -11.039 1 87.12 381 THR A O 1
ATOM 3057 N N . ARG A 1 382 ? 29.922 -10.969 -12.438 1 86.69 382 ARG A N 1
ATOM 3058 C CA . ARG A 1 382 ? 29.641 -11.805 -13.602 1 86.69 382 ARG A CA 1
ATOM 3059 C C . ARG A 1 382 ? 30.562 -13.008 -13.656 1 86.69 382 ARG A C 1
ATOM 3061 O O . ARG A 1 382 ? 30.141 -14.109 -14.016 1 86.69 382 ARG A O 1
ATOM 3068 N N . ALA A 1 383 ? 31.766 -12.781 -13.336 1 88.5 383 ALA A N 1
ATOM 3069 C CA . ALA A 1 383 ? 32.719 -13.875 -13.336 1 88.5 383 ALA A CA 1
ATOM 3070 C C . ALA A 1 383 ? 32.375 -14.938 -12.305 1 88.5 383 ALA A C 1
ATOM 3072 O O . ALA A 1 383 ? 32.531 -16.125 -12.562 1 88.5 383 ALA A O 1
ATOM 3073 N N . LEU A 1 384 ? 31.906 -14.453 -11.203 1 89.31 384 LEU A N 1
ATOM 3074 C CA . LEU A 1 384 ? 31.5 -15.375 -10.148 1 89.31 384 LEU A CA 1
ATOM 3075 C C . LEU A 1 384 ? 30.281 -16.172 -10.562 1 89.31 384 LEU A C 1
ATOM 3077 O O . LEU A 1 384 ? 30.172 -17.359 -10.234 1 89.31 384 LEU A O 1
ATOM 3081 N N . LEU A 1 385 ? 29.406 -15.555 -11.273 1 90.62 385 LEU A N 1
ATOM 3082 C CA . LEU A 1 385 ? 28.156 -16.188 -11.648 1 90.62 385 LEU A CA 1
ATOM 3083 C C . LEU A 1 385 ? 28.359 -17.172 -12.797 1 90.62 385 LEU A C 1
ATOM 3085 O O . LEU A 1 385 ? 27.562 -18.094 -12.961 1 90.62 385 LEU A O 1
ATOM 3089 N N . GLN A 1 386 ? 29.422 -17 -13.562 1 88.19 386 GLN A N 1
ATOM 3090 C CA . GLN A 1 386 ? 29.641 -17.812 -14.742 1 88.19 386 GLN A CA 1
ATOM 3091 C C . GLN A 1 386 ? 30.641 -18.938 -14.461 1 88.19 386 GLN A C 1
ATOM 3093 O O . GLN A 1 386 ? 31.125 -19.578 -15.383 1 88.19 386 GLN A O 1
ATOM 3098 N N . LEU A 1 387 ? 30.922 -19.125 -13.148 1 87.88 387 LEU A N 1
ATOM 3099 C CA . LEU A 1 387 ? 31.828 -20.219 -12.781 1 87.88 387 LEU A CA 1
ATOM 3100 C C . LEU A 1 387 ? 31.281 -21.547 -13.281 1 87.88 387 LEU A C 1
ATOM 3102 O O . LEU A 1 387 ? 30.062 -21.781 -13.281 1 87.88 387 LEU A O 1
ATOM 3106 N N . PRO A 1 388 ? 32.219 -22.328 -13.844 1 80.56 388 PRO A N 1
ATOM 3107 C CA . PRO A 1 388 ? 31.75 -23.594 -14.398 1 80.56 388 PRO A CA 1
ATOM 3108 C C . PRO A 1 388 ? 31.141 -24.516 -13.344 1 80.56 388 PRO A C 1
ATOM 3110 O O . PRO A 1 388 ? 31.578 -24.516 -12.188 1 80.56 388 PRO A O 1
ATOM 3113 N N . SER A 1 389 ? 29.922 -25 -13.617 1 70.19 389 SER A N 1
ATOM 3114 C CA . SER A 1 389 ? 29.109 -25.812 -12.711 1 70.19 389 SER A CA 1
ATOM 3115 C C . SER A 1 389 ? 29.391 -27.297 -12.898 1 70.19 389 SER A C 1
ATOM 3117 O O . SER A 1 389 ? 28.578 -28.141 -12.492 1 70.19 389 SER A O 1
ATOM 3119 N N . GLU A 1 390 ? 30.438 -27.844 -13.547 1 66.06 390 GLU A N 1
ATOM 3120 C CA . GLU A 1 390 ? 30.562 -29.234 -13.945 1 66.06 390 GLU A CA 1
ATOM 3121 C C . GLU A 1 390 ? 30.234 -30.172 -12.789 1 66.06 390 GLU A C 1
ATOM 3123 O O . GLU A 1 390 ? 29.578 -31.203 -12.977 1 66.06 390 GLU A O 1
ATOM 3128 N N . ASP A 1 391 ? 30.734 -29.891 -11.539 1 63.72 391 ASP A N 1
ATOM 3129 C CA . ASP A 1 391 ? 30.562 -30.875 -10.477 1 63.72 391 ASP A CA 1
ATOM 3130 C C . ASP A 1 391 ? 29.562 -30.406 -9.43 1 63.72 391 ASP A C 1
ATOM 3132 O O . ASP A 1 391 ? 29.469 -30.969 -8.336 1 63.72 391 ASP A O 1
ATOM 3136 N N . GLY A 1 392 ? 28.719 -29.516 -9.75 1 71.56 392 GLY A N 1
ATOM 3137 C CA . GLY A 1 392 ? 27.734 -29.062 -8.781 1 71.56 392 GLY A CA 1
ATOM 3138 C C . GLY A 1 392 ? 28.344 -28.312 -7.617 1 71.56 392 GLY A C 1
ATOM 3139 O O . GLY A 1 392 ? 27.672 -28.047 -6.617 1 71.56 392 GLY A O 1
ATOM 3140 N N . SER A 1 393 ? 29.531 -28 -7.691 1 76.69 393 SER A N 1
ATOM 3141 C CA . SER A 1 393 ? 30.25 -27.406 -6.566 1 76.69 393 SER A CA 1
ATOM 3142 C C . SER A 1 393 ? 29.75 -26 -6.27 1 76.69 393 SER A C 1
ATOM 3144 O O . SER A 1 393 ? 29.797 -25.531 -5.125 1 76.69 393 SER A O 1
ATOM 3146 N N . TYR A 1 394 ? 29.156 -25.375 -7.207 1 88.25 394 TYR A N 1
ATOM 3147 C CA . TYR A 1 394 ? 28.734 -24 -7 1 88.25 394 TYR A CA 1
ATOM 3148 C C . TYR A 1 394 ? 27.219 -23.891 -6.898 1 88.25 394 TYR A C 1
ATOM 3150 O O . TYR A 1 394 ? 26.609 -23.047 -7.551 1 88.25 394 TYR A O 1
ATOM 3158 N N . TRP A 1 395 ? 26.703 -24.891 -6.148 1 90.62 395 TRP A N 1
ATOM 3159 C CA . TRP A 1 395 ? 25.281 -24.938 -5.824 1 90.62 395 TRP A CA 1
ATOM 3160 C C . TRP A 1 395 ? 25.062 -25.281 -4.352 1 90.62 395 TRP A C 1
ATOM 3162 O O . TRP A 1 395 ? 24.422 -26.266 -4.027 1 90.62 395 TRP A O 1
ATOM 3172 N N . ASP A 1 396 ? 25.672 -24.422 -3.527 1 90.69 396 ASP A N 1
ATOM 3173 C CA . ASP A 1 396 ? 25.562 -24.625 -2.086 1 90.69 396 ASP A CA 1
ATOM 3174 C C . ASP A 1 396 ? 25.469 -23.297 -1.346 1 90.69 396 ASP A C 1
ATOM 3176 O O . ASP A 1 396 ? 25.578 -22.219 -1.958 1 90.69 396 ASP A O 1
ATOM 3180 N N . THR A 1 397 ? 25.297 -23.375 -0.032 1 91.25 397 THR A N 1
ATOM 3181 C CA . THR A 1 397 ? 25.047 -22.188 0.797 1 91.25 397 THR A CA 1
ATOM 3182 C C . THR A 1 397 ? 26.25 -21.25 0.773 1 91.25 397 THR A C 1
ATOM 3184 O O . THR A 1 397 ? 26.078 -20.031 0.652 1 91.25 397 THR A O 1
ATOM 3187 N N . ALA A 1 398 ? 27.438 -21.781 0.864 1 91.06 398 ALA A N 1
ATOM 3188 C CA . ALA A 1 398 ? 28.656 -20.969 0.922 1 91.06 398 ALA A CA 1
ATOM 3189 C C . ALA A 1 398 ? 28.828 -20.141 -0.351 1 91.06 398 ALA A C 1
ATOM 3191 O O . ALA A 1 398 ? 29.188 -18.969 -0.293 1 91.06 398 ALA A O 1
ATOM 3192 N N . TYR A 1 399 ? 28.609 -20.781 -1.469 1 92.81 399 TYR A N 1
ATOM 3193 C CA . TYR A 1 399 ? 28.719 -20.094 -2.75 1 92.81 399 TYR A CA 1
ATOM 3194 C C . TYR A 1 399 ? 27.75 -18.922 -2.834 1 92.81 399 TYR A C 1
ATOM 3196 O O . TYR A 1 399 ? 28.125 -17.828 -3.238 1 92.81 399 TYR A O 1
ATOM 3204 N N . PHE A 1 400 ? 26.562 -19.109 -2.477 1 93.88 400 PHE A N 1
ATOM 3205 C CA . PHE A 1 400 ? 25.562 -18.062 -2.586 1 93.88 400 PHE A CA 1
ATOM 3206 C C . PHE A 1 400 ? 25.781 -17 -1.521 1 93.88 400 PHE A C 1
ATOM 3208 O O . PHE A 1 400 ? 25.438 -15.828 -1.725 1 93.88 400 PHE A O 1
ATOM 3215 N N . ASP A 1 401 ? 26.312 -17.391 -0.344 1 92.31 401 ASP A N 1
ATOM 3216 C CA . ASP A 1 401 ? 26.719 -16.391 0.636 1 92.31 401 ASP A CA 1
ATOM 3217 C C . ASP A 1 401 ? 27.75 -15.43 0.047 1 92.31 401 ASP A C 1
ATOM 3219 O O . ASP A 1 401 ? 27.75 -14.234 0.35 1 92.31 401 ASP A O 1
ATOM 3223 N N . VAL A 1 402 ? 28.672 -15.977 -0.801 1 90.88 402 VAL A N 1
ATOM 3224 C CA . VAL A 1 402 ? 29.656 -15.141 -1.465 1 90.88 402 VAL A CA 1
ATOM 3225 C C . VAL A 1 402 ? 28.969 -14.125 -2.369 1 90.88 402 VAL A C 1
ATOM 3227 O O . VAL A 1 402 ? 29.344 -12.945 -2.391 1 90.88 402 VAL A O 1
ATOM 3230 N N . LEU A 1 403 ? 28.016 -14.586 -3.074 1 91.75 403 LEU A N 1
ATOM 3231 C CA . LEU A 1 403 ? 27.297 -13.703 -3.977 1 91.75 403 LEU A CA 1
ATOM 3232 C C . LEU A 1 403 ? 26.531 -12.641 -3.197 1 91.75 403 LEU A C 1
ATOM 3234 O O . LEU A 1 403 ? 26.484 -11.477 -3.602 1 91.75 403 LEU A O 1
ATOM 3238 N N . LEU A 1 404 ? 25.875 -13.039 -2.064 1 91.94 404 LEU A N 1
ATOM 3239 C CA . LEU A 1 404 ? 25.172 -12.086 -1.224 1 91.94 404 LEU A CA 1
ATOM 3240 C C . LEU A 1 404 ? 26.109 -11 -0.712 1 91.94 404 LEU A C 1
ATOM 3242 O O . LEU A 1 404 ? 25.734 -9.828 -0.63 1 91.94 404 LEU A O 1
ATOM 3246 N N . ASN A 1 405 ? 27.266 -11.43 -0.341 1 87.75 405 ASN A N 1
ATOM 3247 C CA . ASN A 1 405 ? 28.281 -10.477 0.111 1 87.75 405 ASN A CA 1
ATOM 3248 C C . ASN A 1 405 ? 28.672 -9.508 -1 1 87.75 405 ASN A C 1
ATOM 3250 O O . ASN A 1 405 ? 28.953 -8.336 -0.738 1 87.75 405 ASN A O 1
ATOM 3254 N N . GLN A 1 406 ? 28.766 -10.031 -2.242 1 86.06 406 GLN A N 1
ATOM 3255 C CA . GLN A 1 406 ? 29.109 -9.195 -3.391 1 86.06 406 GLN A CA 1
ATOM 3256 C C . GLN A 1 406 ? 28.078 -8.078 -3.574 1 86.06 406 GLN A C 1
ATOM 3258 O O . GLN A 1 406 ? 28.422 -6.98 -4.023 1 86.06 406 GLN A O 1
ATOM 3263 N N . PHE A 1 407 ? 26.844 -8.336 -3.295 1 87 407 PHE A N 1
ATOM 3264 C CA . PHE A 1 407 ? 25.781 -7.355 -3.439 1 87 407 PHE A CA 1
ATOM 3265 C C . PHE A 1 407 ? 25.609 -6.551 -2.156 1 87 407 PHE A C 1
ATOM 3267 O O . PHE A 1 407 ? 24.641 -5.785 -2.02 1 87 407 PHE A O 1
ATOM 3274 N N . GLN A 1 408 ? 26.438 -6.754 -1.16 1 79.62 408 GLN A N 1
ATOM 3275 C CA . GLN A 1 408 ? 26.5 -6.008 0.093 1 79.62 408 GLN A CA 1
ATOM 3276 C C . GLN A 1 408 ? 25.234 -6.211 0.918 1 79.62 408 GLN A C 1
ATOM 3278 O O . GLN A 1 408 ? 24.734 -5.273 1.548 1 79.62 408 GLN A O 1
ATOM 3283 N N . VAL A 1 409 ? 24.609 -7.316 0.74 1 79.5 409 VAL A N 1
ATOM 3284 C CA . VAL A 1 409 ? 23.422 -7.637 1.527 1 79.5 409 VAL A CA 1
ATOM 3285 C C . VAL A 1 409 ? 23.719 -8.797 2.473 1 79.5 409 VAL A C 1
ATOM 3287 O O . VAL A 1 409 ? 22.812 -9.484 2.934 1 79.5 409 VAL A O 1
ATOM 3290 N N . TYR A 1 410 ? 25 -9.117 2.727 1 74.75 410 TYR A N 1
ATOM 3291 C CA . TYR A 1 410 ? 25.422 -10.234 3.574 1 74.75 410 TYR A CA 1
ATOM 3292 C C . TYR A 1 410 ? 25.359 -9.844 5.047 1 74.75 410 TYR A C 1
ATOM 3294 O O . TYR A 1 410 ? 26.062 -8.938 5.488 1 74.75 410 TYR A O 1
ATOM 3302 N N . ARG A 1 411 ? 24.359 -10.469 5.781 1 73.62 411 ARG A N 1
ATOM 3303 C CA . ARG A 1 411 ? 24.141 -10.125 7.18 1 73.62 411 ARG A CA 1
ATOM 3304 C C . ARG A 1 411 ? 24.422 -11.312 8.094 1 73.62 411 ARG A C 1
ATOM 3306 O O . ARG A 1 411 ? 24.141 -11.258 9.297 1 73.62 411 ARG A O 1
ATOM 3313 N N . ILE A 1 412 ? 25 -12.352 7.582 1 74.06 412 ILE A N 1
ATOM 3314 C CA . ILE A 1 412 ? 25.156 -13.57 8.375 1 74.06 412 ILE A CA 1
ATOM 3315 C C . ILE A 1 412 ? 26.359 -13.43 9.305 1 74.06 412 ILE A C 1
ATOM 3317 O O . ILE A 1 412 ? 27.469 -13.156 8.859 1 74.06 412 ILE A O 1
ATOM 3321 N N . GLN A 1 413 ? 26.109 -13.578 10.547 1 77.75 413 GLN A N 1
ATOM 3322 C CA . GLN A 1 413 ? 27.141 -13.414 11.57 1 77.75 413 GLN A CA 1
ATOM 3323 C C . GLN A 1 413 ? 27.703 -14.766 12.008 1 77.75 413 GLN A C 1
ATOM 3325 O O . GLN A 1 413 ? 28.703 -14.82 12.719 1 77.75 413 GLN A O 1
ATOM 3330 N N . ASP A 1 414 ? 27.141 -15.828 11.5 1 84.12 414 ASP A N 1
ATOM 3331 C CA . ASP A 1 414 ? 27.578 -17.172 11.883 1 84.12 414 ASP A CA 1
ATOM 3332 C C . ASP A 1 414 ? 29.016 -17.422 11.445 1 84.12 414 ASP A C 1
ATOM 3334 O O . ASP A 1 414 ? 29.344 -17.297 10.258 1 84.12 414 ASP A O 1
ATOM 3338 N N . SER A 1 415 ? 29.828 -17.797 12.328 1 88.19 415 SER A N 1
ATOM 3339 C CA . SER A 1 415 ? 31.266 -17.953 12.094 1 88.19 415 SER A CA 1
ATOM 3340 C C . SER A 1 415 ? 31.547 -19.109 11.141 1 88.19 415 SER A C 1
ATOM 3342 O O . SER A 1 415 ? 32.469 -19.031 10.312 1 88.19 415 SER A O 1
ATOM 3344 N N . ALA A 1 416 ? 30.812 -20.203 11.32 1 90.5 416 ALA A N 1
ATOM 3345 C CA . ALA A 1 416 ? 31.016 -21.344 10.43 1 90.5 416 ALA A CA 1
ATOM 3346 C C . ALA A 1 416 ? 30.734 -20.969 8.977 1 90.5 416 ALA A C 1
ATOM 3348 O O . ALA A 1 416 ? 31.453 -21.391 8.07 1 90.5 416 ALA A O 1
ATOM 3349 N N . ARG A 1 417 ? 29.75 -20.188 8.789 1 90.56 417 ARG A N 1
ATOM 3350 C CA . ARG A 1 417 ? 29.359 -19.75 7.445 1 90.56 417 ARG A CA 1
ATOM 3351 C C . ARG A 1 417 ? 30.375 -18.766 6.871 1 90.56 417 ARG A C 1
ATOM 3353 O O . ARG A 1 417 ? 30.688 -18.812 5.68 1 90.56 417 ARG A O 1
ATOM 3360 N N . ARG A 1 418 ? 30.891 -17.969 7.738 1 90.56 418 ARG A N 1
ATOM 3361 C CA . ARG A 1 418 ? 31.906 -17.016 7.305 1 90.56 418 ARG A CA 1
ATOM 3362 C C . ARG A 1 418 ? 33.188 -17.719 6.902 1 90.56 418 ARG A C 1
ATOM 3364 O O . ARG A 1 418 ? 33.844 -17.344 5.914 1 90.56 418 ARG A O 1
ATOM 3371 N N . SER A 1 419 ? 33.5 -18.688 7.668 1 92.38 419 SER A N 1
ATOM 3372 C CA . SER A 1 419 ? 34.688 -19.469 7.359 1 92.38 419 SER A CA 1
ATOM 3373 C C . SER A 1 419 ? 34.531 -20.219 6.047 1 92.38 419 SER A C 1
ATOM 3375 O O . SER A 1 419 ? 35.469 -20.281 5.242 1 92.38 419 SER A O 1
ATOM 3377 N N . ALA A 1 420 ? 33.344 -20.828 5.844 1 92.5 420 ALA A N 1
ATOM 3378 C CA . ALA A 1 420 ? 33.094 -21.562 4.605 1 92.5 420 ALA A CA 1
ATOM 3379 C C . ALA A 1 420 ? 33.156 -20.625 3.395 1 92.5 420 ALA A C 1
ATOM 3381 O O . ALA A 1 420 ? 33.688 -21.016 2.342 1 92.5 420 ALA A O 1
ATOM 3382 N N . MET A 1 421 ? 32.656 -19.422 3.531 1 91.06 421 MET A N 1
ATOM 3383 C CA . MET A 1 421 ? 32.688 -18.438 2.463 1 91.06 421 MET A CA 1
ATOM 3384 C C . MET A 1 421 ? 34.125 -18.047 2.125 1 91.06 421 MET A C 1
ATOM 3386 O O . MET A 1 421 ? 34.5 -17.969 0.951 1 91.06 421 MET A O 1
ATOM 3390 N N . SER A 1 422 ? 34.938 -17.859 3.154 1 91.06 422 SER A N 1
ATOM 3391 C CA . SER A 1 422 ? 36.312 -17.453 2.959 1 91.06 422 SER A CA 1
ATOM 3392 C C . SER A 1 422 ? 37.125 -18.547 2.287 1 91.06 422 SER A C 1
ATOM 3394 O O . SER A 1 422 ? 37.969 -18.281 1.418 1 91.06 422 SER A O 1
ATOM 3396 N N . GLN A 1 423 ? 36.875 -19.766 2.68 1 91.5 423 GLN A N 1
ATOM 3397 C CA . GLN A 1 423 ? 37.562 -20.891 2.08 1 91.5 423 GLN A CA 1
ATOM 3398 C C . GLN A 1 423 ? 37.188 -21.031 0.601 1 91.5 423 GLN A C 1
ATOM 3400 O O . GLN A 1 423 ? 38.094 -21.297 -0.228 1 91.5 423 GLN A O 1
ATOM 3405 N N . LEU A 1 424 ? 35.938 -20.859 0.361 1 90.38 424 LEU A N 1
ATOM 3406 C CA . LEU A 1 424 ? 35.469 -20.984 -1.021 1 90.38 424 LEU A CA 1
ATOM 3407 C C . LEU A 1 424 ? 36.062 -19.875 -1.883 1 90.38 424 LEU A C 1
ATOM 3409 O O . LEU A 1 424 ? 36.438 -20.094 -3.027 1 90.38 424 LEU A O 1
ATOM 3413 N N . LEU A 1 425 ? 36.094 -18.672 -1.386 1 89.62 425 LEU A N 1
ATOM 3414 C CA . LEU A 1 425 ? 36.625 -17.531 -2.121 1 89.62 425 LEU A CA 1
ATOM 3415 C C . LEU A 1 425 ? 38.094 -17.734 -2.447 1 89.62 425 LEU A C 1
ATOM 3417 O O . LEU A 1 425 ? 38.562 -17.359 -3.531 1 89.62 425 LEU A O 1
ATOM 3421 N N . SER A 1 426 ? 38.812 -18.328 -1.505 1 89.62 426 SER A N 1
ATOM 3422 C CA . SER A 1 426 ? 40.219 -18.625 -1.735 1 89.62 426 SER A CA 1
ATOM 3423 C C . SER A 1 426 ? 40.406 -19.656 -2.846 1 89.62 426 SER A C 1
ATOM 3425 O O . SER A 1 426 ? 41.312 -19.547 -3.67 1 89.62 426 SER A O 1
ATOM 3427 N N . LYS A 1 427 ? 39.531 -20.594 -2.838 1 87.81 427 LYS A N 1
ATOM 3428 C CA . LYS A 1 427 ? 39.562 -21.625 -3.871 1 87.81 427 LYS A CA 1
ATOM 3429 C C . LYS A 1 427 ? 39.281 -21.031 -5.246 1 87.81 427 LYS A C 1
ATOM 3431 O O . LYS A 1 427 ? 39.906 -21.391 -6.234 1 87.81 427 LYS A O 1
ATOM 3436 N N . ILE A 1 428 ? 38.281 -20.156 -5.355 1 87.56 428 ILE A N 1
ATOM 3437 C CA . ILE A 1 428 ? 37.875 -19.531 -6.613 1 87.56 428 ILE A CA 1
ATOM 3438 C C . ILE A 1 428 ? 38.969 -18.641 -7.148 1 87.56 428 ILE A C 1
ATOM 3440 O O . ILE A 1 428 ? 39.25 -18.625 -8.352 1 87.56 428 ILE A O 1
ATOM 3444 N N . ARG A 1 429 ? 39.625 -17.906 -6.258 1 84.19 429 ARG A N 1
ATOM 3445 C CA . ARG A 1 429 ? 40.719 -17.016 -6.664 1 84.19 429 ARG A CA 1
ATOM 3446 C C . ARG A 1 429 ? 41.875 -17.812 -7.25 1 84.19 429 ARG A C 1
ATOM 3448 O O . ARG A 1 429 ? 42.594 -17.328 -8.141 1 84.19 429 ARG A O 1
ATOM 3455 N N . GLN A 1 430 ? 42.031 -18.953 -6.75 1 81.5 430 GLN A N 1
ATOM 3456 C CA . GLN A 1 430 ? 43.094 -19.812 -7.273 1 81.5 430 GLN A CA 1
ATOM 3457 C C . GLN A 1 430 ? 42.719 -20.359 -8.648 1 81.5 430 GLN A C 1
ATOM 3459 O O . GLN A 1 430 ? 43.594 -20.578 -9.492 1 81.5 430 GLN A O 1
ATOM 3464 N N . GLU A 1 431 ? 41.438 -20.594 -8.859 1 74.25 431 GLU A N 1
ATOM 3465 C CA . GLU A 1 431 ? 40.969 -21.172 -10.125 1 74.25 431 GLU A CA 1
ATOM 3466 C C . GLU A 1 431 ? 40.812 -20.094 -11.195 1 74.25 431 GLU A C 1
ATOM 3468 O O . GLU A 1 431 ? 40.906 -20.391 -12.391 1 74.25 431 GLU A O 1
ATOM 3473 N N . ILE A 1 432 ? 40.156 -18.938 -10.984 1 65.88 432 ILE A N 1
ATOM 3474 C CA . ILE A 1 432 ? 40 -17.875 -11.969 1 65.88 432 ILE A CA 1
ATOM 3475 C C . ILE A 1 432 ? 41.344 -17.25 -12.289 1 65.88 432 ILE A C 1
ATOM 3477 O O . ILE A 1 432 ? 41.969 -16.656 -11.406 1 65.88 432 ILE A O 1
ATOM 3481 N N . PRO A 1 433 ? 42.094 -17.609 -13.195 1 52.53 433 PRO A N 1
ATOM 3482 C CA . PRO A 1 433 ? 43.344 -16.922 -13.539 1 52.53 433 PRO A CA 1
ATOM 3483 C C . PRO A 1 433 ? 43.188 -15.398 -13.578 1 52.53 433 PRO A C 1
ATOM 3485 O O . PRO A 1 433 ? 42.156 -14.891 -14.016 1 52.53 433 PRO A O 1
ATOM 3488 N N . GLN A 1 434 ? 43.688 -14.562 -12.539 1 44.34 434 GLN A N 1
ATOM 3489 C CA . GLN A 1 434 ? 43.844 -13.117 -12.586 1 44.34 434 GLN A CA 1
ATOM 3490 C C . GLN A 1 434 ? 44.062 -12.625 -14.016 1 44.34 434 GLN A C 1
ATOM 3492 O O . GLN A 1 434 ? 45.031 -13 -14.664 1 44.34 434 GLN A O 1
ATOM 3497 N N . GLN A 1 435 ? 43.156 -12.617 -14.914 1 37.75 435 GLN A N 1
ATOM 3498 C CA . GLN A 1 435 ? 43.594 -11.812 -16.047 1 37.75 435 GLN A CA 1
ATOM 3499 C C . GLN A 1 435 ? 44.219 -10.492 -15.57 1 37.75 435 GLN A C 1
ATOM 3501 O O . GLN A 1 435 ? 43.531 -9.68 -14.938 1 37.75 435 GLN A O 1
ATOM 3506 N N . SER A 1 436 ? 45.438 -10.453 -15.141 1 30.91 436 SER A N 1
ATOM 3507 C CA . SER A 1 436 ? 46.219 -9.266 -15.398 1 30.91 436 SER A CA 1
ATOM 3508 C C . SER A 1 436 ? 45.938 -8.688 -16.781 1 30.91 436 SER A C 1
ATOM 3510 O O . SER A 1 436 ? 45.781 -9.43 -17.75 1 30.91 436 SER A O 1
ATOM 3512 N N . MET B 1 1 ? 21.297 1.762 5.934 1 37.31 1 MET B N 1
ATOM 3513 C CA . MET B 1 1 ? 20.812 0.384 5.934 1 37.31 1 MET B CA 1
ATOM 3514 C C . MET B 1 1 ? 19.344 0.323 6.344 1 37.31 1 MET B C 1
ATOM 3516 O O . MET B 1 1 ? 18.547 -0.397 5.73 1 37.31 1 MET B O 1
ATOM 3520 N N . GLU B 1 2 ? 18.984 1.162 7.34 1 45.75 2 GLU B N 1
ATOM 3521 C CA . GLU B 1 2 ? 17.656 1.17 7.949 1 45.75 2 GLU B CA 1
ATOM 3522 C C . GLU B 1 2 ? 16.625 1.787 7.012 1 45.75 2 GLU B C 1
ATOM 3524 O O . GLU B 1 2 ? 15.492 1.291 6.902 1 45.75 2 GLU B O 1
ATOM 3529 N N . ALA B 1 3 ? 17.125 2.857 6.285 1 48.09 3 ALA B N 1
ATOM 3530 C CA . ALA B 1 3 ? 16.25 3.588 5.375 1 48.09 3 ALA B CA 1
ATOM 3531 C C . ALA B 1 3 ? 15.789 2.697 4.227 1 48.09 3 ALA B C 1
ATOM 3533 O O . ALA B 1 3 ? 14.641 2.793 3.783 1 48.09 3 ALA B O 1
ATOM 3534 N N . ASN B 1 4 ? 16.641 1.711 3.832 1 59.56 4 ASN B N 1
ATOM 3535 C CA . ASN B 1 4 ? 16.344 0.827 2.709 1 59.56 4 ASN B CA 1
ATOM 3536 C C . ASN B 1 4 ? 15.289 -0.212 3.074 1 59.56 4 ASN B C 1
ATOM 3538 O O . ASN B 1 4 ? 14.508 -0.627 2.223 1 59.56 4 ASN B O 1
ATOM 3542 N N . THR B 1 5 ? 15.148 -0.375 4.352 1 67.88 5 THR B N 1
ATOM 3543 C CA . THR B 1 5 ? 14.219 -1.417 4.777 1 67.88 5 THR B CA 1
ATOM 3544 C C . THR B 1 5 ? 12.773 -0.948 4.625 1 67.88 5 THR B C 1
ATOM 3546 O O . THR B 1 5 ? 11.898 -1.726 4.23 1 67.88 5 THR B O 1
ATOM 3549 N N . SER B 1 6 ? 12.727 0.29 4.66 1 79.5 6 SER B N 1
ATOM 3550 C CA . SER B 1 6 ? 11.375 0.834 4.625 1 79.5 6 SER B CA 1
ATOM 3551 C C . SER B 1 6 ? 10.805 0.812 3.207 1 79.5 6 SER B C 1
ATOM 3553 O O . SER B 1 6 ? 9.609 0.581 3.012 1 79.5 6 SER B O 1
ATOM 3555 N N . LEU B 1 7 ? 11.727 0.85 2.271 1 83.5 7 LEU B N 1
ATOM 3556 C CA . LEU B 1 7 ? 11.289 0.869 0.88 1 83.5 7 LEU B CA 1
ATOM 3557 C C . LEU B 1 7 ? 10.719 -0.484 0.472 1 83.5 7 LEU B C 1
ATOM 3559 O O . LEU B 1 7 ? 9.68 -0.549 -0.185 1 83.5 7 LEU B O 1
ATOM 3563 N N . TRP B 1 8 ? 11.43 -1.543 0.944 1 89.19 8 TRP B N 1
ATOM 3564 C CA . TRP B 1 8 ? 10.984 -2.895 0.619 1 89.19 8 TRP B CA 1
ATOM 3565 C C . TRP B 1 8 ? 9.625 -3.182 1.241 1 89.19 8 TRP B C 1
ATOM 3567 O O . TRP B 1 8 ? 8.742 -3.75 0.589 1 89.19 8 TRP B O 1
ATOM 3577 N N . HIS B 1 9 ? 9.484 -2.76 2.424 1 88.69 9 HIS B N 1
ATOM 3578 C CA . HIS B 1 9 ? 8.227 -2.998 3.129 1 88.69 9 HIS B CA 1
ATOM 3579 C C . HIS B 1 9 ? 7.098 -2.162 2.541 1 88.69 9 HIS B C 1
ATOM 3581 O O . HIS B 1 9 ? 5.953 -2.617 2.475 1 88.69 9 HIS B O 1
ATOM 3587 N N . SER B 1 10 ? 7.438 -0.978 2.154 1 86.88 10 SER B N 1
ATOM 3588 C CA . SER B 1 10 ? 6.438 -0.122 1.527 1 86.88 10 SER B CA 1
ATOM 3589 C C . SER B 1 10 ? 5.945 -0.72 0.213 1 86.88 10 SER B C 1
ATOM 3591 O O . SER B 1 10 ? 4.738 -0.758 -0.044 1 86.88 10 SER B O 1
ATOM 3593 N N . TYR B 1 11 ? 6.863 -1.168 -0.556 1 90.44 11 TYR B N 1
ATOM 3594 C CA . TYR B 1 11 ? 6.508 -1.76 -1.841 1 90.44 11 TYR B CA 1
ATOM 3595 C C . TYR B 1 11 ? 5.668 -3.016 -1.649 1 90.44 11 TYR B C 1
ATOM 3597 O O . TYR B 1 11 ? 4.668 -3.215 -2.348 1 90.44 11 TYR B O 1
ATOM 3605 N N . LEU B 1 12 ? 6.086 -3.852 -0.733 1 91.88 12 LEU B N 1
ATOM 3606 C CA . LEU B 1 12 ? 5.309 -5.043 -0.408 1 91.88 12 LEU B CA 1
ATOM 3607 C C . LEU B 1 12 ? 3.916 -4.664 0.084 1 91.88 12 LEU B C 1
ATOM 3609 O O . LEU B 1 12 ? 2.936 -5.336 -0.239 1 91.88 12 LEU B O 1
ATOM 3613 N N . GLY B 1 13 ? 3.883 -3.602 0.864 1 88.69 13 GLY B N 1
ATOM 3614 C CA . GLY B 1 13 ? 2.594 -3.129 1.342 1 88.69 13 GLY B CA 1
ATOM 3615 C C . GLY B 1 13 ? 1.629 -2.793 0.221 1 88.69 13 GLY B C 1
ATOM 3616 O O . GLY B 1 13 ? 0.433 -3.074 0.319 1 88.69 13 GLY B O 1
ATOM 3617 N N . VAL B 1 14 ? 2.109 -2.252 -0.784 1 89 14 VAL B N 1
ATOM 3618 C CA . VAL B 1 14 ? 1.282 -1.906 -1.936 1 89 14 VAL B CA 1
ATOM 3619 C C . VAL B 1 14 ? 0.789 -3.18 -2.619 1 89 14 VAL B C 1
ATOM 3621 O O . VAL B 1 14 ? -0.38 -3.273 -3 1 89 14 VAL B O 1
ATOM 3624 N N . ILE B 1 15 ? 1.648 -4.121 -2.75 1 89.88 15 ILE B N 1
ATOM 3625 C CA . ILE B 1 15 ? 1.285 -5.379 -3.391 1 89.88 15 ILE B CA 1
ATOM 3626 C C . ILE B 1 15 ? 0.173 -6.059 -2.596 1 89.88 15 ILE B C 1
ATOM 3628 O O . ILE B 1 15 ? -0.832 -6.492 -3.166 1 89.88 15 ILE B O 1
ATOM 3632 N N . VAL B 1 16 ? 0.362 -6.121 -1.333 1 88.94 16 VAL B N 1
ATOM 3633 C CA . VAL B 1 16 ? -0.553 -6.84 -0.456 1 88.94 16 VAL B CA 1
ATOM 3634 C C . VAL B 1 16 ? -1.884 -6.098 -0.372 1 88.94 16 VAL B C 1
ATOM 3636 O O . VAL B 1 16 ? -2.924 -6.703 -0.105 1 88.94 16 VAL B O 1
ATOM 3639 N N . SER B 1 17 ? -1.871 -4.836 -0.562 1 86.06 17 SER B N 1
ATOM 3640 C CA . SER B 1 17 ? -3.092 -4.043 -0.472 1 86.06 17 SER B CA 1
ATOM 3641 C C . SER B 1 17 ? -4.113 -4.484 -1.516 1 86.06 17 SER B C 1
ATOM 3643 O O . SER B 1 17 ? -5.32 -4.301 -1.327 1 86.06 17 SER B O 1
ATOM 3645 N N . ARG B 1 18 ? -3.684 -5.141 -2.547 1 84.44 18 ARG B N 1
ATOM 3646 C CA . ARG B 1 18 ? -4.57 -5.57 -3.623 1 84.44 18 ARG B CA 1
ATOM 3647 C C . ARG B 1 18 ? -5.051 -7 -3.4 1 84.44 18 ARG B C 1
ATOM 3649 O O . ARG B 1 18 ? -5.965 -7.469 -4.082 1 84.44 18 ARG B O 1
ATOM 3656 N N . GLU B 1 19 ? -4.473 -7.645 -2.494 1 85.31 19 GLU B N 1
ATOM 3657 C CA . GLU B 1 19 ? -4.691 -9.078 -2.326 1 85.31 19 GLU B CA 1
ATOM 3658 C C . GLU B 1 19 ? -6.148 -9.375 -1.985 1 85.31 19 GLU B C 1
ATOM 3660 O O . GLU B 1 19 ? -6.734 -10.32 -2.512 1 85.31 19 GLU B O 1
ATOM 3665 N N . ARG B 1 20 ? -6.699 -8.609 -1.106 1 82.69 20 ARG B N 1
ATOM 3666 C CA . ARG B 1 20 ? -8.07 -8.883 -0.682 1 82.69 20 ARG B CA 1
ATOM 3667 C C . ARG B 1 20 ? -9.039 -8.766 -1.853 1 82.69 20 ARG B C 1
ATOM 3669 O O . ARG B 1 20 ? -9.898 -9.633 -2.041 1 82.69 20 ARG B O 1
ATOM 3676 N N . GLU B 1 21 ? -8.953 -7.73 -2.574 1 82.81 21 GLU B N 1
ATOM 3677 C CA . GLU B 1 21 ? -9.805 -7.539 -3.742 1 82.81 21 GLU B CA 1
ATOM 3678 C C . GLU B 1 21 ? -9.609 -8.664 -4.758 1 82.81 21 GLU B C 1
ATOM 3680 O O . GLU B 1 21 ? -10.578 -9.148 -5.348 1 82.81 21 GLU B O 1
ATOM 3685 N N . ARG B 1 22 ? -8.445 -9.008 -4.977 1 86.06 22 ARG B N 1
ATOM 3686 C CA . ARG B 1 22 ? -8.133 -10.07 -5.934 1 86.06 22 ARG B CA 1
ATOM 3687 C C . ARG B 1 22 ? -8.711 -11.406 -5.484 1 86.06 22 ARG B C 1
ATOM 3689 O O . ARG B 1 22 ? -9.25 -12.156 -6.297 1 86.06 22 ARG B O 1
ATOM 3696 N N . LEU B 1 23 ? -8.609 -11.68 -4.199 1 87.88 23 LEU B N 1
ATOM 3697 C CA . LEU B 1 23 ? -9.102 -12.945 -3.678 1 87.88 23 LEU B CA 1
ATOM 3698 C C . LEU B 1 23 ? -10.625 -13 -3.744 1 87.88 23 LEU B C 1
ATOM 3700 O O . LEU B 1 23 ? -11.203 -14.062 -3.977 1 87.88 23 LEU B O 1
ATOM 3704 N N . GLU B 1 24 ? -11.219 -11.836 -3.516 1 87.5 24 GLU B N 1
ATOM 3705 C CA . GLU B 1 24 ? -12.672 -11.789 -3.674 1 87.5 24 GLU B CA 1
ATOM 3706 C C . GLU B 1 24 ? -13.078 -12.039 -5.125 1 87.5 24 GLU B C 1
ATOM 3708 O O . GLU B 1 24 ? -14.07 -12.727 -5.387 1 87.5 24 GLU B O 1
ATOM 3713 N N . ASN B 1 25 ? -12.383 -11.453 -6.02 1 89.19 25 ASN B N 1
ATOM 3714 C CA . ASN B 1 25 ? -12.625 -11.695 -7.438 1 89.19 25 ASN B CA 1
ATOM 3715 C C . ASN B 1 25 ? -12.461 -13.172 -7.789 1 89.19 25 ASN B C 1
ATOM 3717 O O . ASN B 1 25 ? -13.2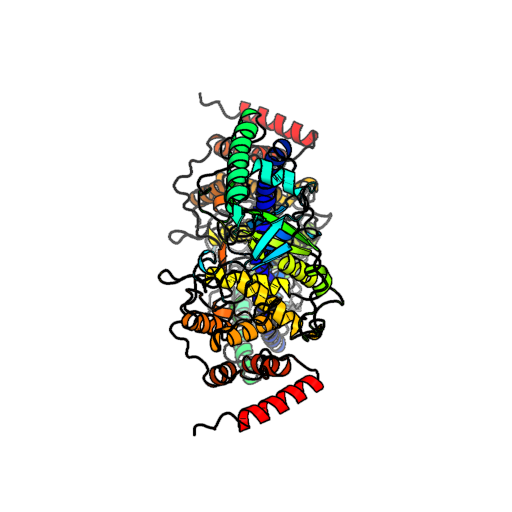81 -13.734 -8.523 1 89.19 25 ASN B O 1
ATOM 3721 N N . PHE B 1 26 ? -11.445 -13.766 -7.25 1 92.81 26 PHE B N 1
ATOM 3722 C CA . PHE B 1 26 ? -11.172 -15.18 -7.5 1 92.81 26 PHE B CA 1
ATOM 3723 C C . PHE B 1 26 ? -12.297 -16.047 -6.945 1 92.81 26 PHE B C 1
ATOM 3725 O O . PHE B 1 26 ? -12.75 -16.984 -7.605 1 92.81 26 PHE B O 1
ATOM 3732 N N . GLN B 1 27 ? -12.695 -15.703 -5.738 1 91.75 27 GLN B N 1
ATOM 3733 C CA . GLN B 1 27 ? -13.727 -16.5 -5.094 1 91.75 27 GLN B CA 1
ATOM 3734 C C . GLN B 1 27 ? -15.023 -16.484 -5.895 1 91.75 27 GLN B C 1
ATOM 3736 O O . GLN B 1 27 ? -15.695 -17.5 -6.035 1 91.75 27 GLN B O 1
ATOM 3741 N N . ARG B 1 28 ? -15.352 -15.367 -6.379 1 92 28 ARG B N 1
ATOM 3742 C CA . ARG B 1 28 ? -16.547 -15.258 -7.195 1 92 28 ARG B CA 1
ATOM 3743 C C . ARG B 1 28 ? -16.438 -16.125 -8.453 1 92 28 ARG B C 1
ATOM 3745 O O . ARG B 1 28 ? -17.375 -16.844 -8.797 1 92 28 ARG B O 1
ATOM 3752 N N . ALA B 1 29 ? -15.375 -16 -9.141 1 94.44 29 ALA B N 1
ATOM 3753 C CA . ALA B 1 29 ? -15.156 -16.797 -10.352 1 94.44 29 ALA B CA 1
ATOM 3754 C C . ALA B 1 29 ? -15.109 -18.281 -10.031 1 94.44 29 ALA B C 1
ATOM 3756 O O . ALA B 1 29 ? -15.609 -19.109 -10.797 1 94.44 29 ALA B O 1
ATOM 3757 N N . GLU B 1 30 ? -14.461 -18.562 -8.945 1 94.44 30 GLU B N 1
ATOM 3758 C CA . GLU B 1 30 ? -14.352 -19.969 -8.531 1 94.44 30 GLU B CA 1
ATOM 3759 C C . GLU B 1 30 ? -15.727 -20.562 -8.242 1 94.44 30 GLU B C 1
ATOM 3761 O O . GLU B 1 30 ? -15.969 -21.734 -8.539 1 94.44 30 GLU B O 1
ATOM 3766 N N . ASP B 1 31 ? -16.609 -19.812 -7.609 1 93.88 31 ASP B N 1
ATOM 3767 C CA . ASP B 1 31 ? -17.953 -20.281 -7.344 1 93.88 31 ASP B CA 1
ATOM 3768 C C . ASP B 1 31 ? -18.672 -20.656 -8.641 1 93.88 31 ASP B C 1
ATOM 3770 O O . ASP B 1 31 ? -19.375 -21.672 -8.703 1 93.88 31 ASP B O 1
ATOM 3774 N N . ILE B 1 32 ? -18.516 -19.828 -9.57 1 96.06 32 ILE B N 1
ATOM 3775 C CA . ILE B 1 32 ? -19.109 -20.109 -10.875 1 96.06 32 ILE B CA 1
ATOM 3776 C C . ILE B 1 32 ? -18.5 -21.359 -11.477 1 96.06 32 ILE B C 1
ATOM 3778 O O . ILE B 1 32 ? -19.203 -22.219 -12 1 96.06 32 ILE B O 1
ATOM 3782 N N . LEU B 1 33 ? -17.172 -21.469 -11.43 1 95.94 33 LEU B N 1
ATOM 3783 C CA . LEU B 1 33 ? -16.469 -22.625 -11.953 1 95.94 33 LEU B CA 1
ATOM 3784 C C . LEU B 1 33 ? -16.953 -23.906 -11.273 1 95.94 33 LEU B C 1
ATOM 3786 O O . LEU B 1 33 ? -17.203 -24.906 -11.945 1 95.94 33 LEU B O 1
ATOM 3790 N N . LEU B 1 34 ? -17.109 -23.859 -9.953 1 95.12 34 LEU B N 1
ATOM 3791 C CA . LEU B 1 34 ? -17.531 -25.047 -9.203 1 95.12 34 LEU B CA 1
ATOM 3792 C C . LEU B 1 34 ? -18.938 -25.453 -9.602 1 95.12 34 LEU B C 1
ATOM 3794 O O . LEU B 1 34 ? -19.234 -26.656 -9.703 1 95.12 34 LEU B O 1
ATOM 3798 N N . THR B 1 35 ? -19.75 -24.453 -9.773 1 95.88 35 THR B N 1
ATOM 3799 C CA . THR B 1 35 ? -21.109 -24.75 -10.25 1 95.88 35 THR B CA 1
ATOM 3800 C C . THR B 1 35 ? -21.047 -25.484 -11.586 1 95.88 35 THR B C 1
ATOM 3802 O O . THR B 1 35 ? -21.781 -26.453 -11.797 1 95.88 35 THR B O 1
ATOM 3805 N N . LEU B 1 36 ? -20.219 -25.031 -12.445 1 96.12 36 LEU B N 1
ATOM 3806 C CA . LEU B 1 36 ? -20.078 -25.625 -13.766 1 96.12 36 LEU B CA 1
ATOM 3807 C C . LEU B 1 36 ? -19.531 -27.047 -13.656 1 96.12 36 LEU B C 1
ATOM 3809 O O . LEU B 1 36 ? -20.047 -27.969 -14.289 1 96.12 36 LEU B O 1
ATOM 3813 N N . LEU B 1 37 ? -18.453 -27.25 -12.906 1 96.19 37 LEU B N 1
ATOM 3814 C CA . LEU B 1 37 ? -17.812 -28.547 -12.766 1 96.19 37 LEU B CA 1
ATOM 3815 C C . LEU B 1 37 ? -18.766 -29.547 -12.102 1 96.19 37 LEU B C 1
ATOM 3817 O O . LEU B 1 37 ? -18.734 -30.734 -12.398 1 96.19 37 LEU B O 1
ATOM 3821 N N . GLU B 1 38 ? -19.609 -29.047 -11.203 1 95.25 38 GLU B N 1
ATOM 3822 C CA . GLU B 1 38 ? -20.641 -29.891 -10.617 1 95.25 38 GLU B CA 1
ATOM 3823 C C . GLU B 1 38 ? -21.625 -30.375 -11.68 1 95.25 38 GLU B C 1
ATOM 3825 O O . GLU B 1 38 ? -22.109 -31.5 -11.609 1 95.25 38 GLU B O 1
ATOM 3830 N N . GLY B 1 39 ? -21.922 -29.469 -12.547 1 95.44 39 GLY B N 1
ATOM 3831 C CA . GLY B 1 39 ? -22.766 -29.859 -13.672 1 95.44 39 GLY B CA 1
ATOM 3832 C C . GLY B 1 39 ? -22.141 -30.953 -14.516 1 95.44 39 GLY B C 1
ATOM 3833 O O . GLY B 1 39 ? -22.828 -31.875 -14.969 1 95.44 39 GLY B O 1
ATOM 3834 N N . VAL B 1 40 ? -20.891 -30.859 -14.781 1 96.38 40 VAL B N 1
ATOM 3835 C CA . VAL B 1 40 ? -20.172 -31.891 -15.523 1 96.38 40 VAL B CA 1
ATOM 3836 C C . VAL B 1 40 ? -20.219 -33.219 -14.75 1 96.38 40 VAL B C 1
ATOM 3838 O O . VAL B 1 40 ? -20.484 -34.25 -15.328 1 96.38 40 VAL B O 1
ATOM 3841 N N . HIS B 1 41 ? -19.953 -33.094 -13.438 1 95.69 41 HIS B N 1
ATOM 3842 C CA . HIS B 1 41 ? -19.938 -34.281 -12.586 1 95.69 41 HIS B CA 1
ATOM 3843 C C . HIS B 1 41 ? -21.312 -34.938 -12.547 1 95.69 41 HIS B C 1
ATOM 3845 O O . HIS B 1 41 ? -21.406 -36.156 -12.492 1 95.69 41 HIS B O 1
ATOM 3851 N N . ALA B 1 42 ? -22.281 -34.188 -12.547 1 94.62 42 ALA B N 1
ATOM 3852 C CA . ALA B 1 42 ? -23.641 -34.719 -12.523 1 94.62 42 ALA B CA 1
ATOM 3853 C C . ALA B 1 42 ? -23.938 -35.531 -13.789 1 94.62 42 ALA B C 1
ATOM 3855 O O . ALA B 1 42 ? -24.656 -36.531 -13.742 1 94.62 42 ALA B O 1
ATOM 3856 N N . ARG B 1 43 ? -23.453 -35.188 -14.891 1 93.06 43 ARG B N 1
ATOM 3857 C CA . ARG B 1 43 ? -23.672 -35.844 -16.172 1 93.06 43 ARG B CA 1
ATOM 3858 C C . ARG B 1 43 ? -22.719 -37.031 -16.344 1 93.06 43 ARG B C 1
ATOM 3860 O O . ARG B 1 43 ? -23.078 -38.031 -16.984 1 93.06 43 ARG B O 1
ATOM 3867 N N . GLU B 1 44 ? -21.484 -36.781 -15.898 1 93.12 44 GLU B N 1
ATOM 3868 C CA . GLU B 1 44 ? -20.453 -37.812 -15.953 1 93.12 44 GLU B CA 1
ATOM 3869 C C . GLU B 1 44 ? -19.703 -37.938 -14.633 1 93.12 44 GLU B C 1
ATOM 3871 O O . GLU B 1 44 ? -18.656 -37.312 -14.445 1 93.12 44 GLU B O 1
ATOM 3876 N N . PRO B 1 45 ? -20.109 -38.781 -13.742 1 92.44 45 PRO B N 1
ATOM 3877 C CA . PRO B 1 45 ? -19.578 -38.875 -12.383 1 92.44 45 PRO B CA 1
ATOM 3878 C C . PRO B 1 45 ? -18.125 -39.344 -12.359 1 92.44 45 PRO B C 1
ATOM 3880 O O . PRO B 1 45 ? -17.469 -39.281 -11.312 1 92.44 45 PRO B O 1
ATOM 3883 N N . ARG B 1 46 ? -17.609 -39.875 -13.453 1 91.62 46 ARG B N 1
ATOM 3884 C CA . ARG B 1 46 ? -16.234 -40.312 -13.508 1 91.62 46 ARG B CA 1
ATOM 3885 C C . ARG B 1 46 ? -15.266 -39.125 -13.461 1 91.62 46 ARG B C 1
ATOM 3887 O O . ARG B 1 46 ? -14.078 -39.312 -13.188 1 91.62 46 ARG B O 1
ATOM 3894 N N . PHE B 1 47 ? -15.789 -37.969 -13.812 1 93.69 47 PHE B N 1
ATOM 3895 C CA . PHE B 1 47 ? -15.031 -36.75 -13.562 1 93.69 47 PHE B CA 1
ATOM 3896 C C . PHE B 1 47 ? -15.305 -36.219 -12.164 1 93.69 47 PHE B C 1
ATOM 3898 O O . PHE B 1 47 ? -16.438 -35.844 -11.836 1 93.69 47 PHE B O 1
ATOM 3905 N N . LEU B 1 48 ? -14.281 -36.094 -11.414 1 93.62 48 LEU B N 1
ATOM 3906 C CA . LEU B 1 48 ? -14.445 -35.719 -10.016 1 93.62 48 LEU B CA 1
ATOM 3907 C C . LEU B 1 48 ? -14.219 -34.219 -9.82 1 93.62 48 LEU B C 1
ATOM 3909 O O . LEU B 1 48 ? -13.438 -33.625 -10.555 1 93.62 48 LEU B O 1
ATOM 3913 N N . VAL B 1 49 ? -14.945 -33.719 -8.891 1 91.75 49 VAL B N 1
ATOM 3914 C CA . VAL B 1 49 ? -14.781 -32.312 -8.562 1 91.75 49 VAL B CA 1
ATOM 3915 C C . VAL B 1 49 ? -14.039 -32.156 -7.23 1 91.75 49 VAL B C 1
ATOM 3917 O O . VAL B 1 49 ? -14.406 -32.781 -6.238 1 91.75 49 VAL B O 1
ATOM 3920 N N . ASP B 1 50 ? -12.953 -31.469 -7.277 1 85.31 50 ASP B N 1
ATOM 3921 C CA . ASP B 1 50 ? -12.227 -31.141 -6.055 1 85.31 50 ASP B CA 1
ATOM 3922 C C . ASP B 1 50 ? -12.68 -29.781 -5.508 1 85.31 50 ASP B C 1
ATOM 3924 O O . ASP B 1 50 ? -12.477 -28.75 -6.141 1 85.31 50 ASP B O 1
ATOM 3928 N N . TYR B 1 51 ? -13.18 -29.797 -4.332 1 79.75 51 TYR B N 1
ATOM 3929 C CA . TYR B 1 51 ? -13.758 -28.594 -3.758 1 79.75 51 TYR B CA 1
ATOM 3930 C C . TYR B 1 51 ? -12.711 -27.812 -2.961 1 79.75 51 TYR B C 1
ATOM 3932 O O . TYR B 1 51 ? -12.906 -26.641 -2.662 1 79.75 51 TYR B O 1
ATOM 3940 N N . ALA B 1 52 ? -11.703 -28.453 -2.557 1 73.06 52 ALA B N 1
ATOM 3941 C CA . ALA B 1 52 ? -10.664 -27.797 -1.774 1 73.06 52 ALA B CA 1
ATOM 3942 C C . ALA B 1 52 ? -9.617 -27.156 -2.684 1 73.06 52 ALA B C 1
ATOM 3944 O O . ALA B 1 52 ? -8.539 -27.703 -2.895 1 73.06 52 ALA B O 1
ATOM 3945 N N . ARG B 1 53 ? -9.953 -26.078 -3.162 1 71.31 53 ARG B N 1
ATOM 3946 C CA . ARG B 1 53 ? -9.047 -25.453 -4.121 1 71.31 53 ARG B CA 1
ATOM 3947 C C . ARG B 1 53 ? -8.242 -24.328 -3.467 1 71.31 53 ARG B C 1
ATOM 3949 O O . ARG B 1 53 ? -8.141 -23.234 -4.016 1 71.31 53 ARG B O 1
ATOM 3956 N N . ASN B 1 54 ? -7.727 -24.656 -2.27 1 82.25 54 ASN B N 1
ATOM 3957 C CA . ASN B 1 54 ? -6.93 -23.703 -1.497 1 82.25 54 ASN B CA 1
ATOM 3958 C C . ASN B 1 54 ? -5.57 -23.453 -2.143 1 82.25 54 ASN B C 1
ATOM 3960 O O . ASN B 1 54 ? -5.043 -22.344 -2.086 1 82.25 54 ASN B O 1
ATOM 3964 N N . LEU B 1 55 ? -5.113 -24.5 -2.846 1 87.88 55 LEU B N 1
ATOM 3965 C CA . LEU B 1 55 ? -3.793 -24.359 -3.451 1 87.88 55 LEU B CA 1
ATOM 3966 C C . LEU B 1 55 ? -3.84 -23.422 -4.656 1 87.88 55 LEU B C 1
ATOM 3968 O O . LEU B 1 55 ? -2.939 -22.609 -4.844 1 87.88 55 LEU B O 1
ATOM 3972 N N . GLU B 1 56 ? -4.883 -23.562 -5.41 1 88.81 56 GLU B N 1
ATOM 3973 C CA . GLU B 1 56 ? -5.047 -22.672 -6.555 1 88.81 56 GLU B CA 1
ATOM 3974 C C . GLU B 1 56 ? -5.234 -21.219 -6.105 1 88.81 56 GLU B C 1
ATOM 3976 O O . GLU B 1 56 ? -4.723 -20.297 -6.738 1 88.81 56 GLU B O 1
ATOM 3981 N N . ALA B 1 57 ? -5.973 -21.125 -5.074 1 89.12 57 ALA B N 1
ATOM 3982 C CA . ALA B 1 57 ? -6.176 -19.781 -4.52 1 89.12 57 ALA B CA 1
ATOM 3983 C C . ALA B 1 57 ? -4.855 -19.172 -4.047 1 89.12 57 ALA B C 1
ATOM 3985 O O . ALA B 1 57 ? -4.617 -17.984 -4.219 1 89.12 57 ALA B O 1
ATOM 3986 N N . LEU B 1 58 ? -4.062 -19.969 -3.453 1 89.31 58 LEU B N 1
ATOM 3987 C CA . LEU B 1 58 ? -2.748 -19.531 -3 1 89.31 58 LEU B CA 1
ATOM 3988 C C . LEU B 1 58 ? -1.9 -19.062 -4.176 1 89.31 58 LEU B C 1
ATOM 3990 O O . LEU B 1 58 ? -1.29 -17.984 -4.117 1 89.31 58 LEU B O 1
ATOM 3994 N N . GLU B 1 59 ? -1.898 -19.891 -5.137 1 90.94 59 GLU B N 1
ATOM 3995 C CA . GLU B 1 59 ? -1.115 -19.531 -6.316 1 90.94 59 GLU B CA 1
ATOM 3996 C C . GLU B 1 59 ? -1.607 -18.234 -6.934 1 90.94 59 GLU B C 1
ATOM 3998 O O . GLU B 1 59 ? -0.805 -17.375 -7.316 1 90.94 59 GLU B O 1
ATOM 4003 N N . PHE B 1 60 ? -2.861 -18.109 -7.023 1 90.69 60 PHE B N 1
ATOM 4004 C CA . PHE B 1 60 ? -3.465 -16.922 -7.598 1 90.69 60 PHE B CA 1
ATOM 4005 C C . PHE B 1 60 ? -3.102 -15.688 -6.781 1 90.69 60 PHE B C 1
ATOM 4007 O O . PHE B 1 60 ? -2.84 -14.617 -7.344 1 90.69 60 PHE B O 1
ATOM 4014 N N . ALA B 1 61 ? -3.121 -15.828 -5.5 1 88.88 61 ALA B N 1
ATOM 4015 C CA . ALA B 1 61 ? -2.834 -14.719 -4.598 1 88.88 61 ALA B CA 1
ATOM 4016 C C . ALA B 1 61 ? -1.378 -14.273 -4.715 1 88.88 61 ALA B C 1
ATOM 4018 O O . ALA B 1 61 ? -1.065 -13.094 -4.547 1 88.88 61 ALA B O 1
ATOM 4019 N N . LEU B 1 62 ? -0.519 -15.18 -4.957 1 89.81 62 LEU B N 1
ATOM 4020 C CA . LEU B 1 62 ? 0.911 -14.891 -5.008 1 89.81 62 LEU B CA 1
ATOM 4021 C C . LEU B 1 62 ? 1.295 -14.281 -6.352 1 89.81 62 LEU B C 1
ATOM 4023 O O . LEU B 1 62 ? 2.275 -13.539 -6.441 1 89.81 62 LEU B O 1
ATOM 4027 N N . CYS B 1 63 ? 0.565 -14.578 -7.32 1 89.62 63 CYS B N 1
ATOM 4028 C CA . CYS B 1 63 ? 0.92 -14.211 -8.688 1 89.62 63 CYS B CA 1
ATOM 4029 C C . CYS B 1 63 ? 0.427 -12.805 -9.016 1 89.62 63 CYS B C 1
ATOM 4031 O O . CYS B 1 63 ? -0.711 -12.453 -8.703 1 89.62 63 CYS B O 1
ATOM 4033 N N . ALA B 1 64 ? 1.336 -12.055 -9.531 1 82.81 64 ALA B N 1
ATOM 4034 C CA . ALA B 1 64 ? 0.964 -10.703 -9.93 1 82.81 64 ALA B CA 1
ATOM 4035 C C . ALA B 1 64 ? 0.33 -10.695 -11.32 1 82.81 64 ALA B C 1
ATOM 4037 O O . ALA B 1 64 ? -0.515 -9.844 -11.617 1 82.81 64 ALA B O 1
ATOM 4038 N N . SER B 1 65 ? 0.705 -11.656 -12.141 1 76.19 65 SER B N 1
ATOM 4039 C CA . SER B 1 65 ? 0.237 -11.703 -13.523 1 76.19 65 SER B CA 1
ATOM 4040 C C . SER B 1 65 ? -1.16 -12.305 -13.609 1 76.19 65 SER B C 1
ATOM 4042 O O . SER B 1 65 ? -1.624 -12.961 -12.672 1 76.19 65 SER B O 1
ATOM 4044 N N . GLU B 1 66 ? -1.797 -11.867 -14.562 1 75.19 66 GLU B N 1
ATOM 4045 C CA . GLU B 1 66 ? -3.135 -12.391 -14.82 1 75.19 66 GLU B CA 1
ATOM 4046 C C . GLU B 1 66 ? -3.074 -13.672 -15.656 1 75.19 66 GLU B C 1
ATOM 4048 O O . GLU B 1 66 ? -3.854 -13.844 -16.594 1 75.19 66 GLU B O 1
ATOM 4053 N N . ASP B 1 67 ? -2.207 -14.492 -15.203 1 78.38 67 ASP B N 1
ATOM 4054 C CA . ASP B 1 67 ? -2.068 -15.766 -15.898 1 78.38 67 ASP B CA 1
ATOM 4055 C C . ASP B 1 67 ? -3.227 -16.703 -15.555 1 78.38 67 ASP B C 1
ATOM 4057 O O . ASP B 1 67 ? -3.92 -16.5 -14.555 1 78.38 67 ASP B O 1
ATOM 4061 N N . ALA B 1 68 ? -3.377 -17.641 -16.422 1 88.81 68 ALA B N 1
ATOM 4062 C CA . ALA B 1 68 ? -4.461 -18.609 -16.234 1 88.81 68 ALA B CA 1
ATOM 4063 C C . ALA B 1 68 ? -4.223 -19.469 -15 1 88.81 68 ALA B C 1
ATOM 4065 O O . ALA B 1 68 ? -3.078 -19.766 -14.656 1 88.81 68 ALA B O 1
ATOM 4066 N N . VAL B 1 69 ? -5.297 -19.766 -14.336 1 91.94 69 VAL B N 1
ATOM 4067 C CA . VAL B 1 69 ? -5.242 -20.672 -13.18 1 91.94 69 VAL B CA 1
ATOM 4068 C C . VAL B 1 69 ? -5.508 -22.109 -13.625 1 91.94 69 VAL B C 1
ATOM 4070 O O . VAL B 1 69 ? -6.543 -22.391 -14.234 1 91.94 69 VAL B O 1
ATOM 4073 N N . THR B 1 70 ? -4.605 -22.953 -13.383 1 92.62 70 THR B N 1
ATOM 4074 C CA . THR B 1 70 ? -4.766 -24.359 -13.75 1 92.62 70 THR B CA 1
ATOM 4075 C C . THR B 1 70 ? -5.621 -25.094 -12.727 1 92.62 70 THR B C 1
ATOM 4077 O O . THR B 1 70 ? -5.348 -25.047 -11.523 1 92.62 70 THR B O 1
ATOM 4080 N N . VAL B 1 71 ? -6.617 -25.766 -13.203 1 93.62 71 VAL B N 1
ATOM 4081 C CA . VAL B 1 71 ? -7.496 -26.562 -12.352 1 93.62 71 VAL B CA 1
ATOM 4082 C C . VAL B 1 71 ? -7.48 -28.031 -12.82 1 93.62 71 VAL B C 1
ATOM 4084 O O . VAL B 1 71 ? -7.789 -28.312 -13.977 1 93.62 71 VAL B O 1
ATOM 4087 N N . GLU B 1 72 ? -7.125 -28.859 -11.906 1 92.69 72 GLU B N 1
ATOM 4088 C CA . GLU B 1 72 ? -7.094 -30.281 -12.227 1 92.69 72 GLU B CA 1
ATOM 4089 C C . GLU B 1 72 ? -8.43 -30.953 -11.906 1 92.69 72 GLU B C 1
ATOM 4091 O O . GLU B 1 72 ? -9.016 -30.688 -10.852 1 92.69 72 GLU B O 1
ATOM 4096 N N . MET B 1 73 ? -8.906 -31.672 -12.844 1 93.62 73 MET B N 1
ATOM 4097 C CA . MET B 1 73 ? -10.102 -32.469 -12.641 1 93.62 73 MET B CA 1
ATOM 4098 C C . MET B 1 73 ? -9.766 -33.969 -12.641 1 93.62 73 MET B C 1
ATOM 4100 O O . MET B 1 73 ? -9.594 -34.562 -13.695 1 93.62 73 MET B O 1
ATOM 4104 N N . PRO B 1 74 ? -9.773 -34.594 -11.469 1 93.31 74 PRO B N 1
ATOM 4105 C CA . PRO B 1 74 ? -9.367 -36 -11.367 1 93.31 74 PRO B CA 1
ATOM 4106 C C . PRO B 1 74 ? -10.375 -36.938 -12.008 1 93.31 74 PRO B C 1
ATOM 4108 O O . PRO B 1 74 ? -11.586 -36.719 -11.906 1 93.31 74 PRO B O 1
ATOM 4111 N N . LEU B 1 75 ? -9.805 -37.938 -12.648 1 92.12 75 LEU B N 1
ATOM 4112 C CA . LEU B 1 75 ? -10.633 -39.031 -13.172 1 92.12 75 LEU B CA 1
ATOM 4113 C C . LEU B 1 75 ? -10.844 -40.125 -12.125 1 92.12 75 LEU B C 1
ATOM 4115 O O . LEU B 1 75 ? -9.938 -40.438 -11.352 1 92.12 75 LEU B O 1
ATOM 4119 N N . ARG B 1 76 ? -12.047 -40.562 -12.07 1 89.25 76 ARG B N 1
ATOM 4120 C CA . ARG B 1 76 ? -12.328 -41.688 -11.172 1 89.25 76 ARG B CA 1
ATOM 4121 C C . ARG B 1 76 ? -11.75 -42.969 -11.711 1 89.25 76 ARG B C 1
ATOM 4123 O O . ARG B 1 76 ? -12.469 -43.812 -12.266 1 89.25 76 ARG B O 1
ATOM 4130 N N . ILE B 1 77 ? -10.484 -43.094 -11.578 1 83.38 77 ILE B N 1
ATOM 4131 C CA . ILE B 1 77 ? -9.758 -44.281 -12.016 1 83.38 77 ILE B CA 1
ATOM 4132 C C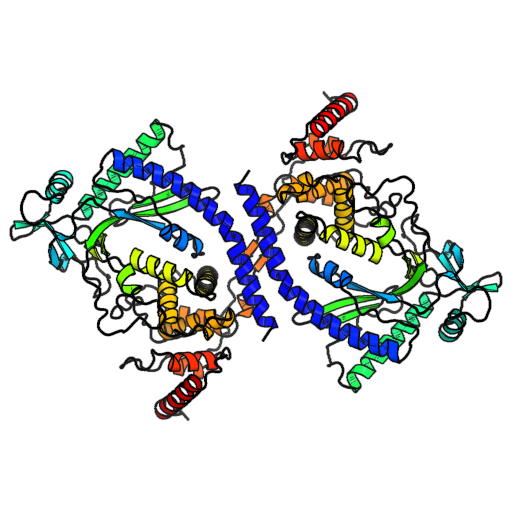 . ILE B 1 77 ? -8.797 -44.75 -10.922 1 83.38 77 ILE B C 1
ATOM 4134 O O . ILE B 1 77 ? -8.219 -43.906 -10.219 1 83.38 77 ILE B O 1
ATOM 4138 N N . GLU B 1 78 ? -8.797 -46.094 -10.734 1 80.62 78 GLU B N 1
ATOM 4139 C CA . GLU B 1 78 ? -7.777 -46.625 -9.836 1 80.62 78 GLU B CA 1
ATOM 4140 C C . GLU B 1 78 ? -6.395 -46.562 -10.484 1 80.62 78 GLU B C 1
ATOM 4142 O O . GLU B 1 78 ? -5.984 -47.5 -11.148 1 80.62 78 GLU B O 1
ATOM 4147 N N . GLY B 1 79 ? -5.719 -45.562 -10.289 1 78.88 79 GLY B N 1
ATOM 4148 C CA . GLY B 1 79 ? -4.457 -45.281 -10.961 1 78.88 79 GLY B CA 1
ATOM 4149 C C . GLY B 1 79 ? -3.391 -46.312 -10.688 1 78.88 79 GLY B C 1
ATOM 4150 O O . GLY B 1 79 ? -2.49 -46.531 -11.508 1 78.88 79 GLY B O 1
ATOM 4151 N N . ASP B 1 80 ? -3.529 -47.062 -9.641 1 81.75 80 ASP B N 1
ATOM 4152 C CA . ASP B 1 80 ? -2.508 -48.031 -9.266 1 81.75 80 ASP B CA 1
ATOM 4153 C C . ASP B 1 80 ? -2.586 -49.281 -10.148 1 81.75 80 ASP B C 1
ATOM 4155 O O . ASP B 1 80 ? -1.623 -50.031 -10.234 1 81.75 80 ASP B O 1
ATOM 4159 N N . THR B 1 81 ? -3.66 -49.406 -10.734 1 79.62 81 THR B N 1
ATOM 4160 C CA . THR B 1 81 ? -3.83 -50.594 -11.578 1 79.62 81 THR B CA 1
ATOM 4161 C C . THR B 1 81 ? -3.334 -50.312 -12.992 1 79.62 81 THR B C 1
ATOM 4163 O O . THR B 1 81 ? -3.186 -51.25 -13.797 1 79.62 81 THR B O 1
ATOM 4166 N N . LEU B 1 82 ? -3.004 -49.062 -13.266 1 81.12 82 LEU B N 1
ATOM 4167 C CA . LEU B 1 82 ? -2.566 -48.688 -14.609 1 81.12 82 LEU B CA 1
ATOM 4168 C C . LEU B 1 82 ? -1.086 -49 -14.805 1 81.12 82 LEU B C 1
ATOM 4170 O O . LEU B 1 82 ? -0.291 -48.875 -13.875 1 81.12 82 LEU B O 1
ATOM 4174 N N . GLN B 1 83 ? -0.831 -49.531 -15.953 1 83.19 83 GLN B N 1
ATOM 4175 C CA . GLN B 1 83 ? 0.563 -49.781 -16.312 1 83.19 83 GLN B CA 1
ATOM 4176 C C . GLN B 1 83 ? 1.111 -48.688 -17.203 1 83.19 83 GLN B C 1
ATOM 4178 O O . GLN B 1 83 ? 0.445 -48.25 -18.141 1 83.19 83 GLN B O 1
ATOM 4183 N N . LEU B 1 84 ? 2.227 -48.188 -16.797 1 84 84 LEU B N 1
ATOM 4184 C CA . LEU B 1 84 ? 2.859 -47.125 -17.578 1 84 84 LEU B CA 1
ATOM 4185 C C . LEU B 1 84 ? 3.75 -47.719 -18.672 1 84 84 LEU B C 1
ATOM 4187 O O . LEU B 1 84 ? 4.574 -48.594 -18.406 1 84 84 LEU B O 1
ATOM 4191 N N . LEU B 1 85 ? 3.436 -47.281 -19.859 1 83.56 85 LEU B N 1
ATOM 4192 C CA . LEU B 1 85 ? 4.254 -47.688 -20.984 1 83.56 85 LEU B CA 1
ATOM 4193 C C . LEU B 1 85 ? 4.918 -46.5 -21.641 1 83.56 85 LEU B C 1
ATOM 4195 O O . LEU B 1 85 ? 4.324 -45.406 -21.719 1 83.56 85 LEU B O 1
ATOM 4199 N N . ALA B 1 86 ? 6.137 -46.688 -22.094 1 83.06 86 ALA B N 1
ATOM 4200 C CA . ALA B 1 86 ? 6.852 -45.594 -22.75 1 83.06 86 ALA B CA 1
ATOM 4201 C C . ALA B 1 86 ? 6.207 -45.25 -24.094 1 83.06 86 ALA B C 1
ATOM 4203 O O . ALA B 1 86 ? 5.789 -46.125 -24.844 1 83.06 86 ALA B O 1
ATOM 4204 N N . CYS B 1 87 ? 6.094 -43.938 -24.25 1 82.62 87 CYS B N 1
ATOM 4205 C CA . CYS B 1 87 ? 5.492 -43.5 -25.5 1 82.62 87 CYS B CA 1
ATOM 4206 C C . CYS B 1 87 ? 6.469 -43.625 -26.656 1 82.62 87 CYS B C 1
ATOM 4208 O O . CYS B 1 87 ? 7.68 -43.5 -26.469 1 82.62 87 CYS B O 1
ATOM 4210 N N . GLN B 1 88 ? 5.906 -43.906 -27.812 1 78.56 88 GLN B N 1
ATOM 4211 C CA . GLN B 1 88 ? 6.707 -43.938 -29.031 1 78.56 88 GLN B CA 1
ATOM 4212 C C . GLN B 1 88 ? 7.148 -42.562 -29.453 1 78.56 88 GLN B C 1
ATOM 4214 O O . GLN B 1 88 ? 6.445 -41.562 -29.188 1 78.56 88 GLN B O 1
ATOM 4219 N N . PRO B 1 89 ? 8.273 -42.469 -30.031 1 75.5 89 PRO B N 1
ATOM 4220 C CA . PRO B 1 89 ? 8.805 -41.156 -30.438 1 75.5 89 PRO B CA 1
ATOM 4221 C C . PRO B 1 89 ? 7.844 -40.375 -31.328 1 75.5 89 PRO B C 1
ATOM 4223 O O . PRO B 1 89 ? 7.809 -39.156 -31.281 1 75.5 89 PRO B O 1
ATOM 4226 N N . ARG B 1 90 ? 7.078 -41.031 -32.062 1 74.12 90 ARG B N 1
ATOM 4227 C CA . ARG B 1 90 ? 6.16 -40.375 -32.969 1 74.12 90 ARG B CA 1
ATOM 4228 C C . ARG B 1 90 ? 5.051 -39.656 -32.219 1 74.12 90 ARG B C 1
ATOM 4230 O O . ARG B 1 90 ? 4.512 -38.625 -32.688 1 74.12 90 ARG B O 1
ATOM 4237 N N . ASP B 1 91 ? 4.785 -40.188 -31.125 1 73.69 91 ASP B N 1
ATOM 4238 C CA . ASP B 1 91 ? 3.662 -39.656 -30.359 1 73.69 91 ASP B CA 1
ATOM 4239 C C . ASP B 1 91 ? 4.133 -38.625 -29.312 1 73.69 91 ASP B C 1
ATOM 4241 O O . ASP B 1 91 ? 3.318 -38 -28.641 1 73.69 91 ASP B O 1
ATOM 4245 N N . THR B 1 92 ? 5.391 -38.531 -29.172 1 66.88 92 THR B N 1
ATOM 4246 C CA . THR B 1 92 ? 5.938 -37.594 -28.188 1 66.88 92 THR B CA 1
ATOM 4247 C C . THR B 1 92 ? 5.969 -36.156 -28.75 1 66.88 92 THR B C 1
ATOM 4249 O O . THR B 1 92 ? 6.402 -35.969 -29.891 1 66.88 92 THR B O 1
ATOM 4252 N N . PRO B 1 93 ? 5.16 -35.156 -28.141 1 64.06 93 PRO B N 1
ATOM 4253 C CA . PRO B 1 93 ? 5.156 -33.812 -28.672 1 64.06 93 PRO B CA 1
ATOM 4254 C C . PRO B 1 93 ? 6.559 -33.25 -28.891 1 64.06 93 PRO B C 1
ATOM 4256 O O . PRO B 1 93 ? 7.488 -33.594 -28.156 1 64.06 93 PRO B O 1
ATOM 4259 N N . GLY B 1 94 ? 6.789 -32.531 -30.016 1 52.81 94 GLY B N 1
ATOM 4260 C CA . GLY B 1 94 ? 7.992 -31.781 -30.359 1 52.81 94 GLY B CA 1
ATOM 4261 C C . GLY B 1 94 ? 8.297 -30.656 -29.391 1 52.81 94 GLY B C 1
ATOM 4262 O O . GLY B 1 94 ? 7.383 -30.078 -28.797 1 52.81 94 GLY B O 1
ATOM 4263 N N . GLY B 1 95 ? 9.523 -30.672 -28.734 1 53.22 95 GLY B N 1
ATOM 4264 C CA . GLY B 1 95 ? 9.992 -29.594 -27.891 1 53.22 95 GLY B CA 1
ATOM 4265 C C . GLY B 1 95 ? 9.93 -29.906 -26.406 1 53.22 95 GLY B C 1
ATOM 4266 O O . GLY B 1 95 ? 10.109 -29.031 -25.578 1 53.22 95 GLY B O 1
ATOM 4267 N N . HIS B 1 96 ? 9.172 -30.922 -26.141 1 52 96 HIS B N 1
ATOM 4268 C CA . HIS B 1 96 ? 9.094 -31.266 -24.719 1 52 96 HIS B CA 1
ATOM 4269 C C . HIS B 1 96 ? 10.469 -31.641 -24.172 1 52 96 HIS B C 1
ATOM 4271 O O . HIS B 1 96 ? 11.258 -32.281 -24.859 1 52 96 HIS B O 1
ATOM 4277 N N . PRO B 1 97 ? 10.961 -30.875 -23.25 1 48.53 97 PRO B N 1
ATOM 4278 C CA . PRO B 1 97 ? 12.297 -31.188 -22.75 1 48.53 97 PRO B CA 1
ATOM 4279 C C . PRO B 1 97 ? 12.531 -32.688 -22.594 1 48.53 97 PRO B C 1
ATOM 4281 O O . PRO B 1 97 ? 11.594 -33.438 -22.297 1 48.53 97 PRO B O 1
ATOM 4284 N N . PRO B 1 98 ? 13.672 -33.125 -23.031 1 42.22 98 PRO B N 1
ATOM 4285 C CA . PRO B 1 98 ? 14.18 -34.5 -22.812 1 42.22 98 PRO B CA 1
ATOM 4286 C C . PRO B 1 98 ? 14.227 -34.844 -21.328 1 42.22 98 PRO B C 1
ATOM 4288 O O . PRO B 1 98 ? 14.719 -34.094 -20.5 1 42.22 98 PRO B O 1
ATOM 4291 N N . GLY B 1 99 ? 13.117 -35.688 -20.812 1 46.88 99 GLY B N 1
ATOM 4292 C CA . GLY B 1 99 ? 13.102 -36.156 -19.438 1 46.88 99 GLY B CA 1
ATOM 4293 C C . GLY B 1 99 ? 11.695 -36.312 -18.891 1 46.88 99 GLY B C 1
ATOM 4294 O O . GLY B 1 99 ? 11.508 -36.938 -17.844 1 46.88 99 GLY B O 1
ATOM 4295 N N . LEU B 1 100 ? 10.906 -35.219 -19.234 1 55.16 100 LEU B N 1
ATOM 4296 C CA . LEU B 1 100 ? 9.578 -35.531 -18.703 1 55.16 100 LEU B CA 1
ATOM 4297 C C . LEU B 1 100 ? 8.961 -36.688 -19.484 1 55.16 100 LEU B C 1
ATOM 4299 O O . LEU B 1 100 ? 8.844 -36.656 -20.703 1 55.16 100 LEU B O 1
ATOM 4303 N N . SER B 1 101 ? 9.047 -37.844 -18.875 1 68.69 101 SER B N 1
ATOM 4304 C CA . SER B 1 101 ? 8.672 -39.156 -19.422 1 68.69 101 SER B CA 1
ATOM 4305 C C . SER B 1 101 ? 7.199 -39.188 -19.797 1 68.69 101 SER B C 1
ATOM 4307 O O . SER B 1 101 ? 6.332 -38.844 -19 1 68.69 101 SER B O 1
ATOM 4309 N N . THR B 1 102 ? 6.98 -39.031 -21.078 1 86 102 THR B N 1
ATOM 4310 C CA . THR B 1 102 ? 5.637 -39.312 -21.578 1 86 102 THR B CA 1
ATOM 4311 C C . THR B 1 102 ? 5.344 -40.812 -21.531 1 86 102 THR B C 1
ATOM 4313 O O . THR B 1 102 ? 6.262 -41.625 -21.578 1 86 102 THR B O 1
ATOM 4316 N N . CYS B 1 103 ? 4.109 -41.125 -21.219 1 88.75 103 CYS B N 1
ATOM 4317 C CA . CYS B 1 103 ? 3.789 -42.531 -21.078 1 88.75 103 CYS B CA 1
ATOM 4318 C C . CYS B 1 103 ? 2.383 -42.812 -21.594 1 88.75 103 CYS B C 1
ATOM 4320 O O . CYS B 1 103 ? 1.577 -41.906 -21.766 1 88.75 103 CYS B O 1
ATOM 4322 N N . TYR B 1 104 ? 2.273 -44.062 -21.969 1 87.69 104 TYR B N 1
ATOM 4323 C CA . TYR B 1 104 ? 0.934 -44.594 -22.203 1 87.69 104 TYR B CA 1
ATOM 4324 C C . TYR B 1 104 ? 0.356 -45.188 -20.922 1 87.69 104 TYR B C 1
ATOM 4326 O O . TYR B 1 104 ? 1.091 -45.75 -20.094 1 87.69 104 TYR B O 1
ATOM 4334 N N . LEU B 1 105 ? -0.847 -44.969 -20.719 1 87.31 105 LEU B N 1
ATOM 4335 C CA . LEU B 1 105 ? -1.513 -45.625 -19.594 1 87.31 105 LEU B CA 1
ATOM 4336 C C . LEU B 1 105 ? -2.35 -46.812 -20.062 1 87.31 105 LEU B C 1
ATOM 4338 O O . LEU B 1 105 ? -3.445 -46.625 -20.594 1 87.31 105 LEU B O 1
ATOM 4342 N N . GLU B 1 106 ? -1.785 -47.906 -19.797 1 84.25 106 GLU B N 1
ATOM 4343 C CA . GLU B 1 106 ? -2.414 -49.156 -20.266 1 84.25 106 GLU B CA 1
ATOM 4344 C C . GLU B 1 106 ? -3.363 -49.719 -19.203 1 84.25 106 GLU B C 1
ATOM 4346 O O . GLU B 1 106 ? -3.059 -49.688 -18.016 1 84.25 106 GLU B O 1
ATOM 4351 N N . VAL B 1 107 ? -4.488 -50.125 -19.734 1 75.75 107 VAL B N 1
ATOM 4352 C CA . VAL B 1 107 ? -5.484 -50.719 -18.875 1 75.75 107 VAL B CA 1
ATOM 4353 C C . VAL B 1 107 ? -5.25 -52.25 -18.812 1 75.75 107 VAL B C 1
ATOM 4355 O O . VAL B 1 107 ? -5.16 -52.906 -19.844 1 75.75 107 VAL B O 1
ATOM 4358 N N . PRO B 1 108 ? -4.832 -52.656 -17.594 1 71.25 108 PRO B N 1
ATOM 4359 C CA . PRO B 1 108 ? -4.586 -54.094 -17.578 1 71.25 108 PRO B CA 1
ATOM 4360 C C . PRO B 1 108 ? -5.812 -54.906 -18 1 71.25 108 PRO B C 1
ATOM 4362 O O . PRO B 1 108 ? -6.344 -54.688 -19.094 1 71.25 108 PRO B O 1
ATOM 4365 N N . SER B 1 109 ? -6.332 -55.875 -17.016 1 62.81 109 SER B N 1
ATOM 4366 C CA . SER B 1 109 ? -7.312 -56.938 -17.266 1 62.81 109 SER B CA 1
ATOM 4367 C C . SER B 1 109 ? -8.734 -56.375 -17.25 1 62.81 109 SER B C 1
ATOM 4369 O O . SER B 1 109 ? -8.984 -55.312 -16.688 1 62.81 109 SER B O 1
ATOM 4371 N N . PRO B 1 110 ? -9.656 -56.969 -17.953 1 59.97 110 PRO B N 1
ATOM 4372 C CA . PRO B 1 110 ? -11.094 -56.688 -17.984 1 59.97 110 PRO B CA 1
ATOM 4373 C C . PRO B 1 110 ? -11.695 -56.562 -16.594 1 59.97 110 PRO B C 1
ATOM 4375 O O . PRO B 1 110 ? -11.25 -57.25 -15.664 1 59.97 110 PRO B O 1
ATOM 4378 N N . GLY B 1 111 ? -12.586 -55.469 -16.125 1 57.66 111 GLY B N 1
ATOM 4379 C CA . GLY B 1 111 ? -13.391 -55.312 -14.922 1 57.66 111 GLY B CA 1
ATOM 4380 C C . GLY B 1 111 ? -13.039 -54.062 -14.141 1 57.66 111 GLY B C 1
ATOM 4381 O O . GLY B 1 111 ? -13.641 -53.781 -13.102 1 57.66 111 GLY B O 1
ATOM 4382 N N . THR B 1 112 ? -12 -53.375 -14.578 1 61.28 112 THR B N 1
ATOM 4383 C CA . THR B 1 112 ? -11.602 -52.219 -13.75 1 61.28 112 THR B CA 1
ATOM 4384 C C . THR B 1 112 ? -12.312 -50.969 -14.195 1 61.28 112 THR B C 1
ATOM 4386 O O . THR B 1 112 ? -12.992 -50.938 -15.227 1 61.28 112 THR B O 1
ATOM 4389 N N . ASP B 1 113 ? -12.5 -50.031 -13.359 1 63.41 113 ASP B N 1
ATOM 4390 C CA . ASP B 1 113 ? -13.086 -48.719 -13.641 1 63.41 113 ASP B CA 1
ATOM 4391 C C . ASP B 1 113 ? -12.602 -48.156 -14.984 1 63.41 113 ASP B C 1
ATOM 4393 O O . ASP B 1 113 ? -13.281 -47.344 -15.602 1 63.41 113 ASP B O 1
ATOM 4397 N N . LEU B 1 114 ? -11.641 -48.75 -15.492 1 65.38 114 LEU B N 1
ATOM 4398 C CA . LEU B 1 114 ? -11.062 -48.281 -16.75 1 65.38 114 LEU B CA 1
ATOM 4399 C C . LEU B 1 114 ? -11.852 -48.812 -17.938 1 65.38 114 LEU B C 1
ATOM 4401 O O . LEU B 1 114 ? -11.93 -48.156 -18.969 1 65.38 114 LEU B O 1
ATOM 4405 N N . GLU B 1 115 ? -12.367 -50 -17.688 1 66.88 115 GLU B N 1
ATOM 4406 C CA . GLU B 1 115 ? -13.195 -50.531 -18.766 1 66.88 115 GLU B CA 1
ATOM 4407 C C . GLU B 1 115 ? -14.391 -49.625 -19.047 1 66.88 115 GLU B C 1
ATOM 4409 O O . GLU B 1 115 ? -14.812 -49.469 -20.203 1 66.88 115 GLU B O 1
ATOM 4414 N N . ASP B 1 116 ? -14.766 -49.062 -18 1 71.56 116 ASP B N 1
ATOM 4415 C CA . ASP B 1 116 ? -15.883 -48.156 -18.141 1 71.56 116 ASP B CA 1
ATOM 4416 C C . ASP B 1 116 ? -15.469 -46.906 -18.953 1 71.56 116 ASP B C 1
ATOM 4418 O O . ASP B 1 116 ? -16.234 -46.438 -19.781 1 71.56 116 ASP B O 1
ATOM 4422 N N . TRP B 1 117 ? -14.266 -46.438 -18.766 1 76.06 117 TRP B N 1
ATOM 4423 C CA . TRP B 1 117 ? -13.797 -45.281 -19.5 1 76.06 117 TRP B CA 1
ATOM 4424 C C . TRP B 1 117 ? -13.602 -45.594 -20.984 1 76.06 117 TRP B C 1
ATOM 4426 O O . TRP B 1 117 ? -13.961 -44.812 -21.844 1 76.06 117 TRP B O 1
ATOM 4436 N N . ILE B 1 118 ? -13.047 -46.75 -21.203 1 70.94 118 ILE B N 1
ATOM 4437 C CA . ILE B 1 118 ? -12.781 -47.156 -22.562 1 70.94 118 ILE B CA 1
ATOM 4438 C C . ILE B 1 118 ? -14.094 -47.281 -23.328 1 70.94 118 ILE B C 1
ATOM 4440 O O . ILE B 1 118 ? -14.172 -46.969 -24.516 1 70.94 118 ILE B O 1
ATOM 4444 N N . SER B 1 119 ? -14.984 -47.781 -22.609 1 71 119 SER B N 1
ATOM 4445 C CA . SER B 1 119 ? -16.281 -47.969 -23.25 1 71 119 SER B CA 1
ATOM 4446 C C . SER B 1 119 ? -16.891 -46.625 -23.656 1 71 119 SER B C 1
ATOM 4448 O O . SER B 1 119 ? -17.609 -46.531 -24.641 1 71 119 SER B O 1
ATOM 4450 N N . VAL B 1 120 ? -16.531 -45.656 -22.906 1 70.31 120 VAL B N 1
ATOM 4451 C CA . VAL B 1 120 ? -17.156 -44.344 -23.125 1 70.31 120 VAL B CA 1
ATOM 4452 C C . VAL B 1 120 ? -16.312 -43.531 -24.094 1 70.31 120 VAL B C 1
ATOM 4454 O O . VAL B 1 120 ? -16.828 -42.906 -25.031 1 70.31 120 VAL B O 1
ATOM 4457 N N . VAL B 1 121 ? -14.953 -43.469 -23.891 1 71.31 121 VAL B N 1
ATOM 4458 C CA . VAL B 1 121 ? -14.125 -42.562 -24.672 1 71.31 121 VAL B CA 1
ATOM 4459 C C . VAL B 1 121 ? -13.43 -43.312 -25.781 1 71.31 121 VAL B C 1
ATOM 4461 O O . VAL B 1 121 ? -13.039 -42.719 -26.797 1 71.31 121 VAL B O 1
ATOM 4464 N N . GLY B 1 122 ? -13.383 -44.562 -25.703 1 68.12 122 GLY B N 1
ATOM 4465 C CA . GLY B 1 122 ? -12.688 -45.375 -26.688 1 68.12 122 GLY B CA 1
ATOM 4466 C C . GLY B 1 122 ? -11.219 -45.594 -26.359 1 68.12 122 GLY B C 1
ATOM 4467 O O . GLY B 1 122 ? -10.648 -44.875 -25.547 1 68.12 122 GLY B O 1
ATOM 4468 N N . ALA B 1 123 ? -10.703 -46.75 -26.609 1 66.69 123 ALA B N 1
ATOM 4469 C CA . ALA B 1 123 ? -9.297 -47.062 -26.375 1 66.69 123 ALA B CA 1
ATOM 4470 C C . ALA B 1 123 ? -8.531 -47.156 -27.688 1 66.69 123 ALA B C 1
ATOM 4472 O O . ALA B 1 123 ? -9.125 -47.375 -28.75 1 66.69 123 ALA B O 1
ATOM 4473 N N . MET B 1 124 ? -7.316 -46.656 -27.672 1 67.88 124 MET B N 1
ATOM 4474 C CA . MET B 1 124 ? -6.438 -46.969 -28.797 1 67.88 124 MET B CA 1
ATOM 4475 C C . MET B 1 124 ? -5.719 -48.281 -28.594 1 67.88 124 MET B C 1
ATOM 4477 O O . MET B 1 124 ? -5.25 -48.594 -27.5 1 67.88 124 MET B O 1
ATOM 4481 N N . GLU B 1 125 ? -5.988 -49.188 -29.531 1 66.69 125 GLU B N 1
ATOM 4482 C CA . GLU B 1 125 ? -5.305 -50.469 -29.453 1 66.69 125 GLU B CA 1
ATOM 4483 C C . GLU B 1 125 ? -3.869 -50.344 -29.969 1 66.69 125 GLU B C 1
ATOM 4485 O O . GLU B 1 125 ? -3.621 -49.75 -31.016 1 66.69 125 GLU B O 1
ATOM 4490 N N . HIS B 1 126 ? -3.008 -50.406 -29.094 1 63.22 126 HIS B N 1
ATOM 4491 C CA . HIS B 1 126 ? -1.631 -50.531 -29.562 1 63.22 126 HIS B CA 1
ATOM 4492 C C . HIS B 1 126 ? -1.312 -51.938 -30.031 1 63.22 126 HIS B C 1
ATOM 4494 O O . HIS B 1 126 ? -2.064 -52.875 -29.734 1 63.22 126 HIS B O 1
ATOM 4500 N N . GLY B 1 127 ? -0.225 -52.125 -30.891 1 54.22 127 GLY B N 1
ATOM 4501 C CA . GLY B 1 127 ? 0.166 -53.344 -31.594 1 54.22 127 GLY B CA 1
ATOM 4502 C C . GLY B 1 127 ? -0.085 -54.594 -30.797 1 54.22 127 GLY B C 1
ATOM 4503 O O . GLY B 1 127 ? -0.483 -55.625 -31.359 1 54.22 127 GLY B O 1
ATOM 4504 N N . ASP B 1 128 ? 0.281 -54.688 -29.594 1 56.72 128 ASP B N 1
ATOM 4505 C CA . ASP B 1 128 ? 0.256 -56 -28.953 1 56.72 128 ASP B CA 1
ATOM 4506 C C . ASP B 1 128 ? -1.103 -56.25 -28.297 1 56.72 128 ASP B C 1
ATOM 4508 O O . ASP B 1 128 ? -1.23 -57.156 -27.453 1 56.72 128 ASP B O 1
ATOM 4512 N N . GLY B 1 129 ? -2.105 -55.5 -28.672 1 62.31 129 GLY B N 1
ATOM 4513 C CA . GLY B 1 129 ? -3.422 -55.75 -28.109 1 62.31 129 GLY B CA 1
ATOM 4514 C C . GLY B 1 129 ? -3.703 -55 -26.844 1 62.31 129 GLY B C 1
ATOM 4515 O O . GLY B 1 129 ? -4.766 -55.156 -26.234 1 62.31 129 GLY B O 1
ATOM 4516 N N . ALA B 1 130 ? -2.768 -54.219 -26.422 1 71.5 130 ALA B N 1
ATOM 4517 C CA . ALA B 1 130 ? -2.967 -53.5 -25.156 1 71.5 130 ALA B CA 1
ATOM 4518 C C . ALA B 1 130 ? -3.83 -52.25 -25.359 1 71.5 130 ALA B C 1
ATOM 4520 O O . ALA B 1 130 ? -3.656 -51.531 -26.328 1 71.5 130 ALA B O 1
ATOM 4521 N N . ARG B 1 131 ? -4.93 -52.188 -24.562 1 80.25 131 ARG B N 1
ATOM 4522 C CA . ARG B 1 131 ? -5.824 -51.031 -24.578 1 80.25 131 ARG B CA 1
ATOM 4523 C C . ARG B 1 131 ? -5.309 -49.938 -23.656 1 80.25 131 ARG B C 1
ATOM 4525 O O . ARG B 1 131 ? -4.945 -50.188 -22.516 1 80.25 131 ARG B O 1
ATOM 4532 N N . CYS B 1 132 ? -5.09 -48.719 -24.188 1 84.44 132 CYS B N 1
ATOM 4533 C CA . CYS B 1 132 ? -4.57 -47.594 -23.422 1 84.44 132 CYS B CA 1
ATOM 4534 C C . CYS B 1 132 ? -5.598 -46.469 -23.312 1 84.44 132 CYS B C 1
ATOM 4536 O O . CYS B 1 132 ? -6.441 -46.312 -24.203 1 84.44 132 CYS B O 1
ATOM 4538 N N . LEU B 1 133 ? -5.633 -45.875 -22.219 1 86.81 133 LEU B N 1
ATOM 4539 C CA . LEU B 1 133 ? -6.438 -44.656 -22.062 1 86.81 133 LEU B CA 1
ATOM 4540 C C . LEU B 1 133 ? -5.863 -43.5 -22.891 1 86.81 133 LEU B C 1
ATOM 4542 O O . LEU B 1 133 ? -4.723 -43.094 -22.672 1 86.81 133 LEU B O 1
ATOM 4546 N N . VAL B 1 134 ? -6.594 -42.969 -23.812 1 88.5 134 VAL B N 1
ATOM 4547 C CA . VAL B 1 134 ? -6.125 -41.969 -24.75 1 88.5 134 VAL B CA 1
ATOM 4548 C C . VAL B 1 134 ? -6.512 -40.562 -24.25 1 88.5 134 VAL B C 1
ATOM 4550 O O . VAL B 1 134 ? -7.695 -40.219 -24.188 1 88.5 134 VAL B O 1
ATOM 4553 N N . PRO B 1 135 ? -5.492 -39.688 -23.922 1 91.94 135 PRO B N 1
ATOM 4554 C CA . PRO B 1 135 ? -5.797 -38.375 -23.375 1 91.94 135 PRO B CA 1
ATOM 4555 C C . PRO B 1 135 ? -6.633 -37.531 -24.312 1 91.94 135 PRO B C 1
ATOM 4557 O O . PRO B 1 135 ? -7.508 -36.781 -23.859 1 91.94 135 PRO B O 1
ATOM 4560 N N . GLY B 1 136 ? -6.379 -37.625 -25.562 1 90.56 136 GLY B N 1
ATOM 4561 C CA . GLY B 1 136 ? -7.141 -36.844 -26.516 1 90.56 136 GLY B CA 1
ATOM 4562 C C . GLY B 1 136 ? -8.633 -37.125 -26.453 1 90.56 136 GLY B C 1
ATOM 4563 O O . GLY B 1 136 ? -9.438 -36.188 -26.578 1 90.56 136 GLY B O 1
ATOM 4564 N N . LYS B 1 137 ? -8.961 -38.312 -26.375 1 90.69 137 LYS B N 1
ATOM 4565 C CA . LYS B 1 137 ? -10.367 -38.688 -26.297 1 90.69 137 LYS B CA 1
ATOM 4566 C C . LYS B 1 137 ? -10.992 -38.219 -24.984 1 90.69 137 LYS B C 1
ATOM 4568 O O . LYS B 1 137 ? -12.156 -37.812 -24.953 1 90.69 137 LYS B O 1
ATOM 4573 N N . VAL B 1 138 ? -10.281 -38.375 -23.922 1 91.81 138 VAL B N 1
ATOM 4574 C CA . VAL B 1 138 ? -10.758 -37.906 -22.625 1 91.81 138 VAL B CA 1
ATOM 4575 C C . VAL B 1 138 ? -11.008 -36.406 -22.688 1 91.81 138 VAL B C 1
ATOM 4577 O O . VAL B 1 138 ? -12.031 -35.906 -22.203 1 91.81 138 VAL B O 1
ATOM 4580 N N . LEU B 1 139 ? -10.078 -35.719 -23.312 1 94.06 139 LEU B N 1
ATOM 4581 C CA . LEU B 1 139 ? -10.18 -34.25 -23.453 1 94.06 139 LEU B CA 1
ATOM 4582 C C . LEU B 1 139 ? -11.398 -33.875 -24.266 1 94.06 139 LEU B C 1
ATOM 4584 O O . LEU B 1 139 ? -12.117 -32.938 -23.922 1 94.06 139 LEU B O 1
ATOM 4588 N N . GLN B 1 140 ? -11.57 -34.562 -25.297 1 92.38 140 GLN B N 1
ATOM 4589 C CA . GLN B 1 140 ? -12.719 -34.281 -26.141 1 92.38 140 GLN B CA 1
ATOM 4590 C C . GLN B 1 140 ? -14.031 -34.5 -25.406 1 92.38 140 GLN B C 1
ATOM 4592 O O . GLN B 1 140 ? -14.977 -33.719 -25.531 1 92.38 140 GLN B O 1
ATOM 4597 N N . HIS B 1 141 ? -14.07 -35.594 -24.734 1 92.88 141 HIS B N 1
ATOM 4598 C CA . HIS B 1 141 ? -15.258 -35.875 -23.953 1 92.88 141 HIS B CA 1
ATOM 4599 C C . HIS B 1 141 ? -15.523 -34.812 -22.906 1 92.88 141 HIS B C 1
ATOM 4601 O O . HIS B 1 141 ? -16.656 -34.375 -22.734 1 92.88 141 HIS B O 1
ATOM 4607 N N . LEU B 1 142 ? -14.516 -34.438 -22.203 1 94.81 142 LEU B N 1
ATOM 4608 C CA . LEU B 1 142 ? -14.641 -33.406 -21.188 1 94.81 142 LEU B CA 1
ATOM 4609 C C . LEU B 1 142 ? -15.086 -32.094 -21.797 1 94.81 142 LEU B C 1
ATOM 4611 O O . LEU B 1 142 ? -15.891 -31.359 -21.219 1 94.81 142 LEU B O 1
ATOM 4615 N N . LYS B 1 143 ? -14.531 -31.766 -22.906 1 94.94 143 LYS B N 1
ATOM 4616 C CA . LYS B 1 143 ? -14.906 -30.547 -23.625 1 94.94 143 LYS B CA 1
ATOM 4617 C C . LYS B 1 143 ? -16.406 -30.516 -23.922 1 94.94 143 LYS B C 1
ATOM 4619 O O . LYS B 1 143 ? -17.078 -29.516 -23.703 1 94.94 143 LYS B O 1
ATOM 4624 N N . GLU B 1 144 ? -16.844 -31.578 -24.453 1 93.56 144 GLU B N 1
ATOM 4625 C CA . GLU B 1 144 ? -18.266 -31.703 -24.781 1 93.56 144 GLU B CA 1
ATOM 4626 C C . GLU B 1 144 ? -19.141 -31.562 -23.531 1 93.56 144 GLU B C 1
ATOM 4628 O O . GLU B 1 144 ? -20.188 -30.922 -23.578 1 93.56 144 GLU B O 1
ATOM 4633 N N . LEU B 1 145 ? -18.719 -32.188 -22.531 1 95.12 145 LEU B N 1
ATOM 4634 C CA . LEU B 1 145 ? -19.469 -32.094 -21.281 1 95.12 145 LEU B CA 1
ATOM 4635 C C . LEU B 1 145 ? -19.5 -30.672 -20.75 1 95.12 145 LEU B C 1
ATOM 4637 O O . LEU B 1 145 ? -20.516 -30.219 -20.219 1 95.12 145 LEU B O 1
ATOM 4641 N N . LEU B 1 146 ? -18.406 -29.969 -20.844 1 96.12 146 LEU B N 1
ATOM 4642 C CA . LEU B 1 146 ? -18.328 -28.578 -20.375 1 96.12 146 LEU B CA 1
ATOM 4643 C C . LEU B 1 146 ? -19.297 -27.703 -21.156 1 96.12 146 LEU B C 1
ATOM 4645 O O . LEU B 1 146 ? -20.016 -26.906 -20.562 1 96.12 146 LEU B O 1
ATOM 4649 N N . VAL B 1 147 ? -19.281 -27.875 -22.438 1 94.62 147 VAL B N 1
ATOM 4650 C CA . VAL B 1 147 ? -20.188 -27.094 -23.281 1 94.62 147 VAL B CA 1
ATOM 4651 C C . VAL B 1 147 ? -21.641 -27.391 -22.906 1 94.62 147 VAL B C 1
ATOM 4653 O O . VAL B 1 147 ? -22.438 -26.469 -22.75 1 94.62 147 VAL B O 1
ATOM 4656 N N . SER B 1 148 ? -21.891 -28.641 -22.797 1 95.31 148 SER B N 1
ATOM 4657 C CA . SER B 1 148 ? -23.234 -29.062 -22.422 1 95.31 148 SER B CA 1
ATOM 4658 C C . SER B 1 148 ? -23.625 -28.5 -21.047 1 95.31 148 SER B C 1
ATOM 4660 O O . SER B 1 148 ? -24.75 -28.078 -20.844 1 95.31 148 SER B O 1
ATOM 4662 N N . ALA B 1 149 ? -22.703 -28.562 -20.125 1 95.81 149 ALA B N 1
ATOM 4663 C CA . ALA B 1 149 ? -22.953 -28.078 -18.781 1 95.81 149 ALA B CA 1
ATOM 4664 C C . ALA B 1 149 ? -23.203 -26.562 -18.797 1 95.81 149 ALA B C 1
ATOM 4666 O O . ALA B 1 149 ? -24.031 -26.062 -18.016 1 95.81 149 ALA B O 1
ATOM 4667 N N . ILE B 1 150 ? -22.5 -25.797 -19.562 1 95.44 150 ILE B N 1
ATOM 4668 C CA . ILE B 1 150 ? -22.672 -24.344 -19.656 1 95.44 150 ILE B CA 1
ATOM 4669 C C . ILE B 1 150 ? -24.094 -24.031 -20.109 1 95.44 150 ILE B C 1
ATOM 4671 O O . ILE B 1 150 ? -24.781 -23.203 -19.5 1 95.44 150 ILE B O 1
ATOM 4675 N N . VAL B 1 151 ? -24.531 -24.719 -21.141 1 94.44 151 VAL B N 1
ATOM 4676 C CA . VAL B 1 151 ? -25.875 -24.516 -21.703 1 94.44 151 VAL B CA 1
ATOM 4677 C C . VAL B 1 151 ? -26.922 -24.891 -20.656 1 94.44 151 VAL B C 1
ATOM 4679 O O . VAL B 1 151 ? -27.891 -24.156 -20.453 1 94.44 151 VAL B O 1
ATOM 4682 N N . HIS B 1 152 ? -26.734 -25.984 -20.078 1 95 152 HIS B N 1
ATOM 4683 C CA . HIS B 1 152 ? -27.688 -26.469 -19.078 1 95 152 HIS B CA 1
ATOM 4684 C C . HIS B 1 152 ? -27.781 -25.5 -17.906 1 95 152 HIS B C 1
ATOM 4686 O O . HIS B 1 152 ? -28.875 -25.188 -17.438 1 95 152 HIS B O 1
ATOM 4692 N N . CYS B 1 153 ? -26.625 -25.094 -17.375 1 94.19 153 CYS B N 1
ATOM 4693 C CA . CYS B 1 153 ? -26.609 -24.188 -16.234 1 94.19 153 CYS B CA 1
ATOM 4694 C C . CYS B 1 153 ? -27.266 -22.859 -16.594 1 94.19 153 CYS B C 1
ATOM 4696 O O . CYS B 1 153 ? -27.922 -22.25 -15.75 1 94.19 153 CYS B O 1
ATOM 4698 N N . GLN B 1 154 ? -27.109 -22.438 -17.766 1 92.44 154 GLN B N 1
ATOM 4699 C CA . GLN B 1 154 ? -27.75 -21.203 -18.203 1 92.44 154 GLN B CA 1
ATOM 4700 C C . GLN B 1 154 ? -29.266 -21.359 -18.312 1 92.44 154 GLN B C 1
ATOM 4702 O O . GLN B 1 154 ? -30.031 -20.484 -17.906 1 92.44 154 GLN B O 1
ATOM 4707 N N . ARG B 1 155 ? -29.688 -22.453 -18.828 1 93.56 155 ARG B N 1
ATOM 4708 C CA . ARG B 1 155 ? -31.109 -22.75 -18.984 1 93.56 155 ARG B CA 1
ATOM 4709 C C . ARG B 1 155 ? -31.797 -22.859 -17.625 1 93.56 155 ARG B C 1
ATOM 4711 O O . ARG B 1 155 ? -32.938 -22.438 -17.469 1 93.56 155 ARG B O 1
ATOM 4718 N N . CYS B 1 156 ? -31.062 -23.391 -16.688 1 93.81 156 CYS B N 1
ATOM 4719 C CA . CYS B 1 156 ? -31.609 -23.594 -15.352 1 93.81 156 CYS B CA 1
ATOM 4720 C C . CYS B 1 156 ? -31.391 -22.359 -14.484 1 93.81 156 CYS B C 1
ATOM 4722 O O . CYS B 1 156 ? -31.672 -22.375 -13.289 1 93.81 156 CYS B O 1
ATOM 4724 N N . PHE B 1 157 ? -30.734 -21.328 -14.938 1 90.94 157 PHE B N 1
ATOM 4725 C CA . PHE B 1 157 ? -30.531 -20.031 -14.297 1 90.94 157 PHE B CA 1
ATOM 4726 C C . PHE B 1 157 ? -29.562 -20.156 -13.133 1 90.94 157 PHE B C 1
ATOM 4728 O O . PHE B 1 157 ? -29.656 -19.422 -12.156 1 90.94 157 PHE B O 1
ATOM 4735 N N . LEU B 1 158 ? -28.75 -21.219 -13.297 1 92.12 158 LEU B N 1
ATOM 4736 C CA . LEU B 1 158 ? -27.672 -21.344 -12.312 1 92.12 158 LEU B CA 1
ATOM 4737 C C . LEU B 1 158 ? -26.531 -20.406 -12.641 1 92.12 158 LEU B C 1
ATOM 4739 O O . LEU B 1 158 ? -25.75 -20.031 -11.75 1 92.12 158 LEU B O 1
ATOM 4743 N N . LEU B 1 159 ? -26.391 -20.109 -13.93 1 93.31 159 LEU B N 1
ATOM 4744 C CA . LEU B 1 159 ? -25.391 -19.156 -14.414 1 93.31 159 LEU B CA 1
ATOM 4745 C C . LEU B 1 159 ? -26.062 -18.078 -15.273 1 93.31 159 LEU B C 1
ATOM 4747 O O . LEU B 1 159 ? -27.031 -18.359 -15.984 1 93.31 159 LEU B O 1
ATOM 4751 N N . GLN B 1 160 ? -25.578 -16.938 -15.141 1 92 160 GLN B N 1
ATOM 4752 C CA . GLN B 1 160 ? -26.078 -15.844 -15.953 1 92 160 GLN B CA 1
ATOM 4753 C C . GLN B 1 160 ? -25.312 -15.742 -17.266 1 92 160 GLN B C 1
ATOM 4755 O O . GLN B 1 160 ? -24.172 -16.188 -17.359 1 92 160 GLN B O 1
ATOM 4760 N N . PRO B 1 161 ? -26.078 -15.188 -18.219 1 88.56 161 PRO B N 1
ATOM 4761 C CA . PRO B 1 161 ? -25.344 -14.953 -19.453 1 88.56 161 PRO B CA 1
ATOM 4762 C C . PRO B 1 161 ? -24.109 -14.086 -19.25 1 88.56 161 PRO B C 1
ATOM 4764 O O . PRO B 1 161 ? -24.156 -13.086 -18.531 1 88.56 161 PRO B O 1
ATOM 4767 N N . GLY B 1 162 ? -22.984 -14.531 -19.734 1 90.69 162 GLY B N 1
ATOM 4768 C CA . GLY B 1 162 ? -21.75 -13.766 -19.594 1 90.69 162 GLY B CA 1
ATOM 4769 C C . GLY B 1 162 ? -20.859 -14.281 -18.484 1 90.69 162 GLY B C 1
ATOM 4770 O O . GLY B 1 162 ? -19.703 -13.883 -18.391 1 90.69 162 GLY B O 1
ATOM 4771 N N . ASP B 1 163 ? -21.406 -15.125 -17.656 1 94.38 163 ASP B N 1
ATOM 4772 C CA . ASP B 1 163 ? -20.625 -15.664 -16.547 1 94.38 163 ASP B CA 1
ATOM 4773 C C . ASP B 1 163 ? -19.453 -16.516 -17.062 1 94.38 163 ASP B C 1
ATOM 4775 O O . ASP B 1 163 ? -18.375 -16.5 -16.453 1 94.38 163 ASP B O 1
ATOM 4779 N N . VAL B 1 164 ? -19.641 -17.25 -18.094 1 95.75 164 VAL B N 1
ATOM 4780 C CA . VAL B 1 164 ? -18.625 -18.156 -18.625 1 95.75 164 VAL B CA 1
ATOM 4781 C C . VAL B 1 164 ? -18.484 -17.922 -20.125 1 95.75 164 VAL B C 1
ATOM 4783 O O . VAL B 1 164 ? -19.484 -17.828 -20.844 1 95.75 164 VAL B O 1
ATOM 4786 N N . SER B 1 165 ? -17.266 -17.734 -20.547 1 93.56 165 SER B N 1
ATOM 4787 C CA . SER B 1 165 ? -16.969 -17.688 -21.969 1 93.56 165 SER B CA 1
ATOM 4788 C C . SER B 1 165 ? -16.125 -18.891 -22.406 1 93.56 165 SER B C 1
ATOM 4790 O O . SER B 1 165 ? -15.039 -19.125 -21.875 1 93.56 165 SER B O 1
ATOM 4792 N N . ALA B 1 166 ? -16.578 -19.594 -23.422 1 91.06 166 ALA B N 1
ATOM 4793 C CA . ALA B 1 166 ? -15.898 -20.781 -23.938 1 91.06 166 ALA B CA 1
ATOM 4794 C C . ALA B 1 166 ? -15.164 -20.469 -25.234 1 91.06 166 ALA B C 1
ATOM 4796 O O . ALA B 1 166 ? -14.867 -21.359 -26.031 1 91.06 166 ALA B O 1
ATOM 4797 N N . GLU B 1 167 ? -14.859 -19.219 -25.406 1 85.44 167 GLU B N 1
ATOM 4798 C CA . GLU B 1 167 ? -14.203 -18.797 -26.641 1 85.44 167 GLU B CA 1
ATOM 4799 C C . GLU B 1 167 ? -12.812 -19.422 -26.766 1 85.44 167 GLU B C 1
ATOM 4801 O O . GLU B 1 167 ? -12.32 -19.656 -27.875 1 85.44 167 GLU B O 1
ATOM 4806 N N . ASN B 1 168 ? -12.281 -19.781 -25.672 1 81.88 168 ASN B N 1
ATOM 4807 C CA . ASN B 1 168 ? -10.914 -20.266 -25.656 1 81.88 168 ASN B CA 1
ATOM 4808 C C . ASN B 1 168 ? -10.859 -21.797 -25.625 1 81.88 168 ASN B C 1
ATOM 4810 O O . ASN B 1 168 ? -9.781 -22.391 -25.547 1 81.88 168 ASN B O 1
ATOM 4814 N N . LEU B 1 169 ? -12 -22.359 -25.703 1 88.81 169 LEU B N 1
ATOM 4815 C CA . LEU B 1 169 ? -12.039 -23.812 -25.781 1 88.81 169 LEU B CA 1
ATOM 4816 C C . LEU B 1 169 ? -11.625 -24.312 -27.156 1 88.81 169 LEU B C 1
ATOM 4818 O O . LEU B 1 169 ? -12.445 -24.375 -28.078 1 88.81 169 LEU B O 1
ATOM 4822 N N . ARG B 1 170 ? -10.359 -24.594 -27.344 1 81.75 170 ARG B N 1
ATOM 4823 C CA . ARG B 1 170 ? -9.812 -25 -28.625 1 81.75 170 ARG B CA 1
ATOM 4824 C C . ARG B 1 170 ? -9.852 -26.516 -28.781 1 81.75 170 ARG B C 1
ATOM 4826 O O . ARG B 1 170 ? -9.695 -27.25 -27.797 1 81.75 170 ARG B O 1
ATOM 4833 N N . GLU B 1 171 ? -10.031 -27.016 -29.938 1 72.12 171 GLU B N 1
ATOM 4834 C CA . GLU B 1 171 ? -10.18 -28.438 -30.234 1 72.12 171 GLU B CA 1
ATOM 4835 C C . GLU B 1 171 ? -8.891 -29.203 -29.953 1 72.12 171 GLU B C 1
ATOM 4837 O O . GLU B 1 171 ? -8.906 -30.297 -29.391 1 72.12 171 GLU B O 1
ATOM 4842 N N . ASP B 1 172 ? -7.836 -28.656 -30.297 1 75.38 172 ASP B N 1
ATOM 4843 C CA . ASP B 1 172 ? -6.609 -29.453 -30.219 1 75.38 172 ASP B CA 1
ATOM 4844 C C . ASP B 1 172 ? -5.734 -28.984 -29.062 1 75.38 172 ASP B C 1
ATOM 4846 O O . ASP B 1 172 ? -4.527 -29.234 -29.047 1 75.38 172 ASP B O 1
ATOM 4850 N N . ALA B 1 173 ? -6.406 -28.547 -28.062 1 84.25 173 ALA B N 1
ATOM 4851 C CA . ALA B 1 173 ? -5.629 -28.078 -26.906 1 84.25 173 ALA B CA 1
ATOM 4852 C C . ALA B 1 173 ? -5.496 -29.172 -25.859 1 84.25 173 ALA B C 1
ATOM 4854 O O . ALA B 1 173 ? -6.355 -30.047 -25.75 1 84.25 173 ALA B O 1
ATOM 4855 N N . MET B 1 174 ? -4.398 -29.172 -25.172 1 88.81 174 MET B N 1
ATOM 4856 C CA . MET B 1 174 ? -4.168 -30.141 -24.109 1 88.81 174 MET B CA 1
ATOM 4857 C C . MET B 1 174 ? -4.723 -29.641 -22.781 1 88.81 174 MET B C 1
ATOM 4859 O O . MET B 1 174 ? -4.629 -30.328 -21.766 1 88.81 174 MET B O 1
ATOM 4863 N N . GLU B 1 175 ? -5.211 -28.469 -22.781 1 91.75 175 GLU B N 1
ATOM 4864 C CA . GLU B 1 175 ? -5.934 -27.875 -21.656 1 91.75 175 GLU B CA 1
ATOM 4865 C C . GLU B 1 175 ? -7.176 -27.125 -22.141 1 91.75 175 GLU B C 1
ATOM 4867 O O . GLU B 1 175 ? -7.211 -26.625 -23.25 1 91.75 175 GLU B O 1
ATOM 4872 N N . LEU B 1 176 ? -8.172 -27.203 -21.344 1 95.56 176 LEU B N 1
ATOM 4873 C CA . LEU B 1 176 ? -9.43 -26.547 -21.703 1 95.56 176 LEU B CA 1
ATOM 4874 C C . LEU B 1 176 ? -9.578 -25.219 -20.969 1 95.56 176 LEU B C 1
ATOM 4876 O O . LEU B 1 176 ? -9.844 -25.188 -19.766 1 95.56 176 LEU B O 1
ATOM 4880 N N . SER B 1 177 ? -9.516 -24.188 -21.734 1 95.38 177 SER B N 1
ATOM 4881 C CA . SER B 1 177 ? -9.484 -22.859 -21.156 1 95.38 177 SER B CA 1
ATOM 4882 C C . SER B 1 177 ? -10.859 -22.203 -21.172 1 95.38 177 SER B C 1
ATOM 4884 O O . SER B 1 177 ? -11.531 -22.203 -22.219 1 95.38 177 SER B O 1
ATOM 4886 N N . LEU B 1 178 ? -11.258 -21.703 -20.062 1 95.81 178 LEU B N 1
ATOM 4887 C CA . LEU B 1 178 ? -12.516 -20.969 -19.906 1 95.81 178 LEU B CA 1
ATOM 4888 C C . LEU B 1 178 ? -12.273 -19.594 -19.297 1 95.81 178 LEU B C 1
ATOM 4890 O O . LEU B 1 178 ? -11.406 -19.438 -18.422 1 95.81 178 LEU B O 1
ATOM 4894 N N . LEU B 1 179 ? -12.945 -18.672 -19.812 1 96 179 LEU B N 1
ATOM 4895 C CA . LEU B 1 179 ? -12.945 -17.344 -19.188 1 96 179 LEU B CA 1
ATOM 4896 C C . LEU B 1 179 ? -14.18 -17.156 -18.312 1 96 179 LEU B C 1
ATOM 4898 O O . LEU B 1 179 ? -15.312 -17.266 -18.797 1 96 179 LEU B O 1
ATOM 4902 N N . ILE B 1 180 ? -13.961 -16.906 -17.109 1 96.62 180 ILE B N 1
ATOM 4903 C CA . ILE B 1 180 ? -15.062 -16.828 -16.156 1 96.62 180 ILE B CA 1
ATOM 4904 C C . ILE B 1 180 ? -15.102 -15.445 -15.523 1 96.62 180 ILE B C 1
ATOM 4906 O O . ILE B 1 180 ? -14.055 -14.883 -15.18 1 96.62 180 ILE B O 1
ATOM 4910 N N . ARG B 1 181 ? -16.266 -15.008 -15.297 1 93.94 181 ARG B N 1
ATOM 4911 C CA . ARG B 1 181 ? -16.469 -13.664 -14.773 1 93.94 181 ARG B CA 1
ATOM 4912 C C . ARG B 1 181 ? -16.203 -13.609 -13.273 1 93.94 181 ARG B C 1
ATOM 4914 O O . ARG B 1 181 ? -16.75 -14.406 -12.516 1 93.94 181 ARG B O 1
ATOM 4921 N N . GLY B 1 182 ? -15.352 -12.727 -12.953 1 91.06 182 GLY B N 1
ATOM 4922 C CA . GLY B 1 182 ? -15.18 -12.414 -11.547 1 91.06 182 GLY B CA 1
ATOM 4923 C C . GLY B 1 182 ? -15.977 -11.203 -11.094 1 91.06 182 GLY B C 1
ATOM 4924 O O . GLY B 1 182 ? -17.047 -10.922 -11.641 1 91.06 182 GLY B O 1
ATOM 4925 N N . SER B 1 183 ? -15.609 -10.57 -10.016 1 84.31 183 SER B N 1
ATOM 4926 C CA . SER B 1 183 ? -16.281 -9.367 -9.516 1 84.31 183 SER B CA 1
ATOM 4927 C C . SER B 1 183 ? -15.969 -8.156 -10.383 1 84.31 183 SER B C 1
ATOM 4929 O O . SER B 1 183 ? -16.844 -7.32 -10.625 1 84.31 183 SER B O 1
ATOM 4931 N N . TRP B 1 184 ? -14.688 -8.133 -10.812 1 79.31 184 TRP B N 1
ATOM 4932 C CA . TRP B 1 184 ? -14.352 -6.945 -11.594 1 79.31 184 TRP B CA 1
ATOM 4933 C C . TRP B 1 184 ? -13.586 -7.332 -12.859 1 79.31 184 TRP B C 1
ATOM 4935 O O . TRP B 1 184 ? -13.5 -6.539 -13.805 1 79.31 184 TRP B O 1
ATOM 4945 N N . LYS B 1 185 ? -13.086 -8.469 -12.875 1 86.31 185 LYS B N 1
ATOM 4946 C CA . LYS B 1 185 ? -12.336 -8.914 -14.039 1 86.31 185 LYS B CA 1
ATOM 4947 C C . LYS B 1 185 ? -12.539 -10.406 -14.289 1 86.31 185 LYS B C 1
ATOM 4949 O O . LYS B 1 185 ? -12.711 -11.18 -13.344 1 86.31 185 LYS B O 1
ATOM 4954 N N . ASN B 1 186 ? -12.461 -10.711 -15.484 1 92.88 186 ASN B N 1
ATOM 4955 C CA . ASN B 1 186 ? -12.555 -12.125 -15.844 1 92.88 186 ASN B CA 1
ATOM 4956 C C . ASN B 1 186 ? -11.273 -12.875 -15.492 1 92.88 186 ASN B C 1
ATOM 4958 O O . ASN B 1 186 ? -10.18 -12.312 -15.562 1 92.88 186 ASN B O 1
ATOM 4962 N N . ILE B 1 187 ? -11.422 -14.109 -15.141 1 93.81 187 ILE B N 1
ATOM 4963 C CA . ILE B 1 187 ? -10.289 -14.969 -14.82 1 93.81 187 ILE B CA 1
ATOM 4964 C C . ILE B 1 187 ? -10.273 -16.172 -15.766 1 93.81 187 ILE B C 1
ATOM 4966 O O . ILE B 1 187 ? -11.312 -16.797 -16 1 93.81 187 ILE B O 1
ATOM 4970 N N . ARG B 1 188 ? -9.18 -16.438 -16.266 1 94.19 188 ARG B N 1
ATOM 4971 C CA . ARG B 1 188 ? -9.031 -17.609 -17.141 1 94.19 188 ARG B CA 1
ATOM 4972 C C . ARG B 1 188 ? -8.68 -18.859 -16.328 1 94.19 188 ARG B C 1
ATOM 4974 O O . ARG B 1 188 ? -7.742 -18.828 -15.523 1 94.19 188 ARG B O 1
ATOM 4981 N N . PHE B 1 189 ? -9.453 -19.875 -16.516 1 94.81 189 PHE B N 1
ATOM 4982 C CA . PHE B 1 189 ? -9.18 -21.172 -15.891 1 94.81 189 PHE B CA 1
ATOM 4983 C C . PHE B 1 189 ? -8.82 -22.219 -16.938 1 94.81 189 PHE B C 1
ATOM 4985 O O . PHE B 1 189 ? -9.516 -22.344 -17.953 1 94.81 189 PHE B O 1
ATOM 4992 N N . ASP B 1 190 ? -7.758 -22.875 -16.75 1 94.25 190 ASP B N 1
ATOM 4993 C CA . ASP B 1 190 ? -7.363 -24 -17.594 1 94.25 190 ASP B CA 1
ATOM 4994 C C . ASP B 1 190 ? -7.66 -25.328 -16.906 1 94.25 190 ASP B C 1
ATOM 4996 O O . ASP B 1 190 ? -6.938 -25.734 -15.992 1 94.25 190 ASP B O 1
ATOM 5000 N N . ILE B 1 191 ? -8.594 -25.984 -17.375 1 95.56 191 ILE B N 1
ATOM 5001 C CA . ILE B 1 191 ? -9.023 -27.25 -16.797 1 95.56 191 ILE B CA 1
ATOM 5002 C C . ILE B 1 191 ? -8.273 -28.406 -17.453 1 95.56 191 ILE B C 1
ATOM 5004 O O . ILE B 1 191 ? -8.25 -28.516 -18.672 1 95.56 191 ILE B O 1
ATOM 5008 N N . VAL B 1 192 ? -7.754 -29.219 -16.625 1 95.12 192 VAL B N 1
ATOM 5009 C CA . VAL B 1 192 ? -6.98 -30.344 -17.141 1 95.12 192 VAL B CA 1
ATOM 5010 C C . VAL B 1 192 ? -7.398 -31.625 -16.438 1 95.12 192 VAL B C 1
ATOM 5012 O O . VAL B 1 192 ? -7.383 -31.703 -15.211 1 95.12 192 VAL B O 1
ATOM 5015 N N . PRO B 1 193 ? -7.84 -32.625 -17.219 1 95.25 193 PRO B N 1
ATOM 5016 C CA . PRO B 1 193 ? -8.094 -33.906 -16.578 1 95.25 193 PRO B CA 1
ATOM 5017 C C . PRO B 1 193 ? -6.82 -34.562 -16.047 1 95.25 193 PRO B C 1
ATOM 5019 O O . PRO B 1 193 ? -5.754 -34.438 -16.656 1 95.25 193 PRO B O 1
ATOM 5022 N N . VAL B 1 194 ? -6.98 -35.281 -14.93 1 94.38 194 VAL B N 1
ATOM 5023 C CA . VAL B 1 194 ? -5.781 -35.812 -14.297 1 94.38 194 VAL B CA 1
ATOM 5024 C C . VAL B 1 194 ? -6.051 -37.25 -13.82 1 94.38 194 VAL B C 1
ATOM 5026 O O . VAL B 1 194 ? -7.137 -37.562 -13.32 1 94.38 194 VAL B O 1
ATOM 5029 N N . VAL B 1 195 ? -5.105 -38.094 -14.062 1 92.12 195 VAL B N 1
ATOM 5030 C CA . VAL B 1 195 ? -5.09 -39.438 -13.5 1 92.12 195 VAL B CA 1
ATOM 5031 C C . VAL B 1 195 ? -4.145 -39.469 -12.305 1 92.12 195 VAL B C 1
ATOM 5033 O O . VAL B 1 195 ? -2.977 -39.094 -12.406 1 92.12 195 VAL B O 1
ATOM 5036 N N . ARG B 1 196 ? -4.617 -40 -11.211 1 90.38 196 ARG B N 1
ATOM 5037 C CA . ARG B 1 196 ? -3.818 -40.031 -9.992 1 90.38 196 ARG B CA 1
ATOM 5038 C C . ARG B 1 196 ? -3.377 -41.469 -9.68 1 90.38 196 ARG B C 1
ATOM 5040 O O . ARG B 1 196 ? -4.145 -42.406 -9.867 1 90.38 196 ARG B O 1
ATOM 5047 N N . ARG B 1 197 ? -2.154 -41.469 -9.336 1 87.94 197 ARG B N 1
ATOM 5048 C CA . ARG B 1 197 ? -1.587 -42.781 -8.953 1 87.94 197 ARG B CA 1
ATOM 5049 C C . ARG B 1 197 ? -0.721 -42.625 -7.703 1 87.94 197 ARG B C 1
ATOM 5051 O O . ARG B 1 197 ? -0.026 -41.625 -7.527 1 87.94 197 ARG B O 1
ATOM 5058 N N . GLN B 1 198 ? -0.81 -43.688 -6.891 1 83.25 198 GLN B N 1
ATOM 5059 C CA . GLN B 1 198 ? 0.063 -43.656 -5.723 1 83.25 198 GLN B CA 1
ATOM 5060 C C . GLN B 1 198 ? 1.517 -43.906 -6.117 1 83.25 198 GLN B C 1
ATOM 5062 O O . GLN B 1 198 ? 1.795 -44.688 -7.02 1 83.25 198 GLN B O 1
ATOM 5067 N N . GLN B 1 199 ? 2.285 -43.031 -5.758 1 74.88 199 GLN B N 1
ATOM 5068 C CA . GLN B 1 199 ? 3.699 -43.156 -6.098 1 74.88 199 GLN B CA 1
ATOM 5069 C C . GLN B 1 199 ? 4.535 -43.469 -4.859 1 74.88 199 GLN B C 1
ATOM 5071 O O . GLN B 1 199 ? 4.203 -43.031 -3.754 1 74.88 199 GLN B O 1
ATOM 5076 N N . GLU B 1 200 ? 5.391 -44.438 -5.168 1 66.25 200 GLU B N 1
ATOM 5077 C CA . GLU B 1 200 ? 6.363 -44.688 -4.109 1 66.25 200 GLU B CA 1
ATOM 5078 C C . GLU B 1 200 ? 7.172 -43.406 -3.801 1 66.25 200 GLU B C 1
ATOM 5080 O O . GLU B 1 200 ? 7.371 -42.562 -4.672 1 66.25 200 GLU B O 1
ATOM 5085 N N . PRO B 1 201 ? 7.383 -43.375 -2.514 1 58.91 201 PRO B N 1
ATOM 5086 C CA . PRO B 1 201 ? 8.117 -42.188 -2.078 1 58.91 201 PRO B CA 1
ATOM 5087 C C . PRO B 1 201 ? 9.273 -41.844 -3.012 1 58.91 201 PRO B C 1
ATOM 5089 O O . PRO B 1 201 ? 9.953 -42.719 -3.523 1 58.91 201 PRO B O 1
ATOM 5092 N N . PHE B 1 202 ? 9.102 -40.688 -3.631 1 55.62 202 PHE B N 1
ATOM 5093 C CA . PHE B 1 202 ? 10.125 -40.094 -4.496 1 55.62 202 PHE B CA 1
ATOM 5094 C C . PHE B 1 202 ? 11.508 -40.25 -3.867 1 55.62 202 PHE B C 1
ATOM 5096 O O . PHE B 1 202 ? 11.711 -39.844 -2.717 1 55.62 202 PHE B O 1
ATOM 5103 N N . GLN B 1 203 ? 12.195 -41.375 -4.027 1 51.75 203 GLN B N 1
ATOM 5104 C CA . GLN B 1 203 ? 13.578 -41.344 -3.561 1 51.75 203 GLN B CA 1
ATOM 5105 C C . GLN B 1 203 ? 14.367 -40.219 -4.219 1 51.75 203 GLN B C 1
ATOM 5107 O O . GLN B 1 203 ? 14.578 -40.219 -5.434 1 51.75 203 GLN B O 1
ATOM 5112 N N . LEU B 1 204 ? 14.07 -38.969 -3.943 1 51.12 204 LEU B N 1
ATOM 5113 C CA . LEU B 1 204 ? 14.961 -37.969 -4.523 1 51.12 204 LEU B CA 1
ATOM 5114 C C . LEU B 1 204 ? 16.406 -38.5 -4.543 1 51.12 204 LEU B C 1
ATOM 5116 O O . LEU B 1 204 ? 16.891 -39.031 -3.547 1 51.12 204 LEU B O 1
ATOM 5120 N N . GLN B 1 205 ? 16.672 -39.094 -5.594 1 46.81 205 GLN B N 1
ATOM 5121 C CA . GLN B 1 205 ? 18.031 -39.562 -5.812 1 46.81 205 GLN B CA 1
ATOM 5122 C C . GLN B 1 205 ? 19.047 -38.75 -5.031 1 46.81 205 GLN B C 1
ATOM 5124 O O . GLN B 1 205 ? 19.547 -37.75 -5.535 1 46.81 205 GLN B O 1
ATOM 5129 N N . GLY B 1 206 ? 19.328 -39.125 -3.764 1 49.12 206 GLY B N 1
ATOM 5130 C CA . GLY B 1 206 ? 20.5 -38.594 -3.084 1 49.12 206 GLY B CA 1
ATOM 5131 C C . GLY B 1 206 ? 20.266 -37.25 -2.422 1 49.12 206 GLY B C 1
ATOM 5132 O O . GLY B 1 206 ? 21.156 -36.719 -1.747 1 49.12 206 GLY B O 1
ATOM 5133 N N . ARG B 1 207 ? 19.484 -36.375 -3.008 1 53.38 207 ARG B N 1
ATOM 5134 C CA . ARG B 1 207 ? 19.469 -35 -2.465 1 53.38 207 ARG B CA 1
ATOM 5135 C C . ARG B 1 207 ? 18.75 -34.969 -1.118 1 53.38 207 ARG B C 1
ATOM 5137 O O . ARG B 1 207 ? 17.703 -35.594 -0.949 1 53.38 207 ARG B O 1
ATOM 5144 N N . GLN B 1 208 ? 19.422 -35.062 -0.106 1 52.56 208 GLN B N 1
ATOM 5145 C CA . GLN B 1 208 ? 18.922 -34.781 1.229 1 52.56 208 GLN B CA 1
ATOM 5146 C C . GLN B 1 208 ? 18.141 -33.469 1.247 1 52.56 208 GLN B C 1
ATOM 5148 O O . GLN B 1 208 ? 18.719 -32.375 1.476 1 52.56 208 GLN B O 1
ATOM 5153 N N . ILE B 1 209 ? 17.094 -33.281 0.396 1 55.25 209 ILE B N 1
ATOM 5154 C CA . ILE B 1 209 ? 16.281 -32.094 0.14 1 55.25 209 ILE B CA 1
ATOM 5155 C C . ILE B 1 209 ? 15.516 -31.719 1.403 1 55.25 209 ILE B C 1
ATOM 5157 O O . ILE B 1 209 ? 14.789 -30.719 1.415 1 55.25 209 ILE B O 1
ATOM 5161 N N . ASP B 1 210 ? 16.031 -32.156 2.623 1 63 210 ASP B N 1
ATOM 5162 C CA . ASP B 1 210 ? 15.133 -31.797 3.723 1 63 210 ASP B CA 1
ATOM 5163 C C . ASP B 1 210 ? 15.805 -30.812 4.68 1 63 210 ASP B C 1
ATOM 5165 O O . ASP B 1 210 ? 15.445 -30.734 5.859 1 63 210 ASP B O 1
ATOM 5169 N N . ARG B 1 211 ? 16.766 -30.031 4.09 1 75.75 211 ARG B N 1
ATOM 5170 C CA . ARG B 1 211 ? 17.406 -29.172 5.074 1 75.75 211 ARG B CA 1
ATOM 5171 C C . ARG B 1 211 ? 16.547 -27.953 5.383 1 75.75 211 ARG B C 1
ATOM 5173 O O . ARG B 1 211 ? 16.391 -27.562 6.543 1 75.75 211 ARG B O 1
ATOM 5180 N N . GLY B 1 212 ? 15.898 -27.438 4.328 1 82.94 212 GLY B N 1
ATOM 5181 C CA . GLY B 1 212 ? 15.156 -26.203 4.57 1 82.94 212 GLY B CA 1
ATOM 5182 C C . GLY B 1 212 ? 13.664 -26.438 4.758 1 82.94 212 GLY B C 1
ATOM 5183 O O . GLY B 1 212 ? 12.93 -25.5 5.102 1 82.94 212 GLY B O 1
ATOM 5184 N N . PHE B 1 213 ? 13.242 -27.703 4.57 1 89.06 213 PHE B N 1
ATOM 5185 C CA . PHE B 1 213 ? 11.828 -28.047 4.699 1 89.06 213 PHE B CA 1
ATOM 5186 C C . PHE B 1 213 ? 11.609 -28.953 5.906 1 89.06 213 PHE B C 1
ATOM 5188 O O . PHE B 1 213 ? 12.516 -29.672 6.324 1 89.06 213 PHE B O 1
ATOM 5195 N N . PRO B 1 214 ? 10.43 -28.812 6.473 1 87.69 214 PRO B N 1
ATOM 5196 C CA . PRO B 1 214 ? 10.117 -29.781 7.527 1 87.69 214 PRO B CA 1
ATOM 5197 C C . PRO B 1 214 ? 10.258 -31.234 7.055 1 87.69 214 PRO B C 1
ATOM 5199 O O . PRO B 1 214 ? 10.016 -31.516 5.883 1 87.69 214 PRO B O 1
ATOM 5202 N N . GLU B 1 215 ? 10.594 -32 7.984 1 85.56 215 GLU B N 1
ATOM 5203 C CA . GLU B 1 215 ? 10.82 -33.406 7.672 1 85.56 215 GLU B CA 1
ATOM 5204 C C . GLU B 1 215 ? 9.586 -34.031 7.008 1 85.56 215 GLU B C 1
ATOM 5206 O O . GLU B 1 215 ? 8.461 -33.812 7.461 1 85.56 215 GLU B O 1
ATOM 5211 N N . GLY B 1 216 ? 9.781 -34.688 5.902 1 84.94 216 GLY B N 1
ATOM 5212 C CA . GLY B 1 216 ? 8.711 -35.406 5.23 1 84.94 216 GLY B CA 1
ATOM 5213 C C . GLY B 1 216 ? 7.914 -34.562 4.27 1 84.94 216 GLY B C 1
ATOM 5214 O O . GLY B 1 216 ? 6.965 -35.031 3.645 1 84.94 216 GLY B O 1
ATOM 5215 N N . SER B 1 217 ? 8.195 -33.312 4.156 1 87.69 217 SER B N 1
ATOM 5216 C CA . SER B 1 217 ? 7.43 -32.406 3.311 1 87.69 217 SER B CA 1
ATOM 5217 C C . SER B 1 217 ? 7.484 -32.844 1.847 1 87.69 217 SER B C 1
ATOM 5219 O O . SER B 1 217 ? 6.469 -32.812 1.148 1 87.69 217 SER B O 1
ATOM 5221 N N . LEU B 1 218 ? 8.664 -33.156 1.375 1 86.31 218 LEU B N 1
ATOM 5222 C CA . LEU B 1 218 ? 8.812 -33.562 -0.014 1 86.31 218 LEU B CA 1
ATOM 5223 C C . LEU B 1 218 ? 8.047 -34.844 -0.279 1 86.31 218 LEU B C 1
ATOM 5225 O O . LEU B 1 218 ? 7.41 -35 -1.324 1 86.31 218 LEU B O 1
ATOM 5229 N N . GLN B 1 219 ? 8.125 -35.75 0.639 1 84.88 219 GLN B N 1
ATOM 5230 C CA . GLN B 1 219 ? 7.406 -37 0.518 1 84.88 219 GLN B CA 1
ATOM 5231 C C . GLN B 1 219 ? 5.895 -36.781 0.488 1 84.88 219 GLN B C 1
ATOM 5233 O O . GLN B 1 219 ? 5.188 -37.406 -0.312 1 84.88 219 GLN B O 1
ATOM 5238 N N . ARG B 1 220 ? 5.477 -35.969 1.302 1 86.75 220 ARG B N 1
ATOM 5239 C CA . ARG B 1 220 ? 4.047 -35.656 1.365 1 86.75 220 ARG B CA 1
ATOM 5240 C C . ARG B 1 220 ? 3.576 -34.969 0.1 1 86.75 220 ARG B C 1
ATOM 5242 O O . ARG B 1 220 ? 2.477 -35.219 -0.392 1 86.75 220 ARG B O 1
ATOM 5249 N N . ALA B 1 221 ? 4.418 -34.094 -0.36 1 88.88 221 ALA B N 1
ATOM 5250 C CA . ALA B 1 221 ? 4.051 -33.312 -1.539 1 88.88 221 ALA B CA 1
ATOM 5251 C C . ALA B 1 221 ? 3.998 -34.188 -2.785 1 88.88 221 ALA B C 1
ATOM 5253 O O . ALA B 1 221 ? 3.234 -33.906 -3.713 1 88.88 221 ALA B O 1
ATOM 5254 N N . THR B 1 222 ? 4.793 -35.281 -2.828 1 86.94 222 THR B N 1
ATOM 5255 C CA . THR B 1 222 ? 4.887 -36.125 -4.02 1 86.94 222 THR B CA 1
ATOM 5256 C C . THR B 1 222 ? 4.234 -37.469 -3.773 1 86.94 222 THR B C 1
ATOM 5258 O O . THR B 1 222 ? 4.539 -38.438 -4.465 1 86.94 222 THR B O 1
ATOM 5261 N N . GLU B 1 223 ? 3.428 -37.594 -2.807 1 86.12 223 GLU B N 1
ATOM 5262 C CA . GLU B 1 223 ? 2.789 -38.844 -2.428 1 86.12 223 GLU B CA 1
ATOM 5263 C C . GLU B 1 223 ? 1.972 -39.406 -3.582 1 86.12 223 GLU B C 1
ATOM 5265 O O . GLU B 1 223 ? 1.896 -40.625 -3.75 1 86.12 223 GLU B O 1
ATOM 5270 N N . GLN B 1 224 ? 1.398 -38.562 -4.344 1 86.62 224 GLN B N 1
ATOM 5271 C CA . GLN B 1 224 ? 0.592 -38.969 -5.484 1 86.62 224 GLN B CA 1
ATOM 5272 C C . GLN B 1 224 ? 1.155 -38.438 -6.789 1 86.62 224 GLN B C 1
ATOM 5274 O O . GLN B 1 224 ? 1.538 -37.25 -6.867 1 86.62 224 GLN B O 1
ATOM 5279 N N . ALA B 1 225 ? 1.303 -39.375 -7.715 1 87.88 225 ALA B N 1
ATOM 5280 C CA . ALA B 1 225 ? 1.686 -38.938 -9.055 1 87.88 225 ALA B CA 1
ATOM 5281 C C . ALA B 1 225 ? 0.463 -38.5 -9.859 1 87.88 225 ALA B C 1
ATOM 5283 O O . ALA B 1 225 ? -0.593 -39.125 -9.781 1 87.88 225 ALA B O 1
ATOM 5284 N N . HIS B 1 226 ? 0.62 -37.406 -10.5 1 90.25 226 HIS B N 1
ATOM 5285 C CA . HIS B 1 226 ? -0.438 -36.875 -11.352 1 90.25 226 HIS B CA 1
ATOM 5286 C C . HIS B 1 226 ? -0.044 -36.938 -12.82 1 90.25 226 HIS B C 1
ATOM 5288 O O . HIS B 1 226 ? 1.049 -36.531 -13.195 1 90.25 226 HIS B O 1
ATOM 5294 N N . PHE B 1 227 ? -0.909 -37.531 -13.633 1 91.94 227 PHE B N 1
ATOM 5295 C CA . PHE B 1 227 ? -0.666 -37.625 -15.062 1 91.94 227 PHE B CA 1
ATOM 5296 C C . PHE B 1 227 ? -1.674 -36.781 -15.836 1 91.94 227 PHE B C 1
ATOM 5298 O O . PHE B 1 227 ? -2.885 -36.906 -15.656 1 91.94 227 PHE B O 1
ATOM 5305 N N . VAL B 1 228 ? -1.138 -35.875 -16.656 1 94.19 228 VAL B N 1
ATOM 5306 C CA . VAL B 1 228 ? -1.963 -34.938 -17.453 1 94.19 228 VAL B CA 1
ATOM 5307 C C . VAL B 1 228 ? -1.675 -35.156 -18.938 1 94.19 228 VAL B C 1
ATOM 5309 O O . VAL B 1 228 ? -0.66 -35.75 -19.297 1 94.19 228 VAL B O 1
ATOM 5312 N N . PRO B 1 229 ? -2.568 -34.688 -19.781 1 93.06 229 PRO B N 1
ATOM 5313 C CA . PRO B 1 229 ? -2.359 -34.875 -21.219 1 93.06 229 PRO B CA 1
ATOM 5314 C C . PRO B 1 229 ? -1.127 -34.125 -21.719 1 93.06 229 PRO B C 1
ATOM 5316 O O . PRO B 1 229 ? -0.963 -32.938 -21.453 1 93.06 229 PRO B O 1
ATOM 5319 N N . ALA B 1 230 ? -0.243 -34.812 -22.359 1 90.81 230 ALA B N 1
ATOM 5320 C CA . ALA B 1 230 ? 0.918 -34.219 -23.016 1 90.81 230 ALA B CA 1
ATOM 5321 C C . ALA B 1 230 ? 0.662 -34.031 -24.516 1 90.81 230 ALA B C 1
ATOM 5323 O O . ALA B 1 230 ? 1.112 -33.031 -25.094 1 90.81 230 ALA B O 1
ATOM 5324 N N . SER B 1 231 ? 0.093 -34.938 -25.125 1 89.31 231 SER B N 1
ATOM 5325 C CA . SER B 1 231 ? -0.355 -34.969 -26.516 1 89.31 231 SER B CA 1
ATOM 5326 C C . SER B 1 231 ? -1.667 -35.719 -26.656 1 89.31 231 SER B C 1
ATOM 5328 O O . SER B 1 231 ? -2.195 -36.25 -25.656 1 89.31 231 SER B O 1
ATOM 5330 N N . PRO B 1 232 ? -2.152 -35.781 -27.812 1 87.69 232 PRO B N 1
ATOM 5331 C CA . PRO B 1 232 ? -3.404 -36.5 -27.969 1 87.69 232 PRO B CA 1
ATOM 5332 C C . PRO B 1 232 ? -3.256 -38 -27.625 1 87.69 232 PRO B C 1
ATOM 5334 O O . PRO B 1 232 ? -4.246 -38.656 -27.312 1 87.69 232 PRO B O 1
ATOM 5337 N N . HIS B 1 233 ? -2.037 -38.5 -27.562 1 87.5 233 HIS B N 1
ATOM 5338 C CA . HIS B 1 233 ? -1.876 -39.938 -27.391 1 87.5 233 HIS B CA 1
ATOM 5339 C C . HIS B 1 233 ? -1.123 -40.25 -26.109 1 87.5 233 HIS B C 1
ATOM 5341 O O . HIS B 1 233 ? -1.179 -41.375 -25.625 1 87.5 233 HIS B O 1
ATOM 5347 N N . CYS B 1 234 ? -0.438 -39.281 -25.578 1 90.19 234 CYS B N 1
ATOM 5348 C CA . CYS B 1 234 ? 0.448 -39.562 -24.469 1 90.19 234 CYS B CA 1
ATOM 5349 C C . CYS B 1 234 ? 0.109 -38.719 -23.25 1 90.19 234 CYS B C 1
ATOM 5351 O O . CYS B 1 234 ? -0.346 -37.594 -23.391 1 90.19 234 CYS B O 1
ATOM 5353 N N . TRP B 1 235 ? 0.28 -39.375 -22.078 1 91 235 TRP B N 1
ATOM 5354 C CA . TRP B 1 235 ? 0.202 -38.656 -20.797 1 91 235 TRP B CA 1
ATOM 5355 C C . TRP B 1 235 ? 1.587 -38.25 -20.328 1 91 235 TRP B C 1
ATOM 5357 O O . TRP B 1 235 ? 2.6 -38.75 -20.797 1 91 235 TRP B O 1
ATOM 5367 N N . ARG B 1 236 ? 1.642 -37.25 -19.5 1 90.62 236 ARG B N 1
ATOM 5368 C CA . ARG B 1 236 ? 2.893 -36.844 -18.859 1 90.62 236 ARG B CA 1
ATOM 5369 C C . ARG B 1 236 ? 2.699 -36.625 -17.359 1 90.62 236 ARG B C 1
ATOM 5371 O O . ARG B 1 236 ? 1.603 -36.281 -16.922 1 90.62 236 ARG B O 1
ATOM 5378 N N . SER B 1 237 ? 3.752 -36.844 -16.656 1 88.56 237 SER B N 1
ATOM 5379 C CA . SER B 1 237 ? 3.721 -36.531 -15.234 1 88.56 237 SER B CA 1
ATOM 5380 C C . SER B 1 237 ? 3.678 -35.031 -14.984 1 88.56 237 SER B C 1
ATOM 5382 O O . SER B 1 237 ? 4.355 -34.281 -15.664 1 88.56 237 SER B O 1
ATOM 5384 N N . SER B 1 238 ? 2.828 -34.625 -14.062 1 89.94 238 SER B N 1
ATOM 5385 C CA . SER B 1 238 ? 2.695 -33.219 -13.734 1 89.94 238 SER B CA 1
ATOM 5386 C C . SER B 1 238 ? 3.221 -32.906 -12.336 1 89.94 238 SER B C 1
ATOM 5388 O O . SER B 1 238 ? 2.893 -33.625 -11.383 1 89.94 238 SER B O 1
ATOM 5390 N N . ALA B 1 239 ? 4.023 -31.875 -12.227 1 90.12 239 ALA B N 1
ATOM 5391 C CA . ALA B 1 239 ? 4.539 -31.469 -10.93 1 90.12 239 ALA B CA 1
ATOM 5392 C C . ALA B 1 239 ? 3.791 -30.234 -10.406 1 90.12 239 ALA B C 1
ATOM 5394 O O . ALA B 1 239 ? 4.199 -29.625 -9.414 1 90.12 239 ALA B O 1
ATOM 5395 N N . HIS B 1 240 ? 2.699 -29.938 -11.031 1 89.88 240 HIS B N 1
ATOM 5396 C CA . HIS B 1 240 ? 1.987 -28.719 -10.711 1 89.88 240 HIS B CA 1
ATOM 5397 C C . HIS B 1 240 ? 1.508 -28.719 -9.266 1 89.88 240 HIS B C 1
ATOM 5399 O O . HIS B 1 240 ? 1.842 -27.812 -8.492 1 89.88 240 HIS B O 1
ATOM 5405 N N . LEU B 1 241 ? 0.754 -29.672 -8.828 1 90.19 241 LEU B N 1
ATOM 5406 C CA . LEU B 1 241 ? 0.167 -29.703 -7.496 1 90.19 241 LEU B CA 1
ATOM 5407 C C . LEU B 1 241 ? 1.236 -29.953 -6.438 1 90.19 241 LEU B C 1
ATOM 5409 O O . LEU B 1 241 ? 1.223 -29.328 -5.375 1 90.19 241 LEU B O 1
ATOM 5413 N N . PRO B 1 242 ? 2.18 -30.906 -6.754 1 90.31 242 PRO B N 1
ATOM 5414 C CA . PRO B 1 242 ? 3.258 -31.078 -5.781 1 90.31 242 PRO B CA 1
ATOM 5415 C C . PRO B 1 242 ? 4.008 -29.781 -5.48 1 90.31 242 PRO B C 1
ATOM 5417 O O . PRO B 1 242 ? 4.352 -29.516 -4.324 1 90.31 242 PRO B O 1
ATOM 5420 N N . ILE B 1 243 ? 4.234 -29.047 -6.5 1 93.25 243 ILE B N 1
ATOM 5421 C CA . ILE B 1 243 ? 4.941 -27.797 -6.316 1 93.25 243 ILE B CA 1
ATOM 5422 C C . ILE B 1 243 ? 4.098 -26.844 -5.469 1 93.25 243 ILE B C 1
ATOM 5424 O O . ILE B 1 243 ? 4.621 -26.156 -4.586 1 93.25 243 ILE B O 1
ATOM 5428 N N . LEU B 1 244 ? 2.836 -26.766 -5.691 1 93.38 244 LEU B N 1
ATOM 5429 C CA . LEU B 1 244 ? 1.949 -25.906 -4.918 1 93.38 244 LEU B CA 1
ATOM 5430 C C . LEU B 1 244 ? 1.888 -26.359 -3.461 1 93.38 244 LEU B C 1
ATOM 5432 O O . LEU B 1 244 ? 1.793 -25.531 -2.555 1 93.38 244 LEU B O 1
ATOM 5436 N N . ARG B 1 245 ? 1.92 -27.625 -3.252 1 92.44 245 ARG B N 1
ATOM 5437 C CA . ARG B 1 245 ? 1.932 -28.141 -1.887 1 92.44 245 ARG B CA 1
ATOM 5438 C C . ARG B 1 245 ? 3.201 -27.719 -1.155 1 92.44 245 ARG B C 1
ATOM 5440 O O . ARG B 1 245 ? 3.164 -27.406 0.037 1 92.44 245 ARG B O 1
ATOM 5447 N N . LEU B 1 246 ? 4.258 -27.781 -1.877 1 93.06 246 LEU B N 1
ATOM 5448 C CA . LEU B 1 246 ? 5.516 -27.344 -1.28 1 93.06 246 LEU B CA 1
ATOM 5449 C C . LEU B 1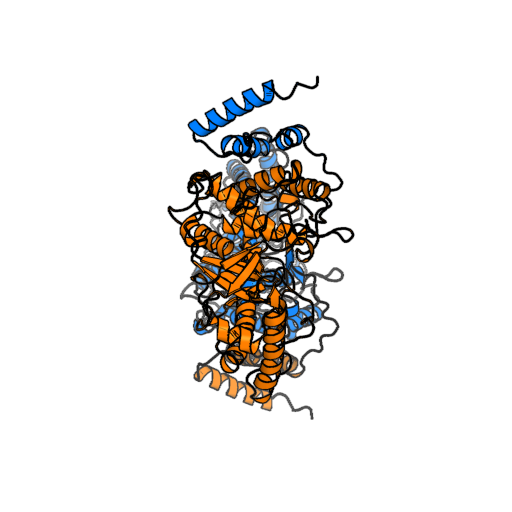 246 ? 5.473 -25.859 -0.948 1 93.06 246 LEU B C 1
ATOM 5451 O O . LEU B 1 246 ? 5.984 -25.438 0.091 1 93.06 246 LEU B O 1
ATOM 5455 N N . LEU B 1 247 ? 4.898 -25.094 -1.84 1 94.88 247 LEU B N 1
ATOM 5456 C CA . LEU B 1 247 ? 4.75 -23.656 -1.57 1 94.88 247 LEU B CA 1
ATOM 5457 C C . LEU B 1 247 ? 3.898 -23.438 -0.327 1 94.88 247 LEU B C 1
ATOM 5459 O O . LEU B 1 247 ? 4.176 -22.516 0.46 1 94.88 247 LEU B O 1
ATOM 5463 N N . HIS B 1 248 ? 2.908 -24.219 -0.194 1 93.06 248 HIS B N 1
ATOM 5464 C CA . HIS B 1 248 ? 2.066 -24.125 0.994 1 93.06 248 HIS B CA 1
ATOM 5465 C C . HIS B 1 248 ? 2.865 -24.422 2.258 1 93.06 248 HIS B C 1
ATOM 5467 O O . HIS B 1 248 ? 2.67 -23.781 3.289 1 93.06 248 HIS B O 1
ATOM 5473 N N . THR B 1 249 ? 3.66 -25.391 2.107 1 92.44 249 THR B N 1
ATOM 5474 C CA . THR B 1 249 ? 4.531 -25.734 3.23 1 92.44 249 THR B CA 1
ATOM 5475 C C . THR B 1 249 ? 5.445 -24.547 3.574 1 92.44 249 THR B C 1
ATOM 5477 O O . THR B 1 249 ? 5.672 -24.266 4.75 1 92.44 249 THR B O 1
ATOM 5480 N N . VAL B 1 250 ? 5.996 -23.906 2.551 1 94.38 250 VAL B N 1
ATOM 5481 C CA . VAL B 1 250 ? 6.875 -22.75 2.752 1 94.38 250 VAL B CA 1
ATOM 5482 C C . VAL B 1 250 ? 6.117 -21.641 3.486 1 94.38 250 VAL B C 1
ATOM 5484 O O . VAL B 1 250 ? 6.699 -20.922 4.297 1 94.38 250 VAL B O 1
ATOM 5487 N N . ASP B 1 251 ? 4.871 -21.531 3.219 1 91 251 ASP B N 1
ATOM 5488 C CA . ASP B 1 251 ? 4.02 -20.531 3.836 1 91 251 ASP B CA 1
ATOM 5489 C C . ASP B 1 251 ? 3.938 -20.719 5.348 1 91 251 ASP B C 1
ATOM 5491 O O . ASP B 1 251 ? 3.711 -19.766 6.094 1 91 251 ASP B O 1
ATOM 5495 N N . THR B 1 252 ? 4.059 -21.938 5.766 1 90.44 252 THR B N 1
ATOM 5496 C CA . THR B 1 252 ? 3.963 -22.234 7.188 1 90.44 252 THR B CA 1
ATOM 5497 C C . THR B 1 252 ? 5.285 -21.953 7.895 1 90.44 252 THR B C 1
ATOM 5499 O O . THR B 1 252 ? 5.336 -21.875 9.125 1 90.44 252 THR B O 1
ATOM 5502 N N . LEU B 1 253 ? 6.332 -21.781 7.082 1 92 253 LEU B N 1
ATOM 5503 C CA . LEU B 1 253 ? 7.641 -21.469 7.652 1 92 253 LEU B CA 1
ATOM 5504 C C . LEU B 1 253 ? 7.73 -20 8.055 1 92 253 LEU B C 1
ATOM 5506 O O . LEU B 1 253 ? 7.078 -19.141 7.449 1 92 253 LEU B O 1
ATOM 5510 N N . LYS B 1 254 ? 8.461 -19.75 9.094 1 89.69 254 LYS B N 1
ATOM 5511 C CA . LYS B 1 254 ? 8.648 -18.375 9.523 1 89.69 254 LYS B CA 1
ATOM 5512 C C . LYS B 1 254 ? 9.477 -17.594 8.516 1 89.69 254 LYS B C 1
ATOM 5514 O O . LYS B 1 254 ? 10.336 -18.156 7.836 1 89.69 254 LYS B O 1
ATOM 5519 N N . GLY B 1 255 ? 9.188 -16.266 8.398 1 92.62 255 GLY B N 1
ATOM 5520 C CA . GLY B 1 255 ? 9.969 -15.406 7.535 1 92.62 255 GLY B CA 1
ATOM 5521 C C . GLY B 1 255 ? 9.242 -15.008 6.266 1 92.62 255 GLY B C 1
ATOM 5522 O O . GLY B 1 255 ? 8.234 -15.625 5.902 1 92.62 255 GLY B O 1
ATOM 5523 N N . PRO B 1 256 ? 9.742 -13.992 5.586 1 95.31 256 PRO B N 1
ATOM 5524 C CA . PRO B 1 256 ? 9.055 -13.469 4.41 1 95.31 256 PRO B CA 1
ATOM 5525 C C . PRO B 1 256 ? 9.453 -14.18 3.119 1 95.31 256 PRO B C 1
ATOM 5527 O O . PRO B 1 256 ? 9.758 -13.531 2.117 1 95.31 256 PRO B O 1
ATOM 5530 N N . ARG B 1 257 ? 9.359 -15.508 3.111 1 96.44 257 ARG B N 1
ATOM 5531 C CA . ARG B 1 257 ? 9.711 -16.281 1.927 1 96.44 257 ARG B CA 1
ATOM 5532 C C . ARG B 1 257 ? 8.711 -16.047 0.8 1 96.44 257 ARG B C 1
ATOM 5534 O O . ARG B 1 257 ? 9.086 -15.617 -0.291 1 96.44 257 ARG B O 1
ATOM 5541 N N . LEU B 1 258 ? 7.461 -16.297 1.098 1 96.12 258 LEU B N 1
ATOM 5542 C CA . LEU B 1 258 ? 6.445 -16.094 0.069 1 96.12 258 LEU B CA 1
ATOM 5543 C C . LEU B 1 258 ? 6.32 -14.617 -0.3 1 96.12 258 LEU B C 1
ATOM 5545 O O . LEU B 1 258 ? 6.012 -14.289 -1.446 1 96.12 258 LEU B O 1
ATOM 5549 N N . ASP B 1 259 ? 6.555 -13.734 0.718 1 95.94 259 ASP B N 1
ATOM 5550 C CA . ASP B 1 259 ? 6.539 -12.297 0.435 1 95.94 259 ASP B CA 1
ATOM 5551 C C . ASP B 1 259 ? 7.613 -11.93 -0.589 1 95.94 259 ASP B C 1
ATOM 5553 O O . ASP B 1 259 ? 7.398 -11.055 -1.431 1 95.94 259 ASP B O 1
ATOM 5557 N N . SER B 1 260 ? 8.75 -12.57 -0.458 1 97 260 SER B N 1
ATOM 5558 C CA . SER B 1 260 ? 9.828 -12.336 -1.417 1 97 260 SER B CA 1
ATOM 5559 C C . SER B 1 260 ? 9.422 -12.789 -2.818 1 97 260 SER B C 1
ATOM 5561 O O . SER B 1 260 ? 9.758 -12.125 -3.805 1 97 260 SER B O 1
ATOM 5563 N N . LEU B 1 261 ? 8.727 -13.898 -2.846 1 96.81 261 LEU B N 1
ATOM 5564 C CA . LEU B 1 261 ? 8.227 -14.398 -4.121 1 96.81 261 LEU B CA 1
ATOM 5565 C C . LEU B 1 261 ? 7.227 -13.43 -4.738 1 96.81 261 LEU B C 1
ATOM 5567 O O . LEU B 1 261 ? 7.281 -13.156 -5.938 1 96.81 261 LEU B O 1
ATOM 5571 N N . ARG B 1 262 ? 6.355 -12.93 -3.891 1 94.75 262 ARG B N 1
ATOM 5572 C CA . ARG B 1 262 ? 5.367 -11.961 -4.344 1 94.75 262 ARG B CA 1
ATOM 5573 C C . ARG B 1 262 ? 6.043 -10.727 -4.941 1 94.75 262 ARG B C 1
ATOM 5575 O O . ARG B 1 262 ? 5.633 -10.242 -5.996 1 94.75 262 ARG B O 1
ATOM 5582 N N . LEU B 1 263 ? 6.969 -10.258 -4.25 1 94.44 263 LEU B N 1
ATOM 5583 C CA . LEU B 1 263 ? 7.684 -9.055 -4.66 1 94.44 263 LEU B CA 1
ATOM 5584 C C . LEU B 1 263 ? 8.391 -9.273 -5.992 1 94.44 263 LEU B C 1
ATOM 5586 O O . LEU B 1 263 ? 8.297 -8.438 -6.895 1 94.44 263 LEU B O 1
ATOM 5590 N N . LEU B 1 264 ? 9.086 -10.352 -6.152 1 95.06 264 LEU B N 1
ATOM 5591 C CA . LEU B 1 264 ? 9.828 -10.633 -7.379 1 95.06 264 LEU B CA 1
ATOM 5592 C C . LEU B 1 264 ? 8.875 -10.836 -8.555 1 95.06 264 LEU B C 1
ATOM 5594 O O . LEU B 1 264 ? 9.195 -10.453 -9.688 1 95.06 264 LEU B O 1
ATOM 5598 N N . ASP B 1 265 ? 7.773 -11.484 -8.273 1 94.31 265 ASP B N 1
ATOM 5599 C CA . ASP B 1 265 ? 6.82 -11.688 -9.359 1 94.31 265 ASP B CA 1
ATOM 5600 C C . ASP B 1 265 ? 6.25 -10.359 -9.852 1 94.31 265 ASP B C 1
ATOM 5602 O O . ASP B 1 265 ? 5.961 -10.203 -11.039 1 94.31 265 ASP B O 1
ATOM 5606 N N . GLN B 1 266 ? 5.988 -9.477 -8.898 1 92.19 266 GLN B N 1
ATOM 5607 C CA . GLN B 1 266 ? 5.535 -8.148 -9.297 1 92.19 266 GLN B CA 1
ATOM 5608 C C . GLN B 1 266 ? 6.559 -7.461 -10.188 1 92.19 266 GLN B C 1
ATOM 5610 O O . GLN B 1 266 ? 6.195 -6.836 -11.188 1 92.19 266 GLN B O 1
ATOM 5615 N N . LEU B 1 267 ? 7.816 -7.566 -9.805 1 91.44 267 LEU B N 1
ATOM 5616 C CA . LEU B 1 267 ? 8.883 -6.965 -10.594 1 91.44 267 LEU B CA 1
ATOM 5617 C C . LEU B 1 267 ? 8.992 -7.633 -11.961 1 91.44 267 LEU B C 1
ATOM 5619 O O . LEU B 1 267 ? 9.25 -6.961 -12.961 1 91.44 267 LEU B O 1
ATOM 5623 N N . ARG B 1 268 ? 8.828 -8.938 -11.984 1 91.12 268 ARG B N 1
ATOM 5624 C CA . ARG B 1 268 ? 8.828 -9.688 -13.234 1 91.12 268 ARG B CA 1
ATOM 5625 C C . ARG B 1 268 ? 7.762 -9.164 -14.188 1 91.12 268 ARG B C 1
ATOM 5627 O O . ARG B 1 268 ? 8.047 -8.898 -15.359 1 91.12 268 ARG B O 1
ATOM 5634 N N . ASP B 1 269 ? 6.586 -9.023 -13.703 1 87.94 269 ASP B N 1
ATOM 5635 C CA . ASP B 1 269 ? 5.453 -8.578 -14.508 1 87.94 269 ASP B CA 1
ATOM 5636 C C . ASP B 1 269 ? 5.66 -7.148 -15 1 87.94 269 ASP B C 1
ATOM 5638 O O . ASP B 1 269 ? 5.238 -6.801 -16.109 1 87.94 269 ASP B O 1
ATOM 5642 N N . GLN B 1 270 ? 6.34 -6.422 -14.258 1 85.38 270 GLN B N 1
ATOM 5643 C CA . GLN B 1 270 ? 6.527 -5.004 -14.547 1 85.38 270 GLN B CA 1
ATOM 5644 C C . GLN B 1 270 ? 7.727 -4.785 -15.469 1 85.38 270 GLN B C 1
ATOM 5646 O O . GLN B 1 270 ? 7.637 -4.039 -16.438 1 85.38 270 GLN B O 1
ATOM 5651 N N . ASP B 1 271 ? 8.82 -5.484 -15.117 1 86.88 271 ASP B N 1
ATOM 5652 C CA . ASP B 1 271 ? 10.086 -5.035 -15.68 1 86.88 271 ASP B CA 1
ATOM 5653 C C . ASP B 1 271 ? 10.742 -6.141 -16.516 1 86.88 271 ASP B C 1
ATOM 5655 O O . ASP B 1 271 ? 11.609 -5.867 -17.344 1 86.88 271 ASP B O 1
ATOM 5659 N N . TRP B 1 272 ? 10.43 -7.344 -16.203 1 87 272 TRP B N 1
ATOM 5660 C CA . TRP B 1 272 ? 11.195 -8.43 -16.797 1 87 272 TRP B CA 1
ATOM 5661 C C . TRP B 1 272 ? 10.406 -9.109 -17.922 1 87 272 TRP B C 1
ATOM 5663 O O . TRP B 1 272 ? 10.742 -10.211 -18.344 1 87 272 TRP B O 1
ATOM 5673 N N . GLY B 1 273 ? 9.32 -8.445 -18.312 1 77.62 273 GLY B N 1
ATOM 5674 C CA . GLY B 1 273 ? 8.43 -9.031 -19.297 1 77.62 273 GLY B CA 1
ATOM 5675 C C . GLY B 1 273 ? 9.047 -9.133 -20.688 1 77.62 273 GLY B C 1
ATOM 5676 O O . GLY B 1 273 ? 10.234 -8.859 -20.859 1 77.62 273 GLY B O 1
ATOM 5677 N N . GLU B 1 274 ? 8.125 -9.547 -21.516 1 70.69 274 GLU B N 1
ATOM 5678 C CA . GLU B 1 274 ? 8.438 -9.93 -22.891 1 70.69 274 GLU B CA 1
ATOM 5679 C C . GLU B 1 274 ? 8.805 -8.719 -23.734 1 70.69 274 GLU B C 1
ATOM 5681 O O . GLU B 1 274 ? 8.203 -7.648 -23.578 1 70.69 274 GLU B O 1
ATOM 5686 N N . GLU B 1 275 ? 9.984 -8.828 -24.297 1 63.84 275 GLU B N 1
ATOM 5687 C CA . GLU B 1 275 ? 10.32 -7.824 -25.312 1 63.84 275 GLU B CA 1
ATOM 5688 C C . GLU B 1 275 ? 10.398 -8.438 -26.703 1 63.84 275 GLU B C 1
ATOM 5690 O O . GLU B 1 275 ? 10.945 -9.531 -26.875 1 63.84 275 GLU B O 1
ATOM 5695 N N . GLY B 1 276 ? 9.898 -7.801 -27.625 1 58.97 276 GLY B N 1
ATOM 5696 C CA . GLY B 1 276 ? 10.102 -8.148 -29.031 1 58.97 276 GLY B CA 1
ATOM 5697 C C . GLY B 1 276 ? 9.492 -9.477 -29.406 1 58.97 276 GLY B C 1
ATOM 5698 O O . GLY B 1 276 ? 10.078 -10.242 -30.188 1 58.97 276 GLY B O 1
ATOM 5699 N N . GLY B 1 277 ? 8.398 -9.961 -28.766 1 60.19 277 GLY B N 1
ATOM 5700 C CA . GLY B 1 277 ? 7.773 -11.219 -29.156 1 60.19 277 GLY B CA 1
ATOM 5701 C C . GLY B 1 277 ? 8.242 -12.406 -28.344 1 60.19 277 GLY B C 1
ATOM 5702 O O . GLY B 1 277 ? 7.711 -13.508 -28.469 1 60.19 277 GLY B O 1
ATOM 5703 N N . ARG B 1 278 ? 9.203 -12.367 -27.625 1 66.06 278 ARG B N 1
ATOM 5704 C CA . ARG B 1 278 ? 9.727 -13.469 -26.812 1 66.06 278 ARG B CA 1
ATOM 5705 C C . ARG B 1 278 ? 9.016 -13.555 -25.469 1 66.06 278 ARG B C 1
ATOM 5707 O O . ARG B 1 278 ? 8.531 -12.547 -24.953 1 66.06 278 ARG B O 1
ATOM 5714 N N . SER B 1 279 ? 8.938 -14.766 -25.141 1 76.12 279 SER B N 1
ATOM 5715 C CA . SER B 1 279 ? 8.281 -15 -23.859 1 76.12 279 SER B CA 1
ATOM 5716 C C . SER B 1 279 ? 9.164 -14.562 -22.688 1 76.12 279 SER B C 1
ATOM 5718 O O . SER B 1 279 ? 10.391 -14.477 -22.828 1 76.12 279 SER B O 1
ATOM 5720 N N . GLY B 1 280 ? 8.703 -14.078 -21.703 1 80.38 280 GLY B N 1
ATOM 5721 C CA . GLY B 1 280 ? 9.445 -13.664 -20.531 1 80.38 280 GLY B CA 1
ATOM 5722 C C . GLY B 1 280 ? 9.422 -14.703 -19.422 1 80.38 280 GLY B C 1
ATOM 5723 O O . GLY B 1 280 ? 8.953 -15.82 -19.625 1 80.38 280 GLY B O 1
ATOM 5724 N N . LEU B 1 281 ? 10.133 -14.422 -18.375 1 87.94 281 LEU B N 1
ATOM 5725 C CA . LEU B 1 281 ? 10.125 -15.25 -17.188 1 87.94 281 LEU B CA 1
ATOM 5726 C C . LEU B 1 281 ? 8.703 -15.461 -16.672 1 87.94 281 LEU B C 1
ATOM 5728 O O . LEU B 1 281 ? 7.891 -14.531 -16.688 1 87.94 281 LEU B O 1
ATOM 5732 N N . THR B 1 282 ? 8.352 -16.641 -16.453 1 88.38 282 THR B N 1
ATOM 5733 C CA . THR B 1 282 ? 7.027 -16.922 -15.898 1 88.38 282 THR B CA 1
ATOM 5734 C C . THR B 1 282 ? 7.098 -17.109 -14.391 1 88.38 282 THR B C 1
ATOM 5736 O O . THR B 1 282 ? 8.188 -17.234 -13.82 1 88.38 282 THR B O 1
ATOM 5739 N N . PHE B 1 283 ? 5.961 -17.172 -13.789 1 92.38 283 PHE B N 1
ATOM 5740 C CA . PHE B 1 283 ? 5.852 -17.375 -12.344 1 92.38 283 PHE B CA 1
ATOM 5741 C C . PHE B 1 283 ? 6.422 -18.719 -11.945 1 92.38 283 PHE B C 1
ATOM 5743 O O . PHE B 1 283 ? 6.977 -18.875 -10.859 1 92.38 283 PHE B O 1
ATOM 5750 N N . ASN B 1 284 ? 6.367 -19.672 -12.797 1 90.94 284 ASN B N 1
ATOM 5751 C CA . ASN B 1 284 ? 6.844 -21.016 -12.516 1 90.94 284 ASN B CA 1
ATOM 5752 C C . ASN B 1 284 ? 8.344 -21.031 -12.25 1 90.94 284 ASN B C 1
ATOM 5754 O O . ASN B 1 284 ? 8.828 -21.812 -11.422 1 90.94 284 ASN B O 1
ATOM 5758 N N . TYR B 1 285 ? 9.008 -20.234 -12.977 1 93.81 285 TYR B N 1
ATOM 5759 C CA . TYR B 1 285 ? 10.445 -20.156 -12.758 1 93.81 285 TYR B CA 1
ATOM 5760 C C . TYR B 1 285 ? 10.758 -19.625 -11.359 1 93.81 285 TYR B C 1
ATOM 5762 O O . TYR B 1 285 ? 11.656 -20.141 -10.688 1 93.81 285 TYR B O 1
ATOM 5770 N N . LEU B 1 286 ? 10.023 -18.641 -11 1 96.25 286 LEU B N 1
ATOM 5771 C CA . LEU B 1 286 ? 10.266 -18 -9.711 1 96.25 286 LEU B CA 1
ATOM 5772 C C . LEU B 1 286 ? 9.898 -18.938 -8.562 1 96.25 286 LEU B C 1
ATOM 5774 O O . LEU B 1 286 ? 10.531 -18.922 -7.508 1 96.25 286 LEU B O 1
ATOM 5778 N N . LYS B 1 287 ? 8.867 -19.75 -8.773 1 96.44 287 LYS B N 1
ATOM 5779 C CA . LYS B 1 287 ? 8.539 -20.766 -7.777 1 96.44 287 LYS B CA 1
ATOM 5780 C C . LYS B 1 287 ? 9.711 -21.703 -7.547 1 96.44 287 LYS B C 1
ATOM 5782 O O . LYS B 1 287 ? 10.023 -22.047 -6.402 1 96.44 287 LYS B O 1
ATOM 5787 N N . MET B 1 288 ? 10.352 -22.094 -8.664 1 96.62 288 MET B N 1
ATOM 5788 C CA . MET B 1 288 ? 11.516 -22.969 -8.57 1 96.62 288 MET B CA 1
ATOM 5789 C C . MET B 1 288 ? 12.641 -22.312 -7.789 1 96.62 288 MET B C 1
ATOM 5791 O O . MET B 1 288 ? 13.258 -22.938 -6.926 1 96.62 288 MET B O 1
ATOM 5795 N N . VAL B 1 289 ? 12.797 -21.094 -8.102 1 97.88 289 VAL B N 1
ATOM 5796 C CA . VAL B 1 289 ? 13.867 -20.344 -7.453 1 97.88 289 VAL B CA 1
ATOM 5797 C C . VAL B 1 289 ? 13.602 -20.266 -5.949 1 97.88 289 VAL B C 1
ATOM 5799 O O . VAL B 1 289 ? 14.523 -20.422 -5.145 1 97.88 289 VAL B O 1
ATOM 5802 N N . LEU B 1 290 ? 12.383 -20.016 -5.551 1 98.12 290 LEU B N 1
ATOM 5803 C CA . LEU B 1 290 ? 12.039 -19.938 -4.137 1 98.12 290 LEU B CA 1
ATOM 5804 C C . LEU B 1 290 ? 12.289 -21.281 -3.445 1 98.12 290 LEU B C 1
ATOM 5806 O O . LEU B 1 290 ? 12.828 -21.312 -2.338 1 98.12 290 LEU B O 1
ATOM 5810 N N . LEU B 1 291 ? 11.844 -22.328 -4.102 1 96.56 291 LEU B N 1
ATOM 5811 C CA . LEU B 1 291 ? 12.008 -23.641 -3.496 1 96.56 291 LEU B CA 1
ATOM 5812 C C . LEU B 1 291 ? 13.484 -23.969 -3.311 1 96.56 291 LEU B C 1
ATOM 5814 O O . LEU B 1 291 ? 13.891 -24.453 -2.25 1 96.56 291 LEU B O 1
ATOM 5818 N N . TRP B 1 292 ? 14.297 -23.688 -4.309 1 95.75 292 TRP B N 1
ATOM 5819 C CA . TRP B 1 292 ? 15.734 -23.906 -4.184 1 95.75 292 TRP B CA 1
ATOM 5820 C C . TRP B 1 292 ? 16.328 -23.031 -3.094 1 95.75 292 TRP B C 1
ATOM 5822 O O . TRP B 1 292 ? 17.203 -23.469 -2.338 1 95.75 292 TRP B O 1
ATOM 5832 N N . SER B 1 293 ? 15.914 -21.781 -3.031 1 96.88 293 SER B N 1
ATOM 5833 C CA . SER B 1 293 ? 16.406 -20.875 -1.995 1 96.88 293 SER B CA 1
ATOM 5834 C C . SER B 1 293 ? 16.094 -21.406 -0.602 1 96.88 293 SER B C 1
ATOM 5836 O O . SER B 1 293 ? 16.922 -21.297 0.31 1 96.88 293 SER B O 1
ATOM 5838 N N . THR B 1 294 ? 14.891 -21.922 -0.454 1 95.31 294 THR B N 1
ATOM 5839 C CA . THR B 1 294 ? 14.484 -22.469 0.83 1 95.31 294 THR B CA 1
ATOM 5840 C C . THR B 1 294 ? 15.367 -23.656 1.21 1 95.31 294 THR B C 1
ATOM 5842 O O . THR B 1 294 ? 15.695 -23.844 2.383 1 95.31 294 THR B O 1
ATOM 5845 N N . GLU B 1 295 ? 15.773 -24.406 0.222 1 93 295 GLU B N 1
ATOM 5846 C CA . GLU B 1 295 ? 16.641 -25.578 0.439 1 93 295 GLU B CA 1
ATOM 5847 C C . GLU B 1 295 ? 18.078 -25.141 0.725 1 93 295 GLU B C 1
ATOM 5849 O O . GLU B 1 295 ? 18.734 -25.734 1.588 1 93 295 GLU B O 1
ATOM 5854 N N . LEU B 1 296 ? 18.562 -24.172 0.035 1 93.06 296 LEU B N 1
ATOM 5855 C CA . LEU B 1 296 ? 19.953 -23.781 0.094 1 93.06 296 LEU B CA 1
ATOM 5856 C C . LEU B 1 296 ? 20.219 -22.906 1.314 1 93.06 296 LEU B C 1
ATOM 5858 O O . LEU B 1 296 ? 21.359 -22.766 1.758 1 93.06 296 LEU B O 1
ATOM 5862 N N . PHE B 1 297 ? 19.188 -22.281 1.82 1 92.88 297 PHE B N 1
ATOM 5863 C CA . PHE B 1 297 ? 19.281 -21.469 3.023 1 92.88 297 PHE B CA 1
ATOM 5864 C C . PHE B 1 297 ? 18.359 -21.984 4.113 1 92.88 297 PHE B C 1
ATOM 5866 O O . PHE B 1 297 ? 17.312 -21.391 4.391 1 92.88 297 PHE B O 1
ATOM 5873 N N . PRO B 1 298 ? 18.75 -23.016 4.855 1 90.19 298 PRO B N 1
ATOM 5874 C CA . PRO B 1 298 ? 17.859 -23.703 5.785 1 90.19 298 PRO B CA 1
ATOM 5875 C C . PRO B 1 298 ? 17.719 -22.969 7.117 1 90.19 298 PRO B C 1
ATOM 5877 O O . PRO B 1 298 ? 16.766 -23.234 7.867 1 90.19 298 PRO B O 1
ATOM 5880 N N . SER B 1 299 ? 18.594 -22.031 7.422 1 89.25 299 SER B N 1
ATOM 5881 C CA . SER B 1 299 ? 18.578 -21.375 8.727 1 89.25 299 SER B CA 1
ATOM 5882 C C . SER B 1 299 ? 17.484 -20.328 8.812 1 89.25 299 SER B C 1
ATOM 5884 O O . SER B 1 299 ? 17.25 -19.578 7.848 1 89.25 299 SER B O 1
ATOM 5886 N N . LEU B 1 300 ? 16.891 -20.25 9.961 1 87.94 300 LEU B N 1
ATOM 5887 C CA . LEU B 1 300 ? 15.867 -19.234 10.203 1 87.94 300 LEU B CA 1
ATOM 5888 C C . LEU B 1 300 ? 16.469 -17.844 10.117 1 87.94 300 LEU B C 1
ATOM 5890 O O . LEU B 1 300 ? 15.781 -16.891 9.719 1 87.94 300 LEU B O 1
ATOM 5894 N N . GLU B 1 301 ? 17.688 -17.688 10.461 1 88.38 301 GLU B N 1
ATOM 5895 C CA . GLU B 1 301 ? 18.375 -16.406 10.461 1 88.38 301 GLU B CA 1
ATOM 5896 C C . GLU B 1 301 ? 18.484 -15.828 9.055 1 88.38 301 GLU B C 1
ATOM 5898 O O . GLU B 1 301 ? 18.578 -14.609 8.883 1 88.38 301 GLU B O 1
ATOM 5903 N N . ASP B 1 302 ? 18.406 -16.734 8.125 1 90.69 302 ASP B N 1
ATOM 5904 C CA . ASP B 1 302 ? 18.531 -16.312 6.73 1 90.69 302 ASP B CA 1
ATOM 5905 C C . ASP B 1 302 ? 17.281 -15.562 6.273 1 90.69 302 ASP B C 1
ATOM 5907 O O . ASP B 1 302 ? 17.328 -14.82 5.289 1 90.69 302 ASP B O 1
ATOM 5911 N N . TRP B 1 303 ? 16.203 -15.75 6.973 1 93 303 TRP B N 1
ATOM 5912 C CA . TRP B 1 303 ? 14.914 -15.25 6.488 1 93 303 TRP B CA 1
ATOM 5913 C C . TRP B 1 303 ? 14.312 -14.25 7.469 1 93 303 TRP B C 1
ATOM 5915 O O . TRP B 1 303 ? 13.094 -14.18 7.621 1 93 303 TRP B O 1
ATOM 5925 N N . GLN B 1 304 ? 15.133 -13.422 8.102 1 89.12 304 GLN B N 1
ATOM 5926 C CA . GLN B 1 304 ? 14.664 -12.5 9.133 1 89.12 304 GLN B CA 1
ATOM 5927 C C . GLN B 1 304 ? 14.203 -11.18 8.523 1 89.12 304 GLN B C 1
ATOM 5929 O O . GLN B 1 304 ? 13.219 -10.586 8.984 1 89.12 304 GLN B O 1
ATOM 5934 N N . ASP B 1 305 ? 14.914 -10.734 7.543 1 90.25 305 ASP B N 1
ATOM 5935 C CA . ASP B 1 305 ? 14.562 -9.453 6.938 1 90.25 305 ASP B CA 1
ATOM 5936 C C . ASP B 1 305 ? 14.133 -9.633 5.484 1 90.25 305 ASP B C 1
ATOM 5938 O O . ASP B 1 305 ? 14.523 -10.594 4.828 1 90.25 305 ASP B O 1
ATOM 5942 N N . LEU B 1 306 ? 13.359 -8.734 4.992 1 92.94 306 LEU B N 1
ATOM 5943 C CA . LEU B 1 306 ? 12.758 -8.836 3.666 1 92.94 306 LEU B CA 1
ATOM 5944 C C . LEU B 1 306 ? 13.812 -8.656 2.578 1 92.94 306 LEU B C 1
ATOM 5946 O O . LEU B 1 306 ? 13.852 -9.422 1.615 1 92.94 306 LEU B O 1
ATOM 5950 N N . GLU B 1 307 ? 14.664 -7.629 2.734 1 92.5 307 GLU B N 1
ATOM 5951 C CA . GLU B 1 307 ? 15.68 -7.359 1.722 1 92.5 307 GLU B CA 1
ATOM 5952 C C . GLU B 1 307 ? 16.594 -8.562 1.522 1 92.5 307 GLU B C 1
ATOM 5954 O O . GLU B 1 307 ? 16.797 -9.023 0.394 1 92.5 307 GLU B O 1
ATOM 5959 N N . GLY B 1 308 ? 17.078 -9.055 2.605 1 92.62 308 GLY B N 1
ATOM 5960 C CA . GLY B 1 308 ? 17.938 -10.234 2.527 1 92.62 308 GLY B CA 1
ATOM 5961 C C . GLY B 1 308 ? 17.234 -11.438 1.928 1 92.62 308 GLY B C 1
ATOM 5962 O O . GLY B 1 308 ? 17.844 -12.203 1.172 1 92.62 308 GLY B O 1
ATOM 5963 N N . SER B 1 309 ? 16.031 -11.68 2.26 1 95.31 309 SER B N 1
ATOM 5964 C CA . SER B 1 309 ? 15.266 -12.805 1.731 1 95.31 309 SER B CA 1
ATOM 5965 C C . SER B 1 309 ? 15.102 -12.695 0.219 1 95.31 309 SER B C 1
ATOM 5967 O O . SER B 1 309 ? 15.266 -13.688 -0.5 1 95.31 309 SER B O 1
ATOM 5969 N N . VAL B 1 310 ? 14.797 -11.492 -0.256 1 96.5 310 VAL B N 1
ATOM 5970 C CA . VAL B 1 310 ? 14.633 -11.273 -1.689 1 96.5 310 VAL B CA 1
ATOM 5971 C C . VAL B 1 310 ? 15.961 -11.539 -2.402 1 96.5 310 VAL B C 1
ATOM 5973 O O . VAL B 1 310 ? 15.984 -12.164 -3.465 1 96.5 310 VAL B O 1
ATOM 5976 N N . TYR B 1 311 ? 17.031 -11.117 -1.829 1 95.88 311 TYR B N 1
ATOM 5977 C CA . TYR B 1 311 ? 18.344 -11.258 -2.465 1 95.88 311 TYR B CA 1
ATOM 5978 C C . TYR B 1 311 ? 18.75 -12.719 -2.533 1 95.88 311 TYR B C 1
ATOM 5980 O O . TYR B 1 311 ? 19.469 -13.125 -3.453 1 95.88 311 TYR B O 1
ATOM 5988 N N . ARG B 1 312 ? 18.344 -13.484 -1.558 1 96.06 312 ARG B N 1
ATOM 5989 C CA . ARG B 1 312 ? 18.656 -14.906 -1.602 1 96.06 312 ARG B CA 1
ATOM 5990 C C . ARG B 1 312 ? 18 -15.578 -2.801 1 96.06 312 ARG B C 1
ATOM 5992 O O . ARG B 1 312 ? 18.547 -16.516 -3.375 1 96.06 312 ARG B O 1
ATOM 5999 N N . LEU B 1 313 ? 16.797 -15.133 -3.184 1 97.88 313 LEU B N 1
ATOM 6000 C CA . LEU B 1 313 ? 16.188 -15.602 -4.426 1 97.88 313 LEU B CA 1
ATOM 6001 C C . LEU B 1 313 ? 16.938 -15.039 -5.637 1 97.88 313 LEU B C 1
ATOM 6003 O O . LEU B 1 313 ? 17.188 -15.766 -6.602 1 97.88 313 LEU B O 1
ATOM 6007 N N . LEU B 1 314 ? 17.359 -13.789 -5.559 1 96.94 314 LEU B N 1
ATOM 6008 C CA . LEU B 1 314 ? 17.953 -13.086 -6.688 1 96.94 314 LEU B CA 1
ATOM 6009 C C . LEU B 1 314 ? 19.297 -13.727 -7.074 1 96.94 314 LEU B C 1
ATOM 6011 O O . LEU B 1 314 ? 19.578 -13.914 -8.258 1 96.94 314 LEU B O 1
ATOM 6015 N N . VAL B 1 315 ? 20.062 -14.039 -6.121 1 96.25 315 VAL B N 1
ATOM 6016 C CA . VAL B 1 315 ? 21.375 -14.57 -6.426 1 96.25 315 VAL B CA 1
ATOM 6017 C C . VAL B 1 315 ? 21.25 -15.945 -7.09 1 96.25 315 VAL B C 1
ATOM 6019 O O . VAL B 1 315 ? 22.031 -16.297 -7.977 1 96.25 315 VAL B O 1
ATOM 6022 N N . ILE B 1 316 ? 20.281 -16.719 -6.652 1 96.88 316 ILE B N 1
ATOM 6023 C CA . ILE B 1 316 ? 20.047 -18.031 -7.273 1 96.88 316 ILE B CA 1
ATOM 6024 C C . ILE B 1 316 ? 19.531 -17.828 -8.703 1 96.88 316 ILE B C 1
ATOM 6026 O O . ILE B 1 316 ? 20 -18.5 -9.633 1 96.88 316 ILE B O 1
ATOM 6030 N N . LEU B 1 317 ? 18.578 -16.922 -8.883 1 97.56 317 LEU B N 1
ATOM 6031 C CA . LEU B 1 317 ? 18.062 -16.625 -10.211 1 97.56 317 LEU B CA 1
ATOM 6032 C C . LEU B 1 317 ? 19.172 -16.141 -11.141 1 97.56 317 LEU B C 1
ATOM 6034 O O . LEU B 1 317 ? 19.281 -16.609 -12.281 1 97.56 317 LEU B O 1
ATOM 6038 N N . LEU B 1 318 ? 20.031 -15.266 -10.641 1 96.19 318 LEU B N 1
ATOM 6039 C CA . LEU B 1 318 ? 21.125 -14.727 -11.438 1 96.19 318 LEU B CA 1
ATOM 6040 C C . LEU B 1 318 ? 22.094 -15.836 -11.852 1 96.19 318 LEU B C 1
ATOM 6042 O O . LEU B 1 318 ? 22.547 -15.875 -13 1 96.19 318 LEU B O 1
ATOM 6046 N N . ARG B 1 319 ? 22.406 -16.656 -10.906 1 95.62 319 ARG B N 1
ATOM 6047 C CA . ARG B 1 319 ? 23.281 -17.781 -11.211 1 95.62 319 ARG B CA 1
ATOM 6048 C C . ARG B 1 319 ? 22.688 -18.641 -12.328 1 95.62 319 ARG B C 1
ATOM 6050 O O . ARG B 1 319 ? 23.375 -18.984 -13.289 1 95.62 319 ARG B O 1
ATOM 6057 N N . CYS B 1 320 ? 21.406 -18.969 -12.188 1 95.25 320 CYS B N 1
ATOM 6058 C CA . CYS B 1 320 ? 20.734 -19.828 -13.172 1 95.25 320 CYS B CA 1
ATOM 6059 C C . CYS B 1 320 ? 20.688 -19.141 -14.531 1 95.25 320 CYS B C 1
ATOM 6061 O O . CYS B 1 320 ? 20.875 -19.797 -15.562 1 95.25 320 CYS B O 1
ATOM 6063 N N . LEU B 1 321 ? 20.453 -17.875 -14.57 1 93.81 321 LEU B N 1
ATOM 6064 C CA . LEU B 1 321 ? 20.406 -17.125 -15.828 1 93.81 321 LEU B CA 1
ATOM 6065 C C . LEU B 1 321 ? 21.781 -17.062 -16.469 1 93.81 321 LEU B C 1
ATOM 6067 O O . LEU B 1 321 ? 21.922 -17.188 -17.688 1 93.81 321 LEU B O 1
ATOM 6071 N N . ALA B 1 322 ? 22.781 -16.891 -15.688 1 92.06 322 ALA B N 1
ATOM 6072 C CA . ALA B 1 322 ? 24.141 -16.766 -16.172 1 92.06 322 ALA B CA 1
ATOM 6073 C C . ALA B 1 322 ? 24.609 -18.047 -16.844 1 92.06 322 ALA B C 1
ATOM 6075 O O . ALA B 1 322 ? 25.234 -18 -17.906 1 92.06 322 ALA B O 1
ATOM 6076 N N . ILE B 1 323 ? 24.344 -19.188 -16.266 1 92.38 323 ILE B N 1
ATOM 6077 C CA . ILE B 1 323 ? 24.797 -20.453 -16.812 1 92.38 323 ILE B CA 1
ATOM 6078 C C . ILE B 1 323 ? 23.703 -21.047 -17.688 1 92.38 323 ILE B C 1
ATOM 6080 O O . ILE B 1 323 ? 23.875 -22.141 -18.25 1 92.38 323 ILE B O 1
ATOM 6084 N N . GLN B 1 324 ? 22.516 -20.406 -17.766 1 91.81 324 GLN B N 1
ATOM 6085 C CA . GLN B 1 324 ? 21.359 -20.812 -18.578 1 91.81 324 GLN B CA 1
ATOM 6086 C C . GLN B 1 324 ? 20.906 -22.219 -18.203 1 91.81 324 GLN B C 1
ATOM 6088 O O . GLN B 1 324 ? 20.688 -23.062 -19.078 1 91.81 324 GLN B O 1
ATOM 6093 N N . HIS B 1 325 ? 20.844 -22.391 -16.922 1 93.38 325 HIS B N 1
ATOM 6094 C CA . HIS B 1 325 ? 20.422 -23.688 -16.391 1 93.38 325 HIS B CA 1
ATOM 6095 C C . HIS B 1 325 ? 19.656 -23.516 -15.094 1 93.38 325 HIS B C 1
ATOM 6097 O O . HIS B 1 325 ? 20.219 -23.156 -14.062 1 93.38 325 HIS B O 1
ATOM 6103 N N . LEU B 1 326 ? 18.375 -23.75 -15.117 1 95 326 LEU B N 1
ATOM 6104 C CA . LEU B 1 326 ? 17.531 -23.781 -13.93 1 95 326 LEU B CA 1
ATOM 6105 C C . LEU B 1 326 ? 16.969 -25.172 -13.68 1 95 326 LEU B C 1
ATOM 6107 O O . LEU B 1 326 ? 16.062 -25.625 -14.391 1 95 326 LEU B O 1
ATOM 6111 N N . PRO B 1 327 ? 17.547 -25.844 -12.719 1 92.81 327 PRO B N 1
ATOM 6112 C CA . PRO B 1 327 ? 17.062 -27.203 -12.461 1 92.81 327 PRO B CA 1
ATOM 6113 C C . PRO B 1 327 ? 15.656 -27.219 -11.867 1 92.81 327 PRO B C 1
ATOM 6115 O O . PRO B 1 327 ? 15.336 -26.391 -11.008 1 92.81 327 PRO B O 1
ATOM 6118 N N . HIS B 1 328 ? 14.852 -28.078 -12.32 1 92.44 328 HIS B N 1
ATOM 6119 C CA . HIS B 1 328 ? 13.555 -28.312 -11.688 1 92.44 328 HIS B CA 1
ATOM 6120 C C . HIS B 1 328 ? 13.727 -28.812 -10.258 1 92.44 328 HIS B C 1
ATOM 6122 O O . HIS B 1 328 ? 14.609 -29.625 -9.977 1 92.44 328 HIS B O 1
ATOM 6128 N N . PHE B 1 329 ? 12.961 -28.359 -9.352 1 92.69 329 PHE B N 1
ATOM 6129 C CA . PHE B 1 329 ? 13.18 -28.641 -7.938 1 92.69 329 PHE B CA 1
ATOM 6130 C C . PHE B 1 329 ? 12.922 -30.109 -7.633 1 92.69 329 PHE B C 1
ATOM 6132 O O . PHE B 1 329 ? 13.664 -30.734 -6.871 1 92.69 329 PHE B O 1
ATOM 6139 N N . LEU B 1 330 ? 11.867 -30.688 -8.18 1 88.69 330 LEU B N 1
ATOM 6140 C CA . LEU B 1 330 ? 11.5 -32.062 -7.918 1 88.69 330 LEU B CA 1
ATOM 6141 C C . LEU B 1 330 ? 12.242 -33.031 -8.852 1 88.69 330 LEU B C 1
ATOM 6143 O O . LEU B 1 330 ? 12.383 -34.219 -8.555 1 88.69 330 LEU B O 1
ATOM 6147 N N . ASN B 1 331 ? 12.641 -32.469 -10.023 1 86.31 331 ASN B N 1
ATOM 6148 C CA . ASN B 1 331 ? 13.438 -33.219 -11 1 86.31 331 ASN B CA 1
ATOM 6149 C C . ASN B 1 331 ? 14.68 -32.438 -11.414 1 86.31 331 ASN B C 1
ATOM 6151 O O . ASN B 1 331 ? 14.758 -31.922 -12.531 1 86.31 331 ASN B O 1
ATOM 6155 N N . PRO B 1 332 ? 15.703 -32.5 -10.625 1 87.88 332 PRO B N 1
ATOM 6156 C CA . PRO B 1 332 ? 16.859 -31.609 -10.82 1 87.88 332 PRO B CA 1
ATOM 6157 C C . PRO B 1 332 ? 17.594 -31.875 -12.133 1 87.88 332 PRO B C 1
ATOM 6159 O O . PRO B 1 332 ? 18.359 -31.031 -12.586 1 87.88 332 PRO B O 1
ATOM 6162 N N . GLU B 1 333 ? 17.422 -32.969 -12.75 1 83.81 333 GLU B N 1
ATOM 6163 C CA . GLU B 1 333 ? 18.078 -33.281 -14.016 1 83.81 333 GLU B CA 1
ATOM 6164 C C . GLU B 1 333 ? 17.453 -32.469 -15.164 1 83.81 333 GLU B C 1
ATOM 6166 O O . GLU B 1 333 ? 18.062 -32.344 -16.234 1 83.81 333 GLU B O 1
ATOM 6171 N N . GLU B 1 334 ? 16.328 -31.984 -14.906 1 87.06 334 GLU B N 1
ATOM 6172 C CA . GLU B 1 334 ? 15.617 -31.219 -15.938 1 87.06 334 GLU B CA 1
ATOM 6173 C C . GLU B 1 334 ? 15.977 -29.734 -15.867 1 87.06 334 GLU B C 1
ATOM 6175 O O . GLU B 1 334 ? 15.82 -29.109 -14.812 1 87.06 334 GLU B O 1
ATOM 6180 N N . ASN B 1 335 ? 16.5 -29.25 -16.984 1 91.75 335 ASN B N 1
ATOM 6181 C CA . ASN B 1 335 ? 16.734 -27.812 -17.109 1 91.75 335 ASN B CA 1
ATOM 6182 C C . ASN B 1 335 ? 15.5 -27.078 -17.641 1 91.75 335 ASN B C 1
ATOM 6184 O O . ASN B 1 335 ? 15.156 -27.219 -18.828 1 91.75 335 ASN B O 1
ATOM 6188 N N . LEU B 1 336 ? 14.914 -26.234 -16.891 1 91.56 336 LEU B N 1
ATOM 6189 C CA . LEU B 1 336 ? 13.672 -25.562 -17.25 1 91.56 336 LEU B CA 1
ATOM 6190 C C . LEU B 1 336 ? 13.906 -24.531 -18.344 1 91.56 336 LEU B C 1
ATOM 6192 O O . LEU B 1 336 ? 12.969 -24.141 -19.047 1 91.56 336 LEU B O 1
ATOM 6196 N N . PHE B 1 337 ? 15.148 -24.047 -18.5 1 92 337 PHE B N 1
ATOM 6197 C CA . PHE B 1 337 ? 15.445 -23.047 -19.516 1 92 337 PHE B CA 1
ATOM 6198 C C . PHE B 1 337 ? 15.625 -23.719 -20.875 1 92 337 PHE B C 1
ATOM 6200 O O . PHE B 1 337 ? 15.672 -23.047 -21.906 1 92 337 PHE B O 1
ATOM 6207 N N . GLN B 1 338 ? 15.688 -24.984 -20.766 1 86.25 338 GLN B N 1
ATOM 6208 C CA . GLN B 1 338 ? 15.906 -25.688 -22.016 1 86.25 338 GLN B CA 1
ATOM 6209 C C . GLN B 1 338 ? 14.711 -25.547 -22.953 1 86.25 338 GLN B C 1
ATOM 6211 O O . GLN B 1 338 ? 13.578 -25.828 -22.562 1 86.25 338 GLN B O 1
ATOM 6216 N N . GLY B 1 339 ? 14.875 -25.078 -24.109 1 76.06 339 GLY B N 1
ATOM 6217 C CA . GLY B 1 339 ? 13.812 -24.953 -25.094 1 76.06 339 GLY B CA 1
ATOM 6218 C C . GLY B 1 339 ? 12.984 -23.688 -24.922 1 76.06 339 GLY B C 1
ATOM 6219 O O . GLY B 1 339 ? 12.055 -23.438 -25.688 1 76.06 339 GLY B O 1
ATOM 6220 N N . ALA B 1 340 ? 13.289 -22.969 -23.938 1 76.12 340 ALA B N 1
ATOM 6221 C CA . ALA B 1 340 ? 12.531 -21.75 -23.688 1 76.12 340 ALA B CA 1
ATOM 6222 C C . ALA B 1 340 ? 12.844 -20.688 -24.75 1 76.12 340 ALA B C 1
ATOM 6224 O O . ALA B 1 340 ? 13.992 -20.578 -25.188 1 76.12 340 ALA B O 1
ATOM 6225 N N . ALA B 1 341 ? 11.852 -20.047 -25.234 1 77.31 341 ALA B N 1
ATOM 6226 C CA . ALA B 1 341 ? 12 -19 -26.25 1 77.31 341 ALA B CA 1
ATOM 6227 C C . ALA B 1 341 ? 12.383 -17.672 -25.609 1 77.31 341 ALA B C 1
ATOM 6229 O O . ALA B 1 341 ? 12.297 -16.609 -26.25 1 77.31 341 ALA B O 1
ATOM 6230 N N . MET B 1 342 ? 12.938 -17.734 -24.484 1 84.81 342 MET B N 1
ATOM 6231 C CA . MET B 1 342 ? 13.266 -16.5 -23.75 1 84.81 342 MET B CA 1
ATOM 6232 C C . MET B 1 342 ? 14.68 -16.047 -24.078 1 84.81 342 MET B C 1
ATOM 6234 O O . MET B 1 342 ? 15.555 -16.859 -24.375 1 84.81 342 MET B O 1
ATOM 6238 N N . ASP B 1 343 ? 14.859 -14.766 -24.156 1 88.06 343 ASP B N 1
ATOM 6239 C CA . ASP B 1 343 ? 16.203 -14.18 -24.219 1 88.06 343 ASP B CA 1
ATOM 6240 C C . ASP B 1 343 ? 16.844 -14.125 -22.844 1 88.06 343 ASP B C 1
ATOM 6242 O O . ASP B 1 343 ? 16.766 -13.109 -22.156 1 88.06 343 ASP B O 1
ATOM 6246 N N . LEU B 1 344 ? 17.547 -15.164 -22.547 1 90.12 344 LEU B N 1
ATOM 6247 C CA . LEU B 1 344 ? 18.094 -15.312 -21.203 1 90.12 344 LEU B CA 1
ATOM 6248 C C . LEU B 1 344 ? 19.156 -14.258 -20.938 1 90.12 344 LEU B C 1
ATOM 6250 O O . LEU B 1 344 ? 19.344 -13.828 -19.797 1 90.12 344 LEU B O 1
ATOM 6254 N N . ALA B 1 345 ? 19.875 -13.852 -21.891 1 87 345 ALA B N 1
ATOM 6255 C CA . ALA B 1 345 ? 20.906 -12.836 -21.734 1 87 345 ALA B CA 1
ATOM 6256 C C . ALA B 1 345 ? 20.297 -11.484 -21.359 1 87 345 ALA B C 1
ATOM 6258 O O . ALA B 1 345 ? 20.781 -10.797 -20.469 1 87 345 ALA B O 1
ATOM 6259 N N . SER B 1 346 ? 19.312 -11.188 -22.125 1 87.62 346 SER B N 1
ATOM 6260 C CA . SER B 1 346 ? 18.609 -9.945 -21.812 1 87.62 346 SER B CA 1
ATOM 6261 C C . SER B 1 346 ? 18 -9.984 -20.422 1 87.62 346 SER B C 1
ATOM 6263 O O . SER B 1 346 ? 18.047 -8.992 -19.688 1 87.62 346 SER B O 1
ATOM 6265 N N . LEU B 1 347 ? 17.406 -11.094 -20.094 1 91 347 LEU B N 1
ATOM 6266 C CA . LEU B 1 347 ? 16.797 -11.266 -18.781 1 91 347 LEU B CA 1
ATOM 6267 C C . LEU B 1 347 ? 17.828 -11.133 -17.672 1 91 347 LEU B C 1
ATOM 6269 O O . LEU B 1 347 ? 17.578 -10.539 -16.625 1 91 347 LEU B O 1
ATOM 6273 N N . TYR B 1 348 ? 18.984 -11.734 -17.922 1 91.38 348 TYR B N 1
ATOM 6274 C CA . TYR B 1 348 ? 20.078 -11.625 -16.953 1 91.38 348 TYR B CA 1
ATOM 6275 C C . TYR B 1 348 ? 20.406 -10.172 -16.656 1 91.38 348 TYR B C 1
ATOM 6277 O O . TYR B 1 348 ? 20.547 -9.789 -15.492 1 91.38 348 TYR B O 1
ATOM 6285 N N . HIS B 1 349 ? 20.5 -9.406 -17.625 1 88.62 349 HIS B N 1
ATOM 6286 C CA . HIS B 1 349 ? 20.844 -7.996 -17.453 1 88.62 349 HIS B CA 1
ATOM 6287 C C . HIS B 1 349 ? 19.766 -7.254 -16.672 1 88.62 349 HIS B C 1
ATOM 6289 O O . HIS B 1 349 ? 20.078 -6.402 -15.836 1 88.62 349 HIS B O 1
ATOM 6295 N N . LYS B 1 350 ? 18.562 -7.535 -16.984 1 89.5 350 LYS B N 1
ATOM 6296 C CA . LYS B 1 350 ? 17.469 -6.887 -16.281 1 89.5 350 LYS B CA 1
ATOM 6297 C C . LYS B 1 350 ? 17.484 -7.242 -14.805 1 89.5 350 LYS B C 1
ATOM 6299 O O . LYS B 1 350 ? 17.328 -6.363 -13.945 1 89.5 350 LYS B O 1
ATOM 6304 N N . VAL B 1 351 ? 17.641 -8.492 -14.516 1 92.88 351 VAL B N 1
ATOM 6305 C CA . VAL B 1 351 ? 17.641 -8.961 -13.133 1 92.88 351 VAL B CA 1
ATOM 6306 C C . VAL B 1 351 ? 18.844 -8.398 -12.391 1 92.88 351 VAL B C 1
ATOM 6308 O O . VAL B 1 351 ? 18.734 -7.988 -11.234 1 92.88 351 VAL B O 1
ATOM 6311 N N . GLU B 1 352 ? 19.984 -8.375 -13.031 1 92.12 352 GLU B N 1
ATOM 6312 C CA . GLU B 1 352 ? 21.188 -7.84 -12.406 1 92.12 352 GLU B CA 1
ATOM 6313 C C . GLU B 1 352 ? 21.047 -6.348 -12.125 1 92.12 352 GLU B C 1
ATOM 6315 O O . GLU B 1 352 ? 21.531 -5.855 -11.102 1 92.12 352 GLU B O 1
ATOM 6320 N N . SER B 1 353 ? 20.484 -5.633 -13.031 1 89.06 353 SER B N 1
ATOM 6321 C CA . SER B 1 353 ? 20.25 -4.207 -12.828 1 89.06 353 SER B CA 1
ATOM 6322 C C . SER B 1 353 ? 19.406 -3.959 -11.586 1 89.06 353 SER B C 1
ATOM 6324 O O . SER B 1 353 ? 19.688 -3.031 -10.82 1 89.06 353 SER B O 1
ATOM 6326 N N . PHE B 1 354 ? 18.422 -4.727 -11.43 1 92.38 354 PHE B N 1
ATOM 6327 C CA . PHE B 1 354 ? 17.594 -4.609 -10.227 1 92.38 354 PHE B CA 1
ATOM 6328 C C . PHE B 1 354 ? 18.406 -4.926 -8.977 1 92.38 354 PHE B C 1
ATOM 6330 O O . PHE B 1 354 ? 18.312 -4.215 -7.977 1 92.38 354 PHE B O 1
ATOM 6337 N N . ALA B 1 355 ? 19.125 -6.004 -9.039 1 91.75 355 ALA B N 1
ATOM 6338 C CA . ALA B 1 355 ? 19.906 -6.418 -7.875 1 91.75 355 ALA B CA 1
ATOM 6339 C C . ALA B 1 355 ? 20.906 -5.332 -7.465 1 91.75 355 ALA B C 1
ATOM 6341 O O . ALA B 1 355 ? 21.188 -5.156 -6.277 1 91.75 355 ALA B O 1
ATOM 6342 N N . ARG B 1 356 ? 21.359 -4.605 -8.352 1 86.88 356 ARG B N 1
ATOM 6343 C CA . ARG B 1 356 ? 22.375 -3.586 -8.078 1 86.88 356 ARG B CA 1
ATOM 6344 C C . ARG B 1 356 ? 21.734 -2.318 -7.523 1 86.88 356 ARG B C 1
ATOM 6346 O O . ARG B 1 356 ? 22.328 -1.639 -6.68 1 86.88 356 ARG B O 1
ATOM 6353 N N . ASP B 1 357 ? 20.594 -1.986 -8.086 1 86.88 357 ASP B N 1
ATOM 6354 C CA . ASP B 1 357 ? 19.922 -0.768 -7.652 1 86.88 357 ASP B CA 1
ATOM 6355 C C . ASP B 1 357 ? 18.422 -0.985 -7.539 1 86.88 357 ASP B C 1
ATOM 6357 O O . ASP B 1 357 ? 17.641 -0.454 -8.336 1 86.88 357 ASP B O 1
ATOM 6361 N N . PRO B 1 358 ? 18.031 -1.626 -6.48 1 89 358 PRO B N 1
ATOM 6362 C CA . PRO B 1 358 ? 16.609 -1.938 -6.332 1 89 358 PRO B CA 1
ATOM 6363 C C . PRO B 1 358 ? 15.742 -0.688 -6.176 1 89 358 PRO B C 1
ATOM 6365 O O . PRO B 1 358 ? 14.562 -0.703 -6.527 1 89 358 PRO B O 1
ATOM 6368 N N . ARG B 1 359 ? 16.266 0.433 -5.66 1 83.19 359 ARG B N 1
ATOM 6369 C CA . ARG B 1 359 ? 15.516 1.648 -5.375 1 83.19 359 ARG B CA 1
ATOM 6370 C C . ARG B 1 359 ? 14.891 2.211 -6.648 1 83.19 359 ARG B C 1
ATOM 6372 O O . ARG B 1 359 ? 13.82 2.826 -6.602 1 83.19 359 ARG B O 1
ATOM 6379 N N . ARG B 1 360 ? 15.492 1.979 -7.715 1 83.56 360 ARG B N 1
ATOM 6380 C CA . ARG B 1 360 ? 15.031 2.492 -9 1 83.56 360 ARG B CA 1
ATOM 6381 C C . ARG B 1 360 ? 13.75 1.787 -9.438 1 83.56 360 ARG B C 1
ATOM 6383 O O . ARG B 1 360 ? 12.953 2.348 -10.195 1 83.56 360 ARG B O 1
ATOM 6390 N N . PHE B 1 361 ? 13.562 0.583 -8.938 1 87.88 361 PHE B N 1
ATOM 6391 C CA . PHE B 1 361 ? 12.469 -0.245 -9.445 1 87.88 361 PHE B CA 1
ATOM 6392 C C . PHE B 1 361 ? 11.336 -0.321 -8.43 1 87.88 361 PHE B C 1
ATOM 6394 O O . PHE B 1 361 ? 10.18 -0.569 -8.789 1 87.88 361 PHE B O 1
ATOM 6401 N N . LEU B 1 362 ? 11.688 -0.173 -7.191 1 88.38 362 LEU B N 1
ATOM 6402 C CA . LEU B 1 362 ? 10.703 -0.296 -6.117 1 88.38 362 LEU B CA 1
ATOM 6403 C C . LEU B 1 362 ? 9.93 1.005 -5.938 1 88.38 362 LEU B C 1
ATOM 6405 O O . LEU B 1 362 ? 10.039 1.657 -4.898 1 88.38 362 LEU B O 1
ATOM 6409 N N . ARG B 1 363 ? 9.078 1.331 -6.922 1 84.06 363 ARG B N 1
ATOM 6410 C CA . ARG B 1 363 ? 8.336 2.588 -6.918 1 84.06 363 ARG B CA 1
ATOM 6411 C C . ARG B 1 363 ? 6.895 2.371 -7.355 1 84.06 363 ARG B C 1
ATOM 6413 O O . ARG B 1 363 ? 6.594 1.413 -8.07 1 84.06 363 ARG B O 1
ATOM 6420 N N . PHE B 1 364 ? 6.016 3.143 -6.848 1 84.31 364 PHE B N 1
ATOM 6421 C CA . PHE B 1 364 ? 4.613 3.188 -7.258 1 84.31 364 PHE B CA 1
ATOM 6422 C C . PHE B 1 364 ? 4.117 4.625 -7.316 1 84.31 364 PHE B C 1
ATOM 6424 O O . PHE B 1 364 ? 4.754 5.535 -6.781 1 84.31 364 PHE B O 1
ATOM 6431 N N . HIS B 1 365 ? 3.066 4.824 -8.086 1 82.81 365 HIS B N 1
ATOM 6432 C CA . HIS B 1 365 ? 2.469 6.148 -8.227 1 82.81 365 HIS B CA 1
ATOM 6433 C C . HIS B 1 365 ? 0.948 6.078 -8.117 1 82.81 365 HIS B C 1
ATOM 6435 O O . HIS B 1 365 ? 0.34 5.078 -8.508 1 82.81 365 HIS B O 1
ATOM 6441 N N . PHE B 1 366 ? 0.439 7.109 -7.496 1 80.31 366 PHE B N 1
ATOM 6442 C CA . PHE B 1 366 ? -1.015 7.227 -7.484 1 80.31 366 PHE B CA 1
ATOM 6443 C C . PHE B 1 366 ? -1.531 7.66 -8.852 1 80.31 366 PHE B C 1
ATOM 6445 O O . PHE B 1 366 ? -0.792 8.25 -9.641 1 80.31 366 PHE B O 1
ATOM 6452 N N . GLY B 1 367 ? -2.732 7.137 -9.242 1 73.5 367 GLY B N 1
ATOM 6453 C CA . GLY B 1 367 ? -3.322 7.32 -10.562 1 73.5 367 GLY B CA 1
ATOM 6454 C C . GLY B 1 367 ? -3.377 8.773 -10.992 1 73.5 367 GLY B C 1
ATOM 6455 O O . GLY B 1 367 ? -3.184 9.68 -10.18 1 73.5 367 GLY B O 1
ATOM 6456 N N . HIS B 1 368 ? -3.447 8.969 -12.281 1 68.81 368 HIS B N 1
ATOM 6457 C CA . HIS B 1 368 ? -3.564 10.297 -12.883 1 68.81 368 HIS B CA 1
ATOM 6458 C C . HIS B 1 368 ? -4.934 10.906 -12.609 1 68.81 368 HIS B C 1
ATOM 6460 O O . HIS B 1 368 ? -5.922 10.18 -12.453 1 68.81 368 HIS B O 1
ATOM 6466 N N . PRO B 1 369 ? -4.867 12.164 -12.469 1 64.38 369 PRO B N 1
ATOM 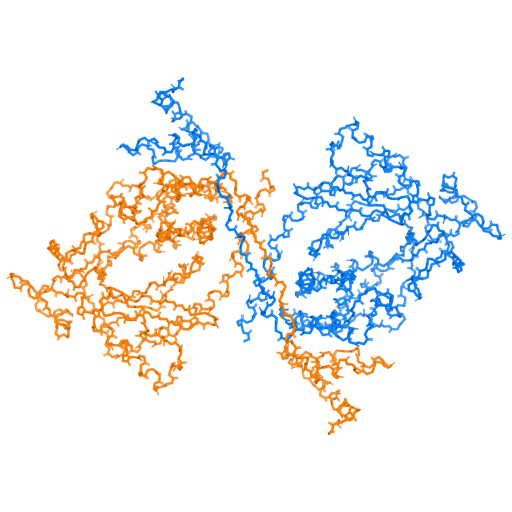6467 C CA . PRO B 1 369 ? -6.148 12.844 -12.258 1 64.38 369 PRO B CA 1
ATOM 6468 C C . PRO B 1 369 ? -7.203 12.453 -13.289 1 64.38 369 PRO B C 1
ATOM 6470 O O . PRO B 1 369 ? -6.895 12.328 -14.477 1 64.38 369 PRO B O 1
ATOM 6473 N N . ALA B 1 370 ? -8.273 11.953 -12.844 1 64.19 370 ALA B N 1
ATOM 6474 C CA . ALA B 1 370 ? -9.383 11.539 -13.703 1 64.19 370 ALA B CA 1
ATOM 6475 C C . ALA B 1 370 ? -10 12.734 -14.414 1 64.19 370 ALA B C 1
ATOM 6477 O O . ALA B 1 370 ? -10.102 13.82 -13.844 1 64.19 370 ALA B O 1
ATOM 6478 N N . ARG B 1 371 ? -10.148 12.68 -15.688 1 64.44 371 ARG B N 1
ATOM 6479 C CA . ARG B 1 371 ? -10.82 13.727 -16.438 1 64.44 371 ARG B CA 1
ATOM 6480 C C . ARG B 1 371 ? -12.266 13.883 -15.977 1 64.44 371 ARG B C 1
ATOM 6482 O O . ARG B 1 371 ? -13.016 12.906 -15.898 1 64.44 371 ARG B O 1
ATOM 6489 N N . THR B 1 372 ? -12.617 14.992 -15.281 1 65.44 372 THR B N 1
ATOM 6490 C CA . THR B 1 372 ? -13.938 15.258 -14.719 1 65.44 372 THR B CA 1
ATOM 6491 C C . THR B 1 372 ? -14.836 15.93 -15.758 1 65.44 372 THR B C 1
ATOM 6493 O O . THR B 1 372 ? -15.961 16.328 -15.445 1 65.44 372 THR B O 1
ATOM 6496 N N . ASP B 1 373 ? -14.438 16.234 -16.984 1 60.25 373 ASP B N 1
ATOM 6497 C CA . ASP B 1 373 ? -15.195 17.047 -17.938 1 60.25 373 ASP B CA 1
ATOM 6498 C C . ASP B 1 373 ? -16.609 16.5 -18.125 1 60.25 373 ASP B C 1
ATOM 6500 O O . ASP B 1 373 ? -17.547 17.25 -18.328 1 60.25 373 ASP B O 1
ATOM 6504 N N . SER B 1 374 ? -16.703 15.258 -18.188 1 59.97 374 SER B N 1
ATOM 6505 C CA . SER B 1 374 ? -17.984 14.773 -18.656 1 59.97 374 SER B CA 1
ATOM 6506 C C . SER B 1 374 ? -18.969 14.594 -17.484 1 59.97 374 SER B C 1
ATOM 6508 O O . SER B 1 374 ? -20.031 14.008 -17.656 1 59.97 374 SER B O 1
ATOM 6510 N N . TRP B 1 375 ? -18.672 15.281 -16.406 1 62.34 375 TRP B N 1
ATOM 6511 C CA . TRP B 1 375 ? -19.531 14.93 -15.273 1 62.34 375 TRP B CA 1
ATOM 6512 C C . TRP B 1 375 ? -20.719 15.875 -15.164 1 62.34 375 TRP B C 1
ATOM 6514 O O . TRP B 1 375 ? -20.562 17.094 -15.281 1 62.34 375 TRP B O 1
ATOM 6524 N N . LYS B 1 376 ? -21.906 15.258 -15.445 1 66.75 376 LYS B N 1
ATOM 6525 C CA . LYS B 1 376 ? -23.125 16.031 -15.227 1 66.75 376 LYS B CA 1
ATOM 6526 C C . LYS B 1 376 ? -23.547 15.977 -13.766 1 66.75 376 LYS B C 1
ATOM 6528 O O . LYS B 1 376 ? -23.75 14.891 -13.211 1 66.75 376 LYS B O 1
ATOM 6533 N N . ALA B 1 377 ? -23.5 17.078 -13.086 1 72.38 377 ALA B N 1
ATOM 6534 C CA . ALA B 1 377 ? -23.922 17.219 -11.695 1 72.38 377 ALA B CA 1
ATOM 6535 C C . ALA B 1 377 ? -25.359 16.766 -11.5 1 72.38 377 ALA B C 1
ATOM 6537 O O . ALA B 1 377 ? -26.203 16.953 -12.383 1 72.38 377 ALA B O 1
ATOM 6538 N N . ASP B 1 378 ? -25.641 15.953 -10.562 1 77.81 378 ASP B N 1
ATOM 6539 C CA . ASP B 1 378 ? -27 15.594 -10.195 1 77.81 378 ASP B CA 1
ATOM 6540 C C . ASP B 1 378 ? -27.766 16.797 -9.672 1 77.81 378 ASP B C 1
ATOM 6542 O O . ASP B 1 378 ? -27.469 17.312 -8.594 1 77.81 378 ASP B O 1
ATOM 6546 N N . PRO B 1 379 ? -28.75 17.25 -10.438 1 82.5 379 PRO B N 1
ATOM 6547 C CA . PRO B 1 379 ? -29.453 18.469 -10.047 1 82.5 379 PRO B CA 1
ATOM 6548 C C . PRO B 1 379 ? -30.125 18.359 -8.68 1 82.5 379 PRO B C 1
ATOM 6550 O O . PRO B 1 379 ? -30.188 19.344 -7.945 1 82.5 379 PRO B O 1
ATOM 6553 N N . ASN B 1 380 ? -30.594 17.172 -8.359 1 82.25 380 ASN B N 1
ATOM 6554 C CA . ASN B 1 380 ? -31.234 16.984 -7.062 1 82.25 380 ASN B CA 1
ATOM 6555 C C . ASN B 1 380 ? -30.25 17.188 -5.914 1 82.25 380 ASN B C 1
ATOM 6557 O O . ASN B 1 380 ? -30.578 17.844 -4.922 1 82.25 380 ASN B O 1
ATOM 6561 N N . THR B 1 381 ? -29.141 16.656 -6.105 1 86.5 381 THR B N 1
ATOM 6562 C CA . THR B 1 381 ? -28.141 16.781 -5.066 1 86.5 381 THR B CA 1
ATOM 6563 C C . THR B 1 381 ? -27.656 18.219 -4.945 1 86.5 381 THR B C 1
ATOM 6565 O O . THR B 1 381 ? -27.469 18.719 -3.836 1 86.5 381 THR B O 1
ATOM 6568 N N . ARG B 1 382 ? -27.531 18.844 -6.039 1 86.25 382 ARG B N 1
ATOM 6569 C CA . ARG B 1 382 ? -27.078 20.234 -6.035 1 86.25 382 ARG B CA 1
ATOM 6570 C C . ARG B 1 382 ? -28.094 21.141 -5.34 1 86.25 382 ARG B C 1
ATOM 6572 O O . ARG B 1 382 ? -27.719 22.062 -4.613 1 86.25 382 ARG B O 1
ATOM 6579 N N . ALA B 1 383 ? -29.297 20.875 -5.578 1 88.06 383 ALA B N 1
ATOM 6580 C CA . ALA B 1 383 ? -30.359 21.656 -4.957 1 88.06 383 ALA B CA 1
ATOM 6581 C C . ALA B 1 383 ? -30.344 21.5 -3.439 1 88.06 383 ALA B C 1
ATOM 6583 O O . ALA B 1 383 ? -30.578 22.453 -2.701 1 88.06 383 ALA B O 1
ATOM 6584 N N . LEU B 1 384 ? -30.078 20.297 -3.057 1 88.88 384 LEU B N 1
ATOM 6585 C CA . LEU B 1 384 ? -30.031 20.031 -1.624 1 88.88 384 LEU B CA 1
ATOM 6586 C C . LEU B 1 384 ? -28.828 20.719 -0.982 1 88.88 384 LEU B C 1
ATOM 6588 O O . LEU B 1 384 ? -28.906 21.188 0.154 1 88.88 384 LEU B O 1
ATOM 6592 N N . LEU B 1 385 ? -27.781 20.766 -1.707 1 90.25 385 LEU B N 1
ATOM 6593 C CA . LEU B 1 385 ? -26.531 21.312 -1.172 1 90.25 385 LEU B CA 1
ATOM 6594 C C . LEU B 1 385 ? -26.578 22.844 -1.142 1 90.25 385 LEU B C 1
ATOM 6596 O O . LEU B 1 385 ? -25.891 23.469 -0.343 1 90.25 385 LEU B O 1
ATOM 6600 N N . GLN B 1 386 ? -27.422 23.438 -1.971 1 87.75 386 GLN B N 1
ATOM 6601 C CA . GLN B 1 386 ? -27.453 24.891 -2.09 1 87.75 386 GLN B CA 1
ATOM 6602 C C . GLN B 1 386 ? -28.609 25.484 -1.277 1 87.75 386 GLN B C 1
ATOM 6604 O O . GLN B 1 386 ? -28.953 26.656 -1.442 1 87.75 386 GLN B O 1
ATOM 6609 N N . LEU B 1 387 ? -29.203 24.625 -0.418 1 87.44 387 LEU B N 1
ATOM 6610 C CA . LEU B 1 387 ? -30.266 25.125 0.444 1 87.44 387 LEU B CA 1
ATOM 6611 C C . LEU B 1 387 ? -29.781 26.297 1.297 1 87.44 387 LEU B C 1
ATOM 6613 O O . LEU B 1 387 ? -28.625 26.297 1.735 1 87.44 387 LEU B O 1
ATOM 6617 N N . PRO B 1 388 ? -30.625 27.312 1.346 1 80.06 388 PRO B N 1
ATOM 6618 C CA . PRO B 1 388 ? -30.203 28.484 2.1 1 80.06 388 PRO B CA 1
ATOM 6619 C C . PRO B 1 388 ? -29.938 28.188 3.572 1 80.06 388 PRO B C 1
ATOM 6621 O O . PRO B 1 388 ? -30.625 27.344 4.168 1 80.06 388 PRO B O 1
ATOM 6624 N N . SER B 1 389 ? -28.766 28.562 4.051 1 69.94 389 SER B N 1
ATOM 6625 C CA . SER B 1 389 ? -28.281 28.297 5.402 1 69.94 389 SER B CA 1
ATOM 6626 C C . SER B 1 389 ? -28.672 29.406 6.367 1 69.94 389 SER B C 1
ATOM 6628 O O . SER B 1 389 ? -28.078 29.547 7.434 1 69.94 389 SER B O 1
ATOM 6630 N N . GLU B 1 390 ? -29.609 30.344 6.152 1 65.62 390 GLU B N 1
ATOM 6631 C CA . GLU B 1 390 ? -29.797 31.547 6.961 1 65.62 390 GLU B CA 1
ATOM 6632 C C . GLU B 1 390 ? -29.844 31.219 8.453 1 65.62 390 GLU B C 1
ATOM 6634 O O . GLU B 1 390 ? -29.281 31.938 9.273 1 65.62 390 GLU B O 1
ATOM 6639 N N . ASP B 1 391 ? -30.562 30.109 8.875 1 63.41 391 ASP B N 1
ATOM 6640 C CA . ASP B 1 391 ? -30.734 29.906 10.305 1 63.41 391 ASP B CA 1
ATOM 6641 C C . ASP B 1 391 ? -29.938 28.688 10.789 1 63.41 391 ASP B C 1
ATOM 6643 O O . ASP B 1 391 ? -30.156 28.203 11.898 1 63.41 391 ASP B O 1
ATOM 6647 N N . GLY B 1 392 ? -28.953 28.312 10.102 1 71 392 GLY B N 1
ATOM 6648 C CA . GLY B 1 392 ? -28.156 27.188 10.555 1 71 392 GLY B CA 1
ATOM 6649 C C . GLY B 1 392 ? -28.922 25.875 10.539 1 71 392 GLY B C 1
ATOM 6650 O O . GLY B 1 392 ? -28.453 24.875 11.086 1 71 392 GLY B O 1
ATOM 6651 N N . SER B 1 393 ? -30.016 25.859 9.992 1 76.31 393 SER B N 1
ATOM 6652 C CA . SER B 1 393 ? -30.891 24.688 10.062 1 76.31 393 SER B CA 1
ATOM 6653 C C . SER B 1 393 ? -30.312 23.531 9.266 1 76.31 393 SER B C 1
ATOM 6655 O O . SER B 1 393 ? -30.578 22.359 9.586 1 76.31 393 SER B O 1
ATOM 6657 N N . TYR B 1 394 ? -29.484 23.812 8.359 1 87.94 394 TYR B N 1
ATOM 6658 C CA . TYR B 1 394 ? -28.969 22.734 7.512 1 87.94 394 TYR B CA 1
ATOM 6659 C C . TYR B 1 394 ? -27.516 22.422 7.836 1 87.94 394 TYR B C 1
ATOM 6661 O O . TYR B 1 394 ? -26.688 22.328 6.934 1 87.94 394 TYR B O 1
ATOM 6669 N N . TRP B 1 395 ? -27.281 22.406 9.156 1 90.62 395 TRP B N 1
ATOM 6670 C CA . TRP B 1 395 ? -25.984 22.031 9.695 1 90.62 395 TRP B CA 1
ATOM 6671 C C . TRP B 1 395 ? -26.141 21.094 10.883 1 90.62 395 TRP B C 1
ATOM 6673 O O . TRP B 1 395 ? -25.672 21.391 11.984 1 90.62 395 TRP B O 1
ATOM 6683 N N . ASP B 1 396 ? -26.812 19.969 10.586 1 90.5 396 ASP B N 1
ATOM 6684 C CA . ASP B 1 396 ? -27.047 18.984 11.625 1 90.5 396 ASP B CA 1
ATOM 6685 C C . ASP B 1 396 ? -26.969 17.562 11.055 1 90.5 396 ASP B C 1
ATOM 6687 O O . ASP B 1 396 ? -26.844 17.375 9.844 1 90.5 396 ASP B O 1
ATOM 6691 N N . THR B 1 397 ? -27.094 16.578 11.938 1 90.94 397 THR B N 1
ATOM 6692 C CA . THR B 1 397 ? -26.906 15.18 11.578 1 90.94 397 THR B CA 1
ATOM 6693 C C . THR B 1 397 ? -27.969 14.734 10.57 1 90.94 397 THR B C 1
ATOM 6695 O O . THR B 1 397 ? -27.656 14.039 9.602 1 90.94 397 THR B O 1
ATOM 6698 N N . ALA B 1 398 ? -29.203 15.125 10.773 1 90.62 398 ALA B N 1
ATOM 6699 C CA . ALA B 1 398 ? -30.297 14.695 9.906 1 90.62 398 ALA B CA 1
ATOM 6700 C C . ALA B 1 398 ? -30.094 15.18 8.477 1 90.62 398 ALA B C 1
ATOM 6702 O O . ALA B 1 398 ? -30.344 14.445 7.523 1 90.62 398 ALA B O 1
ATOM 6703 N N . TYR B 1 399 ? -29.719 16.422 8.359 1 92.31 399 TYR B N 1
ATOM 6704 C CA . TYR B 1 399 ? -29.469 17 7.035 1 92.31 399 TYR B CA 1
ATOM 6705 C C . TYR B 1 399 ? -28.391 16.219 6.301 1 92.31 399 TYR B C 1
ATOM 6707 O O . TYR B 1 399 ? -28.547 15.891 5.125 1 92.31 399 TYR B O 1
ATOM 6715 N N . PHE B 1 400 ? -27.328 15.93 6.922 1 93.31 400 PHE B N 1
ATOM 6716 C CA . PHE B 1 400 ? -26.219 15.25 6.27 1 93.31 400 PHE B CA 1
ATOM 6717 C C . PHE B 1 400 ? -26.547 13.781 6.035 1 93.31 400 PHE B C 1
ATOM 6719 O O . PHE B 1 400 ? -26.031 13.172 5.094 1 93.31 400 PHE B O 1
ATOM 6726 N N . ASP B 1 401 ? -27.375 13.195 6.918 1 91.5 401 ASP B N 1
ATOM 6727 C CA . ASP B 1 401 ? -27.859 11.852 6.641 1 91.5 401 ASP B CA 1
ATOM 6728 C C . ASP B 1 401 ? -28.625 11.805 5.324 1 91.5 401 ASP B C 1
ATOM 6730 O O . ASP B 1 401 ? -28.562 10.82 4.59 1 91.5 401 ASP B O 1
ATOM 6734 N N . VAL B 1 402 ? -29.391 12.891 5.039 1 90.06 402 VAL B N 1
ATOM 6735 C CA . VAL B 1 402 ? -30.125 12.984 3.781 1 90.06 402 VAL B CA 1
ATOM 6736 C C . VAL B 1 402 ? -29.141 12.977 2.609 1 90.06 402 VAL B C 1
ATOM 6738 O O . VAL B 1 402 ? -29.375 12.297 1.604 1 90.06 402 VAL B O 1
ATOM 6741 N N . LEU B 1 403 ? -28.125 13.719 2.752 1 90.44 403 LEU B N 1
ATOM 6742 C CA . LEU B 1 403 ? -27.125 13.789 1.689 1 90.44 403 LEU B CA 1
ATOM 6743 C C . LEU B 1 403 ? -26.438 12.438 1.502 1 90.44 403 LEU B C 1
ATOM 6745 O O . LEU B 1 403 ? -26.188 12.023 0.371 1 90.44 403 LEU B O 1
ATOM 6749 N N . LEU B 1 404 ? -26.109 11.75 2.631 1 90.94 404 LEU B N 1
ATOM 6750 C CA . LEU B 1 404 ? -25.484 10.43 2.553 1 90.94 404 LEU B CA 1
ATOM 6751 C C . LEU B 1 404 ? -26.391 9.445 1.816 1 90.94 404 LEU B C 1
ATOM 6753 O O . LEU B 1 404 ? -25.922 8.609 1.05 1 90.94 404 LEU B O 1
ATOM 6757 N N . ASN B 1 405 ? -27.641 9.555 2.105 1 86.88 405 ASN B N 1
ATOM 6758 C CA . ASN B 1 405 ? -28.609 8.711 1.417 1 86.88 405 ASN B CA 1
ATOM 6759 C C . ASN B 1 405 ? -28.641 9 -0.081 1 86.88 405 ASN B C 1
ATOM 6761 O O . ASN B 1 405 ? -28.859 8.094 -0.888 1 86.88 405 ASN B O 1
ATOM 6765 N N . GLN B 1 406 ? -28.516 10.289 -0.438 1 85.06 406 GLN B N 1
ATOM 6766 C CA . GLN B 1 406 ? -28.5 10.68 -1.844 1 85.06 406 GLN B CA 1
ATOM 6767 C C . GLN B 1 406 ? -27.344 10.008 -2.584 1 85.06 406 GLN B C 1
ATOM 6769 O O . GLN B 1 406 ? -27.453 9.695 -3.771 1 85.06 406 GLN B O 1
ATOM 6774 N N . PHE B 1 407 ? -26.234 9.836 -1.942 1 85.56 407 PHE B N 1
ATOM 6775 C CA . PHE B 1 407 ? -25.062 9.211 -2.553 1 85.56 407 PHE B CA 1
ATOM 6776 C C . PHE B 1 407 ? -25.109 7.699 -2.373 1 85.56 407 PHE B C 1
ATOM 6778 O O . PHE B 1 407 ? -24.141 7.004 -2.686 1 85.56 407 PHE B O 1
ATOM 6785 N N . GLN B 1 408 ? -26.156 7.148 -1.835 1 78.44 408 GLN B N 1
ATOM 6786 C CA . GLN B 1 408 ? -26.422 5.723 -1.678 1 78.44 408 GLN B CA 1
ATOM 6787 C C . GLN B 1 408 ? -25.391 5.07 -0.758 1 78.44 408 GLN B C 1
ATOM 6789 O O . GLN B 1 408 ? -24.969 3.939 -0.999 1 78.44 408 GLN B O 1
ATOM 6794 N N . VAL B 1 409 ? -24.828 5.848 0.086 1 76.25 409 VAL B N 1
ATOM 6795 C CA . VAL B 1 409 ? -23.906 5.312 1.076 1 76.25 409 VAL B CA 1
ATOM 6796 C C . VAL B 1 409 ? -24.562 5.297 2.451 1 76.25 409 VAL B C 1
ATOM 6798 O O . VAL B 1 409 ? -23.875 5.246 3.477 1 76.25 409 VAL B O 1
ATOM 6801 N N . TYR B 1 410 ? -25.891 5.266 2.531 1 70.81 410 TYR B N 1
ATOM 6802 C CA . TYR B 1 410 ? -26.641 5.367 3.777 1 70.81 410 TYR B CA 1
ATOM 6803 C C . TYR B 1 410 ? -26.797 4 4.434 1 70.81 410 TYR B C 1
ATOM 6805 O O . TYR B 1 410 ? -27.359 3.078 3.844 1 70.81 410 TYR B O 1
ATOM 6813 N N . ARG B 1 411 ? -26.109 3.871 5.586 1 71.38 411 ARG B N 1
ATOM 6814 C CA . ARG B 1 411 ? -26.141 2.605 6.312 1 71.38 411 ARG B CA 1
ATOM 6815 C C . ARG B 1 411 ? -26.75 2.777 7.695 1 71.38 411 ARG B C 1
ATOM 6817 O O . ARG B 1 411 ? -26.609 1.909 8.555 1 71.38 411 ARG B O 1
ATOM 6824 N N . ILE B 1 412 ? -27.5 3.814 7.852 1 73.38 412 ILE B N 1
ATOM 6825 C CA . ILE B 1 412 ? -27.969 4.094 9.203 1 73.38 412 ILE B CA 1
ATOM 6826 C C . ILE B 1 412 ? -29.234 3.273 9.484 1 73.38 412 ILE B C 1
ATOM 6828 O O . ILE B 1 412 ? -30.219 3.375 8.758 1 73.38 412 ILE B O 1
ATOM 6832 N N . GLN B 1 413 ? -29.156 2.457 10.422 1 76.25 413 GLN B N 1
ATOM 6833 C CA . GLN B 1 413 ? -30.266 1.579 10.781 1 76.25 413 GLN B CA 1
ATOM 6834 C C . GLN B 1 413 ? -31.062 2.145 11.953 1 76.25 413 GLN B C 1
ATOM 6836 O O . GLN B 1 413 ? -32.188 1.717 12.211 1 76.25 413 GLN B O 1
ATOM 6841 N N . ASP B 1 414 ? -30.547 3.189 12.578 1 83.62 414 ASP B N 1
ATOM 6842 C CA . ASP B 1 414 ? -31.219 3.777 13.742 1 83.62 414 ASP B CA 1
ATOM 6843 C C . ASP B 1 414 ? -32.531 4.414 13.344 1 83.62 414 ASP B C 1
ATOM 6845 O O . ASP B 1 414 ? -32.594 5.289 12.477 1 83.62 414 ASP B O 1
ATOM 6849 N N . SER B 1 415 ? -33.562 4.039 13.969 1 87.44 415 SER B N 1
ATOM 6850 C CA . SER B 1 415 ? -34.906 4.461 13.625 1 87.44 415 SER B CA 1
ATOM 6851 C C . SER B 1 415 ? -35.125 5.949 13.891 1 87.44 415 SER B C 1
ATOM 6853 O O . SER B 1 415 ? -35.812 6.629 13.125 1 87.44 415 SER B O 1
ATOM 6855 N N . ALA B 1 416 ? -34.562 6.422 15.008 1 90 416 ALA B N 1
ATOM 6856 C CA . ALA B 1 416 ? -34.719 7.844 15.32 1 90 416 ALA B CA 1
ATOM 6857 C C . ALA B 1 416 ? -34.094 8.703 14.227 1 90 416 ALA B C 1
ATOM 6859 O O . ALA B 1 416 ? -34.625 9.742 13.852 1 90 416 ALA B O 1
ATOM 6860 N N . ARG B 1 417 ? -33 8.266 13.734 1 90.12 417 ARG B N 1
ATOM 6861 C CA . ARG B 1 417 ? -32.312 9.008 12.688 1 90.12 417 ARG B CA 1
ATOM 6862 C C . ARG B 1 417 ? -33.062 8.93 11.367 1 90.12 417 ARG B C 1
ATOM 6864 O O . ARG B 1 417 ? -33.062 9.898 10.602 1 90.12 417 ARG B O 1
ATOM 6871 N N . ARG B 1 418 ? -33.656 7.812 11.141 1 89.81 418 ARG B N 1
ATOM 6872 C CA . ARG B 1 418 ? -34.438 7.648 9.922 1 89.81 418 ARG B CA 1
ATOM 6873 C C . ARG B 1 418 ? -35.656 8.539 9.945 1 89.81 418 ARG B C 1
ATOM 6875 O O . ARG B 1 418 ? -36.031 9.133 8.93 1 89.81 418 ARG B O 1
ATOM 6882 N N . SER B 1 419 ? -36.219 8.586 11.094 1 91.75 419 SER B N 1
ATOM 6883 C CA . SER B 1 419 ? -37.406 9.43 11.25 1 91.75 419 SER B CA 1
ATOM 6884 C C . SER B 1 419 ? -37.031 10.906 11.086 1 91.75 419 SER B C 1
ATOM 6886 O O . SER B 1 419 ? -37.781 11.656 10.445 1 91.75 419 SER B O 1
ATOM 6888 N N . ALA B 1 420 ? -35.938 11.305 11.68 1 92.06 420 ALA B N 1
ATOM 6889 C CA . ALA B 1 420 ? -35.469 12.695 11.57 1 92.06 420 ALA B CA 1
ATOM 6890 C C . ALA B 1 420 ? -35.188 13.062 10.117 1 92.06 420 ALA B C 1
ATOM 6892 O O . ALA B 1 420 ? -35.5 14.172 9.68 1 92.06 420 ALA B O 1
ATOM 6893 N N . MET B 1 421 ? -34.594 12.172 9.383 1 90.69 421 MET B N 1
ATOM 6894 C CA . MET B 1 421 ? -34.312 12.383 7.973 1 90.69 421 MET B CA 1
ATOM 6895 C C . MET B 1 421 ? -35.562 12.547 7.156 1 90.69 421 MET B C 1
ATOM 6897 O O . MET B 1 421 ? -35.656 13.445 6.316 1 90.69 421 MET B O 1
ATOM 6901 N N . SER B 1 422 ? -36.562 11.703 7.441 1 90.5 422 SER B N 1
ATOM 6902 C CA . SER B 1 422 ? -37.812 11.75 6.707 1 90.5 422 SER B CA 1
ATOM 6903 C C . SER B 1 422 ? -38.562 13.047 6.984 1 90.5 422 SER B C 1
ATOM 6905 O O . SER B 1 422 ? -39.156 13.633 6.074 1 90.5 422 SER B O 1
ATOM 6907 N N . GLN B 1 423 ? -38.531 13.469 8.203 1 91.12 423 GLN B N 1
ATOM 6908 C CA . GLN B 1 423 ? -39.188 14.719 8.57 1 91.12 423 GLN B CA 1
ATOM 6909 C C . GLN B 1 423 ? -38.531 15.906 7.879 1 91.12 423 GLN B C 1
ATOM 6911 O O . GLN B 1 423 ? -39.219 16.797 7.395 1 91.12 423 GLN B O 1
ATOM 6916 N N . LEU B 1 424 ? -37.219 15.867 7.883 1 90.06 424 LEU B N 1
ATOM 6917 C CA . LEU B 1 424 ? -36.5 16.969 7.254 1 90.06 424 LEU B CA 1
ATOM 6918 C C . LEU B 1 424 ? -36.75 16.984 5.75 1 90.06 424 LEU B C 1
ATOM 6920 O O . LEU B 1 424 ? -36.906 18.062 5.16 1 90.06 424 LEU B O 1
ATOM 6924 N N . LEU B 1 425 ? -36.781 15.844 5.121 1 89.12 425 LEU B N 1
ATOM 6925 C CA . LEU B 1 425 ? -37 15.758 3.686 1 89.12 425 LEU B CA 1
ATOM 6926 C C . LEU B 1 425 ? -38.375 16.281 3.322 1 89.12 425 LEU B C 1
ATOM 6928 O O . LEU B 1 425 ? -38.562 16.938 2.285 1 89.12 425 LEU B O 1
ATOM 6932 N N . SER B 1 426 ? -39.344 16 4.18 1 89 426 SER B N 1
ATOM 6933 C CA . SER B 1 426 ? -40.688 16.516 3.965 1 89 426 SER B CA 1
ATOM 6934 C C . SER B 1 426 ? -40.719 18.047 4.059 1 89 426 SER B C 1
ATOM 6936 O O . SER B 1 426 ? -41.406 18.703 3.281 1 89 426 SER B O 1
ATOM 6938 N N . LYS B 1 427 ? -40 18.531 4.957 1 87.44 427 LYS B N 1
ATOM 6939 C CA . LYS B 1 427 ? -39.906 19.984 5.125 1 87.44 427 LYS B CA 1
ATOM 6940 C C . LYS B 1 427 ? -39.25 20.641 3.914 1 87.44 427 LYS B C 1
ATOM 6942 O O . LYS B 1 427 ? -39.688 21.703 3.461 1 87.44 427 LYS B O 1
ATOM 6947 N N . ILE B 1 428 ? -38.188 20.062 3.398 1 87.25 428 ILE B N 1
ATOM 6948 C CA . ILE B 1 428 ? -37.438 20.594 2.266 1 87.25 428 ILE B CA 1
ATOM 6949 C C . ILE B 1 428 ? -38.312 20.578 1.014 1 87.25 428 ILE B C 1
ATOM 6951 O O . ILE B 1 428 ? -38.281 21.516 0.215 1 87.25 428 ILE B O 1
ATOM 6955 N N . ARG B 1 429 ? -39.062 19.5 0.842 1 83.81 429 ARG B N 1
ATOM 6956 C CA . ARG B 1 429 ? -39.938 19.359 -0.324 1 83.81 429 ARG B CA 1
ATOM 6957 C C . ARG B 1 429 ? -41 20.438 -0.324 1 83.81 429 ARG B C 1
ATOM 6959 O O . ARG B 1 429 ? -41.438 20.891 -1.385 1 83.81 429 ARG B O 1
ATOM 6966 N N . GLN B 1 430 ? -41.375 20.781 0.818 1 81 430 GLN B N 1
ATOM 6967 C CA . GLN B 1 430 ? -42.375 21.828 0.933 1 81 430 GLN B CA 1
ATOM 6968 C C . GLN B 1 430 ? -41.781 23.203 0.607 1 81 430 GLN B C 1
ATOM 6970 O O . GLN B 1 430 ? -42.469 24.078 0.074 1 81 430 GLN B O 1
ATOM 6975 N N . GLU B 1 431 ? -40.5 23.359 0.958 1 73.69 431 GLU B N 1
ATOM 6976 C CA . GLU B 1 431 ? -39.844 24.656 0.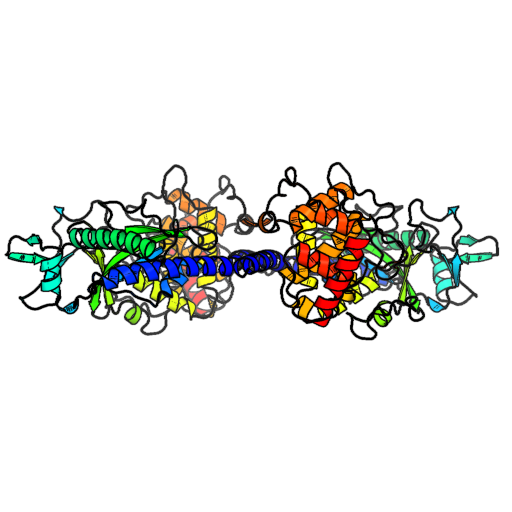751 1 73.69 431 GLU B CA 1
ATOM 6977 C C . GLU B 1 431 ? -39.344 24.781 -0.681 1 73.69 431 GLU B C 1
ATOM 6979 O O . GLU B 1 431 ? -39.188 25.906 -1.191 1 73.69 431 GLU B O 1
ATOM 6984 N N . ILE B 1 432 ? -38.625 23.828 -1.305 1 65.62 432 ILE B N 1
ATOM 6985 C CA . ILE B 1 432 ? -38.125 23.922 -2.674 1 65.62 432 ILE B CA 1
ATOM 6986 C C . ILE B 1 432 ? -39.312 23.922 -3.648 1 65.62 432 ILE B C 1
ATOM 6988 O O . ILE B 1 432 ? -40.094 22.969 -3.719 1 65.62 432 ILE B O 1
ATOM 6992 N N . PRO B 1 433 ? -39.844 24.938 -4.078 1 52.16 433 PRO B N 1
ATOM 6993 C CA . PRO B 1 433 ? -40.906 24.938 -5.086 1 52.16 433 PRO B CA 1
ATOM 6994 C C . PRO B 1 433 ? -40.625 24 -6.25 1 52.16 433 PRO B C 1
ATOM 6996 O O . PRO B 1 433 ? -39.469 23.875 -6.676 1 52.16 433 PRO B O 1
ATOM 6999 N N . GLN B 1 434 ? -41.281 22.75 -6.391 1 43.56 434 GLN B N 1
ATOM 7000 C CA . GLN B 1 434 ? -41.281 21.891 -7.574 1 43.56 434 GLN B CA 1
ATOM 7001 C C . GLN B 1 434 ? -41.125 22.703 -8.844 1 43.56 434 GLN B C 1
ATOM 7003 O O . GLN B 1 434 ? -41.938 23.562 -9.156 1 43.56 434 GLN B O 1
ATOM 7008 N N . GLN B 1 435 ? -40.031 23.266 -9.195 1 36.97 435 GLN B N 1
ATOM 7009 C CA . GLN B 1 435 ? -40.125 23.688 -10.586 1 36.97 435 GLN B CA 1
ATOM 7010 C C . GLN B 1 435 ? -40.656 22.578 -11.469 1 36.97 435 GLN B C 1
ATOM 7012 O O . GLN B 1 435 ? -40.062 21.516 -11.586 1 36.97 435 GLN B O 1
ATOM 7017 N N . SER B 1 436 ? -41.938 22.312 -11.484 1 30.11 436 SER B N 1
ATOM 7018 C CA . SER B 1 436 ? -42.531 21.891 -12.742 1 30.11 436 SER B CA 1
ATOM 7019 C C . SER B 1 436 ? -41.938 22.672 -13.922 1 30.11 436 SER B C 1
ATOM 7021 O O . SER B 1 436 ? -41.719 23.891 -13.82 1 30.11 436 SER B O 1
#

Sequence (872 aa):
MEANTSLWHSYLGVIVSRERERLENFQRAEDILLTLLEGVHAREPRFLVDYARNLEALEFALCASEDAVTVEMPLRIEGDTLQLLACQPRDTPGGHPPGLSTCYLEVPSPGTDLEDWISVVGAMEHGDGARCLVPGKVLQHLKELLVSAIVHCQRCFLLQPGDVSAENLREDAMELSLLIRGSWKNIRFDIVPVVRRQQEPFQLQGRQIDRGFPEGSLQRATEQAHFVPASPHCWRSSAHLPILRLLHTVDTLKGPRLDSLRLLDQLRDQDWGEEGGRSGLTFNYLKMVLLWSTELFPSLEDWQDLEGSVYRLLVILLRCLAIQHLPHFLNPEENLFQGAAMDLASLYHKVESFARDPRRFLRFHFGHPARTDSWKADPNTRALLQLPSEDGSYWDTAYFDVLLNQFQVYRIQDSARRSAMSQLLSKIRQEIPQQSMEANTSLWHSYLGVIVSRERERLENFQRAEDILLTLLEGVHAREPRFLVDYARNLEALEFALCASEDAVTVEMPLRIEGDTLQLLACQPRDTPGGHPPGLSTCYLEVPSPGTDLEDWISVVGAMEHGDGARCLVPGKVLQHLKELLVSAIVHCQRCFLLQPGDVSAENLREDAMELSLLIRGSWKNIRFDIVPVVRRQQEPFQLQGRQIDRGFPEGSLQRATEQAHFVPASPHCWRSSAHLPILRLLHTVDTLKGPRLDSLRLLDQLRDQDWGEEGGRSGLTFNYLKMVLLWSTELFPSLEDWQDLEGSVYRLLVILLRCLAIQHLPHFLNPEENLFQGAAMDLASLYHKVESFARDPRRFLRFHFGHPARTDSWKADPNTRALLQLPSEDGSYWDTAYFDVLLNQFQVYRIQDSARRSAMSQLLSKIRQEIPQQS

Secondary structure (DSSP, 8-state):
-HHHHHHHHHHHHHHHHTHHHHHHHHHHHHHHHHHHHHHHHHH-TTB------HHHHHHHHH--S-PPEEEEEEBS--GGGPEEEEPPGGGS-TT--TTS-EEEEEE-STTSHHHHHHHHH-EEE-TTS-EEE-HHHHHHHHHHHHHHHHHHHHHTTSS-TTSEE-TT--TT-SSEEEEE--SSS-EEEEEEEEEEEE------SS----SSS-TTHHHHHTSEEEEEESSSS-EEEE-HHHHHHHHHHHHHSSSSHHHHHHHHHHHHHHHS---TT-----HHHHHHHHHHHHHH---GGGGSSHHHHHHHHHHHHHHHHHHT--B-SS-TT-BTTTT--S-HHHHHHHHHHHHH-GGGTS-EEEPPPP--TT----HHHHHHHT---TTSTTSSHHHHHHHHHHTT------HHHHHHHHHHHHHHHHHS----/-HHHHHHHHHHHHHHHHTHHHHHHHHHHHHHHHHHHHHHHHHH-TTB------HHHHHHHHH--S-PPEEEEEEBS--GGGPEEEEPPGGGS-TT--TTS-EEEEEE-STTSHHHHHHHHH-EEE-TTS-EEE-HHHHHHHHHHHHHHHHHHHHHTTSS-TTSEE-TT--TT-SSEEEEEE-SSSEEEEEEEEEEEEE------SS--TTSSS-TTHHHHHTSEEEEEESSSS-EEEE-HHHHHHHHHHHHHSSSSHHHHHHHHHHHHHHHS---TT-----HHHHHHHHHHHHHH---GGGGSSHHHHHHHHHHHHHHHHHHT--B-SS-TT-BTTTT--S-HHHHHHHHHHHHH-GGGTS-EEEPPPP--TT----HHHHHHHT---TTSTTSSHHHHHHHHHHTT------HHHHHHHHHHHHHHHHHS----

Foldseek 3Di:
DVVVQVLLVVLLVVLVVCLVVQLQQVVQQVVVVQLLQVQLCVVPVQWDDDPPPVLQSVVSSLFPDLDAGEDETEGNFALAQWDWAFDDPVQFDPLDFDPQTWTWTWHDDPPGPVVVVCVVQNFDQDDVRTTTDFLLSVLVVSLVSSVVSVVVCPVVVVDDPPQKDQPQQDNFDLWRWIWGGGPDGIHIYTYWYKYKYADDQLPVPPPPLPQLFPPCQLRVLPRIWIWTDRGRGIITTDCVSSLSSVVVRVVVDDACLSSLLSSVSVLCVVFQADDPPFGGDDSQLLSLLSSVLSSVDRDPVQRHGNLSSNVSSLVSLLVCLVVVFRAGNSGRVDGPSRSGRDPSVVSSVRSVVCVVPVVVRSDDDDDDDDDCVVDDDDPVLVVLVVPDCVPVPCVDDLNVLLSCVVVVNNDDPDPVSVVSVVVVVVVVCVVPPPPD/DVVVQVLLVVLLVVLVVCLVVQLQQVVQQVVVVQLLQVQLCVVPVQWDDDPPCVLQSVVSSLFPDLDAGEDETEGNFALAQWDWAFDDPVQFDPLDFDPQTWTWTWHPDPPGPVVVVCVPQNFDQDDVRTTTDFLLSVLVVSLVSSVVSVVVCPVVVVDDPPQKDQPQQDNFDLWRWIWGGGPVGTHIYTYWYKYKYADDQLPVPPPPLPLLFPPCQLRVLPRIWIWTDRGRGIITTDCVSSLSSVVVRVVVDDACLSSLLSSVSVLCVVFQADDPPFGGDDSQLLSLLSSVLSSVDRDPVQRHGNLSSNVSSLVSLLVCLVVVFRAGNSGRVDGPSRSGRDPSVVSNVRSVVCVVPVVVRSDDDDDDDDDCVVDDDDPVLVVLVVPDCVPVPCPDDLNVLLSCVVVVNRDDPDPVSVVSVVVVVVVVCVVPPPPD

pLDDT: mean 84.3, std 12.63, range [30.11, 98.12]

InterPro domains:
  IPR024810 MAB21L/Cyclic GMP-AMP synthase-like receptor [SM01265] (56-356)
  IPR046906 Mab-21-like, HhH/H2TH-like domain [PF20266] (259-342)

Organism: NCBI:txid321398

Solvent-accessible surface area (backbone atoms only — not comparable to full-atom values): 47785 Å² total; per-residue (Å²): 117,72,72,60,50,35,47,57,50,21,47,46,31,41,58,55,25,47,40,62,46,49,50,51,22,47,50,47,22,47,52,52,49,50,55,43,48,49,42,30,23,71,78,39,67,50,44,40,76,74,82,80,54,60,56,53,51,49,52,55,66,45,44,65,59,89,64,66,44,72,41,72,32,41,42,64,48,70,36,73,63,44,42,80,36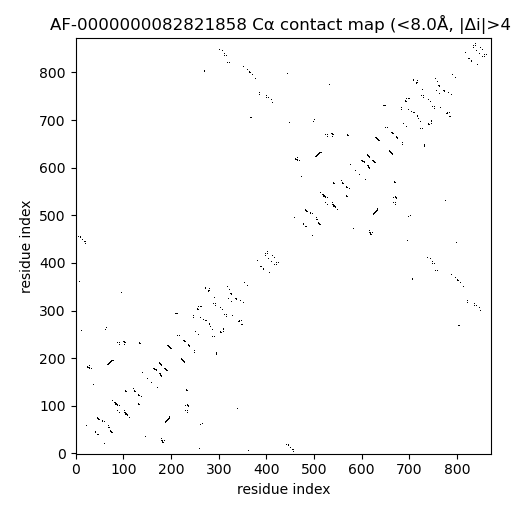,79,55,52,75,87,54,48,60,86,78,60,59,86,73,75,57,44,24,31,41,29,53,64,73,94,86,45,61,54,54,58,46,32,71,71,53,45,53,50,70,43,94,87,68,49,38,23,62,33,35,38,40,50,50,50,51,51,50,53,38,48,54,51,22,53,53,50,33,42,75,69,64,74,40,58,93,74,41,64,40,63,84,57,52,53,89,87,49,70,45,45,30,33,38,24,40,30,74,83,51,68,44,42,36,30,40,29,59,28,45,45,23,78,34,69,69,67,68,58,82,79,59,77,78,50,61,37,43,64,84,62,48,67,46,62,32,42,36,55,41,36,34,29,47,62,30,60,60,17,31,22,71,50,62,64,64,34,50,43,46,46,52,52,52,52,63,73,41,85,50,46,59,62,56,30,50,31,49,50,36,41,46,34,65,57,58,46,48,58,61,96,86,29,52,44,80,52,70,67,58,53,52,37,35,46,54,49,35,38,48,49,47,47,51,71,79,60,27,72,48,60,68,47,31,35,47,50,33,46,54,52,47,48,34,22,38,58,65,61,47,38,53,34,77,93,45,60,88,35,46,66,51,56,81,50,69,45,58,47,67,61,50,38,52,53,52,49,48,39,68,75,43,48,75,71,61,60,45,67,42,73,47,69,60,63,85,64,82,81,64,76,78,57,65,70,58,51,52,63,36,52,50,82,54,91,81,54,75,75,72,44,49,40,54,52,48,46,51,35,44,72,67,70,56,59,80,80,78,53,62,70,56,50,51,46,27,52,53,49,52,54,52,47,59,68,64,51,73,76,78,122,116,72,74,59,50,35,49,55,52,21,48,48,32,40,58,55,26,47,41,62,48,52,49,52,22,47,50,48,22,47,54,55,48,49,53,42,46,49,42,29,23,73,77,39,66,49,44,40,77,74,81,81,53,61,55,56,50,49,51,54,66,46,44,63,61,90,63,67,43,71,40,71,32,40,42,65,47,72,36,74,64,45,41,80,35,78,52,52,77,87,53,50,61,87,79,59,58,87,74,74,59,44,23,30,42,29,52,68,75,95,85,44,62,53,53,57,47,33,71,72,54,46,53,51,72,44,95,88,67,48,38,23,62,32,36,37,40,51,49,50,51,51,49,53,38,49,55,51,22,53,53,48,32,41,75,68,64,74,39,58,93,72,41,64,39,64,85,57,53,54,88,87,50,70,47,43,30,36,39,24,40,29,75,83,52,69,44,44,36,30,40,29,60,27,44,45,25,77,34,70,67,67,69,58,81,80,57,77,70,51,63,37,41,64,85,61,46,69,44,62,32,42,35,55,40,35,33,30,47,62,32,59,59,18,31,22,72,51,60,64,65,34,50,43,45,46,52,52,52,52,63,72,42,86,51,46,59,62,58,28,51,30,50,50,36,42,46,35,66,56,58,47,48,59,61,94,86,30,53,42,81,53,69,68,58,53,52,38,35,47,54,48,35,37,43,48,47,48,52,70,79,58,28,70,47,58,70,46,32,36,46,50,34,45,54,52,47,47,33,23,38,59,65,62,47,39,51,34,78,92,46,59,88,35,45,66,51,55,83,50,69,45,59,48,68,62,50,37,51,53,54,49,49,40,70,75,44,47,75,72,61,62,45,66,42,72,47,71,61,62,85,64,80,84,64,76,78,57,65,69,58,51,53,63,38,52,51,82,56,91,81,54,75,73,72,44,48,40,54,50,50,46,51,36,43,73,67,70,58,61,79,80,77,55,61,70,56,50,50,45,27,52,53,49,51,53,53,47,59,70,66,50,73,76,78,123

Nearest PDB structures (foldseek):
  5eom-assembly4_E  TM=6.993E-01  e=1.388E-14  Homo sapiens
  5eom-assembly1_A  TM=7.192E-01  e=4.575E-14  Homo sapiens
  5eog-assembly2_B  TM=6.686E-01  e=1.547E-14  Homo sapiens
  7lt1-assembly1_A  TM=6.839E-01  e=4.458E-13  Homo sapiens
  5eog-assembly4_F  TM=6.780E-01  e=3.138E-12  Homo sapiens

Radius of gyration: 35.1 Å; Cα contacts (8 Å, |Δi|>4): 1342; chains: 2; bounding box: 89×114×69 Å